Protein AF-0000000082270204 (afdb_homodimer)

Structure (mmCIF, N/CA/C/O backbone):
data_AF-0000000082270204-model_v1
#
loop_
_entity.id
_entity.type
_entity.pdbx_description
1 polymer 'HD domain'
#
loop_
_atom_site.group_PDB
_atom_site.id
_atom_site.type_symbol
_atom_site.label_atom_id
_atom_site.label_alt_id
_atom_site.label_comp_id
_atom_site.label_asym_id
_atom_site.label_entity_id
_atom_site.label_seq_id
_atom_site.pdbx_PDB_ins_code
_atom_site.Cartn_x
_atom_site.Cartn_y
_atom_site.Cartn_z
_atom_site.occupancy
_atom_site.B_iso_or_equiv
_atom_site.auth_seq_id
_atom_site.auth_comp_id
_atom_site.auth_asym_id
_atom_site.auth_atom_id
_atom_site.pdbx_PDB_model_num
ATOM 1 N N . MET A 1 1 ? 5.359 21.422 54.094 1 20.16 1 MET A N 1
ATOM 2 C CA . MET A 1 1 ? 4.258 20.641 53.562 1 20.16 1 MET A CA 1
ATOM 3 C C . MET A 1 1 ? 4.375 20.547 52.031 1 20.16 1 MET A C 1
ATOM 5 O O . MET A 1 1 ? 3.428 20.141 51.375 1 20.16 1 MET A O 1
ATOM 9 N N . ASN A 1 2 ? 5.359 21.141 51.344 1 22 2 ASN A N 1
ATOM 10 C CA . ASN A 1 2 ? 5.5 21.641 50 1 22 2 ASN A CA 1
ATOM 11 C C . ASN A 1 2 ? 5.75 20.5 49 1 22 2 ASN A C 1
ATOM 13 O O . ASN A 1 2 ? 6.875 20.328 48.531 1 22 2 ASN A O 1
ATOM 17 N N . SER A 1 3 ? 5.266 19.25 49.312 1 22.42 3 SER A N 1
ATOM 18 C CA . SER A 1 3 ? 5.594 17.891 48.844 1 22.42 3 SER A CA 1
ATOM 19 C C . SER A 1 3 ? 5.535 17.781 47.344 1 22.42 3 SER A C 1
ATOM 21 O O . SER A 1 3 ? 6.484 17.312 46.719 1 22.42 3 SER A O 1
ATOM 23 N N . ASN A 1 4 ? 4.301 17.453 46.75 1 22.75 4 ASN A N 1
ATOM 24 C CA . ASN A 1 4 ? 3.762 16.5 45.781 1 22.75 4 ASN A CA 1
ATOM 25 C C . ASN A 1 4 ? 3.855 17.016 44.344 1 22.75 4 ASN A C 1
ATOM 27 O O . ASN A 1 4 ? 2.84 17.141 43.656 1 22.75 4 ASN A O 1
ATOM 31 N N . LEU A 1 5 ? 4.578 18 44.062 1 25 5 LEU A N 1
ATOM 32 C CA . LEU A 1 5 ? 4.57 18.516 42.719 1 25 5 LEU A CA 1
ATOM 33 C C . LEU A 1 5 ? 4.977 17.438 41.719 1 25 5 LEU A C 1
ATOM 35 O O . LEU A 1 5 ? 6.145 17.344 41.344 1 25 5 LEU A O 1
ATOM 39 N N . LEU A 1 6 ? 4.762 16.156 42.094 1 27.06 6 LEU A N 1
ATOM 40 C CA . LEU A 1 6 ? 5.008 15.062 41.156 1 27.06 6 LEU A CA 1
ATOM 41 C C . LEU A 1 6 ? 4.516 15.43 39.781 1 27.06 6 LEU A C 1
ATOM 43 O O . LEU A 1 6 ? 3.316 15.625 39.562 1 27.06 6 LEU A O 1
ATOM 47 N N . SER A 1 7 ? 5.277 16.25 39.062 1 29.34 7 SER A N 1
ATOM 48 C CA . SER A 1 7 ? 5.109 16.625 37.656 1 29.34 7 SER A CA 1
ATOM 49 C C . SER A 1 7 ? 4.574 15.461 36.844 1 29.34 7 SER A C 1
ATOM 51 O O . SER A 1 7 ? 5.129 14.359 36.875 1 29.34 7 SER A O 1
ATOM 53 N N . ASN A 1 8 ? 3.312 15.242 36.719 1 31.88 8 ASN A N 1
ATOM 54 C CA . ASN A 1 8 ? 2.508 14.305 35.938 1 31.88 8 ASN A CA 1
ATOM 55 C C . ASN A 1 8 ? 3.174 13.953 34.625 1 31.88 8 ASN A C 1
ATOM 57 O O . ASN A 1 8 ? 3.67 14.836 33.906 1 31.88 8 ASN A O 1
ATOM 61 N N . PRO A 1 9 ? 3.816 12.844 34.469 1 35.72 9 PRO A N 1
ATOM 62 C CA . PRO A 1 9 ? 4.344 12.438 33.156 1 35.72 9 PRO A CA 1
ATOM 63 C C . PRO A 1 9 ? 3.6 13.094 32 1 35.72 9 PRO A C 1
ATOM 65 O O . PRO A 1 9 ? 2.389 13.32 32.094 1 35.72 9 PRO A O 1
ATOM 68 N N . ILE A 1 10 ? 4.051 14.109 31.391 1 40.59 10 ILE A N 1
ATOM 69 C CA . ILE A 1 10 ? 3.537 14.758 30.188 1 40.59 10 ILE A CA 1
ATOM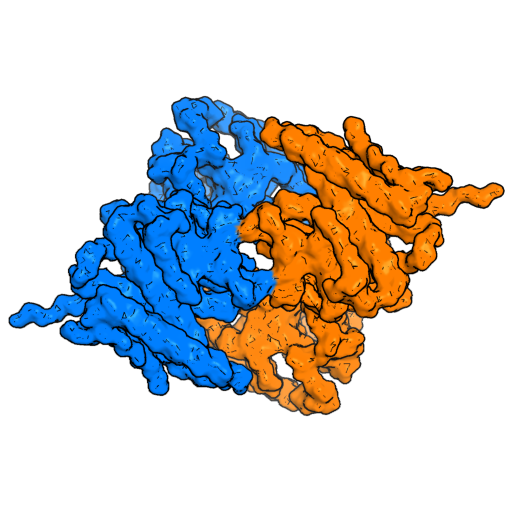 70 C C . ILE A 1 10 ? 2.729 13.766 29.359 1 40.59 10 ILE A C 1
ATOM 72 O O . ILE A 1 10 ? 3.293 12.852 28.75 1 40.59 10 ILE A O 1
ATOM 76 N N . SER A 1 11 ? 1.674 13.094 29.828 1 48.84 11 SER A N 1
ATOM 77 C CA . SER A 1 11 ? 0.734 12.086 29.344 1 48.84 11 SER A CA 1
ATOM 78 C C . SER A 1 11 ? 0.255 12.406 27.938 1 48.84 11 SER A C 1
ATOM 80 O O . SER A 1 11 ? -0.024 13.562 27.625 1 48.84 11 SER A O 1
ATOM 82 N N . SER A 1 12 ? 0.643 11.633 26.906 1 62.69 12 SER A N 1
ATOM 83 C CA . SER A 1 12 ? 0.018 11.609 25.594 1 62.69 12 SER A CA 1
ATOM 84 C C . SER A 1 12 ? -1.474 11.914 25.688 1 62.69 12 SER A C 1
ATOM 86 O O . SER A 1 12 ? -2.164 11.406 26.562 1 62.69 12 SER A O 1
ATOM 88 N N . GLU A 1 13 ? -1.849 13.148 25.078 1 81.19 13 GLU A N 1
ATOM 89 C CA . GLU A 1 13 ? -3.246 13.57 25.047 1 81.19 13 GLU A CA 1
ATOM 90 C C . GLU A 1 13 ? -3.969 13.031 23.828 1 81.19 13 GLU A C 1
ATOM 92 O O . GLU A 1 13 ? -3.369 12.891 22.75 1 81.19 13 GLU A O 1
ATOM 97 N N . VAL A 1 14 ? -5.16 12.57 24.109 1 89.94 14 VAL A N 1
ATOM 98 C CA . VAL A 1 14 ? -5.98 12.016 23.031 1 89.94 14 VAL A CA 1
ATOM 99 C C . VAL A 1 14 ? -6.961 13.07 22.531 1 89.94 14 VAL A C 1
ATOM 101 O O . VAL A 1 14 ? -7.578 13.781 23.328 1 89.94 14 VAL A O 1
ATOM 104 N N . PHE A 1 15 ? -6.961 13.352 21.266 1 93.25 15 PHE A N 1
ATOM 105 C CA . PHE A 1 15 ? -7.891 14.266 20.609 1 93.25 15 PHE A CA 1
ATOM 106 C C . PHE A 1 15 ? -8.766 13.523 19.609 1 93.25 15 PHE A C 1
ATOM 108 O O . PHE A 1 15 ? -8.359 12.5 19.062 1 93.25 15 PHE A O 1
ATOM 115 N N . THR A 1 16 ? -10 14.016 19.391 1 96.88 16 THR A N 1
ATOM 116 C CA . THR A 1 16 ? -10.945 13.336 18.516 1 96.88 16 THR A CA 1
ATOM 117 C C . THR A 1 16 ? -11.617 14.328 17.578 1 96.88 16 THR A C 1
ATOM 119 O O . THR A 1 16 ? -11.984 15.438 17.984 1 96.88 16 THR A O 1
ATOM 122 N N . SER A 1 17 ? -11.68 13.977 16.359 1 98 17 SER A N 1
ATOM 123 C CA . SER A 1 17 ? -12.469 14.703 15.375 1 98 17 SER A CA 1
ATOM 124 C C . SER A 1 17 ? -13.539 13.82 14.758 1 98 17 SER A C 1
ATOM 126 O O . SER A 1 17 ? -13.289 12.648 14.469 1 98 17 SER A O 1
ATOM 128 N N . ILE A 1 18 ? -14.75 14.297 14.641 1 98.31 18 ILE A N 1
ATOM 129 C CA . ILE A 1 18 ? -15.867 13.664 13.945 1 98.31 18 ILE A CA 1
ATOM 130 C C . ILE A 1 18 ? -16.312 14.547 12.781 1 98.31 18 ILE A C 1
ATOM 132 O O . ILE A 1 18 ? -16.656 15.719 12.977 1 98.31 18 ILE A O 1
ATOM 136 N N . ASP A 1 19 ? -16.297 14.023 11.602 1 97.75 19 ASP A N 1
ATOM 137 C CA . ASP A 1 19 ? -16.672 14.719 10.383 1 97.75 19 ASP A CA 1
ATOM 138 C C . ASP A 1 19 ? -18 14.188 9.844 1 97.75 19 ASP A C 1
ATOM 140 O O . ASP A 1 19 ? -18.078 13.055 9.375 1 97.75 19 ASP A O 1
ATOM 144 N N . LEU A 1 20 ? -19.031 15.023 9.953 1 97.81 20 LEU A N 1
ATOM 145 C CA . LEU A 1 20 ? -20.344 14.672 9.406 1 97.81 20 LEU A CA 1
ATOM 146 C C . LEU A 1 20 ? -20.484 15.172 7.973 1 97.81 20 LEU A C 1
ATOM 148 O O . LEU A 1 20 ? -21.078 16.234 7.734 1 97.81 20 LEU A O 1
ATOM 152 N N . GLY A 1 21 ? -20.016 14.367 7.051 1 94.62 21 GLY A N 1
ATOM 153 C CA . GLY A 1 21 ? -20.078 14.711 5.641 1 94.62 21 GLY A CA 1
ATOM 154 C C . GLY A 1 21 ? -21.375 14.273 4.984 1 94.62 21 GLY A C 1
ATOM 155 O O . GLY A 1 21 ? -22.156 13.516 5.57 1 94.62 21 GLY A O 1
ATOM 156 N N . THR A 1 22 ? -21.609 14.742 3.746 1 92.88 22 THR A N 1
ATOM 157 C CA . THR A 1 22 ? -22.797 14.422 2.965 1 92.88 22 THR A CA 1
ATOM 158 C C . THR A 1 22 ? -22.859 12.93 2.658 1 92.88 22 THR A C 1
ATOM 160 O O . THR A 1 22 ? -23.906 12.305 2.775 1 92.88 22 THR A O 1
ATOM 163 N N . ASN A 1 23 ? -21.766 12.359 2.32 1 90.81 23 ASN A N 1
ATOM 164 C CA . ASN A 1 23 ? -21.719 10.969 1.872 1 90.81 23 ASN A CA 1
ATOM 165 C C . ASN A 1 23 ? -21.391 10.023 3.023 1 90.81 23 ASN A C 1
ATOM 167 O O . ASN A 1 23 ? -21.891 8.891 3.057 1 90.81 23 ASN A O 1
ATOM 171 N N . SER A 1 24 ? -20.531 10.453 3.924 1 94.75 24 SER A N 1
ATOM 172 C CA . SER A 1 24 ? -20.047 9.57 4.98 1 94.75 24 SER A CA 1
ATOM 173 C C . SER A 1 24 ? -19.656 10.352 6.23 1 94.75 24 SER A C 1
ATOM 175 O O . SER A 1 24 ? -19.375 11.547 6.156 1 94.75 24 SER A O 1
ATOM 177 N N . PHE A 1 25 ? -19.828 9.672 7.379 1 97.12 25 PHE A N 1
ATOM 178 C CA . PHE A 1 25 ? -19.281 10.172 8.641 1 97.12 25 PHE A CA 1
ATOM 179 C C . PHE A 1 25 ? -17.922 9.555 8.93 1 97.12 25 PHE A C 1
ATOM 181 O O . PHE A 1 25 ? -17.688 8.391 8.602 1 97.12 25 PHE A O 1
ATOM 188 N N . LYS A 1 26 ? -17.016 10.352 9.469 1 97.12 26 LYS A N 1
ATOM 189 C CA . LYS A 1 26 ? -15.68 9.867 9.789 1 97.12 26 LYS A CA 1
ATOM 190 C C . LYS A 1 26 ? -15.312 10.172 11.242 1 97.12 26 LYS A C 1
ATOM 192 O O . LYS A 1 26 ? -15.609 11.258 11.742 1 97.12 26 LYS A O 1
ATOM 197 N N . LEU A 1 27 ? -14.734 9.234 11.906 1 97.25 27 LEU A N 1
A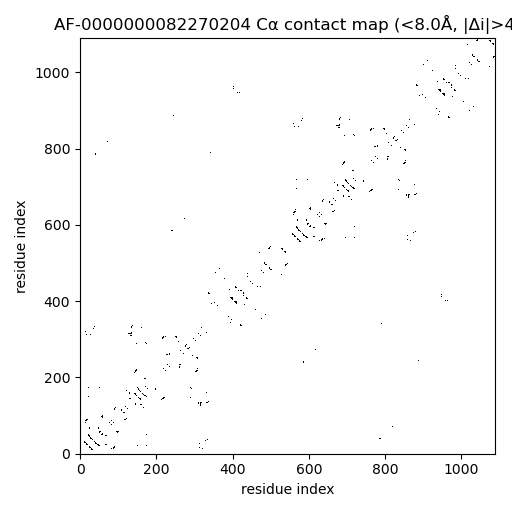TOM 198 C CA . LEU A 1 27 ? -14.156 9.375 13.242 1 97.25 27 LEU A CA 1
ATOM 199 C C . LEU A 1 27 ? -12.633 9.25 13.195 1 97.25 27 LEU A C 1
ATOM 201 O O . LEU A 1 27 ? -12.109 8.328 12.57 1 97.25 27 LEU A O 1
ATOM 205 N N . LEU A 1 28 ? -11.945 10.164 13.758 1 96.19 28 LEU A N 1
ATOM 206 C CA . LEU A 1 28 ? -10.5 10.094 13.914 1 96.19 28 LEU A CA 1
ATOM 207 C C . LEU A 1 28 ? -10.094 10.367 15.359 1 96.19 28 LEU A C 1
ATOM 209 O O . LEU A 1 28 ? -10.406 11.422 15.914 1 96.19 28 LEU A O 1
ATOM 213 N N . ILE A 1 29 ? -9.516 9.43 16.047 1 93.31 29 ILE A N 1
ATOM 214 C CA . ILE A 1 29 ? -8.914 9.602 17.359 1 93.31 29 ILE A CA 1
ATOM 215 C C . ILE A 1 29 ? -7.395 9.555 17.25 1 93.31 29 ILE A C 1
ATOM 217 O O . ILE A 1 29 ? -6.836 8.633 16.656 1 93.31 29 ILE A O 1
ATOM 221 N N . VAL A 1 30 ? -6.73 10.539 17.75 1 90.44 30 VAL A N 1
ATOM 222 C CA . VAL A 1 30 ? -5.281 10.602 17.625 1 90.44 30 VAL A CA 1
ATOM 223 C C . VAL A 1 30 ? -4.633 10.734 19 1 90.44 30 VAL A C 1
ATOM 225 O O . VAL A 1 30 ? -5.277 11.172 19.953 1 90.44 30 VAL A O 1
ATOM 228 N N . GLN A 1 31 ? -3.447 10.305 19.062 1 85.62 31 GLN A N 1
ATOM 229 C CA . GLN A 1 31 ? -2.568 10.562 20.203 1 85.62 31 GLN A CA 1
ATOM 230 C C . GLN A 1 31 ? -1.565 11.664 19.875 1 85.62 31 GLN A C 1
ATOM 232 O O . GLN A 1 31 ? -0.81 11.562 18.906 1 85.62 31 GLN A O 1
ATOM 237 N N . ALA A 1 32 ? -1.673 12.719 20.594 1 84.25 32 ALA A N 1
ATOM 238 C CA . ALA A 1 32 ? -0.752 13.836 20.406 1 84.25 32 ALA A CA 1
ATOM 239 C C . ALA A 1 32 ? 0.477 13.695 21.297 1 84.25 32 ALA A C 1
ATOM 241 O O . ALA A 1 32 ? 0.367 13.289 22.453 1 84.25 32 ALA A O 1
ATOM 242 N N . GLU A 1 33 ? 1.648 13.922 20.719 1 73.56 33 GLU A N 1
ATOM 243 C CA . GLU A 1 33 ? 2.883 13.883 21.5 1 73.56 33 GLU A CA 1
ATOM 244 C C . GLU A 1 33 ? 2.949 15.055 22.484 1 73.56 33 GLU A C 1
ATOM 246 O O . GLU A 1 33 ? 2.424 16.125 22.203 1 73.56 33 GLU A O 1
ATOM 251 N N . PRO A 1 34 ? 3.582 14.789 23.547 1 62.94 34 PRO A N 1
ATOM 252 C CA . PRO A 1 34 ? 3.652 15.812 24.594 1 62.94 34 PRO A CA 1
ATOM 253 C C . PRO A 1 34 ? 4.281 17.125 24.109 1 62.94 34 PRO A C 1
ATOM 255 O O . PRO A 1 34 ? 3.926 18.203 24.594 1 62.94 34 PRO A O 1
ATOM 258 N N . SER A 1 35 ? 5.199 16.891 23.188 1 59.94 35 SER A N 1
ATOM 259 C CA . SER A 1 35 ? 5.832 18.125 22.703 1 59.94 35 SER A CA 1
ATOM 260 C C . SER A 1 35 ? 4.906 18.891 21.781 1 59.94 35 SER A C 1
ATOM 262 O O . SER A 1 35 ? 5.199 20.031 21.406 1 59.94 35 SER A O 1
ATOM 264 N N . GLY A 1 36 ? 3.748 18.359 21.641 1 59.5 36 GLY A N 1
ATOM 265 C CA . GLY A 1 36 ? 2.77 19.016 20.781 1 59.5 36 GLY A CA 1
ATOM 266 C C . GLY A 1 36 ? 3.205 19.109 19.328 1 59.5 36 GLY A C 1
ATOM 267 O O . GLY A 1 36 ? 2.725 19.953 18.578 1 59.5 36 GLY A O 1
ATOM 268 N N . ARG A 1 37 ? 4.039 18.375 18.922 1 65.56 37 ARG A N 1
ATOM 269 C CA . ARG A 1 37 ? 4.656 18.547 17.625 1 65.56 37 ARG A CA 1
ATOM 270 C C . ARG A 1 37 ? 4.059 17.578 16.594 1 65.56 37 ARG A C 1
ATOM 272 O O . ARG A 1 37 ? 4.215 17.766 15.391 1 65.56 37 ARG A O 1
ATOM 279 N N . SER A 1 38 ? 3.432 16.547 17.062 1 77.69 38 SER A N 1
ATOM 280 C CA . SER A 1 38 ? 2.9 15.578 16.109 1 77.69 38 SER A CA 1
ATOM 281 C C . SER A 1 38 ? 1.807 14.719 16.734 1 77.69 38 SER A C 1
ATOM 283 O O . SER A 1 38 ? 1.622 14.734 17.953 1 77.69 38 SER A O 1
ATOM 285 N N . PHE A 1 39 ? 0.955 14.25 15.859 1 84.62 39 PHE A N 1
ATOM 286 C CA . PHE A 1 39 ? -0.063 13.32 16.328 1 84.62 39 PHE A CA 1
ATOM 287 C C . PHE A 1 39 ? -0.063 12.047 15.484 1 84.62 39 PHE A C 1
ATOM 289 O O . PHE A 1 39 ? 0.35 12.07 14.328 1 84.62 39 PHE A O 1
ATOM 296 N N . VAL A 1 40 ? -0.486 11 16.125 1 79.81 40 VAL A N 1
ATOM 297 C CA . VAL A 1 40 ? -0.589 9.703 15.469 1 79.81 40 VAL A CA 1
ATOM 298 C C . VAL A 1 40 ? -2.021 9.18 15.57 1 79.81 40 VAL A C 1
ATOM 300 O O . VAL A 1 40 ? -2.611 9.172 16.656 1 79.81 40 VAL A O 1
ATOM 303 N N . PRO A 1 41 ? -2.611 8.805 14.422 1 86.19 41 PRO A N 1
ATOM 304 C CA . PRO A 1 41 ? -3.951 8.219 14.492 1 86.19 41 PRO A CA 1
ATOM 305 C C . PRO A 1 41 ? -3.979 6.895 15.25 1 86.19 41 PRO A C 1
ATOM 307 O O . PRO A 1 41 ? -3.119 6.039 15.031 1 86.19 41 PRO A O 1
ATOM 310 N N . ILE A 1 42 ? -4.906 6.699 16.141 1 82.38 42 ILE A N 1
ATOM 311 C CA . ILE A 1 42 ? -5.023 5.449 16.891 1 82.38 42 ILE A CA 1
ATOM 312 C C . ILE A 1 42 ? -6.316 4.738 16.5 1 82.38 42 ILE A C 1
ATOM 314 O O . ILE A 1 42 ? -6.445 3.523 16.688 1 82.38 42 ILE A O 1
ATOM 318 N N . GLU A 1 43 ? -7.336 5.57 16.094 1 87.06 43 GLU A N 1
ATOM 319 C CA . GLU A 1 43 ? -8.609 5.012 15.641 1 87.06 43 GLU A CA 1
ATOM 320 C C . GLU A 1 43 ? -9.156 5.773 14.438 1 87.06 43 GLU A C 1
ATOM 322 O O . GLU A 1 43 ? -9.133 7.004 14.414 1 87.06 43 GLU A O 1
ATOM 327 N N . ARG A 1 44 ? -9.5 4.98 13.43 1 90.88 44 ARG A N 1
ATOM 328 C CA . ARG A 1 44 ? -10.203 5.531 12.281 1 90.88 44 ARG A CA 1
ATOM 329 C C . ARG A 1 44 ? -11.445 4.707 11.945 1 90.88 44 ARG A C 1
ATOM 331 O O . ARG A 1 44 ? -11.391 3.477 11.93 1 90.88 44 ARG A O 1
ATOM 338 N N . LEU A 1 45 ? -12.516 5.398 11.766 1 92.62 45 LEU A N 1
ATOM 339 C CA . LEU A 1 45 ? -13.734 4.719 11.344 1 92.62 45 LEU A CA 1
ATOM 340 C C . LEU A 1 45 ? -14.508 5.57 10.344 1 92.62 45 LEU A C 1
ATOM 342 O O . LEU A 1 45 ? -14.641 6.781 10.523 1 92.62 45 LEU A O 1
ATOM 346 N N . LYS A 1 46 ? -14.93 5 9.289 1 93.06 46 LYS A N 1
ATOM 347 C CA . LYS A 1 46 ? -15.773 5.629 8.273 1 93.06 46 LYS A CA 1
ATOM 348 C C . LYS A 1 46 ? -17.094 4.887 8.125 1 93.06 46 LYS A C 1
ATOM 350 O O . LYS A 1 46 ? -17.125 3.658 8.031 1 93.06 46 LYS A O 1
ATOM 355 N N . GLU A 1 47 ? -18.188 5.578 8.156 1 93.25 47 GLU A N 1
ATOM 356 C CA . GLU A 1 47 ? -19.516 5.004 8 1 93.25 47 GLU A CA 1
ATOM 357 C C . GLU A 1 47 ? -20.266 5.664 6.848 1 93.25 47 GLU A C 1
ATOM 359 O O . GLU A 1 47 ? -20.422 6.887 6.824 1 93.25 47 GLU A O 1
ATOM 364 N N . PRO A 1 48 ? -20.703 4.852 5.938 1 90.44 48 PRO A N 1
ATOM 365 C CA . PRO A 1 48 ? -21.516 5.422 4.867 1 90.44 48 PRO A CA 1
ATOM 366 C C . PRO A 1 48 ? -22.906 5.832 5.348 1 90.44 48 PRO A C 1
ATOM 368 O O . PRO A 1 48 ? -23.656 5.008 5.883 1 90.44 48 PRO A O 1
ATOM 371 N N . VAL A 1 49 ? -23.328 7.074 5.254 1 91.5 49 VAL A N 1
ATOM 372 C CA . VAL A 1 49 ? -24.625 7.562 5.742 1 91.5 49 VAL A CA 1
ATOM 373 C C . VAL A 1 49 ? -25.406 8.172 4.586 1 91.5 49 VAL A C 1
ATOM 375 O O . VAL A 1 49 ? -26.625 8.016 4.508 1 91.5 49 VAL A O 1
ATOM 378 N N . VAL A 1 50 ? -24.844 8.828 3.639 1 90.38 50 VAL A N 1
ATOM 379 C CA . VAL A 1 50 ? -25.438 9.555 2.52 1 90.38 50 VAL A CA 1
ATOM 380 C C . VAL A 1 50 ? -26.641 10.359 3.004 1 90.38 50 VAL A C 1
ATOM 382 O O . VAL A 1 50 ? -27.797 9.984 2.762 1 90.38 50 VAL A O 1
ATOM 385 N N . LEU A 1 51 ? -26.469 11.5 3.51 1 90.44 51 LEU A N 1
ATOM 386 C CA . LEU A 1 51 ? -27.484 12.32 4.16 1 90.44 51 LEU A CA 1
ATOM 387 C C . LEU A 1 51 ? -28.5 12.828 3.143 1 90.44 51 LEU A C 1
ATOM 389 O O . LEU A 1 51 ? -29.672 13.047 3.48 1 90.44 51 LEU A O 1
ATOM 393 N N . SER A 1 52 ? -28.078 13.031 1.859 1 81.62 52 SER A N 1
ATOM 394 C CA . SER A 1 52 ? -28.953 13.625 0.857 1 81.62 52 SER A CA 1
ATOM 395 C C . SER A 1 52 ? -29.547 12.562 -0.062 1 81.62 52 SER A C 1
ATOM 397 O O . SER A 1 52 ? -29.953 12.867 -1.185 1 81.62 52 SER A O 1
ATOM 399 N N . ARG A 1 53 ? -29.609 11.375 0.383 1 77.06 53 ARG A N 1
ATOM 400 C CA . ARG A 1 53 ? -30.016 10.258 -0.463 1 77.06 53 ARG A CA 1
ATOM 401 C C . ARG A 1 53 ? -31.484 10.398 -0.873 1 77.06 53 ARG A C 1
ATOM 403 O O . ARG A 1 53 ? -31.828 10.227 -2.045 1 77.06 53 ARG A O 1
ATOM 410 N N . GLU A 1 54 ? -32.281 10.734 0.113 1 77.19 54 GLU A N 1
ATOM 411 C CA . GLU A 1 54 ? -33.719 10.711 -0.116 1 77.19 54 GLU A CA 1
ATOM 412 C C . GLU A 1 54 ? -34.25 12.102 -0.441 1 77.19 54 GLU A C 1
ATOM 414 O O . GLU A 1 54 ? -35.312 12.234 -1.062 1 77.19 54 GLU A O 1
ATOM 419 N N . SER A 1 55 ? -33.562 13.102 0.042 1 79.38 55 SER A N 1
ATOM 420 C CA . SER A 1 55 ? -33.969 14.484 -0.171 1 79.38 55 SER A CA 1
ATOM 421 C C . SER A 1 55 ? -32.781 15.398 -0.387 1 79.38 55 SER A C 1
ATOM 423 O O . SER A 1 55 ? -31.781 15.305 0.329 1 79.38 55 SER A O 1
ATOM 425 N N . PRO A 1 56 ? -32.906 16.344 -1.309 1 76 56 PRO A N 1
ATOM 426 C CA . PRO A 1 56 ? -31.797 17.266 -1.565 1 76 56 PRO A CA 1
ATOM 427 C C . PRO A 1 56 ? -31.797 18.453 -0.611 1 76 56 PRO A C 1
ATOM 429 O O . PRO A 1 56 ? -30.781 19.156 -0.496 1 76 56 PRO A O 1
ATOM 432 N N . THR A 1 57 ? -32.938 18.656 0.115 1 84.75 57 THR A N 1
ATOM 433 C CA . THR A 1 57 ? -33.031 19.906 0.85 1 84.75 57 THR A CA 1
ATOM 434 C C . THR A 1 57 ? -33.156 19.656 2.348 1 84.75 57 THR A C 1
ATOM 436 O O . THR A 1 57 ? -33.094 20.594 3.15 1 84.75 57 THR A O 1
ATOM 439 N N . SER A 1 58 ? -33.438 18.453 2.67 1 91.5 58 SER A N 1
ATOM 440 C CA . SER A 1 58 ? -33.625 18.109 4.078 1 91.5 58 SER A CA 1
ATOM 441 C C . SER A 1 58 ? -33.031 16.734 4.395 1 91.5 58 SER A C 1
ATOM 443 O O . SER A 1 58 ? -32.719 15.961 3.49 1 91.5 58 SER A O 1
ATOM 445 N N . ILE A 1 59 ? -32.844 16.5 5.648 1 93.94 59 ILE A N 1
ATOM 446 C CA . ILE A 1 59 ? -32.406 15.188 6.109 1 93.94 59 ILE A CA 1
ATOM 447 C C . ILE A 1 59 ? -33.625 14.305 6.395 1 93.94 59 ILE A C 1
ATOM 449 O O . ILE A 1 59 ? -34.406 14.578 7.312 1 93.94 59 ILE A O 1
ATOM 453 N N . SER A 1 60 ? -33.781 13.273 5.656 1 93.38 60 SER A N 1
ATOM 454 C CA . SER A 1 60 ? -34.906 12.383 5.816 1 93.38 60 SER A CA 1
ATOM 455 C C . SER A 1 60 ? -34.844 11.617 7.137 1 93.38 60 SER A C 1
ATOM 457 O O . SER A 1 60 ? -33.781 11.562 7.77 1 93.38 60 SER A O 1
ATOM 459 N N . SER A 1 61 ? -36 11.039 7.496 1 93.06 61 SER A N 1
ATOM 460 C CA . SER A 1 61 ? -36.031 10.234 8.711 1 93.06 61 SER A CA 1
ATOM 461 C C . SER A 1 61 ? -35.125 9.016 8.609 1 93.06 61 SER A C 1
ATOM 463 O O . SER A 1 61 ? -34.5 8.617 9.594 1 93.06 61 SER A O 1
ATOM 465 N N . GLN A 1 62 ? -35.125 8.492 7.438 1 93.5 62 GLN A N 1
ATOM 466 C CA . GLN A 1 62 ? -34.25 7.336 7.199 1 93.5 62 GLN A CA 1
ATOM 467 C C . GLN A 1 62 ? -32.781 7.707 7.336 1 93.5 62 GLN A C 1
ATOM 469 O O . GLN A 1 62 ? -32 6.988 7.98 1 93.5 62 GLN A O 1
ATOM 474 N N . SER A 1 63 ? -32.406 8.805 6.762 1 92.75 63 SER A N 1
ATOM 475 C CA . SER A 1 63 ? -31.016 9.273 6.844 1 92.75 63 SER A CA 1
ATOM 476 C C . SER A 1 63 ? -30.656 9.648 8.273 1 92.75 63 SER A C 1
ATOM 478 O O . SER A 1 63 ? -29.516 9.414 8.719 1 92.75 63 SER A O 1
ATOM 480 N N . GLN A 1 64 ? -31.578 10.258 8.953 1 94.5 64 GLN A N 1
ATOM 481 C CA . GLN A 1 64 ? -31.344 10.641 10.336 1 94.5 64 GLN A CA 1
ATOM 482 C C . GLN A 1 64 ? -31.109 9.414 11.211 1 94.5 64 GLN A C 1
ATOM 484 O O . GLN A 1 64 ? -30.219 9.422 12.078 1 94.5 64 GLN A O 1
ATOM 489 N N . ALA A 1 65 ? -31.906 8.43 10.969 1 95.06 65 ALA A N 1
ATOM 490 C CA . ALA A 1 65 ? -31.75 7.195 11.734 1 95.06 65 ALA A CA 1
ATOM 491 C C . ALA A 1 65 ? -30.375 6.578 11.508 1 95.06 65 ALA A C 1
ATOM 493 O O . ALA A 1 65 ? -29.719 6.145 12.453 1 95.06 65 ALA A O 1
ATOM 494 N N . ARG A 1 66 ? -29.938 6.488 10.297 1 95.19 66 ARG A N 1
ATOM 495 C CA . ARG A 1 66 ? -28.609 5.969 9.961 1 95.19 66 ARG A CA 1
ATOM 496 C C . ARG A 1 66 ? -27.516 6.816 10.594 1 95.19 66 ARG A C 1
ATOM 498 O O . ARG A 1 66 ? -26.516 6.281 11.086 1 95.19 66 ARG A O 1
ATOM 505 N N . ALA A 1 67 ? -27.703 8.078 10.523 1 96.44 67 ALA A N 1
ATOM 506 C CA . ALA A 1 67 ? -26.734 9.016 11.078 1 96.44 67 ALA A CA 1
ATOM 507 C C . ALA A 1 67 ? -26.578 8.812 12.586 1 96.44 67 ALA A C 1
ATOM 509 O O . ALA A 1 67 ? -25.453 8.711 13.086 1 96.44 67 ALA A O 1
ATOM 510 N N . LEU A 1 68 ? -27.703 8.742 13.273 1 97.31 68 LEU A N 1
ATOM 511 C CA . LEU A 1 68 ? -27.672 8.594 14.727 1 97.31 68 LEU A CA 1
ATOM 512 C C . LEU A 1 68 ? -27.047 7.258 15.117 1 97.31 68 LEU A C 1
ATOM 514 O O . LEU A 1 68 ? -26.312 7.176 16.109 1 97.31 68 LEU A O 1
ATOM 518 N N . GLN A 1 69 ? -27.375 6.25 14.375 1 96.38 69 GLN A N 1
ATOM 519 C CA . GLN A 1 69 ? -26.781 4.945 14.633 1 96.38 69 GLN A CA 1
ATOM 520 C C . GLN A 1 69 ? -25.266 4.996 14.484 1 96.38 69 GLN A C 1
ATOM 522 O O . GLN A 1 69 ? -24.547 4.441 15.312 1 96.38 69 GLN A O 1
ATOM 527 N N . SER A 1 70 ? -24.766 5.609 13.461 1 96.25 70 SER A N 1
ATOM 528 C CA . SER A 1 70 ? -23.344 5.762 13.227 1 96.25 70 SER A CA 1
ATOM 529 C C . SER A 1 70 ? -22.672 6.547 14.359 1 96.25 70 SER A C 1
ATOM 531 O O . SER A 1 70 ? -21.594 6.184 14.812 1 96.25 70 SER A O 1
ATOM 533 N N . LEU A 1 71 ? -23.328 7.574 14.82 1 97.69 71 LEU A N 1
ATOM 534 C CA . LEU A 1 71 ? -22.766 8.43 15.852 1 97.69 71 LEU A CA 1
ATOM 535 C C . LEU A 1 71 ? -22.719 7.703 17.188 1 97.69 71 LEU A C 1
ATOM 537 O O . LEU A 1 71 ? -21.812 7.934 18 1 97.69 71 LEU A O 1
ATOM 541 N N . ARG A 1 72 ? -23.672 6.852 17.406 1 96.38 72 ARG A N 1
ATOM 542 C CA . ARG A 1 72 ? -23.625 6.031 18.609 1 96.38 72 ARG A CA 1
ATOM 543 C C . ARG A 1 72 ? -22.406 5.113 18.609 1 96.38 72 ARG A C 1
ATOM 545 O O . ARG A 1 72 ? -21.766 4.914 19.641 1 96.38 72 ARG A O 1
ATOM 552 N N . LYS A 1 73 ? -22.125 4.543 17.422 1 94.69 73 LYS A N 1
ATOM 553 C CA . LYS A 1 73 ? -20.922 3.736 17.281 1 94.69 73 LYS A CA 1
ATOM 554 C C . LYS A 1 73 ? -19.672 4.562 17.578 1 94.69 73 LYS A C 1
ATOM 556 O O . LYS A 1 73 ? -18.766 4.098 18.281 1 94.69 73 LYS A O 1
ATOM 561 N N . PHE A 1 74 ? -19.641 5.781 17.047 1 96.5 74 PHE A N 1
ATOM 562 C CA . PHE A 1 74 ? -18.5 6.664 17.266 1 96.5 74 PHE A CA 1
ATOM 563 C C . PHE A 1 74 ? -18.344 6.965 18.75 1 96.5 74 PHE A C 1
ATOM 565 O O . PHE A 1 74 ? -17.234 6.906 19.297 1 96.5 74 PHE A O 1
ATOM 572 N N . LYS A 1 75 ? -19.453 7.266 19.359 1 95 75 LYS A N 1
ATOM 573 C CA . LYS A 1 75 ? -19.438 7.602 20.781 1 95 75 LYS A CA 1
ATOM 574 C C . LYS A 1 75 ? -18.906 6.449 21.609 1 95 75 LYS A C 1
ATOM 576 O O . LYS A 1 75 ? -18.109 6.66 22.547 1 95 75 LYS A O 1
ATOM 581 N N . SER A 1 76 ? -19.328 5.293 21.312 1 92.88 76 SER A N 1
ATOM 582 C CA . SER A 1 76 ? -18.859 4.105 22.016 1 92.88 76 SER A CA 1
ATOM 583 C C . SER A 1 76 ? -17.344 3.969 21.906 1 92.88 76 SER A C 1
ATOM 585 O O . SER A 1 76 ? -16.672 3.666 22.906 1 92.88 76 SER A O 1
ATOM 587 N N . LEU A 1 77 ? -16.797 4.18 20.766 1 91.38 77 LEU A N 1
ATOM 588 C CA . LEU A 1 77 ? -15.352 4.078 20.562 1 91.38 77 LEU A CA 1
ATOM 589 C C . LEU A 1 77 ? -14.617 5.184 21.312 1 91.38 77 LEU A C 1
ATOM 591 O O . LEU A 1 77 ? -13.562 4.945 21.906 1 91.38 77 LEU A O 1
ATOM 595 N N . ILE A 1 78 ? -15.188 6.371 21.266 1 93.75 78 ILE A N 1
ATOM 596 C CA . ILE A 1 78 ? -14.594 7.512 21.953 1 93.75 78 ILE A CA 1
ATOM 597 C C . ILE A 1 78 ? -14.5 7.223 23.453 1 93.75 78 ILE A C 1
ATOM 599 O O . ILE A 1 78 ? -13.461 7.441 24.078 1 93.75 78 ILE A O 1
ATOM 603 N N . LEU A 1 79 ? -15.555 6.711 24.016 1 90.31 79 LEU A N 1
ATOM 604 C CA . LEU A 1 79 ? -15.609 6.41 25.438 1 90.31 79 LEU A CA 1
ATOM 605 C C . LEU A 1 79 ? -14.578 5.352 25.812 1 90.31 79 LEU A C 1
ATOM 607 O O . LEU A 1 79 ? -13.969 5.422 26.875 1 90.31 79 LEU A O 1
ATOM 611 N N . SER A 1 80 ? -14.367 4.422 24.922 1 87.62 80 SER A N 1
ATOM 612 C CA . SER A 1 80 ? -13.422 3.344 25.188 1 87.62 80 SER A CA 1
ATOM 613 C C . SER A 1 80 ? -11.992 3.865 25.266 1 87.62 80 SER A C 1
ATOM 615 O O . SER A 1 80 ? -11.117 3.221 25.844 1 87.62 80 SER A O 1
ATOM 617 N N . HIS A 1 81 ? -11.711 5.027 24.703 1 87.81 81 HIS A N 1
ATOM 618 C CA . HIS A 1 81 ? -10.375 5.605 24.719 1 87.81 81 HIS A CA 1
ATOM 619 C C . HIS A 1 81 ? -10.242 6.664 25.812 1 87.81 81 HIS A C 1
ATOM 621 O O . HIS A 1 81 ? -9.211 7.34 25.906 1 87.81 81 HIS A O 1
ATOM 627 N N . HIS A 1 82 ? -11.242 6.875 26.562 1 86.5 82 HIS A N 1
ATOM 628 C CA . HIS A 1 82 ? -11.25 7.785 27.703 1 86.5 82 HIS A CA 1
ATOM 629 C C . HIS A 1 82 ? -10.891 9.203 27.281 1 86.5 82 HIS A C 1
ATOM 631 O O . HIS A 1 82 ? -10.078 9.867 27.922 1 86.5 82 HIS A O 1
ATOM 637 N N . VAL A 1 83 ? -11.445 9.641 26.234 1 87.5 83 VAL A N 1
ATOM 638 C CA . VAL A 1 83 ? -11.211 10.984 25.719 1 87.5 83 VAL A CA 1
ATOM 639 C C . VAL A 1 83 ? -12.039 11.992 26.516 1 87.5 83 VAL A C 1
ATOM 641 O O . VAL A 1 83 ? -13.219 11.766 26.781 1 87.5 83 VAL A O 1
ATOM 644 N N . SER A 1 84 ? -11.375 13.031 26.922 1 87.38 84 SER A N 1
ATOM 645 C CA . SER A 1 84 ? -12.094 14.102 27.594 1 87.38 84 SER A CA 1
ATOM 646 C C . SER A 1 84 ? -13.016 14.844 26.641 1 87.38 84 SER A C 1
ATOM 648 O O . SER A 1 84 ? -12.68 15.039 25.469 1 87.38 84 SER A O 1
ATOM 650 N N . GLY A 1 85 ? -14.141 15.297 27.078 1 87.62 85 GLY A N 1
ATOM 651 C CA . GLY A 1 85 ? -15.148 15.961 26.281 1 87.62 85 GLY A CA 1
ATOM 652 C C . GLY A 1 85 ? -14.633 17.188 25.562 1 87.62 85 GLY A C 1
ATOM 653 O O . GLY A 1 85 ? -15.07 17.5 24.453 1 87.62 85 GLY A O 1
ATOM 654 N N . ASP A 1 86 ? -13.75 17.891 26.219 1 89.31 86 ASP A N 1
ATOM 655 C CA . ASP A 1 86 ? -13.234 19.125 25.656 1 89.31 86 ASP A CA 1
ATOM 656 C C . ASP A 1 86 ? -12.273 18.859 24.5 1 89.31 86 ASP A C 1
ATOM 658 O O . ASP A 1 86 ? -11.867 19.781 23.797 1 89.31 86 ASP A O 1
ATOM 662 N N . ARG A 1 87 ? -12.016 17.641 24.297 1 93.38 87 ARG A N 1
ATOM 663 C CA . ARG A 1 87 ? -11.078 17.25 23.25 1 93.38 87 ARG A CA 1
ATOM 664 C C . ARG A 1 87 ? -11.789 16.531 22.109 1 93.38 87 ARG A C 1
ATOM 666 O O . ARG A 1 87 ? -11.148 15.891 21.281 1 93.38 87 ARG A O 1
ATOM 673 N N . ILE A 1 88 ? -13.094 16.594 22.125 1 96.12 88 ILE A N 1
ATOM 674 C CA . ILE A 1 88 ? -13.922 16.047 21.062 1 96.12 88 ILE A CA 1
ATOM 675 C C . ILE A 1 88 ? -14.531 17.172 20.234 1 96.12 88 ILE A C 1
ATOM 677 O O . ILE A 1 88 ? -15.203 18.062 20.766 1 96.12 88 ILE A O 1
ATOM 681 N N . ARG A 1 89 ? -14.242 17.203 19 1 97.44 89 ARG A N 1
ATOM 682 C CA . ARG A 1 89 ? -14.852 18.188 18.109 1 97.44 89 ARG A CA 1
ATOM 683 C C . ARG A 1 89 ? -15.625 17.5 16.984 1 97.44 89 ARG A C 1
ATOM 685 O O . ARG A 1 89 ? -15.07 16.688 16.25 1 97.44 89 ARG A O 1
ATOM 692 N N . CYS A 1 90 ? -16.875 17.734 16.891 1 98.12 90 CYS A N 1
ATOM 693 C CA . CYS A 1 90 ? -17.766 17.219 15.867 1 98.12 90 CYS A CA 1
ATOM 694 C C . CYS A 1 90 ? -18.188 18.312 14.898 1 98.12 90 CYS A C 1
ATOM 696 O O . CYS A 1 90 ? -18.812 19.297 15.305 1 98.12 90 CYS A O 1
ATOM 698 N N . VAL A 1 91 ? -17.844 18.156 13.656 1 98.44 91 VAL A N 1
ATOM 699 C CA . VAL A 1 91 ? -18.125 19.203 12.68 1 98.44 91 VAL A CA 1
ATOM 700 C C . VAL A 1 91 ? -19.016 18.656 11.57 1 98.44 91 VAL A C 1
ATOM 702 O O . VAL A 1 91 ? -18.984 17.469 11.258 1 98.44 91 VAL A O 1
ATOM 705 N N . ALA A 1 92 ? -19.828 19.469 11.031 1 97.69 92 ALA A N 1
ATOM 706 C CA . ALA A 1 92 ? -20.719 19.125 9.922 1 97.69 92 ALA A CA 1
ATOM 707 C C . ALA A 1 92 ? -20.5 20.047 8.727 1 97.69 92 ALA A C 1
ATOM 709 O O . ALA A 1 92 ? -20.188 21.234 8.898 1 97.69 92 ALA A O 1
ATOM 710 N N . THR A 1 93 ? -20.719 19.516 7.566 1 95.25 93 THR A N 1
ATOM 711 C CA . THR A 1 93 ? -20.391 20.25 6.352 1 95.25 93 THR A CA 1
ATOM 712 C C . THR A 1 93 ? -21.641 20.438 5.484 1 95.25 93 THR A C 1
ATOM 714 O O . THR A 1 93 ? -22.734 20.688 6 1 95.25 93 THR A O 1
ATOM 717 N N . GLU A 1 94 ? -21.594 20.406 4.195 1 92.12 94 GLU A N 1
ATOM 718 C CA . GLU A 1 94 ? -22.531 20.953 3.217 1 92.12 94 GLU A CA 1
ATOM 719 C C . GLU A 1 94 ? -23.938 20.406 3.428 1 92.12 94 GLU A C 1
ATOM 721 O O . GLU A 1 94 ? -24.906 21.172 3.477 1 92.12 94 GLU A O 1
ATOM 726 N N . ALA A 1 95 ? -24.109 19.109 3.557 1 89.62 95 ALA A N 1
ATOM 727 C CA . ALA A 1 95 ? -25.453 18.531 3.631 1 89.62 95 ALA A CA 1
ATOM 728 C C . ALA A 1 95 ? -26.219 19.062 4.84 1 89.62 95 ALA A C 1
ATOM 730 O O . ALA A 1 95 ? -27.406 19.391 4.738 1 89.62 95 ALA A O 1
ATOM 731 N N . LEU A 1 96 ? -25.547 19.125 5.945 1 93.69 96 LEU A N 1
ATOM 732 C CA . LEU A 1 96 ? -26.188 19.656 7.145 1 93.69 96 LEU A CA 1
ATOM 733 C C . LEU A 1 96 ? -26.281 21.172 7.09 1 93.69 96 LEU A C 1
ATOM 735 O O . LEU A 1 96 ? -27.281 21.766 7.516 1 93.69 96 LEU A O 1
ATOM 739 N N . ARG A 1 97 ? -25.266 21.781 6.578 1 93.75 97 ARG A N 1
ATOM 740 C CA . ARG A 1 97 ? -25.219 23.234 6.465 1 93.75 97 ARG A CA 1
ATOM 741 C C . ARG A 1 97 ? -26.422 23.75 5.672 1 93.75 97 ARG A C 1
ATOM 743 O O . ARG A 1 97 ? -26.969 24.797 5.992 1 93.75 97 ARG A O 1
ATOM 750 N N . ARG A 1 98 ? -26.922 23.078 4.746 1 92.31 98 ARG A N 1
ATOM 751 C CA . ARG A 1 98 ? -27.969 23.531 3.828 1 92.31 98 ARG A CA 1
ATOM 752 C C . ARG A 1 98 ? -29.312 22.938 4.188 1 92.31 98 ARG A C 1
ATOM 754 O O . ARG A 1 98 ? -30.344 23.344 3.643 1 92.31 98 ARG A O 1
ATOM 761 N N . ALA A 1 99 ? -29.344 22.062 5.098 1 94.56 99 ALA A N 1
ATOM 762 C CA . ALA A 1 99 ? -30.578 21.344 5.402 1 94.56 99 ALA A CA 1
ATOM 763 C C . ALA A 1 99 ? -31.609 22.266 6.059 1 94.56 99 ALA A C 1
ATOM 765 O O . ALA A 1 99 ? -31.281 22.984 7.004 1 94.56 99 ALA A O 1
ATOM 766 N N . GLU A 1 100 ? -32.781 22.172 5.645 1 94.75 100 GLU A N 1
ATOM 767 C CA . GLU A 1 100 ? -33.875 22.953 6.211 1 94.75 100 GLU A CA 1
ATOM 768 C C . GLU A 1 100 ? -34.094 22.594 7.676 1 94.75 100 GLU A C 1
ATOM 770 O O . GLU A 1 100 ? -34.5 23.453 8.477 1 94.75 100 GLU A O 1
ATOM 775 N N . ASN A 1 101 ? -33.906 21.391 7.949 1 95.56 101 ASN A N 1
ATOM 776 C CA . ASN A 1 101 ? -34.125 20.922 9.312 1 95.56 101 ASN A CA 1
ATOM 777 C C . ASN A 1 101 ? -32.812 20.734 10.062 1 95.56 101 ASN A C 1
ATOM 779 O O . ASN A 1 101 ? -32.688 19.812 10.852 1 95.56 101 ASN A O 1
ATOM 783 N N . GLN A 1 102 ? -31.891 21.547 9.781 1 95.69 102 GLN A N 1
ATOM 784 C CA . GLN A 1 102 ? -30.547 21.484 10.383 1 95.69 102 GLN A CA 1
ATOM 785 C C . GLN A 1 102 ? -30.641 21.484 11.906 1 95.69 102 GLN A C 1
ATOM 787 O O . GLN A 1 102 ? -30.016 20.656 12.57 1 95.69 102 GLN A O 1
ATOM 792 N N . GLU A 1 103 ? -31.359 22.438 12.477 1 96.38 103 GLU A N 1
ATOM 793 C CA . GLU A 1 103 ? -31.453 22.609 13.922 1 96.38 103 GLU A CA 1
ATOM 794 C C . GLU A 1 103 ? -32.031 21.375 14.602 1 96.38 103 GLU A C 1
ATOM 796 O O . GLU A 1 103 ? -31.531 20.953 15.648 1 96.38 103 GLU A O 1
ATOM 801 N N . GLU A 1 104 ? -33 20.891 13.945 1 96 104 GLU A N 1
ATOM 802 C CA . GLU A 1 104 ? -33.625 19.672 14.484 1 96 104 GLU A CA 1
ATOM 803 C C . GLU A 1 104 ? -32.625 18.531 14.531 1 96 104 GLU A C 1
ATOM 805 O O . GLU A 1 104 ? -32.562 17.781 15.508 1 96 104 GLU A O 1
ATOM 810 N N . PHE A 1 105 ? -31.953 18.406 13.484 1 96.25 105 PHE A N 1
ATOM 811 C CA . PHE A 1 105 ? -30.969 17.344 13.398 1 96.25 105 PHE A CA 1
ATOM 812 C C . PHE A 1 105 ? -29.875 17.531 14.453 1 96.25 105 PHE A C 1
ATOM 814 O O . PHE A 1 105 ? -29.516 16.578 15.156 1 96.25 105 PHE A O 1
ATOM 821 N N . VAL A 1 106 ? -29.312 18.719 14.617 1 97.44 106 VAL A N 1
ATOM 822 C CA . VAL A 1 106 ? -28.234 19.047 15.547 1 97.44 106 VAL A CA 1
ATOM 823 C C . VAL A 1 106 ? -28.703 18.812 16.984 1 97.44 106 VAL A C 1
ATOM 825 O O . VAL A 1 106 ? -27.969 18.266 17.797 1 97.44 106 VAL A O 1
ATOM 828 N N . ASP A 1 107 ? -29.922 19.156 17.25 1 97.25 107 ASP A N 1
ATOM 829 C CA . ASP A 1 107 ? -30.5 18.938 18.578 1 97.25 107 ASP A CA 1
ATOM 830 C C . ASP A 1 107 ? -30.625 17.453 18.859 1 97.25 107 ASP A C 1
ATOM 832 O O . ASP A 1 107 ? -30.344 17 19.984 1 97.25 107 ASP A O 1
ATOM 836 N N . ALA A 1 108 ? -31.047 16.766 17.891 1 96.75 108 ALA A N 1
ATOM 837 C CA . ALA A 1 108 ? -31.203 15.32 18.047 1 96.75 108 ALA A CA 1
ATOM 838 C C . ALA A 1 108 ? -29.859 14.648 18.344 1 96.75 108 ALA A C 1
ATOM 840 O O . ALA A 1 108 ? -29.797 13.734 19.172 1 96.75 108 ALA A O 1
ATOM 841 N N . VAL A 1 109 ? -28.828 15.062 17.672 1 97.5 109 VAL A N 1
ATOM 842 C CA . VAL A 1 109 ? -27.5 14.508 17.891 1 97.5 109 VAL A CA 1
ATOM 843 C C . VAL A 1 109 ? -27.062 14.773 19.328 1 97.5 109 VAL A C 1
ATOM 845 O O . VAL A 1 109 ? -26.516 13.891 19.984 1 97.5 109 VAL A O 1
ATOM 848 N N . PHE A 1 110 ? -27.312 15.977 19.812 1 97.38 110 PHE A N 1
ATOM 849 C CA . PHE A 1 110 ? -26.922 16.344 21.172 1 97.38 110 PHE A CA 1
ATOM 850 C C . PHE A 1 110 ? -27.719 15.547 22.203 1 97.38 110 PHE A C 1
ATOM 852 O O . PHE A 1 110 ? -27.156 15 23.141 1 97.38 110 PHE A O 1
ATOM 859 N N . GLU A 1 111 ? -28.953 15.43 21.984 1 97.12 111 GLU A N 1
ATOM 860 C CA . GLU A 1 111 ? -29.859 14.789 22.938 1 97.12 111 GLU A CA 1
ATOM 861 C C . GLU A 1 111 ? -29.656 13.281 22.969 1 97.12 111 GLU A C 1
ATOM 863 O O . GLU A 1 111 ? -29.641 12.664 24.031 1 97.12 111 GLU A O 1
ATOM 868 N N . ASP A 1 112 ? -29.547 12.711 21.844 1 96.44 112 ASP A N 1
ATOM 869 C CA . ASP A 1 112 ? -29.531 11.258 21.719 1 96.44 112 ASP A CA 1
ATOM 870 C C . ASP A 1 112 ? -28.125 10.703 21.938 1 96.44 112 ASP A C 1
ATOM 872 O O . ASP A 1 112 ? -27.969 9.602 22.469 1 96.44 112 ASP A O 1
ATOM 876 N N . VAL A 1 113 ? -27.125 11.438 21.484 1 96.44 113 VAL A N 1
ATOM 877 C CA . VAL A 1 113 ? -25.781 10.875 21.469 1 96.44 113 VAL A CA 1
ATOM 878 C C . VAL A 1 113 ? -24.875 11.648 22.422 1 96.44 113 VAL A C 1
ATOM 880 O O . VAL A 1 113 ? -23.859 11.125 22.891 1 96.44 113 VAL A O 1
ATOM 883 N N . GLY A 1 114 ? -25.188 12.898 22.719 1 95.38 114 GLY A N 1
ATOM 884 C CA . GLY A 1 114 ? -24.391 13.719 23.609 1 95.38 114 GLY A CA 1
ATOM 885 C C . GLY A 1 114 ? -23.234 14.414 22.922 1 95.38 114 GLY A C 1
ATOM 886 O O . GLY A 1 114 ? -22.219 14.711 23.547 1 95.38 114 GLY A O 1
ATOM 887 N N . LEU A 1 115 ? -23.312 14.633 21.625 1 96.69 115 LEU A N 1
ATOM 888 C CA . LEU A 1 115 ? -22.266 15.312 20.859 1 96.69 115 LEU A CA 1
ATOM 889 C C . LEU A 1 115 ? -22.75 16.688 20.422 1 96.69 115 LEU A C 1
ATOM 891 O O . LEU A 1 115 ? -23.875 16.844 19.969 1 96.69 115 LEU A O 1
ATOM 895 N N . LYS A 1 116 ? -21.953 17.656 20.594 1 96.81 116 LYS A N 1
ATOM 896 C CA . LYS A 1 116 ? -22.219 19 20.094 1 96.81 116 LYS A CA 1
ATOM 897 C C . LYS A 1 116 ? -21.672 19.156 18.672 1 96.81 116 LYS A C 1
ATOM 899 O O . LYS A 1 116 ? -20.484 18.969 18.438 1 96.81 116 LYS A O 1
ATOM 904 N N . VAL A 1 117 ? -22.5 19.578 17.734 1 98 117 VAL A N 1
ATOM 905 C CA . VAL A 1 117 ? -22.109 19.672 16.328 1 98 117 VAL A CA 1
ATOM 906 C C . VAL A 1 117 ? -21.812 21.109 15.953 1 98 117 VAL A C 1
ATOM 908 O O . VAL A 1 117 ? -22.625 22 16.219 1 98 117 VAL A O 1
ATOM 911 N N . ASP A 1 118 ? -20.688 21.359 15.43 1 97.56 118 ASP A N 1
ATOM 912 C CA . ASP A 1 118 ? -20.328 22.641 14.828 1 97.56 118 ASP A CA 1
ATOM 913 C C . ASP A 1 118 ? -20.547 22.625 13.32 1 97.56 118 ASP A C 1
ATOM 915 O O . ASP A 1 118 ? -19.828 21.953 12.586 1 97.56 118 ASP A O 1
ATOM 919 N N . VAL A 1 119 ? -21.531 23.344 12.875 1 97.94 119 VAL A N 1
ATOM 920 C CA . VAL A 1 119 ? -21.781 23.422 11.445 1 97.94 119 VAL A CA 1
ATOM 921 C C . VAL A 1 119 ? -20.859 24.438 10.797 1 97.94 119 VAL A C 1
ATOM 923 O O . VAL A 1 119 ? -20.969 25.641 11.047 1 97.94 119 VAL A O 1
ATOM 926 N N . LEU A 1 120 ? -20.031 23.969 9.922 1 97.88 120 LEU A N 1
ATOM 927 C CA . LEU A 1 120 ? -18.984 24.797 9.352 1 97.88 120 LEU A CA 1
ATOM 928 C C . LEU A 1 120 ? -19.484 25.562 8.133 1 97.88 120 LEU A C 1
ATOM 930 O O . LEU A 1 120 ? -20.25 25 7.324 1 97.88 120 LEU A O 1
ATOM 934 N N . SER A 1 121 ? -19.078 26.828 8.047 1 97.06 121 SER A N 1
ATOM 935 C CA . SER A 1 121 ? -19.219 27.516 6.766 1 97.06 121 SER A CA 1
ATOM 936 C C . SER A 1 121 ? -18.312 26.906 5.707 1 97.06 121 SER A C 1
ATOM 938 O O . SER A 1 121 ? -17.359 26.188 6.043 1 97.06 121 SER A O 1
ATOM 940 N N . GLY A 1 122 ? -18.641 27.125 4.484 1 95.88 122 GLY A N 1
ATOM 941 C CA . GLY A 1 122 ? -17.797 26.625 3.414 1 95.88 122 GLY A CA 1
ATOM 942 C C . GLY A 1 122 ? -16.359 27.109 3.518 1 95.88 122 GLY A C 1
ATOM 943 O O . GLY A 1 122 ? -15.43 26.344 3.26 1 95.88 122 GLY A O 1
ATOM 944 N N . GLU A 1 123 ? -16.156 28.328 3.924 1 95.5 123 GLU A N 1
ATOM 945 C CA . GLU A 1 123 ? -14.836 28.922 4.047 1 95.5 123 GLU A CA 1
ATOM 946 C C . GLU A 1 123 ? -14.055 28.297 5.203 1 95.5 123 GLU A C 1
ATOM 948 O O . GLU A 1 123 ? -12.859 28.016 5.074 1 95.5 123 GLU A O 1
ATOM 953 N N . GLU A 1 124 ? -14.758 28.109 6.266 1 97.19 124 GLU A N 1
ATOM 954 C CA . GLU A 1 124 ? -14.109 27.484 7.418 1 97.19 124 GLU A CA 1
ATOM 955 C C . GLU A 1 124 ? -13.711 26.047 7.117 1 97.19 124 GLU A C 1
ATOM 957 O O . GLU A 1 124 ? -12.648 25.578 7.531 1 97.19 124 GLU A O 1
ATOM 962 N N . GLU A 1 125 ? -14.609 25.344 6.438 1 97.88 125 GLU A N 1
ATOM 963 C CA . GLU A 1 125 ? -14.281 24 5.992 1 97.88 125 GLU A CA 1
ATOM 964 C C . GLU A 1 125 ? -13.031 23.984 5.121 1 97.88 125 GLU A C 1
ATOM 966 O O . GLU A 1 125 ? -12.133 23.172 5.316 1 97.88 125 GLU A O 1
ATOM 971 N N . ALA A 1 126 ? -12.945 24.906 4.207 1 97.56 126 ALA A N 1
ATOM 972 C CA . ALA A 1 126 ? -11.789 25.016 3.316 1 97.56 126 ALA A CA 1
ATOM 973 C C . ALA A 1 126 ? -10.516 25.281 4.105 1 97.56 126 ALA A C 1
ATOM 975 O O . ALA A 1 126 ? -9.469 24.672 3.832 1 97.56 126 ALA A O 1
ATOM 976 N N . ARG A 1 127 ? -10.586 26.172 5.082 1 97.38 127 ARG A N 1
ATOM 977 C CA . ARG A 1 127 ? -9.438 26.5 5.914 1 97.38 127 ARG A CA 1
ATOM 978 C C . ARG A 1 127 ? -8.938 25.266 6.664 1 97.38 127 ARG A C 1
ATOM 980 O O . ARG A 1 127 ? -7.738 24.984 6.684 1 97.38 127 ARG A O 1
ATOM 987 N N . LEU A 1 128 ? -9.852 24.562 7.258 1 97.94 128 LEU A N 1
ATOM 988 C CA . LEU A 1 128 ? -9.484 23.391 8.031 1 97.94 128 LEU A CA 1
ATOM 989 C C . LEU A 1 128 ? -8.883 22.312 7.125 1 97.94 128 LEU A C 1
ATOM 991 O O . LEU A 1 128 ? -7.961 21.609 7.527 1 97.94 128 LEU A O 1
ATOM 995 N N . VAL A 1 129 ? -9.398 22.172 5.941 1 98.25 129 VAL A N 1
ATOM 996 C CA . VAL A 1 129 ? -8.844 21.234 4.977 1 98.25 129 VAL A CA 1
ATOM 997 C C . VAL A 1 129 ? -7.383 21.594 4.695 1 98.25 129 VAL A C 1
ATOM 999 O O . VAL A 1 129 ? -6.52 20.719 4.66 1 98.25 129 VAL A O 1
ATOM 1002 N N . TYR A 1 130 ? -7.121 22.922 4.543 1 97.75 130 TYR A N 1
ATOM 1003 C CA . TYR A 1 130 ? -5.758 23.375 4.309 1 97.75 130 TYR A CA 1
ATOM 1004 C C . TYR A 1 130 ? -4.844 22.984 5.465 1 97.75 130 TYR A C 1
ATOM 1006 O O . TYR A 1 130 ? -3.738 22.484 5.246 1 97.75 130 TYR A O 1
ATOM 1014 N N . LEU A 1 131 ? -5.359 23.141 6.637 1 96.38 131 LEU A N 1
ATOM 1015 C CA . LEU A 1 131 ? -4.582 22.75 7.809 1 96.38 131 LEU A CA 1
ATOM 1016 C C . LEU A 1 131 ? -4.297 21.25 7.797 1 96.38 131 LEU A C 1
ATOM 1018 O O . LEU A 1 131 ? -3.211 20.812 8.188 1 96.38 131 LEU A O 1
ATOM 1022 N N . GLY A 1 132 ? -5.297 20.469 7.422 1 96.56 132 GLY A N 1
ATOM 1023 C CA . GLY A 1 132 ? -5.098 19.047 7.293 1 96.56 132 GLY A CA 1
ATOM 1024 C C . GLY A 1 132 ? -4.035 18.672 6.277 1 96.56 132 GLY A C 1
ATOM 1025 O O . GLY A 1 132 ? -3.193 17.812 6.531 1 96.56 132 GLY A O 1
ATOM 1026 N N . VAL A 1 133 ? -4.027 19.328 5.129 1 96.44 133 VAL A N 1
ATOM 1027 C CA . VAL A 1 133 ? -3.07 19.094 4.051 1 96.44 133 VAL A CA 1
ATOM 1028 C C . VAL A 1 133 ? -1.652 19.359 4.555 1 96.44 133 VAL A C 1
ATOM 1030 O O . VAL A 1 133 ? -0.728 18.594 4.246 1 96.44 133 VAL A O 1
ATOM 1033 N N . LEU A 1 134 ? -1.509 20.375 5.359 1 94.44 134 LEU A N 1
ATOM 1034 C CA . LEU A 1 134 ? -0.2 20.766 5.875 1 94.44 134 LEU A CA 1
ATOM 1035 C C . LEU A 1 134 ? 0.366 19.688 6.793 1 94.44 134 LEU A C 1
ATOM 1037 O O . LEU A 1 134 ? 1.579 19.625 7.004 1 94.44 134 LEU A O 1
ATOM 1041 N N . GLN A 1 135 ? -0.524 18.828 7.332 1 91.38 135 GLN A N 1
ATOM 1042 C CA . GLN A 1 135 ? -0.066 17.766 8.227 1 91.38 135 GLN A CA 1
ATOM 1043 C C . GLN A 1 135 ? 0.434 16.562 7.438 1 91.38 135 GLN A C 1
ATOM 1045 O O . GLN A 1 135 ? 1.078 15.672 8 1 91.38 135 GLN A O 1
ATOM 1050 N N . PHE A 1 136 ? 0.179 16.547 6.164 1 90.56 136 PHE A N 1
ATOM 1051 C CA . PHE A 1 136 ? 0.493 15.375 5.363 1 90.56 136 PHE A CA 1
ATOM 1052 C C . PHE A 1 136 ? 1.573 15.695 4.336 1 90.56 136 PHE A C 1
ATOM 1054 O O . PHE A 1 136 ? 2.508 14.914 4.148 1 90.56 136 PHE A O 1
ATOM 1061 N N . LEU A 1 137 ? 1.458 16.766 3.617 1 90.69 137 LEU A N 1
ATOM 1062 C CA . LEU A 1 137 ? 2.385 17.125 2.549 1 90.69 137 LEU A CA 1
ATOM 1063 C C . LEU A 1 137 ? 3.334 18.234 3 1 90.69 137 LEU A C 1
ATOM 1065 O O . LEU A 1 137 ? 2.934 19.141 3.736 1 90.69 137 LEU A O 1
ATOM 1069 N N . PRO A 1 138 ? 4.52 18.266 2.525 1 88.19 138 PRO A N 1
ATOM 1070 C CA . PRO A 1 138 ? 5.508 19.297 2.857 1 88.19 138 PRO A CA 1
ATOM 1071 C C . PRO A 1 138 ? 5.367 20.547 1.994 1 88.19 138 PRO A C 1
ATOM 1073 O O . PRO A 1 138 ? 6.316 20.938 1.311 1 88.19 138 PRO A O 1
ATOM 1076 N N . VAL A 1 139 ? 4.316 21.266 2.141 1 91.69 139 VAL A N 1
ATOM 1077 C CA . VAL A 1 139 ? 4.051 22.391 1.25 1 91.69 139 VAL A CA 1
ATOM 1078 C C . VAL A 1 139 ? 3.834 23.656 2.07 1 91.69 139 VAL A C 1
ATOM 1080 O O . VAL A 1 139 ? 3.262 24.641 1.577 1 91.69 139 VAL A O 1
ATOM 1083 N N . PHE A 1 140 ? 4.27 23.672 3.283 1 90.88 140 PHE A N 1
ATOM 1084 C CA . PHE A 1 140 ? 4.004 24.766 4.211 1 90.88 140 PHE A CA 1
ATOM 1085 C C . PHE A 1 140 ? 4.52 26.094 3.654 1 90.88 140 PHE A C 1
ATOM 1087 O O . PHE A 1 140 ? 3.854 27.125 3.77 1 90.88 140 PHE A O 1
ATOM 1094 N N . GLU A 1 141 ? 5.707 26.062 3.006 1 89.56 141 GLU A N 1
ATOM 1095 C CA . GLU A 1 141 ? 6.355 27.297 2.564 1 89.56 141 GLU A CA 1
ATOM 1096 C C . GLU A 1 141 ? 5.902 27.688 1.16 1 89.56 141 GLU A C 1
ATOM 1098 O O . GLU A 1 141 ? 6.289 28.734 0.647 1 89.56 141 GLU A O 1
ATOM 1103 N N . LYS A 1 142 ? 5.066 26.953 0.593 1 92.81 142 LYS A N 1
ATOM 1104 C CA . LYS A 1 142 ? 4.594 27.203 -0.765 1 92.81 142 LYS A CA 1
ATOM 1105 C C . LYS A 1 142 ? 3.174 27.766 -0.758 1 92.81 142 LYS A C 1
ATOM 1107 O O . LYS A 1 142 ? 2.43 27.562 0.204 1 92.81 142 LYS A O 1
ATOM 1112 N N . SER A 1 143 ? 2.9 28.531 -1.766 1 96.06 143 SER A N 1
ATOM 1113 C CA . SER A 1 143 ? 1.508 28.891 -2.012 1 96.06 143 SER A CA 1
ATOM 1114 C C . SER A 1 143 ? 0.734 27.719 -2.609 1 96.06 143 SER A C 1
ATOM 1116 O O . SER A 1 143 ? 1.011 27.297 -3.732 1 96.06 143 SER A O 1
ATOM 1118 N N . VAL A 1 144 ? -0.242 27.266 -1.854 1 96.81 144 VAL A N 1
ATOM 1119 C CA . VAL A 1 144 ? -0.914 26.031 -2.207 1 96.81 144 VAL A CA 1
ATOM 1120 C C . VAL A 1 144 ? -2.377 26.297 -2.547 1 96.81 144 VAL A C 1
ATOM 1122 O O . VAL A 1 144 ? -3.07 27 -1.806 1 96.81 144 VAL A O 1
ATOM 1125 N N . LEU A 1 145 ? -2.812 25.844 -3.656 1 98.19 145 LEU A N 1
ATOM 1126 C CA . LEU A 1 145 ? -4.242 25.719 -3.926 1 98.19 145 LEU A CA 1
ATOM 1127 C C . LEU A 1 145 ? -4.75 24.344 -3.543 1 98.19 145 LEU A C 1
ATOM 1129 O O . LEU A 1 145 ? -4.383 23.344 -4.168 1 98.19 145 LEU A O 1
ATOM 1133 N N . CYS A 1 146 ? -5.582 24.25 -2.574 1 98.38 146 CYS A N 1
ATOM 1134 C CA . CYS A 1 146 ? -6.195 23 -2.174 1 98.38 146 CYS A CA 1
ATOM 1135 C C . CYS A 1 146 ? -7.586 22.844 -2.781 1 98.38 146 CYS A C 1
ATOM 1137 O O . CYS A 1 146 ? -8.383 23.797 -2.76 1 98.38 146 CYS A O 1
ATOM 1139 N N . VAL A 1 147 ? -7.832 21.75 -3.33 1 98.69 147 VAL A N 1
ATOM 1140 C CA . VAL A 1 147 ? -9.141 21.391 -3.863 1 98.69 147 VAL A CA 1
ATOM 1141 C C . VAL A 1 147 ? -9.688 20.172 -3.113 1 98.69 147 VAL A C 1
ATOM 1143 O O . VAL A 1 147 ? -9.062 19.109 -3.109 1 98.69 147 VAL A O 1
ATOM 1146 N N . ASP A 1 148 ? -10.773 20.281 -2.496 1 98.44 148 ASP A N 1
ATOM 1147 C CA . ASP A 1 148 ? -11.422 19.203 -1.74 1 98.44 148 ASP A CA 1
ATOM 1148 C C . ASP A 1 148 ? -12.82 18.922 -2.275 1 98.44 148 ASP A C 1
ATOM 1150 O O . ASP A 1 148 ? -13.727 19.75 -2.141 1 98.44 148 ASP A O 1
ATOM 1154 N N . ILE A 1 149 ? -12.992 17.812 -2.83 1 98 149 ILE A N 1
ATOM 1155 C CA . ILE A 1 149 ? -14.289 17.453 -3.404 1 98 149 ILE A CA 1
ATOM 1156 C C . ILE A 1 149 ? -15.078 16.594 -2.418 1 98 149 ILE A C 1
ATOM 1158 O O . ILE A 1 149 ? -14.672 15.469 -2.109 1 98 149 ILE A O 1
ATOM 1162 N N . GLY A 1 150 ? -16.156 17.109 -2 1 95.62 150 GLY A N 1
ATOM 1163 C CA . GLY A 1 150 ? -17.078 16.359 -1.146 1 95.62 150 GLY A CA 1
ATOM 1164 C C . GLY A 1 150 ? -18.328 15.906 -1.87 1 95.62 150 GLY A C 1
ATOM 1165 O O . GLY A 1 150 ? -18.375 15.906 -3.102 1 95.62 150 GLY A O 1
ATOM 1166 N N . GLY A 1 151 ? -19.266 15.445 -1.122 1 93.5 151 GLY A N 1
ATOM 1167 C CA . GLY A 1 151 ? -20.516 14.969 -1.712 1 93.5 151 GLY A CA 1
ATOM 1168 C C . GLY A 1 151 ? -21.438 16.094 -2.15 1 93.5 151 GLY A C 1
ATOM 1169 O O . GLY A 1 151 ? -22.141 15.961 -3.145 1 93.5 151 GLY A O 1
ATOM 1170 N N . GLY A 1 152 ? -21.375 17.156 -1.38 1 93.12 152 GLY A N 1
ATOM 1171 C CA . GLY A 1 152 ? -22.312 18.234 -1.665 1 93.12 152 GLY A CA 1
ATOM 1172 C C . GLY A 1 152 ? -21.641 19.5 -2.17 1 93.12 152 GLY A C 1
ATOM 1173 O O . GLY A 1 152 ? -22.281 20.359 -2.773 1 93.12 152 GLY A O 1
ATOM 1174 N N . SER A 1 153 ? -20.406 19.609 -1.935 1 95.88 153 SER A N 1
ATOM 1175 C CA . SER A 1 153 ? -19.688 20.828 -2.303 1 95.88 153 SER A CA 1
ATOM 1176 C C . SER A 1 153 ? -18.234 20.547 -2.623 1 95.88 153 SER A C 1
ATOM 1178 O O . SER A 1 153 ? -17.734 19.438 -2.373 1 95.88 153 SER A O 1
ATOM 1180 N N . THR A 1 154 ? -17.578 21.453 -3.211 1 98 154 THR A N 1
ATOM 1181 C CA . THR A 1 154 ? -16.141 21.469 -3.432 1 98 154 THR A CA 1
ATOM 1182 C C . THR A 1 154 ? -15.516 22.734 -2.836 1 98 154 THR A C 1
ATOM 1184 O O . THR A 1 154 ? -15.984 23.844 -3.098 1 98 154 THR A O 1
ATOM 1187 N N . GLU A 1 155 ? -14.578 22.578 -2.01 1 98.19 155 GLU A N 1
ATOM 1188 C CA . GLU A 1 155 ? -13.867 23.688 -1.384 1 98.19 155 GLU A CA 1
ATOM 1189 C C . GLU A 1 155 ? -12.562 24 -2.115 1 98.19 155 GLU A C 1
ATOM 1191 O O . GLU A 1 155 ? -11.844 23.078 -2.514 1 98.19 155 GLU A O 1
ATOM 1196 N N . PHE A 1 156 ? -12.289 25.25 -2.303 1 97.88 156 PHE A N 1
ATOM 1197 C CA . PHE A 1 156 ? -11.039 25.781 -2.832 1 97.88 156 PHE A CA 1
ATOM 1198 C C . PHE A 1 156 ? -10.375 26.719 -1.822 1 97.88 156 PHE A C 1
ATOM 1200 O O . PHE A 1 156 ? -11.016 27.625 -1.293 1 97.88 156 PHE A O 1
ATOM 1207 N N . VAL A 1 157 ? -9.148 26.469 -1.522 1 97.69 157 VAL A N 1
ATOM 1208 C CA . VAL A 1 157 ? -8.453 27.344 -0.579 1 97.69 157 VAL A CA 1
ATOM 1209 C C . VAL A 1 157 ? -7.02 27.578 -1.045 1 97.69 157 VAL A C 1
ATOM 1211 O O . VAL A 1 157 ? -6.352 26.656 -1.501 1 97.69 157 VAL A O 1
ATOM 1214 N N . VAL A 1 158 ? -6.602 28.781 -1.065 1 97.38 158 VAL A N 1
ATOM 1215 C CA . VAL A 1 158 ? -5.207 29.156 -1.285 1 97.38 158 VAL A CA 1
ATOM 1216 C C . VAL A 1 158 ? -4.559 29.531 0.042 1 97.38 158 VAL A C 1
ATOM 1218 O O . VAL A 1 158 ? -5.031 30.438 0.73 1 97.38 158 VAL A O 1
ATOM 1221 N N . GLY A 1 159 ? -3.605 28.812 0.4 1 96.25 159 GLY A N 1
ATOM 1222 C CA . GLY A 1 159 ? -2.916 29.094 1.649 1 96.25 159 GLY A CA 1
ATOM 1223 C C . GLY A 1 159 ? -1.405 29.109 1.506 1 96.25 159 GLY A C 1
ATOM 1224 O O . GLY A 1 159 ? -0.857 28.516 0.581 1 96.25 159 GLY A O 1
ATOM 1225 N N . LYS A 1 160 ? -0.762 29.797 2.408 1 94.69 160 LYS A N 1
ATOM 1226 C CA . LYS A 1 160 ? 0.692 29.844 2.521 1 94.69 160 LYS A CA 1
ATOM 1227 C C . LYS A 1 160 ? 1.126 30.016 3.973 1 94.69 160 LYS A C 1
ATOM 1229 O O . LYS A 1 160 ? 0.591 30.875 4.684 1 94.69 160 LYS A O 1
ATOM 1234 N N . CYS A 1 161 ? 1.999 29.219 4.438 1 92.31 161 CYS A N 1
ATOM 1235 C CA . CYS A 1 161 ? 2.584 29.312 5.77 1 92.31 161 CYS A CA 1
ATOM 1236 C C . CYS A 1 161 ? 1.501 29.312 6.84 1 92.31 161 CYS A C 1
ATOM 1238 O O . CYS A 1 161 ? 1.582 30.062 7.816 1 92.31 161 CYS A O 1
ATOM 1240 N N . GLY A 1 162 ? 0.449 28.594 6.539 1 91.62 162 GLY A N 1
ATOM 1241 C CA . GLY A 1 162 ? -0.6 28.438 7.535 1 91.62 162 GLY A CA 1
ATOM 1242 C C . GLY A 1 162 ? -1.69 29.484 7.422 1 91.62 162 GLY A C 1
ATOM 1243 O O . GLY A 1 162 ? -2.736 29.375 8.07 1 91.62 162 GLY A O 1
ATOM 1244 N N . ASP A 1 163 ? -1.479 30.453 6.598 1 93.69 163 ASP A N 1
ATOM 1245 C CA . ASP A 1 163 ? -2.457 31.516 6.418 1 93.69 163 ASP A CA 1
ATOM 1246 C C . ASP A 1 163 ? -3.299 31.297 5.164 1 93.69 163 ASP A C 1
ATOM 1248 O O . ASP A 1 163 ? -2.779 30.859 4.133 1 93.69 163 ASP A O 1
ATOM 1252 N N . VAL A 1 164 ? -4.539 31.625 5.25 1 95.88 164 VAL A N 1
ATOM 1253 C CA . VAL A 1 164 ? -5.465 31.469 4.133 1 95.88 164 VAL A CA 1
ATOM 1254 C C . VAL A 1 164 ? -5.625 32.812 3.402 1 95.88 164 VAL A C 1
ATOM 1256 O O . VAL A 1 164 ? -5.973 33.812 4.016 1 95.88 164 VAL A O 1
ATOM 1259 N N . LYS A 1 165 ? -5.422 32.781 2.143 1 95.38 165 LYS A N 1
ATOM 1260 C CA . LYS A 1 165 ? -5.559 33.969 1.316 1 95.38 165 LYS A CA 1
ATOM 1261 C C . LYS A 1 165 ? -6.922 34.031 0.633 1 95.38 165 LYS A C 1
ATOM 1263 O O . LYS A 1 165 ? -7.453 35.094 0.365 1 95.38 165 LYS A O 1
ATOM 1268 N N . LEU A 1 166 ? -7.363 32.906 0.293 1 96.06 166 LEU A N 1
ATOM 1269 C CA . LEU A 1 166 ? -8.641 32.75 -0.394 1 96.06 166 LEU A CA 1
ATOM 1270 C C . LEU A 1 166 ? -9.336 31.453 0.022 1 96.06 166 LEU A C 1
ATOM 1272 O O . LEU A 1 166 ? -8.688 30.422 0.159 1 96.06 166 LEU A O 1
ATOM 1276 N N . ALA A 1 167 ? -10.586 31.531 0.248 1 96.56 167 ALA A N 1
ATOM 1277 C CA . ALA A 1 167 ? -11.43 30.359 0.51 1 96.56 167 ALA A CA 1
ATOM 1278 C C . ALA A 1 167 ? -12.773 30.484 -0.2 1 96.56 167 ALA A C 1
ATOM 1280 O O . ALA A 1 167 ? -13.484 31.484 -0.03 1 96.56 167 ALA A O 1
ATOM 1281 N N . VAL A 1 168 ? -13.031 29.531 -1.035 1 95.94 168 VAL A N 1
ATOM 1282 C CA . VAL A 1 168 ? -14.266 29.516 -1.807 1 95.94 168 VAL A CA 1
ATOM 1283 C C . VAL A 1 168 ? -14.914 28.125 -1.719 1 95.94 168 VAL A C 1
ATOM 1285 O O . VAL A 1 168 ? -14.227 27.109 -1.767 1 95.94 168 VAL A O 1
ATOM 1288 N N . SER A 1 169 ? -16.172 28.047 -1.507 1 96.75 169 SER A N 1
ATOM 1289 C CA . SER A 1 169 ? -16.953 26.812 -1.548 1 96.75 169 SER A CA 1
ATOM 1290 C C . SER A 1 169 ? -18 26.859 -2.648 1 96.75 169 SER A C 1
ATOM 1292 O O . SER A 1 169 ? -18.812 27.781 -2.691 1 96.75 169 SER A O 1
ATOM 1294 N N . LEU A 1 170 ? -17.969 25.969 -3.541 1 97 170 LEU A N 1
ATOM 1295 C CA . LEU A 1 170 ? -18.953 25.875 -4.605 1 97 170 LEU A CA 1
ATOM 1296 C C . LEU A 1 170 ? -19.906 24.703 -4.363 1 97 170 LEU A C 1
ATOM 1298 O O . LEU A 1 170 ? -19.484 23.641 -3.904 1 97 170 LEU A O 1
ATOM 1302 N N . LYS A 1 171 ? -21.156 24.875 -4.723 1 94 171 LYS A N 1
ATOM 1303 C CA . LYS A 1 171 ? -22.156 23.828 -4.574 1 94 171 LYS A CA 1
ATOM 1304 C C . LYS A 1 171 ? -22.031 22.781 -5.688 1 94 171 LYS A C 1
ATOM 1306 O O . LYS A 1 171 ? -22.984 22.547 -6.434 1 94 171 LYS A O 1
ATOM 1311 N N . LEU A 1 172 ? -20.906 22.266 -5.797 1 96.44 172 LEU A N 1
ATOM 1312 C CA . LEU A 1 172 ? -20.562 21.203 -6.727 1 96.44 172 LEU A CA 1
ATOM 1313 C C . LEU A 1 172 ? -20 19.984 -5.977 1 96.44 172 LEU A C 1
ATOM 1315 O O . LEU A 1 172 ? -18.828 19.984 -5.59 1 96.44 172 LEU A O 1
ATOM 1319 N N . GLY A 1 173 ? -20.828 18.984 -5.797 1 95.31 173 GLY A N 1
ATOM 1320 C CA . GLY A 1 173 ? -20.406 17.766 -5.129 1 95.31 173 GLY A CA 1
ATOM 1321 C C . GLY A 1 173 ? -20.75 16.516 -5.918 1 95.31 173 GLY A C 1
ATOM 1322 O O . GLY A 1 173 ? -21.688 16.516 -6.723 1 95.31 173 GLY A O 1
ATOM 1323 N N . HIS A 1 174 ? -19.984 15.453 -5.652 1 95.62 174 HIS A N 1
ATOM 1324 C CA . HIS A 1 174 ? -20.141 14.266 -6.492 1 95.62 174 HIS A CA 1
ATOM 1325 C C . HIS A 1 174 ? -21.469 13.578 -6.25 1 95.62 174 HIS A C 1
ATOM 1327 O O . HIS A 1 174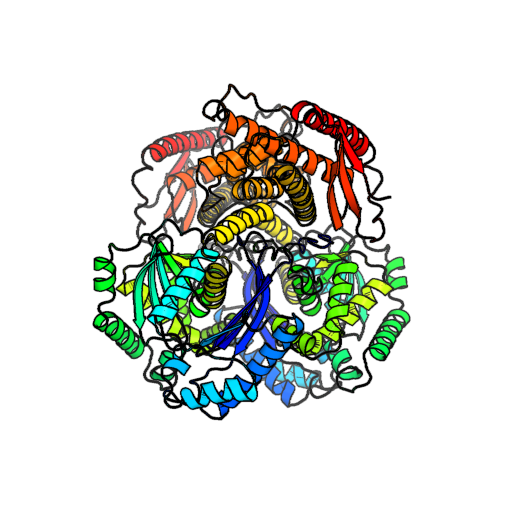 ? -22.031 12.961 -7.16 1 95.62 174 HIS A O 1
ATOM 1333 N N . VAL A 1 175 ? -21.984 13.633 -5 1 92.5 175 VAL A N 1
ATOM 1334 C CA . VAL A 1 175 ? -23.281 13.016 -4.707 1 92.5 175 VAL A CA 1
ATOM 1335 C C . VAL A 1 175 ? -24.391 13.805 -5.379 1 92.5 175 VAL A C 1
ATOM 1337 O O . VAL A 1 175 ? -25.234 13.242 -6.086 1 92.5 175 VAL A O 1
ATOM 1340 N N . ASN A 1 176 ? -24.391 15.117 -5.188 1 91.25 176 ASN A N 1
ATOM 1341 C CA . ASN A 1 176 ? -25.422 15.977 -5.754 1 91.25 176 ASN A CA 1
ATOM 1342 C C . ASN A 1 176 ? -25.438 15.906 -7.277 1 91.25 176 ASN A C 1
ATOM 1344 O O . ASN A 1 176 ? -26.5 15.812 -7.895 1 91.25 176 ASN A O 1
ATOM 1348 N N . LEU A 1 177 ? -24.297 15.977 -7.887 1 94.44 177 LEU A N 1
ATOM 1349 C CA . LEU A 1 177 ? -24.188 15.914 -9.344 1 94.44 177 LEU A CA 1
ATOM 1350 C C . LEU A 1 177 ? -24.734 14.594 -9.867 1 94.44 177 LEU A C 1
ATOM 1352 O O . LEU A 1 177 ? -25.406 14.555 -10.906 1 94.44 177 LEU A O 1
ATOM 1356 N N . THR A 1 178 ? -24.375 13.5 -9.188 1 93.25 178 THR A N 1
ATOM 1357 C CA . THR A 1 178 ? -24.875 12.188 -9.586 1 93.25 178 THR A CA 1
ATOM 1358 C C . THR A 1 178 ? -26.406 12.156 -9.547 1 93.25 178 THR A C 1
ATOM 1360 O O . THR A 1 178 ? -27.047 11.703 -10.5 1 93.25 178 THR A O 1
ATOM 1363 N N . GLN A 1 179 ? -26.953 12.641 -8.469 1 88.88 179 GLN A N 1
ATOM 1364 C CA . GLN A 1 179 ? -28.406 12.633 -8.289 1 88.88 179 GLN A CA 1
ATOM 1365 C C . GLN A 1 179 ? -29.094 13.523 -9.312 1 88.88 179 GLN A C 1
ATOM 1367 O O . GLN A 1 179 ? -30.141 13.156 -9.867 1 88.88 179 GLN A O 1
ATOM 1372 N N . MET A 1 180 ? -28.547 14.609 -9.586 1 90.38 180 MET A N 1
ATOM 1373 C CA . MET A 1 180 ? -29.156 15.602 -10.461 1 90.38 180 MET A CA 1
ATOM 1374 C C . MET A 1 180 ? -29.062 15.164 -11.922 1 90.38 180 MET A C 1
ATOM 1376 O O . MET A 1 180 ? -29.984 15.406 -12.703 1 90.38 180 MET A O 1
ATOM 1380 N N . PHE A 1 181 ? -27.984 14.469 -12.312 1 92.56 181 PHE A N 1
ATOM 1381 C CA . PHE A 1 181 ? -27.75 14.305 -13.742 1 92.56 181 PHE A CA 1
ATOM 1382 C C . PHE A 1 181 ? -27.688 12.828 -14.117 1 92.56 181 PHE A C 1
ATOM 1384 O O . PHE A 1 181 ? -28.172 12.43 -15.18 1 92.56 181 PHE A O 1
ATOM 1391 N N . MET A 1 182 ? -27.062 12.031 -13.344 1 86.88 182 MET A N 1
ATOM 1392 C CA . MET A 1 182 ? -26.828 10.641 -13.719 1 86.88 182 MET A CA 1
ATOM 1393 C C . MET A 1 182 ? -28.062 9.781 -13.406 1 86.88 182 MET A C 1
ATOM 1395 O O . MET A 1 182 ? -28.469 8.961 -14.227 1 86.88 182 MET A O 1
ATOM 1399 N N . LYS A 1 183 ? -28.594 9.953 -12.305 1 83.69 183 LYS A N 1
ATOM 1400 C CA . LYS A 1 183 ? -29.719 9.125 -11.898 1 83.69 183 LYS A CA 1
ATOM 1401 C C . LYS A 1 183 ? -31.016 9.594 -12.578 1 83.69 183 LYS A C 1
ATOM 1403 O O . LYS A 1 183 ? -31.922 8.797 -12.805 1 83.69 183 LYS A O 1
ATOM 1408 N N . ASN A 1 184 ? -31.031 10.867 -12.922 1 79.12 184 ASN A N 1
ATOM 1409 C CA . ASN A 1 184 ? -32.25 11.406 -13.539 1 79.12 184 ASN A CA 1
ATOM 1410 C C . ASN A 1 184 ? -32.188 11.297 -15.062 1 79.12 184 ASN A C 1
ATOM 1412 O O . ASN A 1 184 ? -33.062 11.812 -15.758 1 79.12 184 ASN A O 1
ATOM 1416 N N . GLY A 1 185 ? -31.141 10.711 -15.578 1 81.5 185 GLY A N 1
ATOM 1417 C CA . GLY A 1 185 ? -31.047 10.422 -17 1 81.5 185 GLY A CA 1
ATOM 1418 C C . GLY A 1 185 ? -30.703 11.641 -17.844 1 81.5 185 GLY A C 1
ATOM 1419 O O . GLY A 1 185 ? -30.859 11.625 -19.062 1 81.5 185 GLY A O 1
ATOM 1420 N N . ILE A 1 186 ? -30.469 12.797 -17.234 1 81.19 186 ILE A N 1
ATOM 1421 C CA . ILE A 1 186 ? -30.156 14.031 -17.953 1 81.19 186 ILE A CA 1
ATOM 1422 C C . ILE A 1 186 ? -28.859 13.859 -18.75 1 81.19 186 ILE A C 1
ATOM 1424 O O . ILE A 1 186 ? -28.766 14.305 -19.891 1 81.19 186 ILE A O 1
ATOM 1428 N N . GLY A 1 187 ? -27.828 13.203 -18.25 1 87 187 GLY A N 1
ATOM 1429 C CA . GLY A 1 187 ? -26.688 12.75 -19.031 1 87 187 GLY A CA 1
ATOM 1430 C C . GLY A 1 187 ? -25.406 13.477 -18.672 1 87 187 GLY A C 1
ATOM 1431 O O . GLY A 1 187 ? -25.422 14.453 -17.938 1 87 187 GLY A O 1
ATOM 1432 N N . LEU A 1 188 ? -24.297 13.086 -19.25 1 92.81 188 LEU A N 1
ATOM 1433 C CA . LEU A 1 188 ? -22.938 13.516 -18.953 1 92.81 188 LEU A CA 1
ATOM 1434 C C . LEU A 1 188 ? -22.672 14.898 -19.547 1 92.81 188 LEU A C 1
ATOM 1436 O O . LEU A 1 188 ? -21.984 15.719 -18.922 1 92.81 188 LEU A O 1
ATOM 1440 N N . LYS A 1 189 ? -23.172 15.156 -20.703 1 94.94 189 LYS A N 1
ATOM 1441 C CA . LYS A 1 189 ? -22.938 16.438 -21.359 1 94.94 189 LYS A CA 1
ATOM 1442 C C . LYS A 1 189 ? -23.547 17.594 -20.578 1 94.94 189 LYS A C 1
ATOM 1444 O O . LYS A 1 189 ? -22.891 18.609 -20.359 1 94.94 189 LYS A O 1
ATOM 1449 N N . GLU A 1 190 ? -24.766 17.469 -20.156 1 96.38 190 GLU A N 1
ATOM 1450 C CA . GLU A 1 190 ? -25.453 18.5 -19.359 1 96.38 190 GLU A CA 1
ATOM 1451 C C . GLU A 1 190 ? -24.75 18.719 -18.031 1 96.38 190 GLU A C 1
ATOM 1453 O O . GLU A 1 190 ? -24.672 19.844 -17.531 1 96.38 190 GLU A O 1
ATOM 1458 N N . MET A 1 191 ? -24.312 17.656 -17.453 1 96.62 191 MET A N 1
ATOM 1459 C CA . MET A 1 191 ? -23.578 17.766 -16.188 1 96.62 191 MET A CA 1
ATOM 1460 C C . MET A 1 191 ? -22.312 18.594 -16.359 1 96.62 191 MET A C 1
ATOM 1462 O O . MET A 1 191 ? -22.031 19.484 -15.555 1 96.62 191 MET A O 1
ATOM 1466 N N . ARG A 1 192 ? -21.547 18.344 -17.422 1 97.62 192 ARG A N 1
ATOM 1467 C CA . ARG A 1 192 ? -20.328 19.109 -17.719 1 97.62 192 ARG A CA 1
ATOM 1468 C C . ARG A 1 192 ? -20.625 20.578 -17.891 1 97.62 192 ARG A C 1
ATOM 1470 O O . ARG A 1 192 ? -19.906 21.438 -17.375 1 97.62 192 ARG A O 1
ATOM 1477 N N . ASP A 1 193 ? -21.656 20.828 -18.625 1 97.5 193 ASP A N 1
ATOM 1478 C CA . ASP A 1 193 ? -22.047 22.219 -18.859 1 97.5 193 ASP A CA 1
ATOM 1479 C C . ASP A 1 193 ? -22.422 22.922 -17.562 1 97.5 193 ASP A C 1
ATOM 1481 O O . ASP A 1 193 ? -22.062 24.078 -17.359 1 97.5 193 ASP A O 1
ATOM 1485 N N . TYR A 1 194 ? -23.188 22.234 -16.781 1 97.38 194 TYR A N 1
ATOM 1486 C CA . TYR A 1 194 ? -23.594 22.797 -15.492 1 97.38 194 TYR A CA 1
ATOM 1487 C C . TYR A 1 194 ? -22.375 23.125 -14.641 1 97.38 194 TYR A C 1
ATOM 1489 O O . TYR A 1 194 ? -22.312 24.188 -14.031 1 97.38 194 TYR A O 1
ATOM 1497 N N . ILE A 1 195 ? -21.438 22.203 -14.57 1 98.25 195 ILE A N 1
ATOM 1498 C CA . ILE A 1 195 ? -20.219 22.375 -13.789 1 98.25 195 ILE A CA 1
ATOM 1499 C C . ILE A 1 195 ? -19.438 23.578 -14.297 1 98.25 195 ILE A C 1
ATOM 1501 O O . ILE A 1 195 ? -19.031 24.438 -13.516 1 98.25 195 ILE A O 1
ATOM 1505 N N . ARG A 1 196 ? -19.25 23.672 -15.602 1 97.81 196 ARG A N 1
ATOM 1506 C CA . ARG A 1 196 ? -18.516 24.766 -16.219 1 97.81 196 ARG A CA 1
ATOM 1507 C C . ARG A 1 196 ? -19.188 26.109 -15.898 1 97.81 196 ARG A C 1
ATOM 1509 O O . ARG A 1 196 ? -18.5 27.078 -15.562 1 97.81 196 ARG A O 1
ATOM 1516 N N . HIS A 1 197 ? -20.438 26.078 -15.984 1 97.56 197 HIS A N 1
ATOM 1517 C CA . HIS A 1 197 ? -21.188 27.297 -15.711 1 97.56 197 HIS A CA 1
ATOM 1518 C C . HIS A 1 197 ? -21.016 27.734 -14.258 1 97.56 197 HIS A C 1
ATOM 1520 O O . HIS A 1 197 ? -20.828 28.922 -13.977 1 97.56 197 HIS A O 1
ATOM 1526 N N . ALA A 1 198 ? -21.188 26.797 -13.375 1 97.38 198 ALA A N 1
ATOM 1527 C CA . ALA A 1 198 ? -21.047 27.094 -11.953 1 97.38 198 ALA A CA 1
ATOM 1528 C C . ALA A 1 198 ? -19.672 27.656 -11.633 1 97.38 198 ALA A C 1
ATOM 1530 O O . ALA A 1 198 ? -19.531 28.594 -10.844 1 97.38 198 ALA A O 1
ATOM 1531 N N . ILE A 1 199 ? -18.609 27.078 -12.211 1 97.5 199 ILE A N 1
ATOM 1532 C CA . ILE A 1 199 ? -17.234 27.531 -11.992 1 97.5 199 ILE A CA 1
ATOM 1533 C C . ILE A 1 199 ? -17.047 28.938 -12.555 1 97.5 199 ILE A C 1
ATOM 1535 O O . ILE A 1 199 ? -16.5 29.812 -11.891 1 97.5 199 ILE A O 1
ATOM 1539 N N . ASP A 1 200 ? -17.578 29.172 -13.719 1 96.31 200 ASP A N 1
ATOM 1540 C CA . ASP A 1 200 ? -17.469 30.469 -14.375 1 96.31 200 ASP A CA 1
ATOM 1541 C C . ASP A 1 200 ? -18.219 31.547 -13.586 1 96.31 200 ASP A C 1
ATOM 1543 O O . ASP A 1 200 ? -17.688 32.656 -13.391 1 96.31 200 ASP A O 1
ATOM 1547 N N . GLU A 1 201 ? -19.375 31.203 -13.164 1 96.81 201 GLU A N 1
ATOM 1548 C CA . GLU A 1 201 ? -20.203 32.156 -12.422 1 96.81 201 GLU A CA 1
ATOM 1549 C C . GLU A 1 201 ? -19.547 32.531 -11.102 1 96.81 201 GLU A C 1
ATOM 1551 O O . GLU A 1 201 ? -19.719 33.656 -10.625 1 96.81 201 GLU A O 1
ATOM 1556 N N . SER A 1 202 ? -18.812 31.672 -10.555 1 95.75 202 SER A N 1
ATOM 1557 C CA . SER A 1 202 ? -18.156 31.922 -9.273 1 95.75 202 SER A CA 1
ATOM 1558 C C . SER A 1 202 ? -16.953 32.844 -9.438 1 95.75 202 SER A C 1
ATOM 1560 O O . SER A 1 202 ? -16.438 33.375 -8.453 1 95.75 202 SER A O 1
ATOM 1562 N N . ARG A 1 203 ? -16.406 33.031 -10.594 1 95.31 203 ARG A N 1
ATOM 1563 C CA . ARG A 1 203 ? -15.219 33.812 -10.914 1 95.31 203 ARG A CA 1
ATOM 1564 C C . ARG A 1 203 ? -13.992 33.281 -10.18 1 95.31 203 ARG A C 1
ATOM 1566 O O . ARG A 1 203 ? -13.148 34.031 -9.734 1 95.31 203 ARG A O 1
ATOM 1573 N N . LEU A 1 204 ? -14.023 32.031 -10.047 1 94.62 204 LEU A N 1
ATOM 1574 C CA . LEU A 1 204 ? -12.969 31.359 -9.289 1 94.62 204 LEU A CA 1
ATOM 1575 C C . LEU A 1 204 ? -11.602 31.672 -9.883 1 94.62 204 LEU A C 1
ATOM 1577 O O . LEU A 1 204 ? -10.664 32 -9.148 1 94.62 204 LEU A O 1
ATOM 1581 N N . ALA A 1 205 ? -11.445 31.547 -11.195 1 92.69 205 ALA A N 1
ATOM 1582 C CA . ALA A 1 205 ? -10.172 31.797 -11.859 1 92.69 205 ALA A CA 1
ATOM 1583 C C . ALA A 1 205 ? -9.688 33.219 -11.594 1 92.69 205 ALA A C 1
ATOM 1585 O O . ALA A 1 205 ? -8.5 33.438 -11.344 1 92.69 205 ALA A O 1
ATOM 1586 N N . GLU A 1 206 ? -10.586 34.125 -11.609 1 93 206 GLU A N 1
ATOM 1587 C CA . GLU A 1 206 ? -10.258 35.531 -11.352 1 93 206 GLU A CA 1
ATOM 1588 C C . GLU A 1 206 ? -9.844 35.75 -9.898 1 93 206 GLU A C 1
ATOM 1590 O O . GLU A 1 206 ? -8.875 36.469 -9.625 1 93 206 GLU A O 1
ATOM 1595 N N . LYS A 1 207 ? -10.602 35.188 -9.047 1 94.12 207 LYS A N 1
ATOM 1596 C CA . LYS A 1 207 ? -10.289 35.281 -7.625 1 94.12 207 LYS A CA 1
ATOM 1597 C C . LYS A 1 207 ? -8.906 34.719 -7.32 1 94.12 207 LYS A C 1
ATOM 1599 O O . LYS A 1 207 ? -8.164 35.281 -6.504 1 94.12 207 LYS A O 1
ATOM 1604 N N . LEU A 1 208 ? -8.578 33.656 -7.945 1 93.31 208 LEU A N 1
ATOM 1605 C CA . LEU A 1 208 ? -7.285 33 -7.754 1 93.31 208 LEU A CA 1
ATOM 1606 C C . LEU A 1 208 ? -6.152 33.906 -8.266 1 93.31 208 LEU A C 1
ATOM 1608 O O . LEU A 1 208 ? -5.113 34.031 -7.613 1 93.31 208 LEU A O 1
ATOM 1612 N N . ASN A 1 209 ? -6.324 34.469 -9.406 1 89.44 209 ASN A N 1
ATOM 1613 C CA . ASN A 1 209 ? -5.324 35.375 -9.961 1 89.44 209 ASN A CA 1
ATOM 1614 C C . ASN A 1 209 ? -5.098 36.594 -9.07 1 89.44 209 ASN A C 1
ATOM 1616 O O . ASN A 1 209 ? -3.973 37.094 -8.953 1 89.44 209 ASN A O 1
ATOM 1620 N N . GLU A 1 210 ? -6.152 37.062 -8.469 1 89.44 210 GLU A N 1
ATOM 1621 C CA . GLU A 1 210 ? -6.082 38.219 -7.574 1 89.44 210 GLU A CA 1
ATOM 1622 C C . GLU A 1 210 ? -5.344 37.875 -6.285 1 89.44 210 GLU A C 1
ATOM 1624 O O . GLU A 1 210 ? -4.824 38.75 -5.609 1 89.44 210 GLU A O 1
ATOM 1629 N N . SER A 1 211 ? -5.293 36.656 -5.941 1 87.44 211 SER A N 1
ATOM 1630 C CA . SER A 1 211 ? -4.656 36.219 -4.707 1 87.44 211 SER A CA 1
ATOM 1631 C C . SER A 1 211 ? -3.201 35.812 -4.945 1 87.44 211 SER A C 1
ATOM 1633 O O . SER A 1 211 ? -2.641 35 -4.199 1 87.44 211 SER A O 1
ATOM 1635 N N . ASP A 1 212 ? -2.512 36.281 -6.008 1 85.75 212 ASP A N 1
ATOM 1636 C CA . ASP A 1 212 ? -1.105 36.094 -6.344 1 85.75 212 ASP A CA 1
ATOM 1637 C C . ASP A 1 212 ? -0.856 34.656 -6.848 1 85.75 212 ASP A C 1
ATOM 1639 O O . ASP A 1 212 ? 0.269 34.156 -6.777 1 85.75 212 ASP A O 1
ATOM 1643 N N . GLY A 1 213 ? -1.869 33.969 -7.141 1 86.94 213 GLY A N 1
ATOM 1644 C CA . GLY A 1 213 ? -1.718 32.656 -7.762 1 86.94 213 GLY A CA 1
ATOM 1645 C C . GLY A 1 213 ? -1.278 31.578 -6.785 1 86.94 213 GLY A C 1
ATOM 1646 O O . GLY A 1 213 ? -1.536 31.688 -5.582 1 86.94 213 GLY A O 1
ATOM 1647 N N . PHE A 1 214 ? -0.851 30.406 -7.246 1 93.56 214 PHE A N 1
ATOM 1648 C CA . PHE A 1 214 ? -0.414 29.266 -6.453 1 93.56 214 PHE A CA 1
ATOM 1649 C C . PHE A 1 214 ? 0.748 28.547 -7.129 1 93.56 214 PHE A C 1
ATOM 1651 O O . PHE A 1 214 ? 0.896 28.609 -8.352 1 93.56 214 PHE A O 1
ATOM 1658 N N . GLU A 1 215 ? 1.586 27.906 -6.32 1 94.25 215 GLU A N 1
ATOM 1659 C CA . GLU A 1 215 ? 2.764 27.188 -6.797 1 94.25 215 GLU A CA 1
ATOM 1660 C C . GLU A 1 215 ? 2.479 25.703 -6.949 1 94.25 215 GLU A C 1
ATOM 1662 O O . GLU A 1 215 ? 3.096 25.016 -7.777 1 94.25 215 GLU A O 1
ATOM 1667 N N . VAL A 1 216 ? 1.628 25.219 -6.09 1 96.12 216 VAL A N 1
ATOM 1668 C CA . VAL A 1 216 ? 1.314 23.797 -6.074 1 96.12 216 VAL A CA 1
ATOM 1669 C C . VAL A 1 216 ? -0.19 23.594 -5.906 1 96.12 216 VAL A C 1
ATOM 1671 O O . VAL A 1 216 ? -0.856 24.391 -5.242 1 96.12 216 VAL A O 1
ATOM 1674 N N . VAL A 1 217 ? -0.729 22.609 -6.547 1 98.25 217 VAL A N 1
ATOM 1675 C CA . VAL A 1 217 ? -2.135 22.234 -6.398 1 98.25 217 VAL A CA 1
ATOM 1676 C C . VAL A 1 217 ? -2.25 20.922 -5.633 1 98.25 217 VAL A C 1
ATOM 1678 O O . VAL A 1 217 ? -1.572 19.953 -5.957 1 98.25 217 VAL A O 1
ATOM 1681 N N . VAL A 1 218 ? -3.053 20.922 -4.602 1 98.38 218 VAL A N 1
ATOM 1682 C CA . VAL A 1 218 ? -3.229 19.734 -3.781 1 98.38 218 VAL A CA 1
ATOM 1683 C C . VAL A 1 218 ? -4.703 19.344 -3.754 1 98.38 218 VAL A C 1
ATOM 1685 O O . VAL A 1 218 ? -5.574 20.188 -3.535 1 98.38 218 VAL A O 1
ATOM 1688 N N . GLY A 1 219 ? -4.977 18.094 -4.062 1 98.69 219 GLY A N 1
ATOM 1689 C CA . GLY A 1 219 ? -6.312 17.531 -3.91 1 98.69 219 GLY A CA 1
ATOM 1690 C C . GLY A 1 219 ? -6.461 16.672 -2.67 1 98.69 219 GLY A C 1
ATOM 1691 O O . GLY A 1 219 ? -5.504 16.031 -2.238 1 98.69 219 GLY A O 1
ATOM 1692 N N . SER A 1 220 ? -7.668 16.641 -2.129 1 97.56 220 SER A N 1
ATOM 1693 C CA . SER A 1 220 ? -7.906 15.844 -0.933 1 97.56 220 SER A CA 1
ATOM 1694 C C . SER A 1 220 ? -9.305 15.227 -0.947 1 97.56 220 SER A C 1
ATOM 1696 O O . SER A 1 220 ? -10.102 15.516 -1.843 1 97.56 220 SER A O 1
ATOM 1698 N N . SER A 1 221 ? -9.555 14.328 0.068 1 95.69 221 SER A N 1
ATOM 1699 C CA . SER A 1 221 ? -10.82 13.664 0.363 1 95.69 221 SER A CA 1
ATOM 1700 C C . SER A 1 221 ? -11.039 12.461 -0.545 1 95.69 221 SER A C 1
ATOM 1702 O O . SER A 1 221 ? -10.164 12.102 -1.338 1 95.69 221 SER A O 1
ATOM 1704 N N . GLY A 1 222 ? -12.133 11.844 -0.37 1 95.38 222 GLY A N 1
ATOM 1705 C CA . GLY A 1 222 ? -12.367 10.5 -0.866 1 95.38 222 GLY A CA 1
ATOM 1706 C C . GLY A 1 222 ? -12.32 10.406 -2.379 1 95.38 222 GLY A C 1
ATOM 1707 O O . GLY A 1 222 ? -11.703 9.484 -2.926 1 95.38 222 GLY A O 1
ATOM 1708 N N . THR A 1 223 ? -12.922 11.352 -3.066 1 96.94 223 THR A N 1
ATOM 1709 C CA . THR A 1 223 ? -13 11.297 -4.523 1 96.94 223 THR A CA 1
ATOM 1710 C C . THR A 1 223 ? -11.617 11.406 -5.148 1 96.94 223 THR A C 1
ATOM 1712 O O . THR A 1 223 ? -11.227 10.555 -5.957 1 96.94 223 THR A O 1
ATOM 1715 N N . ILE A 1 224 ? -10.891 12.414 -4.77 1 98.12 224 ILE A N 1
ATOM 1716 C CA . ILE A 1 224 ? -9.586 12.656 -5.371 1 98.12 224 ILE A CA 1
ATOM 1717 C C . ILE A 1 224 ? -8.625 11.531 -4.996 1 98.12 224 ILE A C 1
ATOM 1719 O O . ILE A 1 224 ? -7.84 11.078 -5.824 1 98.12 224 ILE A O 1
ATOM 1723 N N . ARG A 1 225 ? -8.711 11.094 -3.785 1 96.38 225 ARG A N 1
ATOM 1724 C CA . ARG A 1 225 ? -7.887 9.961 -3.377 1 96.38 225 ARG A CA 1
ATOM 1725 C C . ARG A 1 225 ? -8.219 8.719 -4.195 1 96.38 225 ARG A C 1
ATOM 1727 O O . ARG A 1 225 ? -7.324 7.945 -4.551 1 96.38 225 ARG A O 1
ATOM 1734 N N . ALA A 1 226 ? -9.492 8.484 -4.422 1 96.38 226 ALA A N 1
ATOM 1735 C CA . ALA A 1 226 ? -9.906 7.34 -5.227 1 96.38 226 ALA A CA 1
ATOM 1736 C C . ALA A 1 226 ? -9.367 7.445 -6.652 1 96.38 226 ALA A C 1
ATOM 1738 O O . ALA A 1 226 ? -8.961 6.445 -7.242 1 96.38 226 ALA A O 1
ATOM 1739 N N . ILE A 1 227 ? -9.398 8.602 -7.195 1 96.88 227 ILE A N 1
ATOM 1740 C CA . ILE A 1 227 ? -8.883 8.836 -8.539 1 96.88 227 ILE A CA 1
ATOM 1741 C C . ILE A 1 227 ? -7.371 8.594 -8.555 1 96.88 227 ILE A C 1
ATOM 1743 O O . ILE A 1 227 ? -6.852 7.969 -9.484 1 96.88 227 ILE A O 1
ATOM 1747 N N . GLU A 1 228 ? -6.691 9.125 -7.559 1 94.62 228 GLU A N 1
ATOM 1748 C CA . GLU A 1 228 ? -5.254 8.883 -7.449 1 94.62 228 GLU A CA 1
ATOM 1749 C C . GLU A 1 228 ? -4.949 7.387 -7.402 1 94.62 228 GLU A C 1
ATOM 1751 O O . GLU A 1 228 ? -4.023 6.914 -8.07 1 94.62 228 GLU A O 1
ATOM 1756 N N . ASN A 1 229 ? -5.703 6.652 -6.617 1 91.56 229 ASN A N 1
ATOM 1757 C CA . ASN A 1 229 ? -5.527 5.207 -6.555 1 91.56 229 ASN A CA 1
ATOM 1758 C C . ASN A 1 229 ? -5.773 4.551 -7.906 1 91.56 229 ASN A C 1
ATOM 1760 O O . ASN A 1 229 ? -5.098 3.582 -8.266 1 91.56 229 ASN A O 1
ATOM 1764 N N . ALA A 1 230 ? -6.77 5.008 -8.594 1 92.12 230 ALA A N 1
ATOM 1765 C CA . ALA A 1 230 ? -7.059 4.484 -9.93 1 92.12 230 ALA A CA 1
ATOM 1766 C C . ALA A 1 230 ? -5.883 4.707 -10.875 1 92.12 230 ALA A C 1
ATOM 1768 O O . ALA A 1 230 ? -5.488 3.801 -11.609 1 92.12 230 ALA A O 1
ATOM 1769 N N . VAL A 1 231 ? -5.34 5.922 -10.828 1 89.31 231 VAL A N 1
ATOM 1770 C CA . VAL A 1 231 ? -4.176 6.246 -11.648 1 89.31 231 VAL A CA 1
ATOM 1771 C C . VAL A 1 231 ? -3.01 5.34 -11.266 1 89.31 231 VAL A C 1
ATOM 1773 O O . VAL A 1 231 ? -2.373 4.738 -12.141 1 89.31 231 VAL A O 1
ATOM 1776 N N . PHE A 1 232 ? -2.787 5.207 -9.984 1 83.06 232 PHE A N 1
ATOM 1777 C CA . PHE A 1 232 ? -1.694 4.402 -9.453 1 83.06 232 PHE A CA 1
ATOM 1778 C C . PHE A 1 232 ? -1.838 2.947 -9.875 1 83.06 232 PHE A C 1
ATOM 1780 O O . PHE A 1 232 ? -0.846 2.287 -10.188 1 83.06 232 PHE A O 1
ATOM 1787 N N . SER A 1 233 ? -3.068 2.529 -9.875 1 82.56 233 SER A N 1
ATOM 1788 C CA . SER A 1 233 ? -3.348 1.128 -10.172 1 82.56 233 SER A CA 1
ATOM 1789 C C . SER A 1 233 ? -3.436 0.889 -11.68 1 82.56 233 SER A C 1
ATOM 1791 O O . SER A 1 233 ? -3.693 -0.233 -12.117 1 82.56 233 SER A O 1
ATOM 1793 N N . GLY A 1 234 ? -3.359 1.955 -12.484 1 80.5 234 GLY A N 1
ATOM 1794 C CA . GLY A 1 234 ? -3.396 1.822 -13.938 1 80.5 234 GLY A CA 1
ATOM 1795 C C . GLY A 1 234 ? -4.801 1.668 -14.484 1 80.5 234 GLY A C 1
ATOM 1796 O O . GLY A 1 234 ? -4.996 1.079 -15.547 1 80.5 234 GLY A O 1
ATOM 1797 N N . TYR A 1 235 ? -5.762 2.068 -13.734 1 81.06 235 TYR A N 1
ATOM 1798 C CA . TYR A 1 235 ? -7.156 1.948 -14.141 1 81.06 235 TYR A CA 1
ATOM 1799 C C . TYR A 1 235 ? -7.379 2.598 -15.5 1 81.06 235 TYR A C 1
ATOM 1801 O O . TYR A 1 235 ? -8.117 2.066 -16.344 1 81.06 235 TYR A O 1
ATOM 1809 N N . GLY A 1 236 ? -6.855 3.777 -15.836 1 69.38 236 GLY A N 1
ATOM 1810 C CA . GLY A 1 236 ? -7.074 4.484 -17.078 1 69.38 236 GLY A CA 1
ATOM 1811 C C . GLY A 1 236 ? -6.223 3.957 -18.234 1 69.38 236 GLY A C 1
ATOM 1812 O O . GLY A 1 236 ? -6.488 4.254 -19.391 1 69.38 236 GLY A O 1
ATOM 1813 N N . ALA A 1 237 ? -5.082 3.469 -17.875 1 62.75 237 ALA A N 1
ATOM 1814 C CA . ALA A 1 237 ? -4.129 3.092 -18.906 1 62.75 237 ALA A CA 1
ATOM 1815 C C . ALA A 1 237 ? -4.309 1.632 -19.312 1 62.75 237 ALA A C 1
ATOM 1817 O O . ALA A 1 237 ? -4.684 0.794 -18.5 1 62.75 237 ALA A O 1
ATOM 1818 N N . ASP A 1 238 ? -4.859 1.365 -20.609 1 49.62 238 ASP A N 1
ATOM 1819 C CA . ASP A 1 238 ? -4.801 -0.002 -21.109 1 49.62 238 ASP A CA 1
ATOM 1820 C C . ASP A 1 238 ? -3.447 -0.642 -20.812 1 49.62 238 ASP A C 1
ATOM 1822 O O . ASP A 1 238 ? -3.152 -1.734 -21.312 1 49.62 238 ASP A O 1
ATOM 1826 N N . LEU A 1 239 ? -2.688 0.162 -20.453 1 44.66 239 LEU A N 1
ATOM 1827 C CA . LEU A 1 239 ? -1.334 -0.379 -20.375 1 44.66 239 LEU A CA 1
ATOM 1828 C C . LEU A 1 239 ? -1.204 -1.351 -19.203 1 44.66 239 LEU A C 1
ATOM 1830 O O . LEU A 1 239 ? -1.497 -0.995 -18.062 1 44.66 239 LEU A O 1
ATOM 1834 N N . CYS A 1 240 ? -1.743 -2.496 -19.422 1 43.28 240 CYS A N 1
ATOM 1835 C CA . CYS A 1 240 ? -1.376 -3.648 -18.594 1 43.28 240 CYS A CA 1
ATOM 1836 C C . CYS A 1 240 ? -0.022 -3.436 -17.938 1 43.28 240 CYS A C 1
ATOM 1838 O O . CYS A 1 240 ? 0.633 -4.395 -17.531 1 43.28 240 CYS A O 1
ATOM 1840 N N . ASP A 1 241 ? 0.604 -2.396 -18.297 1 43.75 241 ASP A N 1
ATOM 1841 C CA . ASP A 1 241 ? 2.02 -2.545 -17.969 1 43.75 241 ASP A CA 1
ATOM 1842 C C . ASP A 1 241 ? 2.203 -3.012 -16.531 1 43.75 241 ASP A C 1
ATOM 1844 O O . ASP A 1 241 ? 1.241 -3.061 -15.758 1 43.75 241 ASP A O 1
ATOM 1848 N N . PHE A 1 242 ? 3.316 -2.818 -15.953 1 43.66 242 PHE A N 1
ATOM 1849 C CA . PHE A 1 242 ? 3.969 -3.449 -14.812 1 43.66 242 PHE A CA 1
ATOM 1850 C C . PHE A 1 242 ? 3.234 -3.119 -13.516 1 43.66 242 PHE A C 1
ATOM 1852 O O . PHE A 1 242 ? 3.039 -1.946 -13.188 1 43.66 242 PHE A O 1
ATOM 1859 N N . ASN A 1 243 ? 2.025 -3.85 -13.438 1 47.34 243 ASN A N 1
ATOM 1860 C CA . ASN A 1 243 ? 1.542 -3.818 -12.062 1 47.34 243 ASN A CA 1
ATOM 1861 C C . ASN A 1 243 ? 2.684 -3.609 -11.07 1 47.34 243 ASN A C 1
ATOM 1863 O O . ASN A 1 243 ? 3.492 -4.516 -10.852 1 47.34 243 ASN A O 1
ATOM 1867 N N . LEU A 1 244 ? 3.131 -2.445 -11.109 1 48.47 244 LEU A N 1
ATOM 1868 C CA . LEU A 1 244 ? 4.242 -2.096 -10.234 1 48.47 244 LEU A CA 1
ATOM 1869 C C . LEU A 1 244 ? 3.949 -2.51 -8.797 1 48.47 244 LEU A C 1
ATOM 1871 O O . LEU A 1 244 ? 3.545 -1.681 -7.977 1 48.47 244 LEU A O 1
ATOM 1875 N N . GLU A 1 245 ? 3.717 -3.891 -8.648 1 48.47 245 GLU A N 1
ATOM 1876 C CA . GLU A 1 245 ? 3.695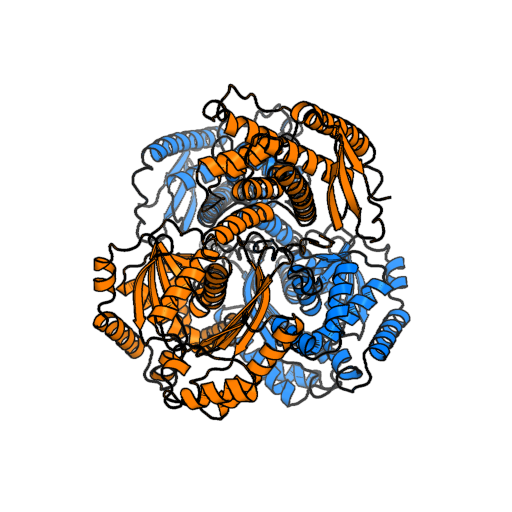 -4.406 -7.285 1 48.47 245 GLU A CA 1
ATOM 1877 C C . GLU A 1 245 ? 4.891 -3.896 -6.484 1 48.47 245 GLU A C 1
ATOM 1879 O O . GLU A 1 245 ? 6.023 -3.928 -6.965 1 48.47 245 GLU A O 1
ATOM 1884 N N . GLY A 1 246 ? 4.598 -2.898 -5.629 1 52.84 246 GLY A N 1
ATOM 1885 C CA . GLY A 1 246 ? 5.652 -2.463 -4.727 1 52.84 246 GLY A CA 1
ATOM 1886 C C . GLY A 1 246 ? 5.934 -0.975 -4.812 1 52.84 246 GLY A C 1
ATOM 1887 O O . GLY A 1 246 ? 6.793 -0.458 -4.094 1 52.84 246 GLY A O 1
ATOM 1888 N N . TYR A 1 247 ? 5.23 -0.486 -5.953 1 54.66 247 TYR A N 1
ATOM 1889 C CA . TYR A 1 247 ? 5.469 0.949 -6.055 1 54.66 247 TYR A CA 1
ATOM 1890 C C . TYR A 1 247 ? 4.926 1.68 -4.832 1 54.66 247 TYR A C 1
ATOM 1892 O O . TYR A 1 247 ? 3.867 1.325 -4.309 1 54.66 247 TYR A O 1
ATOM 1900 N N . LYS A 1 248 ? 5.84 2.33 -4.312 1 62.41 248 LYS A N 1
ATOM 1901 C CA . LYS A 1 248 ? 5.316 3.287 -3.344 1 62.41 248 LYS A CA 1
ATOM 1902 C C . LYS A 1 248 ? 4.445 4.34 -4.023 1 62.41 248 LYS A C 1
ATOM 1904 O O . LYS A 1 248 ? 4.766 4.801 -5.121 1 62.41 248 LYS A O 1
ATOM 1909 N N . ARG A 1 249 ? 3.305 4.613 -3.504 1 69.94 249 ARG A N 1
ATOM 1910 C CA . ARG A 1 249 ? 2.379 5.633 -3.979 1 69.94 249 ARG A CA 1
ATOM 1911 C C . ARG A 1 249 ? 3.047 7.004 -4.016 1 69.94 249 ARG A C 1
ATOM 1913 O O . ARG A 1 249 ? 3.738 7.387 -3.068 1 69.94 249 ARG A O 1
ATOM 1920 N N . ASP A 1 250 ? 3.078 7.668 -5.164 1 70.62 250 ASP A N 1
ATOM 1921 C CA . ASP A 1 250 ? 3.662 9 -5.289 1 70.62 250 ASP A CA 1
ATOM 1922 C C . ASP A 1 250 ? 2.662 10.078 -4.879 1 70.62 250 ASP A C 1
ATOM 1924 O O . ASP A 1 250 ? 3.023 11.25 -4.746 1 70.62 250 ASP A O 1
ATOM 1928 N N . TRP A 1 251 ? 1.434 9.758 -4.715 1 81.06 251 TRP A N 1
ATOM 1929 C CA . TRP A 1 251 ? 0.362 10.648 -4.273 1 81.06 251 TRP A CA 1
ATOM 1930 C C . TRP A 1 251 ? 0.259 11.867 -5.18 1 81.06 251 TRP A C 1
ATOM 1932 O O . TRP A 1 251 ? 0.166 13 -4.699 1 81.06 251 TRP A O 1
ATOM 1942 N N . ARG A 1 252 ? 0.273 11.664 -6.441 1 91.25 252 ARG A N 1
ATOM 1943 C CA . ARG A 1 252 ? 0.137 12.734 -7.426 1 91.25 252 ARG A CA 1
ATOM 1944 C C . ARG A 1 252 ? -0.323 12.188 -8.773 1 91.25 252 ARG A C 1
ATOM 1946 O O . ARG A 1 252 ? -0.178 10.992 -9.039 1 91.25 252 ARG A O 1
ATOM 1953 N N . PHE A 1 253 ? -0.909 12.984 -9.602 1 92.75 253 PHE A N 1
ATOM 1954 C CA . PHE A 1 253 ? -1.238 12.641 -10.977 1 92.75 253 PHE A CA 1
ATOM 1955 C C . PHE A 1 253 ? -1.399 13.891 -11.828 1 92.75 253 PHE A C 1
ATOM 1957 O O . PHE A 1 253 ? -1.61 14.984 -11.297 1 92.75 253 PHE A O 1
ATOM 1964 N N . GLY A 1 254 ? -1.287 13.773 -13.133 1 94.31 254 GLY A N 1
ATOM 1965 C CA . GLY A 1 254 ? -1.398 14.891 -14.062 1 94.31 254 GLY A CA 1
ATOM 1966 C C . GLY A 1 254 ? -2.689 14.875 -14.859 1 94.31 254 GLY A C 1
ATOM 1967 O O . GLY A 1 254 ? -3.537 14 -14.664 1 94.31 254 GLY A O 1
ATOM 1968 N N . THR A 1 255 ? -2.766 15.836 -15.695 1 96 255 THR A N 1
ATOM 1969 C CA . THR A 1 255 ? -3.965 16.062 -16.5 1 96 255 THR A CA 1
ATOM 1970 C C . THR A 1 255 ? -4.234 14.859 -17.406 1 96 255 THR A C 1
ATOM 1972 O O . THR A 1 255 ? -5.379 14.414 -17.531 1 96 255 THR A O 1
ATOM 1975 N N . ARG A 1 256 ? -3.254 14.32 -18 1 91.12 256 ARG A N 1
ATOM 1976 C CA . ARG A 1 256 ? -3.422 13.203 -18.922 1 91.12 256 ARG A CA 1
ATOM 1977 C C . ARG A 1 256 ? -3.91 11.961 -18.188 1 91.12 256 ARG A C 1
ATOM 1979 O O . ARG A 1 256 ? -4.793 11.25 -18.688 1 91.12 256 ARG A O 1
ATOM 1986 N N . GLU A 1 257 ? -3.268 11.719 -17.078 1 91.69 257 GLU A N 1
ATOM 1987 C CA . GLU A 1 257 ? -3.674 10.562 -16.281 1 91.69 257 GLU A CA 1
ATOM 1988 C C . GLU A 1 257 ? -5.121 10.688 -15.828 1 91.69 257 GLU A C 1
ATOM 1990 O O . GLU A 1 257 ? -5.887 9.727 -15.891 1 91.69 257 GLU A O 1
ATOM 1995 N N . LEU A 1 258 ? -5.461 11.875 -15.367 1 96.5 258 LEU A N 1
ATOM 1996 C CA . LEU A 1 258 ? -6.836 12.133 -14.961 1 96.5 258 LEU A CA 1
ATOM 1997 C C . LEU A 1 258 ? -7.801 11.914 -16.125 1 96.5 258 LEU A C 1
ATOM 1999 O O . LEU A 1 258 ? -8.82 11.234 -15.977 1 96.5 258 LEU A O 1
ATOM 2003 N N . SER A 1 259 ? -7.461 12.422 -17.266 1 95.88 259 SER A N 1
ATOM 2004 C CA . SER A 1 259 ? -8.328 12.32 -18.422 1 95.88 259 SER A CA 1
ATOM 2005 C C . SER A 1 259 ? -8.523 10.867 -18.844 1 95.88 259 SER A C 1
ATOM 2007 O O . SER A 1 259 ? -9.602 10.477 -19.297 1 95.88 259 SER A O 1
ATOM 2009 N N . SER A 1 260 ? -7.469 10.133 -18.766 1 93.06 260 SER A N 1
ATOM 2010 C CA . SER A 1 260 ? -7.555 8.719 -19.094 1 93.06 260 SER A CA 1
ATOM 2011 C C . SER A 1 260 ? -8.531 7.992 -18.172 1 93.06 260 SER A C 1
ATOM 2013 O O . SER A 1 260 ? -9.312 7.152 -18.625 1 93.06 260 SER A O 1
ATOM 2015 N N . VAL A 1 261 ? -8.461 8.258 -16.906 1 94.62 261 VAL A N 1
ATOM 2016 C CA . VAL A 1 261 ? -9.367 7.648 -15.945 1 94.62 261 VAL A CA 1
ATOM 2017 C C . VAL A 1 261 ? -10.797 8.078 -16.25 1 94.62 261 VAL A C 1
ATOM 2019 O O . VAL A 1 261 ? -11.711 7.246 -16.25 1 94.62 261 VAL A O 1
ATOM 2022 N N . VAL A 1 262 ? -10.992 9.391 -16.516 1 96.56 262 VAL A N 1
ATOM 2023 C CA . VAL A 1 262 ? -12.328 9.914 -16.797 1 96.56 262 VAL A CA 1
ATOM 2024 C C . VAL A 1 262 ? -12.891 9.266 -18.062 1 96.56 262 VAL A C 1
ATOM 2026 O O . VAL A 1 262 ? -14.062 8.891 -18.094 1 96.56 262 VAL A O 1
ATOM 2029 N N . ALA A 1 263 ? -12.078 9.125 -19.047 1 94.25 263 ALA A N 1
ATOM 2030 C CA . ALA A 1 263 ? -12.516 8.508 -20.297 1 94.25 263 ALA A CA 1
ATOM 2031 C C . ALA A 1 263 ? -13.016 7.09 -20.047 1 94.25 263 ALA A C 1
ATOM 2033 O O . ALA A 1 263 ? -14.055 6.691 -20.594 1 94.25 263 ALA A O 1
ATOM 2034 N N . LYS A 1 264 ? -12.336 6.363 -19.266 1 91.69 264 LYS A N 1
ATOM 2035 C CA . LYS A 1 264 ? -12.727 4.992 -18.969 1 91.69 264 LYS A CA 1
ATOM 2036 C C . LYS A 1 264 ? -14.016 4.961 -18.141 1 91.69 264 LYS A C 1
ATOM 2038 O O . LYS A 1 264 ? -14.898 4.141 -18.406 1 91.69 264 LYS A O 1
ATOM 2043 N N . LEU A 1 265 ? -14.07 5.805 -17.203 1 94 265 LEU A N 1
ATOM 2044 C CA . LEU A 1 265 ? -15.234 5.863 -16.312 1 94 265 LEU A CA 1
ATOM 2045 C C . LEU A 1 265 ? -16.484 6.25 -17.094 1 94 265 LEU A C 1
ATOM 2047 O O . LEU A 1 265 ? -17.594 5.816 -16.766 1 94 265 LEU A O 1
ATOM 2051 N N . CYS A 1 266 ? -16.312 7.094 -18.125 1 92.75 266 CYS A N 1
ATOM 2052 C CA . CYS A 1 266 ? -17.438 7.621 -18.875 1 92.75 266 CYS A CA 1
ATOM 2053 C C . CYS A 1 266 ? -17.781 6.719 -20.062 1 92.75 266 CYS A C 1
ATOM 2055 O O . CYS A 1 266 ? -18.766 6.945 -20.75 1 92.75 266 CYS A O 1
ATOM 2057 N N . SER A 1 267 ? -16.891 5.758 -20.266 1 87.19 267 SER A N 1
ATOM 2058 C CA . SER A 1 267 ? -17.156 4.84 -21.359 1 87.19 267 SER A CA 1
ATOM 2059 C C . SER A 1 267 ? -18.422 4.023 -21.125 1 87.19 267 SER A C 1
ATOM 2061 O O . SER A 1 267 ? -18.75 3.707 -19.969 1 87.19 267 SER A O 1
ATOM 2063 N N . GLU A 1 268 ? -19.047 3.822 -22.25 1 77.25 268 GLU A N 1
ATOM 2064 C CA . GLU A 1 268 ? -20.297 3.066 -22.172 1 77.25 268 GLU A CA 1
ATOM 2065 C C . GLU A 1 268 ? -20.047 1.574 -22.375 1 77.25 268 GLU A C 1
ATOM 2067 O O . GLU A 1 268 ? -19.047 1.182 -22.969 1 77.25 268 GLU A O 1
ATOM 2072 N N . GLY A 1 269 ? -20.734 0.68 -21.656 1 80.75 269 GLY A N 1
ATOM 2073 C CA . GLY A 1 269 ? -20.641 -0.763 -21.812 1 80.75 269 GLY A CA 1
ATOM 2074 C C . GLY A 1 269 ? -20.703 -1.507 -20.484 1 80.75 269 GLY A C 1
ATOM 2075 O O . GLY A 1 269 ? -20.328 -0.968 -19.438 1 80.75 269 GLY A O 1
ATOM 2076 N N . ASP A 1 270 ? -21.141 -2.668 -20.609 1 84.06 270 ASP A N 1
ATOM 2077 C CA . ASP A 1 270 ? -21.344 -3.514 -19.438 1 84.06 270 ASP A CA 1
ATOM 2078 C C . ASP A 1 270 ? -20 -3.852 -18.781 1 84.06 270 ASP A C 1
ATOM 2080 O O . ASP A 1 270 ? -19.906 -3.916 -17.547 1 84.06 270 ASP A O 1
ATOM 2084 N N . GLU A 1 271 ? -18.984 -3.928 -19.562 1 86.06 271 GLU A N 1
ATOM 2085 C CA . GLU A 1 271 ? -17.672 -4.316 -19.031 1 86.06 271 GLU A CA 1
ATOM 2086 C C . GLU A 1 271 ? -17.078 -3.215 -18.156 1 86.06 271 GLU A C 1
ATOM 2088 O O . GLU A 1 271 ? -16.484 -3.494 -17.109 1 86.06 271 GLU A O 1
ATOM 2093 N N . GLU A 1 272 ? -17.25 -2.076 -18.656 1 86.38 272 GLU A N 1
ATOM 2094 C CA . GLU A 1 272 ? -16.703 -0.958 -17.891 1 86.38 272 GLU A CA 1
ATOM 2095 C C . GLU A 1 272 ? -17.469 -0.744 -16.594 1 86.38 272 GLU A C 1
ATOM 2097 O O . GLU A 1 272 ? -16.906 -0.342 -15.586 1 86.38 272 GLU A O 1
ATOM 2102 N N . LEU A 1 273 ? -18.75 -1.008 -16.656 1 88.69 273 LEU A N 1
ATOM 2103 C CA . LEU A 1 273 ? -19.562 -0.932 -15.438 1 88.69 273 LEU A CA 1
ATOM 2104 C C . LEU A 1 273 ? -19.109 -1.979 -14.422 1 88.69 273 LEU A C 1
ATOM 2106 O O . LEU A 1 273 ? -19.016 -1.691 -13.227 1 88.69 273 LEU A O 1
ATOM 2110 N N . ILE A 1 274 ? -18.891 -3.137 -14.922 1 89.62 274 ILE A N 1
ATOM 2111 C CA . ILE A 1 274 ? -18.438 -4.23 -14.07 1 89.62 274 ILE A CA 1
ATOM 2112 C C . ILE A 1 274 ? -17.094 -3.879 -13.453 1 89.62 274 ILE A C 1
ATOM 2114 O O . ILE A 1 274 ? -16.891 -4.051 -12.25 1 89.62 274 ILE A O 1
ATOM 2118 N N . ARG A 1 275 ? -16.188 -3.34 -14.234 1 88.06 275 ARG A N 1
ATOM 2119 C CA . ARG A 1 275 ? -14.867 -2.949 -13.758 1 88.06 275 ARG A CA 1
ATOM 2120 C C . ARG A 1 275 ? -14.961 -1.844 -12.719 1 88.06 275 ARG A C 1
ATOM 2122 O O . ARG A 1 275 ? -14.25 -1.873 -11.703 1 88.06 275 ARG A O 1
ATOM 2129 N N . ARG A 1 276 ? -15.766 -0.931 -13.008 1 91.38 276 ARG A N 1
ATOM 2130 C CA . ARG A 1 276 ? -15.953 0.198 -12.109 1 91.38 276 ARG A CA 1
ATOM 2131 C C . ARG A 1 276 ? -16.469 -0.27 -10.742 1 91.38 276 ARG A C 1
ATOM 2133 O O . ARG A 1 276 ? -15.938 0.14 -9.711 1 91.38 276 ARG A O 1
ATOM 2140 N N . GLU A 1 277 ? -17.453 -1.101 -10.75 1 90.44 277 GLU A N 1
ATOM 2141 C CA . GLU A 1 277 ? -18.016 -1.625 -9.516 1 90.44 277 GLU A CA 1
ATOM 2142 C C . GLU A 1 277 ? -16.984 -2.453 -8.75 1 90.44 277 GLU A C 1
ATOM 2144 O O . GLU A 1 277 ? -16.906 -2.371 -7.52 1 90.44 277 GLU A O 1
ATOM 2149 N N . GLY A 1 278 ? -16.297 -3.23 -9.5 1 87.38 278 GLY A N 1
ATOM 2150 C CA . GLY A 1 278 ? -15.281 -4.059 -8.875 1 87.38 278 GLY A CA 1
ATOM 2151 C C . GLY A 1 278 ? -14.164 -3.252 -8.242 1 87.38 278 GLY A C 1
ATOM 2152 O O . GLY A 1 278 ? -13.68 -3.59 -7.164 1 87.38 278 GLY A O 1
ATOM 2153 N N . PHE A 1 279 ? -13.734 -2.203 -8.859 1 88.5 279 PHE A N 1
ATOM 2154 C CA . PHE A 1 279 ? -12.57 -1.432 -8.43 1 88.5 279 PHE A CA 1
ATOM 2155 C C . PHE A 1 279 ? -12.961 -0.421 -7.359 1 88.5 279 PHE A C 1
ATOM 2157 O O . PHE A 1 279 ? -12.273 -0.285 -6.344 1 88.5 279 PHE A O 1
ATOM 2164 N N . PHE A 1 280 ? -14.062 0.266 -7.562 1 92.88 280 PHE A N 1
ATOM 2165 C CA . PHE A 1 280 ? -14.406 1.384 -6.691 1 92.88 280 PHE A CA 1
ATOM 2166 C C . PHE A 1 280 ? -15.406 0.954 -5.629 1 92.88 280 PHE A C 1
ATOM 2168 O O . PHE A 1 280 ? -15.664 1.69 -4.676 1 92.88 280 PHE A O 1
ATOM 2175 N N . LYS A 1 281 ? -16.062 -0.207 -5.773 1 89.56 281 LYS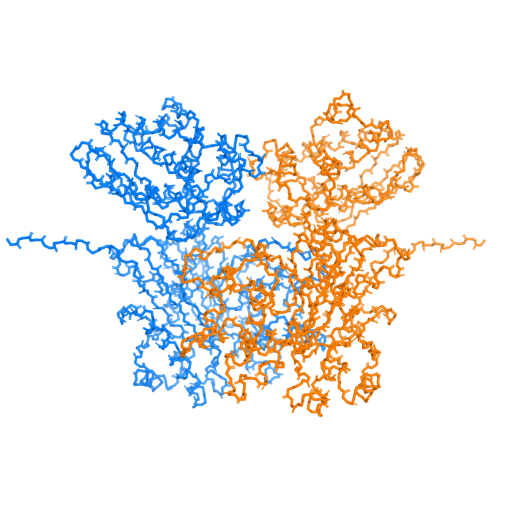 A N 1
ATOM 2176 C CA . LYS A 1 281 ? -17 -0.76 -4.805 1 89.56 281 LYS A CA 1
ATOM 2177 C C . LYS A 1 281 ? -18.125 0.226 -4.508 1 89.56 281 LYS A C 1
ATOM 2179 O O . LYS A 1 281 ? -18.781 0.721 -5.426 1 89.56 281 LYS A O 1
ATOM 2184 N N . ARG A 1 282 ? -18.25 0.689 -3.334 1 86.31 282 ARG A N 1
ATOM 2185 C CA . ARG A 1 282 ? -19.344 1.564 -2.955 1 86.31 282 ARG A CA 1
ATOM 2186 C C . ARG A 1 282 ? -19.25 2.904 -3.676 1 86.31 282 ARG A C 1
ATOM 2188 O O . ARG A 1 282 ? -20.281 3.506 -4.012 1 86.31 282 ARG A O 1
ATOM 2195 N N . ARG A 1 283 ? -18.031 3.303 -3.963 1 91.69 283 ARG A N 1
ATOM 2196 C CA . ARG A 1 283 ? -17.828 4.609 -4.574 1 91.69 283 ARG A CA 1
ATOM 2197 C C . ARG A 1 283 ? -18.156 4.578 -6.062 1 91.69 283 ARG A C 1
ATOM 2199 O O . ARG A 1 283 ? -18.266 5.625 -6.703 1 91.69 283 ARG A O 1
ATOM 2206 N N . SER A 1 284 ? -18.438 3.412 -6.59 1 93.19 284 SER A N 1
ATOM 2207 C CA . SER A 1 284 ? -18.719 3.26 -8.016 1 93.19 284 SER A CA 1
ATOM 2208 C C . SER A 1 284 ? -19.953 4.07 -8.43 1 93.19 284 SER A C 1
ATOM 2210 O O . SER A 1 284 ? -20.047 4.516 -9.57 1 93.19 284 SER A O 1
ATOM 2212 N N . GLU A 1 285 ? -20.828 4.246 -7.516 1 89.88 285 GLU A N 1
ATOM 2213 C CA . GLU A 1 285 ? -22.062 4.969 -7.781 1 89.88 285 GLU A CA 1
ATOM 2214 C C . GLU A 1 285 ? -21.797 6.441 -8.07 1 89.88 285 GLU A C 1
ATOM 2216 O O . GLU A 1 285 ? -22.5 7.062 -8.867 1 89.88 285 GLU A O 1
ATOM 2221 N N . PHE A 1 286 ? -20.766 7.004 -7.469 1 94.06 286 PHE A N 1
ATOM 2222 C CA . PHE A 1 286 ? -20.609 8.453 -7.465 1 94.06 286 PHE A CA 1
ATOM 2223 C C . PHE A 1 286 ? -19.312 8.867 -8.156 1 94.06 286 PHE A C 1
ATOM 2225 O O . PHE A 1 286 ? -19.109 10.047 -8.453 1 94.06 286 PHE A O 1
ATOM 2232 N N . ILE A 1 287 ? -18.422 7.973 -8.492 1 97 287 ILE A N 1
ATOM 2233 C CA . ILE A 1 287 ? -17.047 8.273 -8.898 1 97 287 ILE A CA 1
ATOM 2234 C C . ILE A 1 287 ? -17.047 8.977 -10.25 1 97 287 ILE A C 1
ATOM 2236 O O . ILE A 1 287 ? -16.188 9.805 -10.531 1 97 287 ILE A O 1
ATOM 2240 N N . VAL A 1 288 ? -18.047 8.703 -11.117 1 96.38 288 VAL A N 1
ATOM 2241 C CA . VAL A 1 288 ? -18.109 9.305 -12.445 1 96.38 288 VAL A CA 1
ATOM 2242 C C . VAL A 1 288 ? -18.297 10.82 -12.312 1 96.38 288 VAL A C 1
ATOM 2244 O O . VAL A 1 288 ? -17.531 11.594 -12.891 1 96.38 288 VAL A O 1
ATOM 2247 N N . ALA A 1 289 ? -19.281 11.219 -11.547 1 96.94 289 ALA A N 1
ATOM 2248 C CA . ALA A 1 289 ? -19.547 12.641 -11.352 1 96.94 289 ALA A CA 1
ATOM 2249 C C . ALA A 1 289 ? -18.344 13.328 -10.711 1 96.94 289 ALA A C 1
ATOM 2251 O O . ALA A 1 289 ? -17.984 14.445 -11.102 1 96.94 289 ALA A O 1
ATOM 2252 N N . GLY A 1 290 ? -17.766 12.68 -9.719 1 98 290 GLY A N 1
ATOM 2253 C CA . GLY A 1 290 ? -16.594 13.242 -9.062 1 98 290 GLY A CA 1
ATOM 2254 C C . GLY A 1 290 ? -15.414 13.422 -9.992 1 98 290 GLY A C 1
ATOM 2255 O O . GLY A 1 290 ? -14.742 14.453 -9.953 1 98 290 GLY A O 1
ATOM 2256 N N . ALA A 1 291 ? -15.133 12.445 -10.797 1 98.19 291 ALA A N 1
ATOM 2257 C CA . ALA A 1 291 ? -14 12.492 -11.727 1 98.19 291 ALA A CA 1
ATOM 2258 C C . ALA A 1 291 ? -14.219 13.555 -12.797 1 98.19 291 ALA A C 1
ATOM 2260 O O . ALA A 1 291 ? -13.281 14.273 -13.156 1 98.19 291 ALA A O 1
ATOM 2261 N N . VAL A 1 292 ? -15.383 13.594 -13.312 1 98.12 292 VAL A N 1
ATOM 2262 C CA . VAL A 1 292 ? -15.719 14.594 -14.328 1 98.12 292 VAL A CA 1
ATOM 2263 C C . VAL A 1 292 ? -15.602 15.992 -13.734 1 98.12 292 VAL A C 1
ATOM 2265 O O . VAL A 1 292 ? -15.07 16.906 -14.383 1 98.12 292 VAL A O 1
ATOM 2268 N N . LEU A 1 293 ? -16.141 16.156 -12.547 1 98.62 293 LEU A N 1
ATOM 2269 C CA . LEU A 1 293 ? -16.016 17.438 -11.852 1 98.62 293 LEU A CA 1
ATOM 2270 C C . LEU A 1 293 ? -14.562 17.859 -11.742 1 98.62 293 LEU A C 1
ATOM 2272 O O . LEU A 1 293 ? -14.219 19 -12.047 1 98.62 293 LEU A O 1
ATOM 2276 N N . LEU A 1 294 ? -13.703 16.969 -11.289 1 98.75 294 LEU A N 1
ATOM 2277 C CA . LEU A 1 294 ? -12.281 17.281 -11.125 1 98.75 294 LEU A CA 1
ATOM 2278 C C . LEU A 1 294 ? -11.656 17.641 -12.469 1 98.75 294 LEU A C 1
ATOM 2280 O O . LEU A 1 294 ? -10.836 18.562 -12.547 1 98.75 294 LEU A O 1
ATOM 2284 N N . GLU A 1 295 ? -11.992 16.906 -13.508 1 98.56 295 GLU A N 1
ATOM 2285 C CA . GLU A 1 295 ? -11.453 17.172 -14.836 1 98.56 295 GLU A CA 1
ATOM 2286 C C . GLU A 1 295 ? -11.82 18.578 -15.297 1 98.56 295 GLU A C 1
ATOM 2288 O O . GLU A 1 295 ? -10.977 19.297 -15.852 1 98.56 295 GLU A O 1
ATOM 2293 N N . GLU A 1 296 ? -13.07 18.922 -15.117 1 98.38 296 GLU A N 1
ATOM 2294 C CA . GLU A 1 296 ? -13.508 20.266 -15.5 1 98.38 296 GLU A CA 1
ATOM 2295 C C . GLU A 1 296 ? -12.789 21.328 -14.688 1 98.38 296 GLU A C 1
ATOM 2297 O O . GLU A 1 296 ? -12.516 22.422 -15.188 1 98.38 296 GLU A O 1
ATOM 2302 N N . ILE A 1 297 ? -12.523 21.078 -13.43 1 98.44 297 ILE A N 1
ATOM 2303 C CA . ILE A 1 297 ? -11.766 22 -12.594 1 98.44 297 ILE A CA 1
ATOM 2304 C C . ILE A 1 297 ? -10.352 22.156 -13.148 1 98.44 297 ILE A C 1
ATOM 2306 O O . ILE A 1 297 ? -9.836 23.266 -13.242 1 98.44 297 ILE A O 1
ATOM 2310 N N . PHE A 1 298 ? -9.656 21.016 -13.469 1 98.38 298 PHE A N 1
ATOM 2311 C CA . PHE A 1 298 ? -8.328 21.047 -14.078 1 98.38 298 PHE A CA 1
ATOM 2312 C C . PHE A 1 298 ? -8.32 21.969 -15.289 1 98.38 298 PHE A C 1
ATOM 2314 O O . PHE A 1 298 ? -7.438 22.812 -15.422 1 98.38 298 PHE A O 1
ATOM 2321 N N . LYS A 1 299 ? -9.312 21.844 -16.172 1 97.12 299 LYS A N 1
ATOM 2322 C CA . LYS A 1 299 ? -9.398 22.625 -17.406 1 97.12 299 LYS A CA 1
ATOM 2323 C C . LYS A 1 299 ? -9.625 24.094 -17.094 1 97.12 299 LYS A C 1
ATOM 2325 O O . LYS A 1 299 ? -8.938 24.969 -17.656 1 97.12 299 LYS A O 1
ATOM 2330 N N . ALA A 1 300 ? -10.547 24.344 -16.25 1 96.62 300 ALA A N 1
ATOM 2331 C CA . ALA A 1 300 ? -10.93 25.719 -15.93 1 96.62 300 ALA A CA 1
ATOM 2332 C C . ALA A 1 300 ? -9.766 26.484 -15.32 1 96.62 300 ALA A C 1
ATOM 2334 O O . ALA A 1 300 ? -9.609 27.688 -15.562 1 96.62 300 ALA A O 1
ATOM 2335 N N . LEU A 1 301 ? -8.945 25.812 -14.539 1 96 301 LEU A N 1
ATOM 2336 C CA . LEU A 1 301 ? -7.902 26.5 -13.789 1 96 301 LEU A CA 1
ATOM 2337 C C . LEU A 1 301 ? -6.531 26.266 -14.422 1 96 301 LEU A C 1
ATOM 2339 O O . LEU A 1 301 ? -5.52 26.766 -13.922 1 96 301 LEU A O 1
ATOM 2343 N N . GLY A 1 302 ? -6.453 25.469 -15.469 1 95 302 GLY A N 1
ATOM 2344 C CA . GLY A 1 302 ? -5.199 25.188 -16.141 1 95 302 GLY A CA 1
ATOM 2345 C C . GLY A 1 302 ? -4.238 24.375 -15.289 1 95 302 GLY A C 1
ATOM 2346 O O . GLY A 1 302 ? -3.035 24.641 -15.273 1 95 302 GLY A O 1
ATOM 2347 N N . ILE A 1 303 ? -4.793 23.453 -14.523 1 96.5 303 ILE A N 1
ATOM 2348 C CA . ILE A 1 303 ? -3.967 22.625 -13.656 1 96.5 303 ILE A CA 1
ATOM 2349 C C . ILE A 1 303 ? -3.287 21.531 -14.484 1 96.5 303 ILE A C 1
ATOM 2351 O O . ILE A 1 303 ? -3.941 20.844 -15.273 1 96.5 303 ILE A O 1
ATOM 2355 N N . GLU A 1 304 ? -1.995 21.359 -14.32 1 95.62 304 GLU A N 1
ATOM 2356 C CA . GLU A 1 304 ? -1.245 20.344 -15.055 1 95.62 304 GLU A CA 1
ATOM 2357 C C . GLU A 1 304 ? -0.969 19.109 -14.18 1 95.62 304 GLU A C 1
ATOM 2359 O O . GLU A 1 304 ? -0.982 17.984 -14.664 1 95.62 304 GLU A O 1
ATOM 2364 N N . ASP A 1 305 ? -0.666 19.422 -12.945 1 95.75 305 ASP A N 1
ATOM 2365 C CA . ASP A 1 305 ? -0.346 18.375 -11.977 1 95.75 305 ASP A CA 1
ATOM 2366 C C . ASP A 1 305 ? -0.976 18.672 -10.617 1 95.75 305 ASP A C 1
ATOM 2368 O O . ASP A 1 305 ? -1.102 19.828 -10.227 1 95.75 305 ASP A O 1
ATOM 2372 N N . MET A 1 306 ? -1.331 17.625 -9.945 1 97.56 306 MET A N 1
ATOM 2373 C CA . MET A 1 306 ? -1.919 17.734 -8.609 1 97.56 306 MET A CA 1
ATOM 2374 C C . MET A 1 306 ? -1.272 16.734 -7.652 1 97.56 306 MET A C 1
ATOM 2376 O O . MET A 1 306 ? -1.14 15.555 -7.969 1 97.56 306 MET A O 1
ATOM 2380 N N . GLU A 1 307 ? -0.819 17.234 -6.543 1 96.38 307 GLU A N 1
ATOM 2381 C CA . GLU A 1 307 ? -0.49 16.344 -5.43 1 96.38 307 GLU A CA 1
ATOM 2382 C C . GLU A 1 307 ? -1.741 15.953 -4.652 1 96.38 307 GLU A C 1
ATOM 2384 O O . GLU A 1 307 ? -2.73 16.688 -4.641 1 96.38 307 GLU A O 1
ATOM 2389 N N . VAL A 1 308 ? -1.729 14.781 -4.07 1 96.94 308 VAL A N 1
ATOM 2390 C CA . VAL A 1 308 ? -2.908 14.305 -3.354 1 96.94 308 VAL A CA 1
ATOM 2391 C C . VAL A 1 308 ? -2.572 14.109 -1.877 1 96.94 308 VAL A C 1
ATOM 2393 O O . VAL A 1 308 ? -1.557 13.5 -1.538 1 96.94 308 VAL A O 1
ATOM 2396 N N . SER A 1 309 ? -3.373 14.641 -1.043 1 96.31 309 SER A N 1
ATOM 2397 C CA . SER A 1 309 ? -3.199 14.5 0.399 1 96.31 309 SER A CA 1
ATOM 2398 C C . SER A 1 309 ? -4.121 13.43 0.965 1 96.31 309 SER A C 1
ATOM 2400 O O . SER A 1 309 ? -5.32 13.414 0.67 1 96.31 309 SER A O 1
ATOM 2402 N N . GLU A 1 310 ? -3.584 12.57 1.746 1 92.81 310 GLU A N 1
ATOM 2403 C CA . GLU A 1 310 ? -4.422 11.625 2.475 1 92.81 310 GLU A CA 1
ATOM 2404 C C . GLU A 1 310 ? -5.215 12.32 3.574 1 92.81 310 GLU A C 1
ATOM 2406 O O . GLU A 1 310 ? -6.312 11.883 3.93 1 92.81 310 GLU A O 1
ATOM 2411 N N . TYR A 1 311 ? -4.66 13.398 4.129 1 94.81 311 TYR A N 1
ATOM 2412 C CA . TYR A 1 311 ? -5.312 14.156 5.195 1 94.81 311 TYR A CA 1
ATOM 2413 C C . TYR A 1 311 ? -6.172 15.273 4.621 1 94.81 311 TYR A C 1
ATOM 2415 O O . TYR A 1 311 ? -5.852 15.836 3.568 1 94.81 311 TYR A O 1
ATOM 2423 N N . ALA A 1 312 ? -7.188 15.516 5.305 1 97.25 312 ALA A N 1
ATOM 2424 C CA . ALA A 1 312 ? -8.133 16.547 4.887 1 97.25 312 ALA A CA 1
ATOM 2425 C C . ALA A 1 312 ? -8.805 17.188 6.094 1 97.25 312 ALA A C 1
ATOM 2427 O O . ALA A 1 312 ? -8.117 17.703 6.988 1 97.25 312 ALA A O 1
ATOM 2428 N N . LEU A 1 313 ? -10.055 17.188 6.117 1 98.06 313 LEU A N 1
ATOM 2429 C CA . LEU A 1 313 ? -10.82 17.922 7.113 1 98.06 313 LEU A CA 1
ATOM 2430 C C . LEU A 1 313 ? -10.602 17.359 8.508 1 98.06 313 LEU A C 1
ATOM 2432 O O . LEU A 1 313 ? -10.344 18.094 9.453 1 98.06 313 LEU A O 1
ATOM 2436 N N . ALA A 1 314 ? -10.688 16.016 8.68 1 97.5 314 ALA A N 1
ATOM 2437 C CA . ALA A 1 314 ? -10.578 15.391 9.992 1 97.5 314 ALA A CA 1
ATOM 2438 C C . ALA A 1 314 ? -9.25 15.75 10.664 1 97.5 314 ALA A C 1
ATOM 2440 O O . ALA A 1 314 ? -9.227 16.141 11.828 1 97.5 314 ALA A O 1
ATOM 2441 N N . GLU A 1 315 ? -8.195 15.617 9.977 1 96 315 GLU A N 1
ATOM 2442 C CA . GLU A 1 315 ? -6.871 15.945 10.492 1 96 315 GLU A CA 1
ATOM 2443 C C . GLU A 1 315 ? -6.711 17.453 10.695 1 96 315 GLU A C 1
ATOM 2445 O O . GLU A 1 315 ? -6.012 17.891 11.609 1 96 315 GLU A O 1
ATOM 2450 N N . GLY A 1 316 ? -7.359 18.234 9.797 1 96.88 316 GLY A N 1
ATOM 2451 C CA . GLY A 1 316 ? -7.359 19.688 9.984 1 96.88 316 GLY A CA 1
ATOM 2452 C C . GLY A 1 316 ? -8.008 20.109 11.289 1 96.88 316 GLY A C 1
ATOM 2453 O O . GLY A 1 316 ? -7.496 21 11.969 1 96.88 316 GLY A O 1
ATOM 2454 N N . VAL A 1 317 ? -9.086 19.484 11.578 1 97.5 317 VAL A N 1
ATOM 2455 C CA . VAL A 1 317 ? -9.781 19.766 12.836 1 97.5 317 VAL A CA 1
ATOM 2456 C C . VAL A 1 317 ? -8.875 19.422 14.016 1 97.5 317 VAL A C 1
ATOM 2458 O O . VAL A 1 317 ? -8.797 20.188 14.984 1 97.5 317 VAL A O 1
ATOM 2461 N N . ILE A 1 318 ? -8.203 18.297 13.914 1 95.31 318 ILE A N 1
ATOM 2462 C CA . ILE A 1 318 ? -7.258 17.891 14.953 1 95.31 318 ILE A CA 1
ATOM 2463 C C . ILE A 1 318 ? -6.156 18.938 15.086 1 95.31 318 ILE A C 1
ATOM 2465 O O . ILE A 1 318 ? -5.844 19.375 16.203 1 95.31 318 ILE A O 1
ATOM 2469 N N . ALA A 1 319 ? -5.582 19.328 14 1 93.12 319 ALA A N 1
ATOM 2470 C CA . ALA A 1 319 ? -4.5 20.312 14.016 1 93.12 319 ALA A CA 1
ATOM 2471 C C . ALA A 1 319 ? -4.961 21.625 14.641 1 93.12 319 ALA A C 1
ATOM 2473 O O . ALA A 1 319 ? -4.23 22.234 15.43 1 93.12 319 ALA A O 1
ATOM 2474 N N . ASP A 1 320 ? -6.141 22.047 14.273 1 93.88 320 ASP A N 1
ATOM 2475 C CA . ASP A 1 320 ? -6.715 23.281 14.828 1 93.88 320 ASP A CA 1
ATOM 2476 C C . ASP A 1 320 ? -6.918 23.156 16.344 1 93.88 320 ASP A C 1
ATOM 2478 O O . ASP A 1 320 ? -6.66 24.109 17.078 1 93.88 320 ASP A O 1
ATOM 2482 N N . SER A 1 321 ? -7.422 22.016 16.766 1 92.69 321 SER A N 1
ATOM 2483 C CA . SER A 1 321 ? -7.629 21.766 18.188 1 92.69 321 SER A CA 1
ATOM 2484 C C . SER A 1 321 ? -6.305 21.75 18.938 1 92.69 321 SER A C 1
ATOM 2486 O O . SER A 1 321 ? -6.223 22.281 20.062 1 92.69 321 SER A O 1
ATOM 2488 N N . LEU A 1 322 ? -5.32 21.156 18.375 1 89.44 322 LEU A N 1
ATOM 2489 C CA . LEU A 1 322 ? -4.004 21.094 19 1 89.44 322 LEU A CA 1
ATOM 2490 C C . LEU A 1 322 ? -3.393 22.484 19.109 1 89.44 322 LEU A C 1
ATOM 2492 O O . LEU A 1 322 ? -2.781 22.812 20.125 1 89.44 322 LEU A O 1
ATOM 2496 N N . ALA A 1 323 ? -3.518 23.266 18.062 1 87.38 323 ALA A N 1
ATOM 2497 C C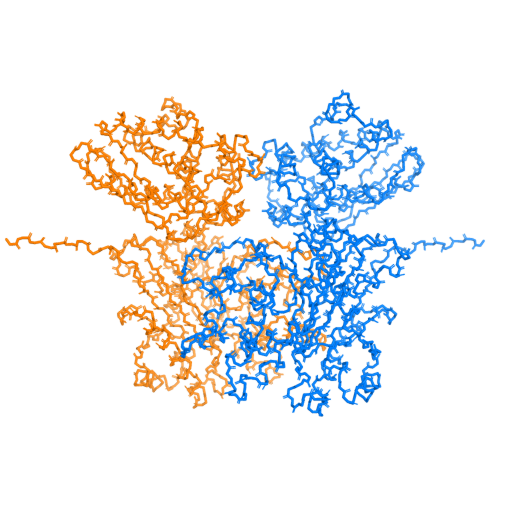A . ALA A 1 323 ? -3.002 24.641 18.094 1 87.38 323 ALA A CA 1
ATOM 2498 C C . ALA A 1 323 ? -3.625 25.438 19.234 1 87.38 323 ALA A C 1
ATOM 2500 O O . ALA A 1 323 ? -2.943 26.219 19.891 1 87.38 323 ALA A O 1
ATOM 2501 N N . LYS A 1 324 ? -4.875 25.25 19.406 1 86.56 324 LYS A N 1
ATOM 2502 C CA . LYS A 1 324 ? -5.582 25.953 20.469 1 86.56 324 LYS A CA 1
ATOM 2503 C C . LYS A 1 324 ? -5.156 25.438 21.844 1 86.56 324 LYS A C 1
ATOM 2505 O O . LYS A 1 324 ? -4.996 26.219 22.781 1 86.56 324 LYS A O 1
ATOM 2510 N N . ALA A 1 325 ? -5.016 24.156 21.953 1 83.69 325 ALA A N 1
ATOM 2511 C CA . ALA A 1 325 ? -4.684 23.516 23.219 1 83.69 325 ALA A CA 1
ATOM 2512 C C . ALA A 1 325 ? -3.26 23.875 23.656 1 83.69 325 ALA A C 1
ATOM 2514 O O . ALA A 1 325 ? -2.973 23.969 24.844 1 83.69 325 ALA A O 1
ATOM 2515 N N . PHE A 1 326 ? -2.352 24.047 22.734 1 78.25 326 PHE A N 1
ATOM 2516 C CA . PHE A 1 326 ? -0.952 24.281 23.062 1 78.25 326 PHE A CA 1
ATOM 2517 C C . PHE A 1 326 ? -0.588 25.75 22.859 1 78.25 326 PHE A C 1
ATOM 2519 O O . PHE A 1 326 ? 0.576 26.078 22.625 1 78.25 326 PHE A O 1
ATOM 2526 N N . ASP A 1 327 ? -1.445 26.609 23.031 1 74.44 327 ASP A N 1
ATOM 2527 C CA . ASP A 1 327 ? -1.334 28.062 23.062 1 74.44 327 ASP A CA 1
ATOM 2528 C C . ASP A 1 327 ? -0.506 28.578 21.891 1 74.44 327 ASP A C 1
ATOM 2530 O O . ASP A 1 327 ? 0.437 29.344 22.078 1 74.44 327 ASP A O 1
ATOM 2534 N N . GLY A 1 328 ? -0.77 28 20.75 1 67.5 328 GLY A N 1
ATOM 2535 C CA . GLY A 1 328 ? -0.158 28.484 19.531 1 67.5 328 GLY A CA 1
ATOM 2536 C C . GLY A 1 328 ? 1.228 27.922 19.281 1 67.5 328 GLY A C 1
ATOM 2537 O O . GLY A 1 328 ? 1.88 28.25 18.297 1 67.5 328 GLY A O 1
ATOM 2538 N N . SER A 1 329 ? 1.692 27.125 20.094 1 70.44 329 SER A N 1
ATOM 2539 C CA . SER A 1 329 ? 3.041 26.578 19.953 1 70.44 329 SER A CA 1
ATOM 2540 C C . SER A 1 329 ? 3.049 25.328 19.078 1 70.44 329 SER A C 1
ATOM 2542 O O . SER A 1 329 ? 4.109 24.781 18.781 1 70.44 329 SER A O 1
ATOM 2544 N N . TYR A 1 330 ? 1.939 25.109 18.547 1 77.94 330 TYR A N 1
ATOM 2545 C CA . TYR A 1 330 ? 1.885 23.922 17.688 1 77.94 330 TYR A CA 1
ATOM 2546 C C . TYR A 1 330 ? 2.482 24.219 16.312 1 77.94 330 TYR A C 1
ATOM 2548 O O . TYR A 1 330 ? 2.062 25.156 15.633 1 77.94 330 TYR A O 1
ATOM 2556 N N . ASP A 1 331 ? 3.52 23.484 15.984 1 83.81 331 ASP A N 1
ATOM 2557 C CA . ASP A 1 331 ? 4.164 23.609 14.68 1 83.81 331 ASP A CA 1
ATOM 2558 C C . ASP A 1 331 ? 3.379 22.859 13.602 1 83.81 331 ASP A C 1
ATOM 2560 O O . ASP A 1 331 ? 3.41 21.625 13.547 1 83.81 331 ASP A O 1
ATOM 2564 N N . LEU A 1 332 ? 2.75 23.609 12.727 1 85.06 332 LEU A N 1
ATOM 2565 C CA . LEU A 1 332 ? 1.887 23.062 11.688 1 85.06 332 LEU A CA 1
ATOM 2566 C C . LEU A 1 332 ? 2.686 22.203 10.711 1 85.06 332 LEU A C 1
ATOM 2568 O O . LEU A 1 332 ? 2.109 21.438 9.938 1 85.06 332 LEU A O 1
ATOM 2572 N N . ASN A 1 333 ? 4.004 22.297 10.805 1 85.12 333 ASN A N 1
ATOM 2573 C CA . ASN A 1 333 ? 4.836 21.547 9.867 1 85.12 333 ASN A CA 1
ATOM 2574 C C . ASN A 1 333 ? 5.41 20.281 10.508 1 85.12 333 ASN A C 1
ATOM 2576 O O . ASN A 1 333 ? 6.016 19.453 9.82 1 85.12 333 ASN A O 1
ATOM 2580 N N . ALA A 1 334 ? 5.238 20.188 11.719 1 82.31 334 ALA A N 1
ATOM 2581 C CA . ALA A 1 334 ? 5.938 19.156 12.469 1 82.31 334 ALA A CA 1
ATOM 2582 C C . ALA A 1 334 ? 5.539 17.766 11.984 1 82.31 334 ALA A C 1
ATOM 2584 O O . ALA A 1 334 ? 6.395 16.891 11.812 1 82.31 334 ALA A O 1
ATOM 2585 N N . ASN A 1 335 ? 4.281 17.578 11.75 1 83.69 335 ASN A N 1
ATOM 2586 C CA . ASN A 1 335 ? 3.811 16.266 11.32 1 83.69 335 ASN A CA 1
ATOM 2587 C C . ASN A 1 335 ? 4.348 15.898 9.938 1 83.69 335 ASN A C 1
ATOM 2589 O O . ASN A 1 335 ? 4.715 14.75 9.688 1 83.69 335 ASN A O 1
ATOM 2593 N N . ALA A 1 336 ? 4.312 16.844 9.07 1 85.56 336 ALA A N 1
ATOM 2594 C CA . ALA A 1 336 ? 4.84 16.594 7.727 1 85.56 336 ALA A CA 1
ATOM 2595 C C . ALA A 1 336 ? 6.324 16.25 7.773 1 85.56 336 ALA A C 1
ATOM 2597 O O . ALA A 1 336 ? 6.789 15.375 7.047 1 85.56 336 ALA A O 1
ATOM 2598 N N . ARG A 1 337 ? 7.109 16.938 8.602 1 88 337 ARG A N 1
ATOM 2599 C CA . ARG A 1 337 ? 8.531 16.656 8.781 1 88 337 ARG A CA 1
ATOM 2600 C C . ARG A 1 337 ? 8.742 15.234 9.297 1 88 337 ARG A C 1
ATOM 2602 O O . ARG A 1 337 ? 9.539 14.477 8.734 1 88 337 ARG A O 1
ATOM 2609 N N . TRP A 1 338 ? 8.008 14.977 10.289 1 85.69 338 TRP A N 1
ATOM 2610 C CA . TRP A 1 338 ? 8.102 13.648 10.883 1 85.69 338 TRP A CA 1
ATOM 2611 C C . TRP A 1 338 ? 7.777 12.57 9.859 1 85.69 338 TRP A C 1
ATOM 2613 O O . TRP A 1 338 ? 8.453 11.547 9.789 1 85.69 338 TRP A O 1
ATOM 2623 N N . ARG A 1 339 ? 6.832 12.789 9.094 1 83.5 339 ARG A N 1
ATOM 2624 C CA . ARG A 1 339 ? 6.426 11.828 8.07 1 83.5 339 ARG A CA 1
ATOM 2625 C C . ARG A 1 339 ? 7.527 11.625 7.039 1 83.5 339 ARG A C 1
ATOM 2627 O O . ARG A 1 339 ? 7.723 10.516 6.539 1 83.5 339 ARG A O 1
ATOM 2634 N N . SER A 1 340 ? 8.172 12.695 6.676 1 86.94 340 SER A N 1
ATOM 2635 C CA . SER A 1 340 ? 9.258 12.57 5.711 1 86.94 340 SER A CA 1
ATOM 2636 C C . SER A 1 340 ? 10.375 11.688 6.25 1 86.94 340 SER A C 1
ATOM 2638 O O . SER A 1 340 ? 10.953 10.891 5.512 1 86.94 340 SER A O 1
ATOM 2640 N N . VAL A 1 341 ? 10.664 11.812 7.547 1 90 341 VAL A N 1
ATOM 2641 C CA . VAL A 1 341 ? 11.68 10.992 8.188 1 90 341 VAL A CA 1
ATOM 2642 C C . VAL A 1 341 ? 11.242 9.531 8.203 1 90 341 VAL A C 1
ATOM 2644 O O . VAL A 1 341 ? 12.008 8.641 7.836 1 90 341 VAL A O 1
ATOM 2647 N N . MET A 1 342 ? 10.062 9.336 8.547 1 84.69 342 MET A N 1
ATOM 2648 C CA . MET A 1 342 ? 9.539 7.98 8.664 1 84.69 342 MET A CA 1
ATOM 2649 C C . MET A 1 342 ? 9.484 7.301 7.297 1 84.69 342 MET A C 1
ATOM 2651 O O . MET A 1 342 ? 9.797 6.117 7.18 1 84.69 342 MET A O 1
ATOM 2655 N N . ARG A 1 343 ? 9.062 8 6.316 1 81.19 343 ARG A N 1
ATOM 2656 C CA . ARG A 1 343 ? 9.008 7.465 4.961 1 81.19 343 ARG A CA 1
ATOM 2657 C C . ARG A 1 343 ? 10.391 7.031 4.492 1 81.19 343 ARG A C 1
ATOM 2659 O O . ARG A 1 343 ? 10.539 5.984 3.859 1 81.19 343 ARG A O 1
ATOM 2666 N N . LEU A 1 344 ? 11.336 7.879 4.754 1 86.81 344 LEU A N 1
ATOM 2667 C CA . LEU A 1 344 ? 12.703 7.539 4.355 1 86.81 344 LEU A CA 1
ATOM 2668 C C . LEU A 1 344 ? 13.203 6.32 5.125 1 86.81 344 LEU A C 1
ATOM 2670 O O . LEU A 1 344 ? 13.828 5.426 4.539 1 86.81 344 LEU A O 1
ATOM 2674 N N . ALA A 1 345 ? 12.953 6.309 6.391 1 88.62 345 ALA A N 1
ATOM 2675 C CA . ALA A 1 345 ? 13.406 5.195 7.227 1 88.62 345 ALA A CA 1
ATOM 2676 C C . ALA A 1 345 ? 12.773 3.883 6.773 1 88.62 345 ALA A C 1
ATOM 2678 O O . ALA A 1 345 ? 13.469 2.877 6.609 1 88.62 345 ALA A O 1
ATOM 2679 N N . THR A 1 346 ? 11.531 3.896 6.512 1 80.81 346 THR A N 1
ATOM 2680 C CA . THR A 1 346 ? 10.805 2.674 6.191 1 80.81 346 THR A CA 1
ATOM 2681 C C . THR A 1 346 ? 11.133 2.207 4.777 1 80.81 346 THR A C 1
ATOM 2683 O O . THR A 1 346 ? 10.938 1.036 4.445 1 80.81 346 THR A O 1
ATOM 2686 N N . ARG A 1 347 ? 11.492 3.098 3.979 1 78.06 347 ARG A N 1
ATOM 2687 C CA . ARG A 1 347 ? 11.914 2.746 2.629 1 78.06 347 ARG A CA 1
ATOM 2688 C C . ARG A 1 347 ? 13.125 1.813 2.66 1 78.06 347 ARG A C 1
ATOM 2690 O O . ARG A 1 347 ? 13.266 0.948 1.794 1 78.06 347 ARG A O 1
ATOM 2697 N N . PHE A 1 348 ? 13.922 1.973 3.729 1 81.62 348 PHE A N 1
ATOM 2698 C CA . PHE A 1 348 ? 15.195 1.264 3.705 1 81.62 348 PHE A CA 1
ATOM 2699 C C . PHE A 1 348 ? 15.258 0.223 4.816 1 81.62 348 PHE A C 1
ATOM 2701 O O . PHE A 1 348 ? 16 -0.751 4.723 1 81.62 348 PHE A O 1
ATOM 2708 N N . ASN A 1 349 ? 14.523 0.502 5.82 1 79.5 349 ASN A N 1
ATOM 2709 C CA . ASN A 1 349 ? 14.57 -0.406 6.961 1 79.5 349 ASN A CA 1
ATOM 2710 C C . ASN A 1 349 ? 13.438 -1.432 6.91 1 79.5 349 ASN A C 1
ATOM 2712 O O . ASN A 1 349 ? 12.289 -1.081 6.652 1 79.5 349 ASN A O 1
ATOM 2716 N N . GLY A 1 350 ? 13.812 -2.684 7.051 1 73.38 350 GLY A N 1
ATOM 2717 C CA . GLY A 1 350 ? 12.805 -3.689 7.328 1 73.38 350 GLY A CA 1
ATOM 2718 C C . GLY A 1 350 ? 12.297 -3.646 8.758 1 73.38 350 GLY A C 1
ATOM 2719 O O . GLY A 1 350 ? 12.656 -2.746 9.523 1 73.38 350 GLY A O 1
ATOM 2720 N N . LYS A 1 351 ? 11.508 -4.539 9.156 1 71.38 351 LYS A N 1
ATOM 2721 C CA . LYS A 1 351 ? 10.875 -4.57 10.469 1 71.38 351 LYS A CA 1
ATOM 2722 C C . LYS A 1 351 ? 11.914 -4.59 11.586 1 71.38 351 LYS A C 1
ATOM 2724 O O . LYS A 1 351 ? 11.828 -3.82 12.547 1 71.38 351 LYS A O 1
ATOM 2729 N N . LYS A 1 352 ? 12.852 -5.461 11.461 1 75.5 352 LYS A N 1
ATOM 2730 C CA . LYS A 1 352 ? 13.875 -5.59 12.492 1 75.5 352 LYS A CA 1
ATOM 2731 C C . LYS A 1 352 ? 14.664 -4.293 12.656 1 75.5 352 LYS A C 1
ATOM 2733 O O . LYS A 1 352 ? 14.836 -3.803 13.773 1 75.5 352 LYS A O 1
ATOM 2738 N N . ARG A 1 353 ? 15.086 -3.746 11.594 1 82.81 353 ARG A N 1
ATOM 2739 C CA . ARG A 1 353 ? 15.875 -2.521 11.641 1 82.81 353 ARG A CA 1
ATOM 2740 C C . ARG A 1 353 ? 15.031 -1.347 12.133 1 82.81 353 ARG A C 1
ATOM 2742 O O . ARG A 1 353 ? 15.539 -0.452 12.812 1 82.81 353 ARG A O 1
ATOM 2749 N N . MET A 1 354 ? 13.781 -1.327 11.766 1 81.75 354 MET A N 1
ATOM 2750 C CA . MET A 1 354 ? 12.898 -0.277 12.266 1 81.75 354 MET A CA 1
ATOM 2751 C C . MET A 1 354 ? 12.727 -0.382 13.781 1 81.75 354 MET A C 1
ATOM 2753 O O . MET A 1 354 ? 12.703 0.634 14.477 1 81.75 354 MET A O 1
ATOM 2757 N N . THR A 1 355 ? 12.602 -1.613 14.242 1 77.62 355 THR A N 1
ATOM 2758 C CA . THR A 1 355 ? 12.5 -1.812 15.688 1 77.62 355 THR A CA 1
ATOM 2759 C C . THR A 1 355 ? 13.75 -1.285 16.391 1 77.62 355 THR A C 1
ATOM 2761 O O . THR A 1 355 ? 13.648 -0.632 17.438 1 77.62 355 THR A O 1
ATOM 2764 N N . HIS A 1 356 ? 14.852 -1.558 15.797 1 84 356 HIS A N 1
ATOM 2765 C CA . HIS A 1 356 ? 16.109 -1.041 16.328 1 84 356 HIS A CA 1
ATOM 2766 C C . HIS A 1 356 ? 16.109 0.483 16.359 1 84 356 HIS A C 1
ATOM 2768 O O . HIS A 1 356 ? 16.547 1.094 17.328 1 84 356 HIS A O 1
ATOM 2774 N N . ALA A 1 357 ? 15.664 1.025 15.281 1 88.56 357 ALA A N 1
ATOM 2775 C CA . ALA A 1 357 ? 15.633 2.482 15.172 1 88.56 357 ALA A CA 1
ATOM 2776 C C . ALA A 1 357 ? 14.711 3.088 16.234 1 88.56 357 ALA A C 1
ATOM 2778 O O . ALA A 1 357 ? 15.031 4.117 16.828 1 88.56 357 ALA A O 1
ATOM 2779 N N . ILE A 1 358 ? 13.656 2.465 16.5 1 83.38 358 ILE A N 1
ATOM 2780 C CA . ILE A 1 358 ? 12.695 2.926 17.484 1 83.38 358 ILE A CA 1
ATOM 2781 C C . ILE A 1 358 ? 13.32 2.891 18.875 1 83.38 358 ILE A C 1
ATOM 2783 O O . ILE A 1 358 ? 13.195 3.848 19.641 1 83.38 358 ILE A O 1
ATOM 2787 N N . HIS A 1 359 ? 13.93 1.839 19.172 1 84.31 359 HIS A N 1
ATOM 2788 C CA . HIS A 1 359 ? 14.578 1.705 20.469 1 84.31 359 HIS A CA 1
ATOM 2789 C C . HIS A 1 359 ? 15.695 2.732 20.625 1 84.31 359 HIS A C 1
ATOM 2791 O O . HIS A 1 359 ? 15.852 3.312 21.703 1 84.31 359 HIS A O 1
ATOM 2797 N N . CYS A 1 360 ? 16.422 2.871 19.609 1 90.19 360 CYS A N 1
ATOM 2798 C CA . CYS A 1 360 ? 17.469 3.887 19.641 1 90.19 360 CYS A CA 1
ATOM 2799 C C . CYS A 1 360 ? 16.891 5.262 19.938 1 90.19 360 CYS A C 1
ATOM 2801 O O . CYS A 1 360 ? 17.438 6.004 20.766 1 90.19 360 CYS A O 1
ATOM 2803 N N . ALA A 1 361 ? 15.836 5.602 19.281 1 90.25 361 ALA A N 1
ATOM 2804 C CA . ALA A 1 361 ? 15.195 6.902 19.469 1 90.25 361 ALA A CA 1
ATOM 2805 C C . ALA A 1 361 ? 14.672 7.059 20.891 1 90.25 361 ALA A C 1
ATOM 2807 O O . ALA A 1 361 ? 14.758 8.141 21.469 1 90.25 361 ALA A O 1
ATOM 2808 N N . LYS A 1 362 ? 14.156 6 21.438 1 84.81 362 LYS A N 1
ATOM 2809 C CA . LYS A 1 362 ? 13.648 6.031 22.797 1 84.81 362 LYS A CA 1
ATOM 2810 C C . LYS A 1 362 ? 14.773 6.305 23.797 1 84.81 362 LYS A C 1
ATOM 2812 O O . LYS A 1 362 ? 14.625 7.125 24.703 1 84.81 362 LYS A O 1
ATOM 2817 N N . ILE A 1 363 ? 15.82 5.598 23.641 1 88.5 363 ILE A N 1
ATOM 2818 C CA . ILE A 1 363 ? 16.984 5.785 24.5 1 88.5 363 ILE A CA 1
ATOM 2819 C C . ILE A 1 363 ? 17.484 7.223 24.375 1 88.5 363 ILE A C 1
ATOM 2821 O O . ILE A 1 363 ? 17.719 7.895 25.375 1 88.5 363 ILE A O 1
ATOM 2825 N N . ALA A 1 364 ? 17.641 7.637 23.156 1 93.25 364 ALA A N 1
ATOM 2826 C CA . ALA A 1 364 ? 18.141 8.984 22.891 1 93.25 364 ALA A CA 1
ATOM 2827 C C . ALA A 1 364 ? 17.25 10.039 23.547 1 93.25 364 ALA A C 1
ATOM 2829 O O . ALA A 1 364 ? 17.734 11 24.141 1 93.25 364 ALA A O 1
ATOM 2830 N N . LYS A 1 365 ? 16.016 9.859 23.406 1 89.56 365 LYS A N 1
ATOM 2831 C CA . LYS A 1 365 ? 15.047 10.805 23.969 1 89.56 365 LYS A CA 1
ATOM 2832 C C . LYS A 1 365 ? 15.188 10.898 25.484 1 89.56 365 LYS A C 1
ATOM 2834 O O . LYS A 1 365 ? 15.203 12 26.031 1 89.56 365 LYS A O 1
ATOM 2839 N N . GLU A 1 366 ? 15.312 9.805 26.125 1 87.44 366 GLU A N 1
ATOM 2840 C CA . GLU A 1 366 ? 15.422 9.789 27.578 1 87.44 366 GLU A CA 1
ATOM 2841 C C . GLU A 1 366 ? 16.719 10.445 28.047 1 87.44 366 GLU A C 1
ATOM 2843 O O . GLU A 1 366 ? 16.719 11.18 29.047 1 87.44 366 GLU A O 1
ATOM 2848 N N . ILE A 1 367 ? 17.734 10.125 27.359 1 88.06 367 ILE A N 1
ATOM 2849 C CA . ILE A 1 367 ? 19.016 10.75 27.703 1 88.06 367 ILE A CA 1
ATOM 2850 C C . ILE A 1 367 ? 18.922 12.258 27.5 1 88.06 367 ILE A C 1
ATOM 2852 O O . ILE A 1 367 ? 19.344 13.031 28.359 1 88.06 367 ILE A O 1
ATOM 2856 N N . TYR A 1 368 ? 18.375 12.672 26.375 1 91.12 368 TYR A N 1
ATOM 2857 C CA . TYR A 1 368 ? 18.25 14.078 26.031 1 91.12 368 TYR A CA 1
ATOM 2858 C C . TYR A 1 368 ? 17.438 14.828 27.094 1 91.12 368 TYR A C 1
ATOM 2860 O O . TYR A 1 368 ? 17.859 15.891 27.547 1 91.12 368 TYR A O 1
ATOM 2868 N N . LEU A 1 369 ? 16.297 14.297 27.422 1 85.69 369 LEU A N 1
ATOM 2869 C CA . LEU A 1 369 ? 15.43 14.938 28.406 1 85.69 369 LEU A CA 1
ATOM 2870 C C . LEU A 1 369 ? 16.094 15.008 29.766 1 85.69 369 LEU A C 1
ATOM 2872 O O . LEU A 1 369 ? 15.938 15.992 30.5 1 85.69 369 LEU A O 1
ATOM 2876 N N . GLY A 1 370 ? 16.75 13.961 30.109 1 83.56 370 GLY A N 1
ATOM 2877 C CA . GLY A 1 370 ? 17.5 13.977 31.359 1 83.56 370 GLY A CA 1
ATOM 2878 C C . GLY A 1 370 ? 18.562 15.055 31.391 1 83.56 370 GLY A C 1
ATOM 2879 O O . GLY A 1 370 ? 18.703 15.758 32.406 1 83.56 370 GLY A O 1
ATOM 2880 N N . LEU A 1 371 ? 19.281 15.18 30.328 1 84.06 371 LEU A N 1
ATOM 2881 C CA . LEU A 1 371 ? 20.344 16.172 30.25 1 84.06 371 LEU A CA 1
ATOM 2882 C C . LEU A 1 371 ? 19.75 17.594 30.234 1 84.06 371 LEU A C 1
ATOM 2884 O O . LEU A 1 371 ? 20.359 18.516 30.781 1 84.06 371 LEU A O 1
ATOM 2888 N N . ARG A 1 372 ? 18.688 17.734 29.516 1 84.38 372 ARG A N 1
ATOM 2889 C CA . ARG A 1 372 ? 18.016 19.031 29.453 1 84.38 372 ARG A CA 1
ATOM 2890 C C . ARG A 1 372 ? 17.656 19.516 30.859 1 84.38 372 ARG A C 1
ATOM 2892 O O . ARG A 1 372 ? 17.75 20.719 31.156 1 84.38 372 ARG A O 1
ATOM 2899 N N . LYS A 1 373 ? 17.281 18.656 31.719 1 81.62 373 LYS A N 1
ATOM 2900 C CA . LYS A 1 373 ? 16.906 19 33.094 1 81.62 373 LYS A CA 1
ATOM 2901 C C . LYS A 1 373 ? 18.125 19.391 33.906 1 81.62 373 LYS A C 1
ATOM 2903 O O . LYS A 1 373 ? 18.016 20.219 34.844 1 81.62 373 LYS A O 1
ATOM 2908 N N . CYS A 1 374 ? 19.188 18.812 33.688 1 73.5 374 CYS A N 1
ATOM 2909 C CA . CYS A 1 374 ? 20.391 19.031 34.469 1 73.5 374 CYS A CA 1
ATOM 2910 C C . CYS A 1 374 ? 20.984 20.422 34.188 1 73.5 374 CYS A C 1
ATOM 2912 O O . CYS A 1 374 ? 21.719 20.953 35.031 1 73.5 374 CYS A O 1
ATOM 2914 N N . ASN A 1 375 ? 20.453 21.422 33.531 1 60.75 375 ASN A N 1
ATOM 2915 C CA . ASN A 1 375 ? 20.766 22.812 33.25 1 60.75 375 ASN A CA 1
ATOM 2916 C C . ASN A 1 375 ? 22.266 23.062 33.219 1 60.75 375 ASN A C 1
ATOM 2918 O O . ASN A 1 375 ? 22.719 24.203 33.188 1 60.75 375 ASN A O 1
ATOM 2922 N N . ASP A 1 376 ? 23.172 22.109 33.438 1 60.44 376 ASP A N 1
ATOM 2923 C CA . ASP A 1 376 ? 24.578 22.391 33.719 1 60.44 376 ASP A CA 1
ATOM 2924 C C . ASP A 1 376 ? 25.328 22.672 32.406 1 60.44 376 ASP A C 1
ATOM 2926 O O . ASP A 1 376 ? 26.5 23.047 32.438 1 60.44 376 ASP A O 1
ATOM 2930 N N . PHE A 1 377 ? 24.734 22.594 31.234 1 59.88 377 PHE A N 1
ATOM 2931 C CA . PHE A 1 377 ? 25.578 22.469 30.062 1 59.88 377 PHE A CA 1
ATOM 2932 C C . PHE A 1 377 ? 25.625 23.797 29.297 1 59.88 377 PHE A C 1
ATOM 2934 O O . PHE A 1 377 ? 26.125 23.859 28.172 1 59.88 377 PHE A O 1
ATOM 2941 N N . LYS A 1 378 ? 25.453 24.844 29.969 1 62.12 378 LYS A N 1
ATOM 2942 C CA . LYS A 1 378 ? 25.516 26.156 29.344 1 62.12 378 LYS A CA 1
ATOM 2943 C C . LYS A 1 378 ? 24.953 26.109 27.922 1 62.12 378 LYS A C 1
ATOM 2945 O O . LYS A 1 378 ? 25.469 26.781 27.016 1 62.12 378 LYS A O 1
ATOM 2950 N N . VAL A 1 379 ? 24.359 25 27.531 1 75.69 379 VAL A N 1
ATOM 2951 C CA . VAL A 1 379 ? 23.719 24.922 26.219 1 75.69 379 VAL A CA 1
ATOM 2952 C C . VAL A 1 379 ? 22.219 24.703 26.406 1 75.69 379 VAL A C 1
ATOM 2954 O O . VAL A 1 379 ? 21.797 23.984 27.312 1 75.69 379 VAL A O 1
ATOM 2957 N N . ILE A 1 380 ? 21.562 25.516 25.672 1 78.81 380 ILE A N 1
ATOM 2958 C CA . ILE A 1 380 ? 20.125 25.375 25.719 1 78.81 380 ILE A CA 1
ATOM 2959 C C . ILE A 1 380 ? 19.672 24.281 24.75 1 78.81 380 ILE A C 1
ATOM 2961 O O . ILE A 1 380 ? 19.875 24.406 23.531 1 78.81 380 ILE A O 1
ATOM 2965 N N . LEU A 1 381 ? 19.25 23.172 25.281 1 85.31 381 LEU A N 1
ATOM 2966 C CA . LEU A 1 381 ? 18.656 22.109 24.484 1 85.31 381 LEU A CA 1
ATOM 2967 C C . LEU A 1 381 ? 17.172 22.375 24.25 1 85.31 381 LEU A C 1
ATOM 2969 O O . LEU A 1 381 ? 16.406 22.453 25.203 1 85.31 381 LEU A O 1
ATOM 2973 N N . ASP A 1 382 ? 16.828 22.594 23 1 85.06 382 ASP A N 1
ATOM 2974 C CA . ASP A 1 382 ? 15.438 22.922 22.703 1 85.06 382 ASP A CA 1
ATOM 2975 C C . ASP A 1 382 ? 14.742 21.781 21.984 1 85.06 382 ASP A C 1
ATOM 2977 O O . ASP A 1 382 ? 15.336 20.719 21.781 1 85.06 382 ASP A O 1
ATOM 2981 N N . ASP A 1 383 ? 13.438 21.922 21.688 1 82.62 383 ASP A N 1
ATOM 2982 C CA . ASP A 1 383 ? 12.594 20.875 21.109 1 82.62 383 ASP A CA 1
ATOM 2983 C C . ASP A 1 383 ? 13.055 20.531 19.688 1 82.62 383 ASP A C 1
ATOM 2985 O O . ASP A 1 383 ? 12.938 19.391 19.25 1 82.62 383 ASP A O 1
ATOM 2989 N N . LYS A 1 384 ? 13.586 21.438 19.016 1 86.62 384 LYS A N 1
ATOM 2990 C CA . LYS A 1 384 ? 14.07 21.188 17.656 1 86.62 384 LYS A CA 1
ATOM 2991 C C . LYS A 1 384 ? 15.266 20.234 17.672 1 86.62 384 LYS A C 1
ATOM 2993 O O . LYS A 1 384 ? 15.414 19.406 16.766 1 86.62 384 LYS A O 1
ATOM 2998 N N . ASP A 1 385 ? 16.078 20.438 18.672 1 91.94 385 ASP A N 1
ATOM 2999 C CA . ASP A 1 385 ? 17.219 19.547 18.812 1 91.94 385 ASP A CA 1
ATOM 3000 C C . ASP A 1 385 ? 16.781 18.109 19 1 91.94 385 ASP A C 1
ATOM 3002 O O . ASP A 1 385 ? 17.375 17.188 18.438 1 91.94 385 ASP A O 1
ATOM 3006 N N . LEU A 1 386 ? 15.789 17.984 19.828 1 91.12 386 LEU A N 1
ATOM 3007 C CA . LEU A 1 386 ? 15.266 16.641 20.047 1 91.12 386 LEU A CA 1
ATOM 3008 C C . LEU A 1 386 ? 14.719 16.062 18.75 1 91.12 386 LEU A C 1
ATOM 3010 O O . LEU A 1 386 ? 14.891 14.867 18.484 1 91.12 386 LEU A O 1
ATOM 3014 N N . GLU A 1 387 ? 14.078 16.844 17.984 1 90.25 387 GLU A N 1
ATOM 3015 C CA . GLU A 1 387 ? 13.555 16.406 16.688 1 90.25 387 GLU A CA 1
ATOM 3016 C C . GLU A 1 387 ? 14.672 15.898 15.781 1 90.25 387 GLU A C 1
ATOM 3018 O O . GLU A 1 387 ? 14.531 14.859 15.141 1 90.25 387 GLU A O 1
ATOM 3023 N N . TYR A 1 388 ? 15.797 16.656 15.75 1 94.81 388 TYR A N 1
ATOM 3024 C CA . TYR A 1 388 ? 16.938 16.266 14.922 1 94.81 388 TYR A CA 1
ATOM 3025 C C . TYR A 1 388 ? 17.531 14.945 15.414 1 94.81 388 TYR A C 1
ATOM 3027 O O . TYR A 1 388 ? 17.891 14.086 14.617 1 94.81 388 TYR A O 1
ATOM 3035 N N . LEU A 1 389 ? 17.578 14.906 16.688 1 95.12 389 LEU A N 1
ATOM 3036 C CA . LEU A 1 389 ? 18.125 13.711 17.328 1 95.12 389 LEU A CA 1
ATOM 3037 C C . LEU A 1 389 ? 17.281 12.484 17 1 95.12 389 LEU A C 1
ATOM 3039 O O . LEU A 1 389 ? 17.828 11.438 16.625 1 95.12 389 LEU A O 1
ATOM 3043 N N . GLU A 1 390 ? 16.016 12.578 17.109 1 93.19 390 GLU A N 1
ATOM 3044 C CA . GLU A 1 390 ? 15.125 11.469 16.797 1 93.19 390 GLU A CA 1
ATOM 3045 C C . GLU A 1 390 ? 15.211 11.078 15.328 1 93.19 390 GLU A C 1
ATOM 3047 O O . GLU A 1 390 ? 15.266 9.891 15 1 93.19 390 GLU A O 1
ATOM 3052 N N . ALA A 1 391 ? 15.18 12.078 14.453 1 94.69 391 ALA A N 1
ATOM 3053 C CA . ALA A 1 391 ? 15.328 11.82 13.023 1 94.69 391 ALA A CA 1
ATOM 3054 C C . ALA A 1 391 ? 16.609 11.039 12.734 1 94.69 391 ALA A C 1
ATOM 3056 O O . ALA A 1 391 ? 16.578 10.055 11.984 1 94.69 391 ALA A O 1
ATOM 3057 N N . ALA A 1 392 ? 17.672 11.477 13.359 1 97.19 392 ALA A N 1
ATOM 3058 C CA . ALA A 1 392 ? 18.953 10.812 13.164 1 97.19 392 ALA A CA 1
ATOM 3059 C C . ALA A 1 392 ? 18.906 9.359 13.625 1 97.19 392 ALA A C 1
ATOM 3061 O O . ALA A 1 392 ? 19.453 8.469 12.969 1 97.19 392 ALA A O 1
ATOM 3062 N N . CYS A 1 393 ? 18.234 9.117 14.727 1 95.5 393 CYS A N 1
ATOM 3063 C CA . CYS A 1 393 ? 18.125 7.762 15.258 1 95.5 393 CYS A CA 1
ATOM 3064 C C . CYS A 1 393 ? 17.328 6.871 14.312 1 95.5 393 CYS A C 1
ATOM 3066 O O . CYS A 1 393 ? 17.703 5.723 14.062 1 95.5 393 CYS A O 1
ATOM 3068 N N . PHE A 1 394 ? 16.312 7.383 13.734 1 92.75 394 PHE A N 1
ATOM 3069 C CA . PHE A 1 394 ? 15.469 6.602 12.836 1 92.75 394 PHE A CA 1
ATOM 3070 C C . PHE A 1 394 ? 16.203 6.32 11.531 1 92.75 394 PHE A C 1
ATOM 3072 O O . PHE A 1 394 ? 15.969 5.289 10.891 1 92.75 394 PHE A O 1
ATOM 3079 N N . LEU A 1 395 ? 17.125 7.188 11.133 1 95.62 395 LEU A N 1
ATOM 3080 C CA . LEU A 1 395 ? 17.75 7.086 9.82 1 95.62 395 LEU A CA 1
ATOM 3081 C C . LEU A 1 395 ? 19.172 6.535 9.938 1 95.62 395 LEU A C 1
ATOM 3083 O O . LEU A 1 395 ? 19.875 6.422 8.938 1 95.62 395 LEU A O 1
ATOM 3087 N N . HIS A 1 396 ? 19.609 6.176 11.102 1 95.25 396 HIS A N 1
ATOM 3088 C CA . HIS A 1 396 ? 21.016 5.879 11.359 1 95.25 396 HIS A CA 1
ATOM 3089 C C . HIS A 1 396 ? 21.484 4.668 10.555 1 95.25 396 HIS A C 1
ATOM 3091 O O . HIS A 1 396 ? 22.656 4.551 10.219 1 95.25 396 HIS A O 1
ATOM 3097 N N . ASN A 1 397 ? 20.594 3.811 10.164 1 92.25 397 ASN A N 1
ATOM 3098 C CA . ASN A 1 397 ? 21.031 2.559 9.555 1 92.25 397 ASN A CA 1
ATOM 3099 C C . ASN A 1 397 ? 20.531 2.426 8.125 1 92.25 397 ASN A C 1
ATOM 3101 O O . ASN A 1 397 ? 20.625 1.356 7.52 1 92.25 397 ASN A O 1
ATOM 3105 N N . ILE A 1 398 ? 20.031 3.412 7.5 1 90.81 398 ILE A N 1
ATOM 3106 C CA . ILE A 1 398 ? 19.391 3.285 6.191 1 90.81 398 ILE A CA 1
ATOM 3107 C C . ILE A 1 398 ? 20.453 2.992 5.133 1 90.81 398 ILE A C 1
ATOM 3109 O O . ILE A 1 398 ? 20.156 2.404 4.09 1 90.81 398 ILE A O 1
ATOM 3113 N N . GLY A 1 399 ? 21.719 3.289 5.379 1 90.62 399 GLY A N 1
ATOM 3114 C CA . GLY A 1 399 ? 22.797 3.053 4.441 1 90.62 399 GLY A CA 1
ATOM 3115 C C . GLY A 1 399 ? 23.25 1.604 4.395 1 90.62 399 GLY A C 1
ATOM 3116 O O . GLY A 1 399 ? 24 1.21 3.512 1 90.62 399 GLY A O 1
ATOM 3117 N N . ILE A 1 400 ? 22.766 0.78 5.305 1 89.81 400 ILE A N 1
ATOM 3118 C CA . ILE A 1 400 ? 23.141 -0.628 5.348 1 89.81 400 ILE A CA 1
ATOM 3119 C C . ILE A 1 400 ? 22.703 -1.321 4.062 1 89.81 400 ILE A C 1
ATOM 3121 O O . ILE A 1 400 ? 23.203 -2.395 3.721 1 89.81 400 ILE A O 1
ATOM 3125 N N . ILE A 1 401 ? 21.859 -0.722 3.365 1 84.25 401 ILE A N 1
ATOM 3126 C CA . ILE A 1 401 ? 21.328 -1.265 2.119 1 84.25 401 ILE A CA 1
ATOM 3127 C C . ILE A 1 401 ? 22.469 -1.491 1.13 1 84.25 401 ILE A C 1
ATOM 3129 O O . ILE A 1 401 ? 22.391 -2.359 0.258 1 84.25 401 ILE A O 1
ATOM 3133 N N . THR A 1 402 ? 23.547 -0.743 1.282 1 84.56 402 THR A N 1
ATOM 3134 C CA . THR A 1 402 ? 24.703 -0.888 0.398 1 84.56 402 THR A CA 1
ATOM 3135 C C . THR A 1 402 ? 25.75 -1.799 1.024 1 84.56 402 THR A C 1
ATOM 3137 O O . THR A 1 402 ? 26.812 -2.008 0.449 1 84.56 402 THR A O 1
ATOM 3140 N N . GLY A 1 403 ? 25.406 -2.287 2.201 1 83.62 403 GLY A N 1
ATOM 3141 C CA . GLY A 1 403 ? 26.359 -3.123 2.924 1 83.62 403 GLY A CA 1
ATOM 3142 C C . GLY A 1 403 ? 26.734 -2.561 4.281 1 83.62 403 GLY A C 1
ATOM 3143 O O . GLY A 1 403 ? 26.5 -1.38 4.555 1 83.62 403 GLY A O 1
ATOM 3144 N N . LYS A 1 404 ? 27.375 -3.389 5.078 1 85.88 404 LYS A N 1
ATOM 3145 C CA . LYS A 1 404 ? 27.703 -3.021 6.449 1 85.88 404 LYS A CA 1
ATOM 3146 C C . LYS A 1 404 ? 28.906 -2.088 6.492 1 85.88 404 LYS A C 1
ATOM 3148 O O . LYS A 1 404 ? 29.016 -1.237 7.379 1 85.88 404 LYS A O 1
ATOM 3153 N N . LYS A 1 405 ? 29.719 -2.258 5.539 1 87.44 405 LYS A N 1
ATOM 3154 C CA . LYS A 1 405 ? 30.922 -1.432 5.535 1 87.44 405 LYS A CA 1
ATOM 3155 C C . LYS A 1 405 ? 30.609 0 5.113 1 87.44 405 LYS A C 1
ATOM 3157 O O . LYS A 1 405 ? 30.109 0.233 4.008 1 87.44 405 LYS A O 1
ATOM 3162 N N . GLY A 1 406 ? 30.875 0.942 5.992 1 90.5 406 GLY A N 1
ATOM 3163 C CA . GLY A 1 406 ? 30.703 2.355 5.695 1 90.5 406 GLY A CA 1
ATOM 3164 C C . GLY A 1 406 ? 29.25 2.777 5.59 1 90.5 406 GLY A C 1
ATOM 3165 O O . GLY A 1 406 ? 28.938 3.777 4.941 1 90.5 406 GLY A O 1
ATOM 3166 N N . TYR A 1 407 ? 28.422 2.045 6.23 1 91.94 407 TYR A N 1
ATOM 3167 C CA . TYR A 1 407 ? 27 2.311 6.059 1 91.94 407 TYR A CA 1
ATOM 3168 C C . TYR A 1 407 ? 26.625 3.676 6.625 1 91.94 407 TYR A C 1
ATOM 3170 O O . TYR A 1 407 ? 25.688 4.316 6.152 1 91.94 407 TYR A O 1
ATOM 3178 N N . HIS A 1 408 ? 27.375 4.164 7.707 1 94.19 408 HIS A N 1
ATOM 3179 C CA . HIS A 1 408 ? 27.078 5.469 8.281 1 94.19 408 HIS A CA 1
ATOM 3180 C C . HIS A 1 408 ? 27.359 6.586 7.281 1 94.19 408 HIS A C 1
ATOM 3182 O O . HIS A 1 408 ? 26.656 7.594 7.25 1 94.19 408 HIS A O 1
ATOM 3188 N N . LYS A 1 409 ? 28.359 6.348 6.391 1 93.31 409 LYS A N 1
ATOM 3189 C CA . LYS A 1 409 ? 28.656 7.32 5.34 1 93.31 409 LYS A CA 1
ATOM 3190 C C . LYS A 1 409 ? 27.594 7.289 4.25 1 93.31 409 LYS A C 1
ATOM 3192 O O . LYS A 1 409 ? 27.203 8.336 3.73 1 93.31 409 LYS A O 1
ATOM 3197 N N . GLN A 1 410 ? 27.219 6.098 3.945 1 91.12 410 GLN A N 1
ATOM 3198 C CA . GLN A 1 410 ? 26.172 5.961 2.934 1 91.12 410 GLN A CA 1
ATOM 3199 C C . GLN A 1 410 ? 24.859 6.562 3.418 1 91.12 410 GLN A C 1
ATOM 3201 O O . GLN A 1 410 ? 24.125 7.176 2.637 1 91.12 410 GLN A O 1
ATOM 3206 N N . SER A 1 411 ? 24.547 6.34 4.715 1 94.38 411 SER A N 1
ATOM 3207 C CA . SER A 1 411 ? 23.344 6.953 5.285 1 94.38 411 SER A CA 1
ATOM 3208 C C . SER A 1 411 ? 23.391 8.469 5.152 1 94.38 411 SER A C 1
ATOM 3210 O O . SER A 1 411 ? 22.391 9.102 4.812 1 94.38 411 SER A O 1
ATOM 3212 N N . TYR A 1 412 ? 24.578 9.047 5.406 1 94.56 412 TYR A N 1
ATOM 3213 C CA . TYR A 1 412 ? 24.781 10.477 5.25 1 94.56 412 TYR A CA 1
ATOM 3214 C C . TYR A 1 412 ? 24.453 10.93 3.832 1 94.56 412 TYR A C 1
ATOM 3216 O O . TYR A 1 412 ? 23.734 11.906 3.639 1 94.56 412 TYR A O 1
ATOM 3224 N N . HIS A 1 413 ? 24.891 10.188 2.854 1 91.62 413 HIS A N 1
ATOM 3225 C CA . HIS A 1 413 ? 24.703 10.562 1.457 1 91.62 413 HIS A CA 1
ATOM 3226 C C . HIS A 1 413 ? 23.234 10.438 1.054 1 91.62 413 HIS A C 1
ATOM 3228 O O . HIS A 1 413 ? 22.734 11.258 0.279 1 91.62 413 HIS A O 1
ATOM 3234 N N . ILE A 1 414 ? 22.609 9.422 1.53 1 91.12 414 ILE A N 1
ATOM 3235 C CA . ILE A 1 414 ? 21.188 9.227 1.222 1 91.12 414 ILE A CA 1
ATOM 3236 C C . ILE A 1 414 ? 20.375 10.406 1.768 1 91.12 414 ILE A C 1
ATOM 3238 O O . ILE A 1 414 ? 19.516 10.953 1.071 1 91.12 414 ILE A O 1
ATOM 3242 N N . ILE A 1 415 ? 20.672 10.82 2.967 1 94.31 415 ILE A N 1
ATOM 3243 C CA . ILE A 1 415 ? 19.938 11.914 3.613 1 94.31 415 ILE A CA 1
ATOM 3244 C C . ILE A 1 415 ? 20.203 13.219 2.869 1 94.31 415 ILE A C 1
ATOM 3246 O O . ILE A 1 415 ? 19.266 13.992 2.619 1 94.31 415 ILE A O 1
ATOM 3250 N N . LYS A 1 416 ? 21.375 13.406 2.418 1 89.94 416 LYS A N 1
ATOM 3251 C CA . LYS A 1 416 ? 21.781 14.68 1.837 1 89.94 416 LYS A CA 1
ATOM 3252 C C . LYS A 1 416 ? 21.312 14.805 0.39 1 89.94 416 LYS A C 1
ATOM 3254 O O . LYS A 1 416 ? 20.984 15.898 -0.068 1 89.94 416 LYS A O 1
ATOM 3259 N N . ASN A 1 417 ? 21.328 13.758 -0.371 1 79.38 417 ASN A N 1
ATOM 3260 C CA . ASN A 1 417 ? 21.156 13.852 -1.816 1 79.38 417 ASN A CA 1
ATOM 3261 C C . ASN A 1 417 ? 19.719 13.516 -2.227 1 79.38 417 ASN A C 1
ATOM 3263 O O . ASN A 1 417 ? 19.344 13.75 -3.373 1 79.38 417 ASN A O 1
ATOM 3267 N N . GLY A 1 418 ? 18.906 13.062 -1.462 1 70.94 418 GLY A N 1
ATOM 3268 C CA . GLY A 1 418 ? 17.656 12.484 -1.934 1 70.94 418 GLY A CA 1
ATOM 3269 C C . GLY A 1 418 ? 16.469 13.422 -1.803 1 70.94 418 GLY A C 1
ATOM 3270 O O . GLY A 1 418 ? 15.383 13.125 -2.295 1 70.94 418 GLY A O 1
ATOM 3271 N N . ASP A 1 419 ? 16.734 14.633 -1.367 1 78 419 ASP A N 1
ATOM 3272 C CA . ASP A 1 419 ? 15.594 15.523 -1.139 1 78 419 ASP A CA 1
ATOM 3273 C C . ASP A 1 419 ? 14.422 14.766 -0.519 1 78 419 ASP A C 1
ATOM 3275 O O . ASP A 1 419 ? 13.289 14.875 -0.991 1 78 419 ASP A O 1
ATOM 3279 N N . HIS A 1 420 ? 14.766 13.953 0.403 1 83.69 420 HIS A N 1
ATOM 3280 C CA . HIS A 1 420 ? 13.758 13.086 1.008 1 83.69 420 HIS A CA 1
ATOM 3281 C C . HIS A 1 420 ? 13.164 13.719 2.262 1 83.69 420 HIS A C 1
ATOM 3283 O O . HIS A 1 420 ? 12.039 13.406 2.648 1 83.69 420 HIS A O 1
ATOM 3289 N N . LEU A 1 421 ? 13.969 14.492 2.9 1 89.38 421 LEU A N 1
ATOM 3290 C CA . LEU A 1 421 ? 13.477 15.18 4.09 1 89.38 421 LEU A CA 1
ATOM 3291 C C . LEU A 1 421 ? 12.82 16.5 3.723 1 89.38 421 LEU A C 1
ATOM 3293 O O . LEU A 1 421 ? 13.516 17.484 3.432 1 89.38 421 LEU A O 1
ATOM 3297 N N . HIS A 1 422 ? 11.602 16.469 3.83 1 84.94 422 HIS A N 1
ATOM 3298 C CA . HIS A 1 422 ? 10.828 17.625 3.391 1 84.94 422 HIS A CA 1
ATOM 3299 C C . HIS A 1 422 ? 10.531 18.562 4.555 1 84.94 422 HIS A C 1
ATOM 3301 O O . HIS A 1 422 ? 10.461 18.125 5.707 1 84.94 422 HIS A O 1
ATOM 3307 N N . SER A 1 423 ? 10.414 19.844 4.301 1 82.06 423 SER A N 1
ATOM 3308 C CA . SER A 1 423 ? 10.055 20.891 5.246 1 82.06 423 SER A CA 1
ATOM 3309 C C . SER A 1 423 ? 11.195 21.188 6.219 1 82.06 423 SER A C 1
ATOM 3311 O O . SER A 1 423 ? 10.969 21.719 7.309 1 82.06 423 SER A O 1
ATOM 3313 N N . TYR A 1 424 ? 12.359 20.562 5.93 1 88.19 424 TYR A N 1
ATOM 3314 C CA . TYR A 1 424 ? 13.594 20.922 6.617 1 88.19 424 TYR A CA 1
ATOM 3315 C C . TYR A 1 424 ? 14.422 21.891 5.781 1 88.19 424 TYR A C 1
ATOM 3317 O O . TYR A 1 424 ? 14.398 21.828 4.551 1 88.19 424 TYR A O 1
ATOM 3325 N N . THR A 1 425 ? 15.047 22.766 6.441 1 87.75 425 THR A N 1
ATOM 3326 C CA . THR A 1 425 ? 16 23.594 5.727 1 87.75 425 THR A CA 1
ATOM 3327 C C . THR A 1 425 ? 17.266 22.797 5.375 1 87.75 425 THR A C 1
ATOM 3329 O O . THR A 1 425 ? 17.484 21.719 5.918 1 87.75 425 THR A O 1
ATOM 3332 N N . ALA A 1 426 ? 18.016 23.328 4.453 1 88.75 426 ALA A N 1
ATOM 3333 C CA . ALA A 1 426 ? 19.266 22.672 4.062 1 88.75 426 ALA A CA 1
ATOM 3334 C C . ALA A 1 426 ? 20.188 22.484 5.262 1 88.75 426 ALA A C 1
ATOM 3336 O O . ALA A 1 426 ? 20.875 21.469 5.379 1 88.75 426 ALA A O 1
ATOM 3337 N N . GLU A 1 427 ? 20.203 23.5 6.133 1 89.56 427 GLU A N 1
ATOM 3338 C CA . GLU A 1 427 ? 21.047 23.438 7.324 1 89.56 427 GLU A CA 1
ATOM 3339 C C . GLU A 1 427 ? 20.562 22.344 8.281 1 89.56 427 GLU A C 1
ATOM 3341 O O . GLU A 1 427 ? 21.375 21.641 8.875 1 89.56 427 GLU A O 1
ATOM 3346 N N . GLU A 1 428 ? 19.281 22.25 8.406 1 92.25 428 GLU A N 1
ATOM 3347 C CA . GLU A 1 428 ? 18.719 21.234 9.281 1 92.25 428 GLU A CA 1
ATOM 3348 C C . GLU A 1 428 ? 19 19.828 8.75 1 92.25 428 GLU A C 1
ATOM 3350 O O . GLU A 1 428 ? 19.312 18.922 9.516 1 92.25 428 GLU A O 1
ATOM 3355 N N . ILE A 1 429 ? 18.875 19.656 7.457 1 94.44 429 ILE A N 1
ATOM 3356 C CA . ILE A 1 429 ? 19.172 18.391 6.816 1 94.44 429 ILE A CA 1
ATOM 3357 C C . ILE A 1 429 ? 20.641 18.016 7.035 1 94.44 429 ILE A C 1
ATOM 3359 O O . ILE A 1 429 ? 20.953 16.875 7.355 1 94.44 429 ILE A O 1
ATOM 3363 N N . GLU A 1 430 ? 21.484 19 6.895 1 92.62 430 GLU A N 1
ATOM 3364 C CA . GLU A 1 430 ? 22.906 18.781 7.113 1 92.62 430 GLU A CA 1
ATOM 3365 C C . GLU A 1 430 ? 23.188 18.328 8.547 1 92.62 430 GLU A C 1
ATOM 3367 O O . GLU A 1 430 ? 24 17.438 8.773 1 92.62 430 GLU A O 1
ATOM 3372 N N . LEU A 1 431 ? 22.531 18.984 9.438 1 93.69 431 LEU A N 1
ATOM 3373 C CA . LEU A 1 431 ? 22.719 18.625 10.844 1 93.69 431 LEU A CA 1
ATOM 3374 C C . LEU A 1 431 ? 22.312 17.188 11.102 1 93.69 431 LEU A C 1
ATOM 3376 O O . LEU A 1 431 ? 23.047 16.438 11.742 1 93.69 431 LEU A O 1
ATOM 3380 N N . ILE A 1 432 ? 21.141 16.75 10.625 1 96.38 432 ILE A N 1
ATOM 3381 C CA . ILE A 1 432 ? 20.641 15.391 10.789 1 96.38 432 ILE A CA 1
ATOM 3382 C C . ILE A 1 432 ? 21.609 14.406 10.125 1 96.38 432 ILE A C 1
ATOM 3384 O O . ILE A 1 432 ? 21.984 13.391 10.719 1 96.38 432 ILE A O 1
ATOM 3388 N N . ALA A 1 433 ? 22 14.758 8.898 1 96.06 433 ALA A N 1
ATOM 3389 C CA . ALA A 1 433 ? 22.922 13.906 8.148 1 96.06 433 ALA A CA 1
ATOM 3390 C C . ALA A 1 433 ? 24.25 13.734 8.891 1 96.06 433 ALA A C 1
ATOM 3392 O O . ALA A 1 433 ? 24.797 12.633 8.93 1 96.06 433 ALA A O 1
ATOM 3393 N N . MET A 1 434 ? 24.703 14.781 9.469 1 95.19 434 MET A N 1
ATOM 3394 C CA . MET A 1 434 ? 25.984 14.742 10.18 1 95.19 434 MET A CA 1
ATOM 3395 C C . MET A 1 434 ? 25.875 13.883 11.438 1 95.19 434 MET A C 1
ATOM 3397 O O . MET A 1 434 ? 26.797 13.141 11.773 1 95.19 434 MET A O 1
ATOM 3401 N N . LEU A 1 435 ? 24.797 14.031 12.148 1 96.56 435 LEU A N 1
ATOM 3402 C CA . LEU A 1 435 ? 24.594 13.188 13.32 1 96.56 435 LEU A CA 1
ATOM 3403 C C . LEU A 1 435 ? 24.641 11.711 12.945 1 96.56 435 LEU A C 1
ATOM 3405 O O . LEU A 1 435 ? 25.203 10.898 13.688 1 96.56 435 LEU A O 1
ATOM 3409 N N . VAL A 1 436 ? 24.078 11.367 11.797 1 97 436 VAL A N 1
ATOM 3410 C CA . VAL A 1 436 ? 24.062 9.992 11.312 1 97 436 VAL A CA 1
ATOM 3411 C C . VAL A 1 436 ? 25.453 9.57 10.875 1 97 436 VAL A C 1
ATOM 3413 O O . VAL A 1 436 ? 25.891 8.461 11.156 1 97 436 VAL A O 1
ATOM 3416 N N . ARG A 1 437 ? 26.156 10.461 10.25 1 95.94 437 ARG A N 1
ATOM 3417 C CA . ARG A 1 437 ? 27.516 10.188 9.781 1 95.94 437 ARG A CA 1
ATOM 3418 C C . ARG A 1 437 ? 28.422 9.852 10.953 1 95.94 437 ARG A C 1
ATOM 3420 O O . ARG A 1 437 ? 29.281 8.969 10.844 1 95.94 437 ARG A O 1
ATOM 3427 N N . TYR A 1 438 ? 28.266 10.516 11.992 1 94.56 438 TYR A N 1
ATOM 3428 C CA . TYR A 1 438 ? 29.219 10.406 13.086 1 94.56 438 TYR A CA 1
ATOM 3429 C C . TYR A 1 438 ? 28.641 9.586 14.234 1 94.56 438 TYR A C 1
ATOM 3431 O O . TYR A 1 438 ? 29.078 9.727 15.383 1 94.56 438 TYR A O 1
ATOM 3439 N N . GLN A 1 439 ? 27.703 8.773 13.922 1 94.19 439 GLN A N 1
ATOM 3440 C CA . GLN A 1 439 ? 27.109 7.879 14.906 1 94.19 439 GLN A CA 1
ATOM 3441 C C . GLN A 1 439 ? 28.109 6.836 15.383 1 94.19 439 GLN A C 1
ATOM 3443 O O . GLN A 1 439 ? 27.891 6.156 16.391 1 94.19 439 GLN A O 1
ATOM 3448 N N . ARG A 1 440 ? 29.141 6.695 14.656 1 90.75 440 ARG A N 1
ATOM 3449 C CA . ARG A 1 440 ? 30.172 5.703 14.953 1 90.75 440 ARG A CA 1
ATOM 3450 C C . ARG A 1 440 ? 31.531 6.141 14.422 1 90.75 440 ARG A C 1
ATOM 3452 O O . ARG A 1 440 ? 31.625 7.133 13.695 1 90.75 440 ARG A O 1
ATOM 3459 N N . LYS A 1 441 ? 32.562 5.426 14.844 1 89.44 441 LYS A N 1
ATOM 3460 C CA . LYS A 1 441 ? 33.938 5.637 14.414 1 89.44 441 LYS A CA 1
ATOM 3461 C C . LYS A 1 441 ? 34.469 6.977 14.914 1 89.44 441 LYS A C 1
ATOM 3463 O O . LYS A 1 441 ? 34.312 7.32 16.078 1 89.44 441 LYS A O 1
ATOM 3468 N N . LYS A 1 442 ? 35.062 7.781 14.031 1 85.81 442 LYS A N 1
ATOM 3469 C CA . LYS A 1 442 ? 35.75 8.992 14.477 1 85.81 442 LYS A CA 1
ATOM 3470 C C . LYS A 1 442 ? 34.781 10.148 14.633 1 85.81 442 LYS A C 1
ATOM 3472 O O . LYS A 1 442 ? 33.781 10.242 13.906 1 85.81 442 LYS A O 1
ATOM 3477 N N . PHE A 1 443 ? 35.031 10.992 15.664 1 86.38 443 PHE A N 1
ATOM 3478 C CA . PHE A 1 443 ? 34.312 12.234 15.828 1 86.38 443 PHE A CA 1
ATOM 3479 C C . PHE A 1 443 ? 34.656 13.234 14.742 1 86.38 443 PHE A C 1
ATOM 3481 O O . PHE A 1 443 ? 35.75 13.164 14.156 1 86.38 443 PHE A O 1
ATOM 3488 N N . PRO A 1 444 ? 33.781 14.086 14.516 1 86.62 444 PRO A N 1
ATOM 3489 C CA . PRO A 1 444 ? 34.094 15.102 13.508 1 86.62 444 PRO A CA 1
ATOM 3490 C C . PRO A 1 444 ? 35.156 16.078 13.977 1 86.62 444 PRO A C 1
ATOM 3492 O O . PRO A 1 444 ? 35.25 16.391 15.164 1 86.62 444 PRO A O 1
ATOM 3495 N N . LYS A 1 445 ? 35.906 16.484 13 1 85.81 445 LYS A N 1
ATOM 3496 C CA . LYS A 1 445 ? 36.844 17.594 13.266 1 85.81 445 LYS A CA 1
ATOM 3497 C C . LYS A 1 445 ? 36.094 18.922 13.242 1 85.81 445 LYS A C 1
ATOM 3499 O O . LYS A 1 445 ? 35.562 19.328 12.211 1 85.81 445 LYS A O 1
ATOM 3504 N N . LEU A 1 446 ? 36.125 19.656 14.336 1 86.06 446 LEU A N 1
ATOM 3505 C CA . LEU A 1 446 ? 35.312 20.844 14.531 1 86.06 446 LEU A CA 1
ATOM 3506 C C . LEU A 1 446 ? 35.812 22 13.688 1 86.06 446 LEU A C 1
ATOM 3508 O O . LEU A 1 446 ? 35.094 22.984 13.469 1 86.06 446 LEU A O 1
ATOM 3512 N N . ASP A 1 447 ? 37.062 21.844 13.164 1 84.44 447 ASP A N 1
ATOM 3513 C CA . ASP A 1 447 ? 37.656 22.922 12.406 1 84.44 447 ASP A CA 1
ATOM 3514 C C . ASP A 1 447 ? 37.531 22.688 10.898 1 84.44 447 ASP A C 1
ATOM 3516 O O . ASP A 1 447 ? 38.125 23.391 10.094 1 84.44 447 ASP A O 1
ATOM 3520 N N . ARG A 1 448 ? 36.75 21.75 10.555 1 84.12 448 ARG A N 1
ATOM 3521 C CA . ARG A 1 448 ? 36.531 21.438 9.148 1 84.12 448 ARG A CA 1
ATOM 3522 C C . ARG A 1 448 ? 35.062 21.594 8.766 1 84.12 448 ARG A C 1
ATOM 3524 O O . ARG A 1 448 ? 34.188 21.625 9.633 1 84.12 448 ARG A O 1
ATOM 3531 N N . ALA A 1 449 ? 34.875 21.812 7.43 1 81.31 449 ALA A N 1
ATOM 3532 C CA . ALA A 1 449 ? 33.5 21.844 6.938 1 81.31 449 ALA A CA 1
ATOM 3533 C C . ALA A 1 449 ? 32.812 20.516 7.207 1 81.31 449 ALA A C 1
ATOM 3535 O O . ALA A 1 449 ? 33.406 19.453 7.152 1 81.31 449 ALA A O 1
ATOM 3536 N N . PRO A 1 450 ? 31.547 20.609 7.648 1 81.12 450 PRO A N 1
ATOM 3537 C CA . PRO A 1 450 ? 30.688 21.797 7.66 1 81.12 450 PRO A CA 1
ATOM 3538 C C . PRO A 1 450 ? 30.656 22.484 9.023 1 81.12 450 PRO A C 1
ATOM 3540 O O . PRO A 1 450 ? 30.031 23.547 9.172 1 81.12 450 PRO A O 1
ATOM 3543 N N . LEU A 1 451 ? 31.391 22.078 10.008 1 85.38 451 LEU A N 1
ATOM 3544 C CA . LEU A 1 451 ? 31.25 22.562 11.383 1 85.38 451 LEU A CA 1
ATOM 3545 C C . LEU A 1 451 ? 32.031 23.859 11.578 1 85.38 451 LEU A C 1
ATOM 3547 O O . LEU A 1 451 ? 31.781 24.578 12.547 1 85.38 451 LEU A O 1
ATOM 3551 N N . LYS A 1 452 ? 32.906 24.078 10.617 1 83.81 452 LYS A N 1
ATOM 3552 C CA . LYS A 1 452 ? 33.719 25.297 10.734 1 83.81 452 LYS A CA 1
ATOM 3553 C C . LYS A 1 452 ? 32.812 26.531 10.812 1 83.81 452 LYS A C 1
ATOM 3555 O O . LYS A 1 452 ? 33.156 27.484 11.523 1 83.81 452 LYS A O 1
ATOM 3560 N N . GLY A 1 453 ? 31.688 26.531 10.156 1 82.31 453 GLY A N 1
ATOM 3561 C CA . GLY A 1 453 ? 30.812 27.688 10.086 1 82.31 453 GLY A CA 1
ATOM 3562 C C . GLY A 1 453 ? 29.859 27.781 11.266 1 82.31 453 GLY A C 1
ATOM 3563 O O . GLY A 1 453 ? 29.172 28.781 11.43 1 82.31 453 GLY A O 1
ATOM 3564 N N . PHE A 1 454 ? 29.906 26.906 12.25 1 86.38 454 PHE A N 1
ATOM 3565 C CA . PHE A 1 454 ? 29.016 26.891 13.414 1 86.38 454 PHE A CA 1
ATOM 3566 C C . PHE A 1 454 ? 29.562 27.797 14.516 1 86.38 454 PHE A C 1
ATOM 3568 O O . PHE A 1 454 ? 30.766 27.953 14.664 1 86.38 454 PHE A O 1
ATOM 3575 N N . THR A 1 455 ? 28.672 28.359 15.266 1 85.62 455 THR A N 1
ATOM 3576 C CA . THR A 1 455 ? 29.062 29.062 16.484 1 85.62 455 THR A CA 1
ATOM 3577 C C . THR A 1 455 ? 29.578 28.094 17.531 1 85.62 455 THR A C 1
ATOM 3579 O O . THR A 1 455 ? 29.359 26.875 17.438 1 85.62 455 THR A O 1
ATOM 3582 N N . GLY A 1 456 ? 30.297 28.625 18.469 1 82.75 456 GLY A N 1
ATOM 3583 C CA . GLY A 1 456 ? 30.797 27.797 19.562 1 82.75 456 GLY A CA 1
ATOM 3584 C C . GLY A 1 456 ? 29.688 27.031 20.266 1 82.75 456 GLY A C 1
ATOM 3585 O O . GLY A 1 456 ? 29.844 25.844 20.578 1 82.75 456 GLY A O 1
ATOM 3586 N N . GLU A 1 457 ? 28.672 27.719 20.484 1 85.56 457 GLU A N 1
ATOM 3587 C CA . GLU A 1 457 ? 27.531 27.094 21.141 1 85.56 457 GLU A CA 1
ATOM 3588 C C . GLU A 1 457 ? 26.938 25.984 20.266 1 85.56 457 GLU A C 1
ATOM 3590 O O . GLU A 1 457 ? 26.578 24.906 20.781 1 85.56 457 GLU A O 1
ATOM 3595 N N . ALA A 1 458 ? 26.859 26.25 18.984 1 87.62 458 ALA A N 1
ATOM 3596 C CA . ALA A 1 458 ? 26.312 25.266 18.047 1 87.62 458 ALA A CA 1
ATOM 3597 C C . ALA A 1 458 ? 27.188 24.031 17.969 1 87.62 458 ALA A C 1
ATOM 3599 O O . ALA A 1 458 ? 26.703 22.906 17.844 1 87.62 458 ALA A O 1
ATOM 3600 N N . LYS A 1 459 ? 28.453 24.297 18.047 1 88.25 459 LYS A N 1
ATOM 3601 C CA . LYS A 1 459 ? 29.406 23.188 18.031 1 88.25 459 LYS A CA 1
ATOM 3602 C C . LYS A 1 459 ? 29.266 22.312 19.266 1 88.25 459 LYS A C 1
ATOM 3604 O O . LYS A 1 459 ? 29.266 21.078 19.172 1 88.25 459 LYS A O 1
ATOM 3609 N N . ARG A 1 460 ? 29.156 22.938 20.375 1 85.62 460 ARG A N 1
ATOM 3610 C CA . ARG A 1 460 ? 29 22.203 21.625 1 85.62 460 ARG A CA 1
ATOM 3611 C C . ARG A 1 460 ? 27.703 21.391 21.625 1 85.62 460 ARG A C 1
ATOM 3613 O O . ARG A 1 460 ? 27.672 20.234 22.062 1 85.62 460 ARG A O 1
ATOM 3620 N N . LYS A 1 461 ? 26.703 22.016 21.156 1 89.25 461 LYS A N 1
ATOM 3621 C CA . LYS A 1 461 ? 25.406 21.344 21.062 1 89.25 461 LYS A CA 1
ATOM 3622 C C . LYS A 1 461 ? 25.5 20.125 20.141 1 89.25 461 LYS A C 1
ATOM 3624 O O . LYS A 1 461 ? 24.953 19.062 20.453 1 89.25 461 LYS A O 1
ATOM 3629 N N . PHE A 1 462 ? 26.156 20.312 19.047 1 92 462 PHE A N 1
ATOM 3630 C CA . PHE A 1 462 ? 26.297 19.234 18.094 1 92 462 PHE A CA 1
ATOM 3631 C C . PHE A 1 462 ? 27.031 18.047 18.703 1 92 462 PHE A C 1
ATOM 3633 O O . PHE A 1 462 ? 26.641 16.891 18.5 1 92 462 PHE A O 1
ATOM 3640 N N . ILE A 1 463 ? 28.016 18.375 19.453 1 89.19 463 ILE A N 1
ATOM 3641 C CA . ILE A 1 463 ? 28.812 17.312 20.078 1 89.19 463 ILE A CA 1
ATOM 3642 C C . ILE A 1 463 ? 27.953 16.562 21.094 1 89.19 463 ILE A C 1
ATOM 3644 O O . ILE A 1 463 ? 28.031 15.336 21.203 1 89.19 463 ILE A O 1
ATOM 3648 N N . ILE A 1 464 ? 27.188 17.25 21.812 1 89.06 464 ILE A N 1
ATOM 3649 C CA . ILE A 1 464 ? 26.281 16.625 22.781 1 89.06 464 ILE A CA 1
ATOM 3650 C C . ILE A 1 464 ? 25.328 15.68 22.062 1 89.06 464 ILE A C 1
ATOM 3652 O O . ILE A 1 464 ? 25.156 14.523 22.469 1 89.06 464 ILE A O 1
ATOM 3656 N N . LEU A 1 465 ? 24.703 16.172 20.984 1 94.19 465 LEU A N 1
ATOM 3657 C CA . LEU A 1 465 ? 23.766 15.359 20.203 1 94.19 465 LEU A CA 1
ATOM 3658 C C . LEU A 1 465 ? 24.453 14.133 19.609 1 94.19 465 LEU A C 1
ATOM 3660 O O . LEU A 1 465 ? 23.891 13.047 19.578 1 94.19 465 LEU A O 1
ATOM 3664 N N . CYS A 1 466 ? 25.672 14.359 19.188 1 93.56 466 CYS A N 1
ATOM 3665 C CA . CYS A 1 466 ? 26.453 13.258 18.641 1 93.56 466 CYS A CA 1
ATOM 3666 C C . CYS A 1 466 ? 26.703 12.18 19.688 1 93.56 466 CYS A C 1
ATOM 3668 O O . CYS A 1 466 ? 26.562 10.992 19.406 1 93.56 466 CYS A O 1
ATOM 3670 N N . LEU A 1 467 ? 27.047 12.617 20.859 1 90.94 467 LEU A N 1
ATOM 3671 C CA . LEU A 1 467 ? 27.312 11.688 21.938 1 90.94 467 LEU A CA 1
ATOM 3672 C C . LEU A 1 467 ? 26.078 10.891 22.312 1 90.94 467 LEU A C 1
ATOM 3674 O O . LEU A 1 467 ? 26.156 9.68 22.547 1 90.94 467 LEU A O 1
ATOM 3678 N N . ILE A 1 468 ? 24.969 11.562 22.359 1 92.94 468 ILE A N 1
ATOM 3679 C CA . ILE A 1 468 ? 23.703 10.891 22.656 1 92.94 468 ILE A CA 1
ATOM 3680 C C . ILE A 1 468 ? 23.406 9.852 21.578 1 92.94 468 ILE A C 1
ATOM 3682 O O . ILE A 1 468 ? 23.047 8.719 21.891 1 92.94 468 ILE A O 1
ATOM 3686 N N . THR A 1 469 ? 23.578 10.234 20.297 1 94.88 469 THR A N 1
ATOM 3687 C CA . THR A 1 469 ? 23.312 9.328 19.172 1 94.88 469 THR A CA 1
ATOM 3688 C C . THR A 1 469 ? 24.203 8.094 19.25 1 94.88 469 THR A C 1
ATOM 3690 O O . THR A 1 469 ? 23.719 6.969 19.125 1 94.88 469 THR A O 1
ATOM 3693 N N . ARG A 1 470 ? 25.453 8.336 19.531 1 93.25 470 ARG A N 1
ATOM 3694 C CA . ARG A 1 470 ? 26.422 7.246 19.578 1 93.25 470 ARG A CA 1
ATOM 3695 C C . ARG A 1 470 ? 26.094 6.281 20.719 1 93.25 470 ARG A C 1
ATOM 3697 O O . ARG A 1 470 ? 26.109 5.062 20.516 1 93.25 470 ARG A O 1
ATOM 3704 N N . LEU A 1 471 ? 25.812 6.828 21.844 1 89.88 471 LEU A N 1
ATOM 3705 C CA . LEU A 1 471 ? 25.484 6 23 1 89.88 471 LEU A CA 1
ATOM 3706 C C . LEU A 1 471 ? 24.219 5.195 22.75 1 89.88 471 LEU A C 1
ATOM 3708 O O . LEU A 1 471 ? 24.141 4.012 23.094 1 89.88 471 LEU A O 1
ATOM 3712 N N . SER A 1 472 ? 23.219 5.828 22.188 1 92.38 472 SER A N 1
ATOM 3713 C CA . SER A 1 472 ? 21.938 5.172 21.922 1 92.38 472 SER A CA 1
ATOM 3714 C C . SER A 1 472 ? 22.109 4.027 20.922 1 92.38 472 SER A C 1
ATOM 3716 O O . SER A 1 472 ? 21.547 2.945 21.125 1 92.38 472 SER A O 1
ATOM 3718 N N . VAL A 1 473 ? 22.859 4.262 19.844 1 91.81 473 VAL A N 1
ATOM 3719 C CA . VAL A 1 473 ? 23.094 3.258 18.812 1 91.81 473 VAL A CA 1
ATOM 3720 C C . VAL A 1 473 ? 23.859 2.08 19.406 1 91.81 473 VAL A C 1
ATOM 3722 O O . VAL A 1 473 ? 23.531 0.92 19.141 1 91.81 473 VAL A O 1
ATOM 3725 N N . THR A 1 474 ? 24.844 2.385 20.219 1 88.62 474 THR A N 1
ATOM 3726 C CA . THR A 1 474 ? 25.688 1.352 20.812 1 88.62 474 THR A CA 1
ATOM 3727 C C . THR A 1 474 ? 24.891 0.516 21.812 1 88.62 474 THR A C 1
ATOM 3729 O O . THR A 1 474 ? 25.031 -0.709 21.844 1 88.62 474 THR A O 1
ATOM 3732 N N . LEU A 1 475 ? 24.109 1.163 22.562 1 85.5 475 LEU A N 1
ATOM 3733 C CA . LEU A 1 475 ? 23.312 0.47 23.578 1 85.5 475 LEU A CA 1
ATOM 3734 C C . LEU A 1 475 ? 22.297 -0.464 22.922 1 85.5 475 LEU A C 1
ATOM 3736 O O . LEU A 1 475 ? 22.094 -1.586 23.391 1 85.5 475 LEU A O 1
ATOM 3740 N N . GLN A 1 476 ? 21.672 0.017 21.891 1 83.38 476 GLN A N 1
ATOM 3741 C CA . GLN A 1 476 ? 20.672 -0.794 21.188 1 83.38 476 GLN A CA 1
ATOM 3742 C C . GLN A 1 476 ? 21.312 -2.018 20.547 1 83.38 476 GLN A C 1
ATOM 3744 O O . GLN A 1 476 ? 20.719 -3.096 20.516 1 83.38 476 GLN A O 1
ATOM 3749 N N . ARG A 1 477 ? 22.438 -1.888 19.984 1 78.56 477 ARG A N 1
ATOM 3750 C CA . ARG A 1 477 ? 23.141 -2.986 19.344 1 78.56 477 ARG A CA 1
ATOM 3751 C C . ARG A 1 477 ? 23.531 -4.062 20.344 1 78.56 477 ARG A C 1
ATOM 3753 O O . ARG A 1 477 ? 23.484 -5.254 20.031 1 78.56 477 ARG A O 1
ATOM 3760 N N . ASN A 1 478 ? 23.953 -3.664 21.453 1 66.75 478 ASN A N 1
ATOM 3761 C CA . ASN A 1 478 ? 24.422 -4.578 22.5 1 66.75 478 ASN A CA 1
ATOM 3762 C C . ASN A 1 478 ? 23.266 -5.418 23.062 1 66.75 478 ASN A C 1
ATOM 3764 O O . ASN A 1 478 ? 23.453 -6.586 23.391 1 66.75 478 ASN A O 1
ATOM 3768 N N . GLU A 1 479 ? 22.094 -4.887 23.219 1 56.31 479 GLU A N 1
ATOM 3769 C CA . GLU A 1 479 ? 21.078 -5.566 24.016 1 56.31 479 GLU A CA 1
ATOM 3770 C C . GLU A 1 479 ? 19.984 -6.16 23.125 1 56.31 479 GLU A C 1
ATOM 3772 O O . GLU A 1 479 ? 19.156 -6.949 23.594 1 56.31 479 GLU A O 1
ATOM 3777 N N . ASN A 1 480 ? 20.359 -6.199 21.734 1 55.31 480 ASN A N 1
ATOM 3778 C CA . ASN A 1 480 ? 19.25 -6.719 20.953 1 55.31 480 ASN A CA 1
ATOM 3779 C C . ASN A 1 480 ? 17.938 -6.605 21.703 1 55.31 480 ASN A C 1
ATOM 3781 O O . ASN A 1 480 ? 17.172 -7.57 21.781 1 55.31 480 ASN A O 1
ATOM 3785 N N . MET A 1 481 ? 17.719 -5.574 22.594 1 53.91 481 MET A N 1
ATOM 3786 C CA . MET A 1 481 ? 16.75 -5.559 23.688 1 53.91 481 MET A CA 1
ATOM 3787 C C . MET A 1 481 ? 15.414 -5.012 23.219 1 53.91 481 MET A C 1
ATOM 3789 O O . MET A 1 481 ? 15.367 -4.066 22.422 1 53.91 481 MET A O 1
ATOM 3793 N N . ASP A 1 482 ? 14.461 -5.766 23.25 1 60.44 482 ASP A N 1
ATOM 3794 C CA . ASP A 1 482 ? 13.109 -5.223 23.281 1 60.44 482 ASP A CA 1
ATOM 3795 C C . ASP A 1 482 ? 12.906 -4.289 24.469 1 60.44 482 ASP A C 1
ATOM 3797 O O . ASP A 1 482 ? 12.445 -4.723 25.531 1 60.44 482 ASP A O 1
ATOM 3801 N N . LEU A 1 483 ? 13.555 -3.082 24.422 1 63.66 483 LEU A N 1
ATOM 3802 C CA . LEU A 1 483 ? 13.523 -2.113 25.516 1 63.66 483 LEU A CA 1
ATOM 3803 C C . LEU A 1 483 ? 12.109 -1.596 25.734 1 63.66 483 LEU A C 1
ATOM 3805 O O . LEU A 1 483 ? 11.43 -1.194 24.797 1 63.66 483 LEU A O 1
ATOM 3809 N N . GLN A 1 484 ? 11.633 -1.87 26.859 1 61.03 484 GLN A N 1
ATOM 3810 C CA . GLN A 1 484 ? 10.32 -1.35 27.234 1 61.03 484 GLN A CA 1
ATOM 3811 C C . GLN A 1 484 ? 10.438 0.06 27.797 1 61.03 484 GLN A C 1
ATOM 3813 O O . GLN A 1 484 ? 9.633 0.937 27.469 1 61.03 484 GLN A O 1
ATOM 3818 N N . GLU A 1 485 ? 11.477 0.21 28.797 1 71.31 485 GLU A N 1
ATOM 3819 C CA . GLU A 1 485 ? 11.562 1.502 29.469 1 71.31 485 GLU A CA 1
ATOM 3820 C C . GLU A 1 485 ? 13.016 1.941 29.625 1 71.31 485 GLU A C 1
ATOM 3822 O O . GLU A 1 485 ? 13.898 1.109 29.828 1 71.31 485 GLU A O 1
ATOM 3827 N N . VAL A 1 486 ? 13.305 3.188 29.391 1 75.25 486 VAL A N 1
ATOM 3828 C CA . VAL A 1 486 ? 14.594 3.836 29.625 1 75.25 486 VAL A CA 1
ATOM 3829 C C . VAL A 1 486 ? 14.422 5 30.594 1 75.25 486 VAL A C 1
ATOM 3831 O O . VAL A 1 486 ? 13.469 5.773 30.484 1 75.25 486 VAL A O 1
ATOM 3834 N N . GLU A 1 487 ? 15.195 4.945 31.672 1 77.88 487 GLU A N 1
ATOM 3835 C CA . GLU A 1 487 ? 15.148 6.031 32.656 1 77.88 487 GLU A CA 1
ATOM 3836 C C . GLU A 1 487 ? 16.516 6.68 32.812 1 77.88 487 GLU A C 1
ATOM 3838 O O . GLU A 1 487 ? 17.547 5.988 32.875 1 77.88 487 GLU A O 1
ATOM 3843 N N . PHE A 1 488 ? 16.547 7.969 32.75 1 80.44 488 PHE A N 1
ATOM 3844 C CA . PHE A 1 488 ? 17.75 8.75 32.969 1 80.44 488 PHE A CA 1
ATOM 3845 C C . PHE A 1 488 ? 17.703 9.438 34.344 1 80.44 488 PHE A C 1
ATOM 3847 O O . PHE A 1 488 ? 16.781 10.211 34.594 1 80.44 488 PHE A O 1
ATOM 3854 N N . ILE A 1 489 ? 18.562 9.094 35.219 1 75.56 489 ILE A N 1
ATOM 3855 C CA . ILE A 1 489 ? 18.609 9.633 36.562 1 75.56 489 ILE A CA 1
ATOM 3856 C C . ILE A 1 489 ? 19.891 10.43 36.781 1 75.56 489 ILE A C 1
ATOM 3858 O O . ILE A 1 489 ? 20.969 9.969 36.406 1 75.56 489 ILE A O 1
ATOM 3862 N N . GLU A 1 490 ? 19.672 11.633 37.188 1 79.31 490 GLU A N 1
ATOM 3863 C CA . GLU A 1 490 ? 20.844 12.445 37.531 1 79.31 490 GLU A CA 1
ATOM 3864 C C . GLU A 1 490 ? 21.078 12.484 39.031 1 79.31 490 GLU A C 1
ATOM 3866 O O . GLU A 1 490 ? 20.125 12.641 39.812 1 79.31 490 GLU A O 1
ATOM 3871 N N . SER A 1 491 ? 22.219 12.07 39.406 1 72.19 491 SER A N 1
ATOM 3872 C CA . SER A 1 491 ? 22.688 12.336 40.75 1 72.19 491 SER A CA 1
ATOM 3873 C C . SER A 1 491 ? 23.906 13.258 40.75 1 72.19 491 SER A C 1
ATOM 3875 O O . SER A 1 491 ? 24.391 13.633 39.688 1 72.19 491 SER A O 1
ATOM 3877 N N . SER A 1 492 ? 24.281 13.727 42.031 1 70.06 492 SER A N 1
ATOM 3878 C CA . SER A 1 492 ? 25.312 14.75 42.188 1 70.06 492 SER A CA 1
ATOM 3879 C C . SER A 1 492 ? 26.562 14.414 41.375 1 70.06 492 SER A C 1
ATOM 3881 O O . SER A 1 492 ? 27.125 15.289 40.719 1 70.06 492 SER A O 1
ATOM 3883 N N . GLU A 1 493 ? 26.891 13.094 41.25 1 72.75 493 GLU A N 1
ATOM 3884 C CA . GLU A 1 493 ? 28.172 12.82 40.594 1 72.75 493 GLU A CA 1
ATOM 3885 C C . GLU A 1 493 ? 28 11.789 39.469 1 72.75 493 GLU A C 1
ATOM 3887 O O . GLU A 1 493 ? 28.953 11.453 38.781 1 72.75 493 GLU A O 1
ATOM 3892 N N . ILE A 1 494 ? 26.734 11.438 39.219 1 78.69 494 ILE A N 1
ATOM 3893 C CA . ILE A 1 494 ? 26.609 10.32 38.281 1 78.69 494 ILE A CA 1
ATOM 3894 C C . ILE A 1 494 ? 25.344 10.492 37.438 1 78.69 494 ILE A C 1
ATOM 3896 O O . ILE A 1 494 ? 24.328 10.953 37.938 1 78.69 494 ILE A O 1
ATOM 3900 N N . PHE A 1 495 ? 25.531 10.234 36.156 1 80.75 495 PHE A N 1
ATOM 3901 C CA . PHE A 1 495 ? 24.359 9.977 35.312 1 80.75 495 PHE A CA 1
ATOM 3902 C C . PHE A 1 495 ? 24.062 8.484 35.25 1 80.75 495 PHE A C 1
ATOM 3904 O O . PHE A 1 495 ? 24.969 7.676 35.031 1 80.75 495 PHE A O 1
ATOM 3911 N N . LYS A 1 496 ? 22.859 8.219 35.562 1 80.19 496 LYS A N 1
ATOM 3912 C CA . LYS A 1 496 ? 22.453 6.816 35.531 1 80.19 496 LYS A CA 1
ATOM 3913 C C . LYS A 1 496 ? 21.391 6.586 34.438 1 80.19 496 LYS A C 1
ATOM 3915 O O . LYS A 1 496 ? 20.375 7.277 34.406 1 80.19 496 LYS A O 1
ATOM 3920 N N . LEU A 1 497 ? 21.75 5.773 33.562 1 82.75 497 LEU A N 1
ATOM 3921 C CA . LEU A 1 497 ? 20.797 5.328 32.562 1 82.75 497 LEU A CA 1
ATOM 3922 C C . LEU A 1 497 ? 20.312 3.91 32.844 1 82.75 497 LEU A C 1
ATOM 3924 O O . LEU A 1 497 ? 21.109 2.967 32.844 1 82.75 497 LEU A O 1
ATOM 3928 N N . VAL A 1 498 ? 19.047 3.768 33.156 1 79.69 498 VAL A N 1
ATOM 3929 C CA . VAL A 1 498 ? 18.484 2.475 33.5 1 79.69 498 VAL A CA 1
ATOM 3930 C C . VAL A 1 498 ? 17.625 1.947 32.344 1 79.69 498 VAL A C 1
ATOM 3932 O O . VAL A 1 498 ? 16.656 2.594 31.938 1 79.69 498 VAL A O 1
ATOM 3935 N N . LEU A 1 499 ? 18.031 0.808 31.891 1 79.25 499 LEU A N 1
ATOM 3936 C CA . LEU A 1 499 ? 17.281 0.149 30.812 1 79.25 499 LEU A CA 1
ATOM 3937 C C . LEU A 1 499 ? 16.438 -0.994 31.375 1 79.25 499 LEU A C 1
ATOM 3939 O O . LEU A 1 499 ? 16.906 -1.784 32.188 1 79.25 499 LEU A O 1
ATOM 3943 N N . LYS A 1 500 ? 15.141 -1.04 31.031 1 75.31 500 LYS A N 1
ATOM 3944 C CA . LYS A 1 500 ? 14.25 -2.105 31.484 1 75.31 500 LYS A CA 1
ATOM 3945 C C . LYS A 1 500 ? 13.672 -2.877 30.297 1 75.31 500 LYS A C 1
ATOM 3947 O O . LYS A 1 500 ? 13.352 -2.287 29.266 1 75.31 500 LYS A O 1
ATOM 3952 N N . ARG A 1 501 ? 13.734 -4.199 30.359 1 64.75 501 ARG A N 1
ATOM 3953 C CA . ARG A 1 501 ? 13.211 -5.051 29.297 1 64.75 501 ARG A CA 1
ATOM 3954 C C . ARG A 1 501 ? 11.727 -5.348 29.516 1 64.75 501 ARG A C 1
ATOM 3956 O O . ARG A 1 501 ? 11.25 -5.344 30.656 1 64.75 501 ARG A O 1
ATOM 3963 N N . GLN A 1 502 ? 11.055 -5.344 28.422 1 55.5 502 GLN A N 1
ATOM 3964 C CA . GLN A 1 502 ? 9.734 -5.953 28.547 1 55.5 502 GLN A CA 1
ATOM 3965 C C . GLN A 1 502 ? 9.836 -7.43 28.922 1 55.5 502 GLN A C 1
ATOM 3967 O O . GLN A 1 502 ? 10.789 -8.109 28.516 1 55.5 502 GLN A O 1
ATOM 3972 N N . HIS A 1 503 ? 9.297 -7.902 30 1 46.34 503 HIS A N 1
ATOM 3973 C CA . HIS A 1 503 ? 9.328 -9.281 30.469 1 46.34 503 HIS A CA 1
ATOM 3974 C C . HIS A 1 503 ? 9.195 -10.266 29.328 1 46.34 503 HIS A C 1
ATOM 3976 O O . HIS A 1 503 ? 8.883 -11.445 29.531 1 46.34 503 HIS A O 1
ATOM 3982 N N . GLN A 1 504 ? 9.172 -9.938 28.094 1 43.16 504 GLN A N 1
ATOM 3983 C CA . GLN A 1 504 ? 8.891 -11.141 27.328 1 43.16 504 GLN A CA 1
ATOM 3984 C C . GLN A 1 504 ? 10.125 -12.039 27.234 1 43.16 504 GLN A C 1
ATOM 3986 O O . GLN A 1 504 ? 11.25 -11.562 27.391 1 43.16 504 GLN A O 1
ATOM 3991 N N . GLU A 1 505 ? 9.883 -13.43 27.141 1 38.72 505 GLU A N 1
ATOM 3992 C CA . GLU A 1 505 ? 10.836 -14.531 27.062 1 38.72 505 GLU A CA 1
ATOM 3993 C C . GLU A 1 505 ? 11.969 -14.211 26.078 1 38.72 505 GLU A C 1
ATOM 3995 O O . GLU A 1 505 ? 11.734 -13.656 25.016 1 38.72 505 GLU A O 1
ATOM 4000 N N . PRO A 1 506 ? 13.125 -14.359 26.562 1 34.91 506 PRO A N 1
ATOM 4001 C CA . PRO A 1 506 ? 14.328 -14.172 25.75 1 34.91 506 PRO A CA 1
ATOM 4002 C C . PRO A 1 506 ? 14.25 -14.906 24.406 1 34.91 506 PRO A C 1
ATOM 4004 O O . PRO A 1 506 ? 13.898 -16.094 24.375 1 34.91 506 PRO A O 1
ATOM 4007 N N . VAL A 1 507 ? 13.82 -14.492 23.391 1 34.62 507 VAL A N 1
ATOM 4008 C CA . VAL A 1 507 ? 14.078 -15.234 22.156 1 34.62 507 VAL A CA 1
ATOM 4009 C C . VAL A 1 507 ? 15.57 -15.523 22.016 1 34.62 507 VAL A C 1
ATOM 4011 O O . VAL A 1 507 ? 16.391 -14.609 22.125 1 34.62 507 VAL A O 1
ATOM 4014 N N . GLU A 1 508 ? 16 -16.734 22.312 1 30.25 508 GLU A N 1
ATOM 4015 C CA . GLU A 1 508 ? 17.359 -17.219 22.062 1 30.25 508 GLU A CA 1
ATOM 4016 C C . GLU A 1 508 ? 17.859 -16.797 20.688 1 30.25 508 GLU A C 1
ATOM 4018 O O . GLU A 1 508 ? 17.312 -17.234 19.656 1 30.25 508 GLU A O 1
ATOM 4023 N N . VAL A 1 509 ? 18.297 -15.68 20.531 1 34.38 509 VAL A N 1
ATOM 4024 C CA . VAL A 1 509 ? 19 -15.391 19.297 1 34.38 509 VAL A CA 1
ATOM 4025 C C . VAL A 1 509 ? 20.219 -16.312 19.156 1 34.38 509 VAL A C 1
ATOM 4027 O O . VAL A 1 509 ? 20.906 -16.578 20.141 1 34.38 509 VAL A O 1
ATOM 4030 N N . GLY A 1 510 ? 20.344 -17.094 18.125 1 30.62 510 GLY A N 1
ATOM 4031 C CA . GLY A 1 510 ? 21.469 -17.953 17.797 1 30.62 510 GLY A CA 1
ATOM 4032 C C . GLY A 1 510 ? 22.812 -17.328 18.109 1 30.62 510 GLY A C 1
ATOM 4033 O O . GLY A 1 510 ? 22.906 -16.109 18.281 1 30.62 510 GLY A O 1
ATOM 4034 N N . CYS A 1 511 ? 23.891 -18.25 18.422 1 29.67 511 CYS A N 1
ATOM 4035 C CA . CYS A 1 511 ? 25.266 -18.281 18.922 1 29.67 511 CYS A CA 1
ATOM 4036 C C . CYS A 1 511 ? 26.125 -17.25 18.203 1 29.67 511 CYS A C 1
ATOM 4038 O O . CYS A 1 511 ? 27.297 -17.062 18.547 1 29.67 511 CYS A O 1
ATOM 4040 N N . GLN A 1 512 ? 25.859 -17.047 17 1 32.56 512 GLN A N 1
ATOM 4041 C CA . GLN A 1 512 ? 27 -16.453 16.297 1 32.56 512 GLN A CA 1
ATOM 4042 C C . GLN A 1 512 ? 27.328 -15.078 16.875 1 32.56 512 GLN A C 1
ATOM 4044 O O . GLN A 1 512 ? 28.328 -14.461 16.469 1 32.56 512 GLN A O 1
ATOM 4049 N N . ASP A 1 513 ? 26.531 -14.531 17.734 1 37 513 ASP A N 1
ATOM 4050 C CA . ASP A 1 513 ? 26.672 -13.117 18.062 1 37 513 ASP A CA 1
ATOM 4051 C C . ASP A 1 513 ? 27.609 -12.914 19.25 1 37 513 ASP A C 1
ATOM 4053 O O . ASP A 1 513 ? 27.609 -11.852 19.875 1 37 513 ASP A O 1
ATOM 4057 N N . GLN A 1 514 ? 28.281 -13.859 19.656 1 37.59 514 GLN A N 1
ATOM 4058 C CA . GLN A 1 514 ? 29.188 -13.648 20.781 1 37.59 514 GLN A CA 1
ATOM 4059 C C . GLN A 1 514 ? 30.297 -12.672 20.391 1 37.59 514 GLN A C 1
ATOM 4061 O O . GLN A 1 514 ? 30.844 -11.969 21.25 1 37.59 514 GLN A O 1
ATOM 4066 N N . VAL A 1 515 ? 30.938 -12.953 19.328 1 38.69 515 VAL A N 1
ATOM 4067 C CA . VAL A 1 515 ? 32.062 -12.094 18.938 1 38.69 515 VAL A CA 1
ATOM 4068 C C . VAL A 1 515 ? 31.578 -10.648 18.859 1 38.69 515 VAL A C 1
ATOM 4070 O O . VAL A 1 515 ? 32.281 -9.727 19.25 1 38.69 515 VAL A O 1
ATOM 4073 N N . ASN A 1 516 ? 30.328 -10.367 18.422 1 48.56 516 ASN A N 1
ATOM 4074 C CA . ASN A 1 516 ? 29.828 -9.016 18.203 1 48.56 516 ASN A CA 1
ATOM 4075 C C . ASN A 1 516 ? 29.453 -8.336 19.516 1 48.56 516 ASN A C 1
ATOM 4077 O O . ASN A 1 516 ? 29.406 -7.109 19.594 1 48.56 516 ASN A O 1
ATOM 4081 N N . LYS A 1 517 ? 29.5 -9.141 20.609 1 51.09 517 LYS A N 1
ATOM 4082 C CA . LYS A 1 517 ? 29.125 -8.602 21.906 1 51.09 517 LYS A CA 1
ATOM 4083 C C . LYS A 1 517 ? 30.312 -7.883 22.562 1 51.09 517 LYS A C 1
ATOM 4085 O O . LYS A 1 517 ? 30.125 -6.812 23.156 1 51.09 517 LYS A O 1
ATOM 4090 N N . ASN A 1 518 ? 31.453 -8.57 22.453 1 51.75 518 ASN A N 1
ATOM 4091 C CA . ASN A 1 518 ? 32.625 -7.969 23.062 1 51.75 518 ASN A CA 1
ATOM 4092 C C . ASN A 1 518 ? 32.969 -6.633 22.406 1 51.75 518 ASN A C 1
ATOM 4094 O O . ASN A 1 518 ? 33.312 -5.676 23.094 1 51.75 518 ASN A O 1
ATOM 4098 N N . SER A 1 519 ? 32.875 -6.652 21.078 1 57.66 519 SER A N 1
ATOM 4099 C CA . SER A 1 519 ? 33.156 -5.418 20.359 1 57.66 519 SER A CA 1
ATOM 4100 C C . SER A 1 519 ? 32.125 -4.332 20.703 1 57.66 519 SER A C 1
ATOM 4102 O O . SER A 1 519 ? 32.5 -3.164 20.859 1 57.66 519 SER A O 1
ATOM 4104 N N . ASP A 1 520 ? 31.047 -4.785 21.109 1 68.25 520 ASP A N 1
ATOM 4105 C CA . ASP A 1 520 ? 30 -3.82 21.438 1 68.25 520 ASP A CA 1
ATOM 4106 C C . ASP A 1 520 ? 30.188 -3.264 22.844 1 68.25 520 ASP A C 1
ATOM 4108 O O . ASP A 1 520 ? 29.969 -2.074 23.078 1 68.25 520 ASP A O 1
ATOM 4112 N N . GLU A 1 521 ? 30.75 -4.102 23.734 1 71 521 GLU A N 1
ATOM 4113 C CA . GLU A 1 521 ? 31 -3.65 25.094 1 71 521 GLU A CA 1
ATOM 4114 C C . GLU A 1 521 ? 32.156 -2.65 25.141 1 71 521 GLU A C 1
ATOM 4116 O O . GLU A 1 521 ? 32.094 -1.655 25.859 1 71 521 GLU A O 1
ATOM 4121 N N . SER A 1 522 ? 33.094 -3.008 24.359 1 75.62 522 SER A N 1
ATOM 4122 C CA . SER A 1 522 ? 34.25 -2.096 24.281 1 75.62 522 SER A CA 1
ATOM 4123 C C . SER A 1 522 ? 33.844 -0.746 23.703 1 75.62 522 SER A C 1
ATOM 4125 O O . SER A 1 522 ? 34.281 0.301 24.188 1 75.62 522 SER A O 1
ATOM 4127 N N . GLN A 1 523 ? 33.031 -0.836 22.797 1 82.25 523 GLN A N 1
ATOM 4128 C CA . GLN A 1 523 ? 32.531 0.399 22.188 1 82.25 523 GLN A CA 1
ATOM 4129 C C . GLN A 1 523 ? 31.703 1.211 23.172 1 82.25 523 GLN A C 1
ATOM 4131 O O . GLN A 1 523 ? 31.781 2.441 23.188 1 82.25 523 GLN A O 1
ATOM 4136 N N . LEU A 1 524 ? 30.984 0.531 23.969 1 83.38 524 LEU A N 1
ATOM 4137 C CA . LEU A 1 524 ? 30.156 1.209 24.953 1 83.38 524 LEU A CA 1
ATOM 4138 C C . LEU A 1 524 ? 31.016 1.936 25.984 1 83.38 524 LEU A C 1
ATOM 4140 O O . LEU A 1 524 ? 30.719 3.068 26.359 1 83.38 524 LEU A O 1
ATOM 4144 N N . GLU A 1 525 ? 32.031 1.313 26.344 1 82.81 525 GLU A N 1
ATOM 4145 C CA . GLU A 1 525 ? 32.938 1.93 27.312 1 82.81 525 GLU A CA 1
ATOM 4146 C C . GLU A 1 525 ? 33.562 3.201 26.734 1 82.81 525 GLU A C 1
ATOM 4148 O O . GLU A 1 525 ? 33.719 4.199 27.453 1 82.81 525 GLU A O 1
ATOM 4153 N N . LYS A 1 526 ? 33.906 3.055 25.562 1 84.38 526 LYS A N 1
ATOM 4154 C CA . LYS A 1 526 ? 34.469 4.219 24.906 1 84.38 526 LYS A CA 1
ATOM 4155 C C . LYS A 1 526 ? 33.5 5.375 24.844 1 84.38 526 LYS A C 1
ATOM 4157 O O . LYS A 1 526 ? 33.844 6.527 25.078 1 84.38 526 LYS A O 1
ATOM 4162 N N . GLU A 1 527 ? 32.312 5.078 24.547 1 86.06 527 GLU A N 1
ATOM 4163 C CA . GLU A 1 527 ? 31.297 6.121 24.438 1 86.06 527 GLU A CA 1
ATOM 4164 C C . GLU A 1 527 ? 30.984 6.746 25.797 1 86.06 527 GLU A C 1
ATOM 4166 O O . GLU A 1 527 ? 30.781 7.957 25.891 1 86.06 527 GLU A O 1
ATOM 4171 N N . VAL A 1 528 ? 31.016 5.941 26.797 1 83.19 528 VAL A N 1
ATOM 4172 C CA . VAL A 1 528 ? 30.797 6.426 28.156 1 83.19 528 VAL A CA 1
ATOM 4173 C C . VAL A 1 528 ? 31.938 7.34 28.578 1 83.19 528 VAL A C 1
ATOM 4175 O O . VAL A 1 528 ? 31.719 8.352 29.25 1 83.19 528 VAL A O 1
ATOM 4178 N N . GLU A 1 529 ? 33.062 6.969 28.141 1 83.19 529 GLU A N 1
ATOM 4179 C CA . GLU A 1 529 ? 34.219 7.797 28.469 1 83.19 529 GLU A CA 1
ATOM 4180 C C . GLU A 1 529 ? 34.125 9.164 27.797 1 83.19 529 GLU A C 1
ATOM 4182 O O . GLU A 1 529 ? 34.5 10.18 28.391 1 83.19 529 GLU A O 1
ATOM 4187 N N . HIS A 1 530 ? 33.656 9.156 26.625 1 82.44 530 HIS A N 1
ATOM 4188 C CA . HIS A 1 530 ? 33.469 10.43 25.938 1 82.44 530 HIS A CA 1
ATOM 4189 C C . HIS A 1 530 ? 32.438 11.297 26.672 1 82.44 530 HIS A C 1
ATOM 4191 O O . HIS A 1 530 ? 32.625 12.508 26.781 1 82.44 530 HIS A O 1
ATOM 4197 N N . PHE A 1 531 ? 31.484 10.664 27.156 1 80.19 531 PHE A N 1
ATOM 4198 C CA . PHE A 1 531 ? 30.438 11.359 27.922 1 80.19 531 PHE A CA 1
ATOM 4199 C C . PHE A 1 531 ? 31 11.938 29.203 1 80.19 531 PHE A C 1
ATOM 4201 O O . PHE A 1 531 ? 30.703 13.086 29.562 1 80.19 531 PHE A O 1
ATOM 4208 N N . LYS A 1 532 ? 31.844 11.188 29.781 1 80.19 532 LYS A N 1
ATOM 4209 C CA . LYS A 1 532 ? 32.5 11.625 31.016 1 80.19 532 LYS A CA 1
ATOM 4210 C C . LYS A 1 532 ? 33.406 12.82 30.766 1 80.19 532 LYS A C 1
ATOM 4212 O O . LYS A 1 532 ? 33.469 13.742 31.562 1 80.19 532 LYS A O 1
ATOM 4217 N N . ARG A 1 533 ? 34.062 12.727 29.734 1 79 533 ARG A N 1
ATOM 4218 C CA . ARG A 1 533 ? 35 13.797 29.406 1 79 533 ARG A CA 1
ATOM 4219 C C . ARG A 1 533 ? 34.25 15.109 29.141 1 79 533 ARG A C 1
ATOM 4221 O O . ARG A 1 533 ? 34.719 16.172 29.516 1 79 533 ARG A O 1
ATOM 4228 N N . LEU A 1 534 ? 33.188 14.969 28.531 1 76.19 534 LEU A N 1
ATOM 4229 C CA . LEU A 1 534 ? 32.438 16.172 28.156 1 76.19 534 LEU A CA 1
ATOM 4230 C C . LEU A 1 534 ? 31.719 16.75 29.359 1 76.19 534 LEU A C 1
ATOM 4232 O O . LEU A 1 534 ? 31.688 17.969 29.562 1 76.19 534 LEU A O 1
ATOM 4236 N N . TYR A 1 535 ? 31.141 15.844 30.219 1 75.62 535 TYR A N 1
ATOM 4237 C CA . TYR A 1 535 ? 30.25 16.328 31.266 1 75.62 535 TYR A CA 1
ATOM 4238 C C . TYR A 1 535 ? 30.922 16.25 32.625 1 75.62 535 TYR A C 1
ATOM 4240 O O . TYR A 1 535 ? 30.391 16.75 33.625 1 75.62 535 TYR A O 1
ATOM 4248 N N . LYS A 1 536 ? 32.031 15.664 32.656 1 75.19 536 LYS A N 1
ATOM 4249 C CA . LYS A 1 536 ? 32.812 15.492 33.875 1 75.19 536 LYS A CA 1
ATOM 4250 C C . LYS A 1 536 ? 31.984 14.727 34.938 1 75.19 536 LYS A C 1
ATOM 4252 O O . LYS A 1 536 ? 32.094 14.992 36.125 1 75.19 536 LYS A O 1
ATOM 4257 N N . LYS A 1 537 ? 31.031 14.047 34.5 1 80.25 537 LYS A N 1
ATOM 4258 C CA . LYS A 1 537 ? 30.234 13.148 35.344 1 80.25 537 LYS A CA 1
ATOM 4259 C C . LYS A 1 537 ? 30.297 11.719 34.812 1 80.25 537 LYS A C 1
ATOM 4261 O O . LYS A 1 537 ? 30.297 11.5 33.594 1 80.25 537 LYS A O 1
ATOM 4266 N N . GLU A 1 538 ? 30.328 10.875 35.75 1 80.44 538 GLU A N 1
ATOM 4267 C CA . GLU A 1 538 ? 30.344 9.469 35.344 1 80.44 538 GLU A CA 1
ATOM 4268 C C . GLU A 1 538 ? 28.969 9.023 34.844 1 80.44 538 GLU A C 1
ATOM 4270 O O . GLU A 1 538 ? 27.938 9.43 35.406 1 80.44 538 GLU A O 1
ATOM 4275 N N . MET A 1 539 ? 28.984 8.312 33.781 1 80.81 539 MET A N 1
ATOM 4276 C CA . MET A 1 539 ? 27.75 7.727 33.25 1 80.81 539 MET A CA 1
ATOM 4277 C C . MET A 1 539 ? 27.688 6.227 33.531 1 80.81 539 MET A C 1
ATOM 4279 O O . MET A 1 539 ? 28.594 5.484 33.125 1 80.81 539 MET A O 1
ATOM 4283 N N . VAL A 1 540 ? 26.703 5.848 34.312 1 81.94 540 VAL A N 1
ATOM 4284 C CA . VAL A 1 540 ? 26.516 4.438 34.625 1 81.94 540 VAL A CA 1
ATOM 4285 C C . VAL A 1 540 ? 25.281 3.895 33.906 1 81.94 540 VAL A C 1
ATOM 4287 O O . VAL A 1 540 ? 24.219 4.508 33.938 1 81.94 540 VAL A O 1
ATOM 4290 N N . ILE A 1 541 ? 25.5 2.824 33.219 1 83.5 541 ILE A N 1
ATOM 4291 C CA . ILE A 1 541 ? 24.406 2.18 32.5 1 83.5 541 ILE A CA 1
ATOM 4292 C C . ILE A 1 541 ? 23.984 0.91 33.25 1 83.5 541 ILE A C 1
ATOM 4294 O O . ILE A 1 541 ? 24.812 0.036 33.5 1 83.5 541 ILE A O 1
ATOM 4298 N N . VAL A 1 542 ? 22.734 0.85 33.594 1 78.94 542 VAL A N 1
ATOM 4299 C CA . VAL A 1 542 ? 22.188 -0.315 34.281 1 78.94 542 VAL A CA 1
ATOM 4300 C C . VAL A 1 542 ? 21.344 -1.135 33.281 1 78.94 542 VAL A C 1
ATOM 4302 O O . VAL A 1 542 ? 20.344 -0.647 32.781 1 78.94 542 VAL A O 1
ATOM 4305 N N . PHE A 1 543 ? 21.75 -2.312 33.062 1 78.06 543 PHE A N 1
ATOM 4306 C CA . PHE A 1 543 ? 21.047 -3.195 32.125 1 78.06 543 PHE A CA 1
ATOM 4307 C C . PHE A 1 543 ? 20.016 -4.051 32.875 1 78.06 543 PHE A C 1
ATOM 4309 O O . PHE A 1 543 ? 20.156 -4.297 34.062 1 78.06 543 PHE A O 1
ATOM 4316 N N . PRO A 1 544 ? 18.875 -4.363 32.094 1 65.81 544 PRO A N 1
ATOM 4317 C CA . PRO A 1 544 ? 17.891 -5.227 32.75 1 65.81 544 PRO A CA 1
ATOM 4318 C C . PRO A 1 544 ? 18.5 -6.535 33.25 1 65.81 544 PRO A C 1
ATOM 4320 O O . PRO A 1 544 ? 19.422 -7.062 32.625 1 65.81 544 PRO A O 1
ATOM 4323 N N . SER A 1 545 ? 18.234 -6.961 34.562 1 56.28 545 SER A N 1
ATOM 4324 C CA . SER A 1 545 ? 18.625 -8.258 35.094 1 56.28 545 SER A CA 1
ATOM 4325 C C . SER A 1 545 ? 17.953 -9.398 34.344 1 56.28 545 SER A C 1
ATOM 4327 O O . SER A 1 545 ? 16.844 -9.234 33.844 1 56.28 545 SER A O 1
ATOM 4329 N N . MET B 1 1 ? 6.844 -20.016 -55.031 1 20.7 1 MET B N 1
ATOM 4330 C CA . MET B 1 1 ? 5.617 -19.516 -54.406 1 20.7 1 MET B CA 1
ATOM 4331 C C . MET B 1 1 ? 5.781 -19.406 -52.906 1 20.7 1 MET B C 1
ATOM 4333 O O . MET B 1 1 ? 4.789 -19.406 -52.156 1 20.7 1 MET B O 1
ATOM 4337 N N . ASN B 1 2 ? 6.941 -19.609 -52.344 1 22.5 2 ASN B N 1
ATOM 4338 C CA . ASN B 1 2 ? 7.402 -19.938 -51 1 22.5 2 ASN B CA 1
ATOM 4339 C C . ASN B 1 2 ? 7.25 -18.75 -50.031 1 22.5 2 ASN B C 1
ATOM 4341 O O . ASN B 1 2 ? 8.195 -17.984 -49.844 1 22.5 2 ASN B O 1
ATOM 4345 N N . SER B 1 3 ? 6.109 -17.953 -50.188 1 21.92 3 SER B N 1
ATOM 4346 C CA . SER B 1 3 ? 5.738 -16.609 -49.719 1 21.92 3 SER B CA 1
ATOM 4347 C C . SER B 1 3 ? 6.055 -16.422 -48.25 1 21.92 3 SER B C 1
ATOM 4349 O O . SER B 1 3 ? 6.84 -15.539 -47.875 1 21.92 3 SER B O 1
ATOM 4351 N N . ASN B 1 4 ? 4.961 -16.016 -47.406 1 22.16 4 ASN B N 1
ATOM 4352 C CA . ASN B 1 4 ? 4.512 -15.078 -46.375 1 22.16 4 ASN B CA 1
ATOM 4353 C C . ASN B 1 4 ? 4.777 -15.617 -44.969 1 22.16 4 ASN B C 1
ATOM 4355 O O . ASN B 1 4 ? 3.859 -16.078 -44.312 1 22.16 4 ASN B O 1
ATOM 4359 N N . LEU B 1 5 ? 5.715 -16.406 -44.781 1 24.86 5 LEU B N 1
ATOM 4360 C CA . LEU B 1 5 ? 5.934 -16.922 -43.438 1 24.86 5 LEU B CA 1
ATOM 4361 C C . LEU B 1 5 ? 6.09 -15.766 -42.438 1 24.86 5 LEU B C 1
ATOM 4363 O O . LEU B 1 5 ? 7.203 -15.305 -42.188 1 24.86 5 LEU B O 1
ATOM 4367 N N . LEU B 1 6 ? 5.406 -14.625 -42.75 1 26.55 6 LEU B N 1
ATOM 4368 C CA . LEU B 1 6 ? 5.34 -13.523 -41.781 1 26.55 6 LEU B CA 1
ATOM 4369 C C . LEU B 1 6 ? 5.207 -14.055 -40.344 1 26.55 6 LEU B C 1
ATOM 4371 O O . LEU B 1 6 ? 4.219 -14.711 -40.031 1 26.55 6 LEU B O 1
ATOM 4375 N N . SER B 1 7 ? 6.281 -14.531 -39.812 1 29.23 7 SER B N 1
ATOM 4376 C CA . SER B 1 7 ? 6.438 -14.938 -38.406 1 29.23 7 SER B CA 1
ATOM 4377 C C . SER B 1 7 ? 5.621 -14.055 -37.469 1 29.23 7 SER B C 1
ATOM 4379 O O . SER B 1 7 ? 5.73 -12.828 -37.531 1 29.23 7 SER B O 1
ATOM 4381 N N . ASN B 1 8 ? 4.383 -14.336 -37.219 1 31.64 8 ASN B N 1
ATOM 4382 C CA . ASN B 1 8 ? 3.393 -13.734 -36.344 1 31.64 8 ASN B CA 1
ATOM 4383 C C . ASN B 1 8 ? 4.039 -13.18 -35.062 1 31.64 8 ASN B C 1
ATOM 4385 O O . ASN B 1 8 ? 4.867 -13.852 -34.438 1 31.64 8 ASN B O 1
ATOM 4389 N N . PRO B 1 9 ? 4.316 -11.922 -34.938 1 35.59 9 PRO B N 1
ATOM 4390 C CA . PRO B 1 9 ? 4.805 -11.383 -33.656 1 35.59 9 PRO B CA 1
ATOM 4391 C C . PRO B 1 9 ? 4.414 -12.25 -32.469 1 35.59 9 PRO B C 1
ATOM 4393 O O . PRO B 1 9 ? 3.33 -12.836 -32.469 1 35.59 9 PRO B O 1
ATOM 4396 N N . ILE B 1 10 ? 5.215 -13.086 -31.953 1 40.31 10 ILE B N 1
ATOM 4397 C CA . ILE B 1 10 ? 5.023 -13.875 -30.75 1 40.31 10 ILE B CA 1
ATOM 4398 C C . ILE B 1 10 ? 4.027 -13.172 -29.828 1 40.31 10 ILE B C 1
ATOM 4400 O O . ILE B 1 10 ? 4.34 -12.133 -29.234 1 40.31 10 ILE B O 1
ATOM 4404 N N . SER B 1 11 ? 2.795 -12.875 -30.172 1 48.44 11 SER B N 1
ATOM 4405 C CA . SER B 1 11 ? 1.638 -12.211 -29.578 1 48.44 11 SER B CA 1
ATOM 4406 C C . SER B 1 11 ? 1.433 -12.641 -28.141 1 48.44 11 SER B C 1
ATOM 4408 O O . SER B 1 11 ? 1.562 -13.82 -27.812 1 48.44 11 SER B O 1
ATOM 4410 N N . SER B 1 12 ? 1.686 -11.773 -27.125 1 62.47 12 SER B N 1
ATOM 4411 C CA . SER B 1 12 ? 1.226 -11.922 -25.75 1 62.47 12 SER B CA 1
ATOM 4412 C C . SER B 1 12 ? -0.102 -12.672 -25.688 1 62.47 12 SER B C 1
ATOM 4414 O O . SER B 1 12 ? -1.007 -12.406 -26.484 1 62.47 12 SER B O 1
ATOM 4416 N N . GLU B 1 13 ? 0 -13.969 -25.094 1 81.19 13 GLU B N 1
ATOM 4417 C CA . GLU B 1 13 ? -1.185 -14.805 -24.953 1 81.19 13 GLU B CA 1
ATOM 4418 C C . GLU B 1 13 ? -1.919 -14.492 -23.641 1 81.19 13 GLU B C 1
ATOM 4420 O O . GLU B 1 13 ? -1.291 -14.172 -22.641 1 81.19 13 GLU B O 1
ATOM 4425 N N . VAL B 1 14 ? -3.215 -14.422 -23.812 1 89.88 14 VAL B N 1
ATOM 4426 C CA . VAL B 1 14 ? -4.062 -14.133 -22.656 1 89.88 14 VAL B CA 1
ATOM 4427 C C . VAL B 1 14 ? -4.613 -15.43 -22.078 1 89.88 14 VAL B C 1
ATOM 4429 O O . VAL B 1 14 ? -5.055 -16.312 -22.812 1 89.88 14 VAL B O 1
ATOM 4432 N N . PHE B 1 15 ? -4.402 -15.68 -20.828 1 93.25 15 PHE B N 1
ATOM 4433 C CA . PHE B 1 15 ? -4.938 -16.828 -20.094 1 93.25 15 PHE B CA 1
ATOM 4434 C C . PHE B 1 15 ? -5.898 -16.375 -19 1 93.25 15 PHE B C 1
ATOM 4436 O O . PHE B 1 15 ? -5.773 -15.266 -18.484 1 93.25 15 PHE B O 1
ATOM 4443 N N . THR B 1 16 ? -6.879 -17.234 -18.688 1 96.88 16 THR B N 1
ATOM 4444 C CA . THR B 1 16 ? -7.906 -16.875 -17.703 1 96.88 16 THR B CA 1
ATOM 4445 C C . THR B 1 16 ? -8.141 -18.016 -16.719 1 96.88 16 THR B C 1
ATOM 4447 O O . THR B 1 16 ? -8.18 -19.188 -17.109 1 96.88 16 THR B O 1
ATOM 4450 N N . SER B 1 17 ? -8.195 -17.656 -15.5 1 98 17 SER B N 1
ATOM 4451 C CA . SER B 1 17 ? -8.617 -18.594 -14.453 1 98 17 SER B CA 1
ATOM 4452 C C . SER B 1 17 ? -9.852 -18.062 -13.719 1 98 17 SER B C 1
ATOM 4454 O O . SER B 1 17 ? -9.953 -16.875 -13.438 1 98 17 SER B O 1
ATOM 4456 N N . ILE B 1 18 ? -10.836 -18.906 -13.508 1 98.31 18 ILE B N 1
ATOM 4457 C CA . ILE B 1 18 ? -12.023 -18.641 -12.695 1 98.31 18 ILE B CA 1
ATOM 4458 C C . ILE B 1 18 ? -12.062 -19.594 -11.508 1 98.31 18 ILE B C 1
ATOM 4460 O O . ILE B 1 18 ? -12.031 -20.812 -11.688 1 98.31 18 ILE B O 1
ATOM 4464 N N . ASP B 1 19 ? -12.086 -19.062 -10.32 1 97.75 19 ASP B N 1
ATOM 4465 C CA . ASP B 1 19 ? -12.117 -19.844 -9.086 1 97.75 19 ASP B CA 1
ATOM 4466 C C . ASP B 1 19 ? -13.484 -19.734 -8.414 1 97.75 19 ASP B C 1
ATOM 4468 O O . ASP B 1 19 ? -13.859 -18.672 -7.914 1 97.75 19 ASP B O 1
ATOM 4472 N N . LEU B 1 20 ? -14.211 -20.859 -8.43 1 97.81 20 LEU B N 1
ATOM 4473 C CA . LEU B 1 20 ? -15.5 -20.938 -7.758 1 97.81 20 LEU B CA 1
ATOM 4474 C C . LEU B 1 20 ? -15.344 -21.422 -6.324 1 97.81 20 LEU B C 1
ATOM 4476 O O . LEU B 1 20 ? -15.555 -22.609 -6.047 1 97.81 20 LEU B O 1
ATOM 4480 N N . GLY B 1 21 ? -15.07 -20.5 -5.445 1 94.62 21 GLY B N 1
ATOM 4481 C CA . GLY B 1 21 ? -14.898 -20.828 -4.035 1 94.62 21 GLY B CA 1
ATOM 4482 C C . GLY B 1 21 ? -16.203 -20.812 -3.256 1 94.62 21 GLY B C 1
ATOM 4483 O O . GLY B 1 21 ? -17.219 -20.328 -3.752 1 94.62 21 GLY B O 1
ATOM 4484 N N . THR B 1 22 ? -16.141 -21.312 -2.006 1 92.94 22 THR B N 1
ATOM 4485 C CA . THR B 1 22 ? -17.297 -21.359 -1.108 1 92.94 22 THR B CA 1
ATOM 4486 C C . THR B 1 22 ? -17.781 -19.953 -0.773 1 92.94 22 THR B C 1
ATOM 4488 O O . THR B 1 22 ? -18.984 -19.688 -0.774 1 92.94 22 THR B O 1
ATOM 4491 N N . ASN B 1 23 ? -16.891 -19.062 -0.538 1 90.81 23 ASN B N 1
ATOM 4492 C CA . ASN B 1 23 ? -17.234 -17.719 -0.077 1 90.81 23 ASN B CA 1
ATOM 4493 C C . ASN B 1 23 ? -17.328 -16.734 -1.24 1 90.81 23 ASN B C 1
ATOM 4495 O O . ASN B 1 23 ? -18.141 -15.82 -1.209 1 90.81 23 ASN B O 1
ATOM 4499 N N . SER B 1 24 ? -16.469 -16.891 -2.223 1 94.75 24 SER B N 1
ATOM 4500 C CA . SER B 1 24 ? -16.406 -15.914 -3.305 1 94.75 24 SER B CA 1
ATOM 4501 C C . SER B 1 24 ? -15.914 -16.562 -4.598 1 94.75 24 SER B C 1
ATOM 4503 O O . SER B 1 24 ? -15.266 -17.609 -4.57 1 94.75 24 SER B O 1
ATOM 4505 N N . PHE B 1 25 ? -16.375 -15.977 -5.715 1 97.12 25 PHE B N 1
ATOM 4506 C CA . PHE B 1 25 ? -15.836 -16.297 -7.027 1 97.12 25 PHE B CA 1
ATOM 4507 C C . PHE B 1 25 ? -14.766 -15.297 -7.438 1 97.12 25 PHE B C 1
ATOM 4509 O O . PHE B 1 25 ? -14.867 -14.109 -7.117 1 97.12 25 PHE B O 1
ATOM 4516 N N . LYS B 1 26 ? -13.703 -15.789 -8.078 1 97.12 26 LYS B N 1
ATOM 4517 C CA . LYS B 1 26 ? -12.617 -14.922 -8.516 1 97.12 26 LYS B CA 1
ATOM 4518 C C . LYS B 1 26 ? -12.32 -15.117 -10 1 97.12 26 LYS B C 1
ATOM 4520 O O . LYS B 1 26 ? -12.312 -16.25 -10.484 1 97.12 26 LYS B O 1
ATOM 4525 N N . LEU B 1 27 ? -12.133 -14.047 -10.695 1 97.25 27 LEU B N 1
ATOM 4526 C CA . LEU B 1 27 ? -11.672 -14.023 -12.078 1 97.25 27 LEU B CA 1
ATOM 4527 C C . LEU B 1 27 ? -10.273 -13.43 -12.18 1 97.25 27 LEU B C 1
ATOM 4529 O O . LEU B 1 27 ? -10 -12.375 -11.594 1 97.25 27 LEU B O 1
ATOM 4533 N N . LEU B 1 28 ? -9.391 -14.094 -12.828 1 96.25 28 LEU B N 1
ATOM 4534 C CA . LEU B 1 28 ? -8.055 -13.586 -13.117 1 96.25 28 LEU B CA 1
ATOM 4535 C C . LEU B 1 28 ? -7.723 -13.734 -14.602 1 96.25 28 LEU B C 1
ATOM 4537 O O . LEU B 1 28 ? -7.746 -14.844 -15.133 1 96.25 28 LEU B O 1
ATOM 4541 N N . ILE B 1 29 ? -7.527 -12.672 -15.312 1 93.31 29 ILE B N 1
ATOM 4542 C CA . ILE B 1 29 ? -7.035 -12.664 -16.688 1 93.31 29 ILE B CA 1
ATOM 4543 C C . ILE B 1 29 ? -5.598 -12.148 -16.719 1 93.31 29 ILE B C 1
ATOM 4545 O O . ILE B 1 29 ? -5.301 -11.086 -16.156 1 93.31 29 ILE B O 1
ATOM 4549 N N . VAL B 1 30 ? -4.703 -12.883 -17.312 1 90.5 30 VAL B N 1
ATOM 4550 C CA . VAL B 1 30 ? -3.297 -12.492 -17.312 1 90.5 30 VAL B CA 1
ATOM 4551 C C . VAL B 1 30 ? -2.779 -12.43 -18.734 1 90.5 30 VAL B C 1
ATOM 4553 O O . VAL B 1 30 ? -3.344 -13.062 -19.641 1 90.5 30 VAL B O 1
ATOM 4556 N N . GLN B 1 31 ? -1.804 -11.656 -18.922 1 85.69 31 GLN B N 1
ATOM 4557 C CA . GLN B 1 31 ? -1 -11.648 -20.125 1 85.69 31 GLN B CA 1
ATOM 4558 C C . GLN B 1 31 ? 0.321 -12.383 -19.922 1 85.69 31 GLN B C 1
ATOM 4560 O O . GLN B 1 31 ? 1.095 -12.039 -19.031 1 85.69 31 GLN B O 1
ATOM 4565 N N . ALA B 1 32 ? 0.479 -13.43 -20.656 1 84.25 32 ALA B N 1
ATOM 4566 C CA . ALA B 1 32 ? 1.714 -14.211 -20.562 1 84.25 32 ALA B CA 1
ATOM 4567 C C . ALA B 1 32 ? 2.752 -13.703 -21.562 1 84.25 32 ALA B C 1
ATOM 4569 O O . ALA B 1 32 ? 2.416 -13.367 -22.703 1 84.25 32 ALA B O 1
ATOM 4570 N N . GLU B 1 33 ? 3.982 -13.531 -21.094 1 73.62 33 GLU B N 1
ATOM 4571 C CA . GLU B 1 33 ? 5.066 -13.125 -21.984 1 73.62 33 GLU B CA 1
ATOM 4572 C C . GLU B 1 33 ? 5.395 -14.219 -22.984 1 73.62 33 GLU B C 1
ATOM 4574 O O . GLU B 1 33 ? 5.258 -15.406 -22.688 1 73.62 33 GLU B O 1
ATOM 4579 N N . PRO B 1 34 ? 5.809 -13.789 -24.109 1 62.75 34 PRO B N 1
ATOM 4580 C CA . PRO B 1 34 ? 6.09 -14.75 -25.188 1 62.75 34 PRO B CA 1
ATOM 4581 C C . PRO B 1 34 ? 7.133 -15.789 -24.781 1 62.75 34 PRO B C 1
ATOM 4583 O O . PRO B 1 34 ? 7.086 -16.922 -25.25 1 62.75 34 PRO B O 1
ATOM 4586 N N . SER B 1 35 ? 8.016 -15.281 -23.938 1 60.12 35 SER B N 1
ATOM 4587 C CA . SER B 1 35 ? 9.047 -16.25 -23.547 1 60.12 35 SER B CA 1
ATOM 4588 C C . SER B 1 35 ? 8.508 -17.266 -22.547 1 60.12 35 SER B C 1
ATOM 4590 O O . SER B 1 35 ? 9.18 -18.25 -22.234 1 60.12 35 SER B O 1
ATOM 4592 N N . GLY B 1 36 ? 7.266 -17.125 -22.297 1 59.62 36 GLY B N 1
ATOM 4593 C CA . GLY B 1 36 ? 6.625 -18.031 -21.359 1 59.62 36 GLY B CA 1
ATOM 4594 C C . GLY B 1 36 ? 7.203 -17.953 -19.953 1 59.62 36 GLY B C 1
ATOM 4595 O O . GLY B 1 36 ? 7.102 -18.922 -19.188 1 59.62 36 GLY B O 1
ATOM 4596 N N . ARG B 1 37 ? 7.812 -17 -19.625 1 65.19 37 ARG B N 1
ATOM 4597 C CA . ARG B 1 37 ? 8.57 -16.953 -18.375 1 65.19 37 ARG B CA 1
ATOM 4598 C C . ARG B 1 37 ? 7.805 -16.219 -17.297 1 65.19 37 ARG B C 1
ATOM 4600 O O . ARG B 1 37 ? 8.133 -16.328 -16.109 1 65.19 37 ARG B O 1
ATOM 4607 N N . SER B 1 38 ? 6.84 -15.43 -17.688 1 77.81 38 SER B N 1
ATOM 4608 C CA . SER B 1 38 ? 6.125 -14.672 -16.656 1 77.81 38 SER B CA 1
ATOM 4609 C C . SER B 1 38 ? 4.766 -14.203 -17.156 1 77.81 38 SER B C 1
ATOM 4611 O O . SER B 1 38 ? 4.477 -14.289 -18.359 1 77.81 38 SER B O 1
ATOM 4613 N N . PHE B 1 39 ? 3.889 -14.008 -16.219 1 84.81 39 PHE B N 1
ATOM 4614 C CA . PHE B 1 39 ? 2.592 -13.445 -16.562 1 84.81 39 PHE B CA 1
ATOM 4615 C C . PHE B 1 39 ? 2.275 -12.227 -15.711 1 84.81 39 PHE B C 1
ATOM 4617 O O . PHE B 1 39 ? 2.777 -12.102 -14.594 1 84.81 39 PHE B O 1
ATOM 4624 N N . VAL B 1 40 ? 1.489 -11.367 -16.297 1 79.88 40 VAL B N 1
ATOM 4625 C CA . VAL B 1 40 ? 1.053 -10.156 -15.602 1 79.88 40 VAL B CA 1
ATOM 4626 C C . VAL B 1 40 ? -0.472 -10.109 -15.555 1 79.88 40 VAL B C 1
ATOM 4628 O O . VAL B 1 40 ? -1.137 -10.297 -16.578 1 79.88 40 VAL B O 1
ATOM 4631 N N . PRO B 1 41 ? -1.025 -9.914 -14.352 1 86.25 41 PRO B N 1
ATOM 4632 C CA . PRO B 1 41 ? -2.482 -9.773 -14.281 1 86.25 41 PRO B CA 1
ATOM 4633 C C . PRO B 1 41 ? -2.99 -8.539 -15.016 1 86.25 41 PRO B C 1
ATOM 4635 O O . PRO B 1 41 ? -2.42 -7.453 -14.867 1 86.25 41 PRO B O 1
ATOM 4638 N N . ILE B 1 42 ? -4.023 -8.648 -15.812 1 82.38 42 ILE B N 1
ATOM 4639 C CA . ILE B 1 42 ? -4.59 -7.504 -16.516 1 82.38 42 ILE B CA 1
ATOM 4640 C C . ILE B 1 42 ? -5.996 -7.223 -16 1 82.38 42 ILE B C 1
ATOM 4642 O O . ILE B 1 42 ? -6.504 -6.105 -16.141 1 82.38 42 ILE B O 1
ATOM 4646 N N . GLU B 1 43 ? -6.664 -8.328 -15.5 1 86.94 43 GLU B N 1
ATOM 4647 C CA . GLU B 1 43 ? -7.996 -8.188 -14.922 1 86.94 43 GLU B CA 1
ATOM 4648 C C . GLU B 1 43 ? -8.164 -9.062 -13.688 1 86.94 43 GLU B C 1
ATOM 4650 O O . GLU B 1 43 ? -7.754 -10.227 -13.688 1 86.94 43 GLU B O 1
ATOM 4655 N N . ARG B 1 44 ? -8.648 -8.398 -12.641 1 90.88 44 ARG B N 1
ATOM 4656 C CA . ARG B 1 44 ? -9.031 -9.133 -11.438 1 90.88 44 ARG B CA 1
ATOM 4657 C C . ARG B 1 44 ? -10.43 -8.727 -10.977 1 90.88 44 ARG B C 1
ATOM 4659 O O . ARG B 1 44 ? -10.758 -7.539 -10.945 1 90.88 44 ARG B O 1
ATOM 4666 N N . LEU B 1 45 ? -11.203 -9.711 -10.703 1 92.56 45 LEU B N 1
ATOM 4667 C CA . LEU B 1 45 ? -12.523 -9.445 -10.156 1 92.56 45 LEU B CA 1
ATOM 4668 C C . LEU B 1 45 ? -12.898 -10.477 -9.102 1 92.56 45 LEU B C 1
ATOM 4670 O O . LEU B 1 45 ? -12.656 -11.672 -9.281 1 92.56 45 LEU B O 1
ATOM 4674 N N . LYS B 1 46 ? -13.383 -10.047 -8.008 1 93.12 46 LYS B N 1
ATOM 4675 C CA . LYS B 1 46 ? -13.883 -10.891 -6.926 1 93.12 46 LYS B CA 1
ATOM 4676 C C . LYS B 1 46 ? -15.352 -10.594 -6.633 1 93.12 46 LYS B C 1
ATOM 4678 O O . LYS B 1 46 ? -15.742 -9.438 -6.508 1 93.12 46 LYS B O 1
ATOM 4683 N N . GLU B 1 47 ? -16.172 -11.594 -6.574 1 93.19 47 GLU B N 1
ATOM 4684 C CA . GLU B 1 47 ? -17.594 -11.461 -6.281 1 93.19 47 GLU B CA 1
ATOM 4685 C C . GLU B 1 47 ? -17.984 -12.297 -5.07 1 93.19 47 GLU B C 1
ATOM 4687 O O . GLU B 1 47 ? -17.766 -13.508 -5.051 1 93.19 47 GLU B O 1
ATOM 4692 N N . PRO B 1 48 ? -18.562 -11.625 -4.129 1 90.44 48 PRO B N 1
ATOM 4693 C CA . PRO B 1 48 ? -19.062 -12.406 -2.992 1 90.44 48 PRO B CA 1
ATOM 4694 C C . PRO B 1 48 ? -20.297 -13.242 -3.344 1 90.44 48 PRO B C 1
ATOM 4696 O O . PRO B 1 48 ? -21.312 -12.688 -3.783 1 90.44 48 PRO B O 1
ATOM 4699 N N . VAL B 1 49 ? -20.297 -14.57 -3.234 1 91.75 49 VAL B N 1
ATOM 4700 C CA . VAL B 1 49 ? -21.406 -15.438 -3.605 1 91.75 49 VAL B CA 1
ATOM 4701 C C . VAL B 1 49 ? -21.859 -16.25 -2.389 1 91.75 49 VAL B C 1
ATOM 4703 O O . VAL B 1 49 ? -23.062 -16.469 -2.191 1 91.75 49 VAL B O 1
ATOM 4706 N N . VAL B 1 50 ? -21.016 -16.672 -1.505 1 90.31 50 VAL B N 1
ATOM 4707 C CA . VAL B 1 50 ? -21.25 -17.516 -0.34 1 90.31 50 VAL B CA 1
ATOM 4708 C C . VAL B 1 50 ? -22.188 -18.672 -0.715 1 90.31 50 VAL B C 1
ATOM 4710 O O . VAL B 1 50 ? -23.359 -18.672 -0.345 1 90.31 50 VAL B O 1
ATOM 4713 N N . LEU B 1 51 ? -21.719 -19.719 -1.263 1 90.5 51 LEU B N 1
ATOM 4714 C CA . LEU B 1 51 ? -22.484 -20.828 -1.821 1 90.5 51 LEU B CA 1
ATOM 4715 C C . LEU B 1 51 ? -23.188 -21.609 -0.719 1 90.5 51 LEU B C 1
ATOM 4717 O O . LEU B 1 51 ? -24.266 -22.188 -0.943 1 90.5 51 LEU B O 1
ATOM 4721 N N . SER B 1 52 ? -22.609 -21.641 0.52 1 81.62 52 SER B N 1
ATOM 4722 C CA . SER B 1 52 ? -23.156 -22.469 1.591 1 81.62 52 SER B CA 1
ATOM 4723 C C . SER B 1 52 ? -23.953 -21.641 2.582 1 81.62 52 SER B C 1
ATOM 4725 O O . SER B 1 52 ? -24.156 -22.047 3.732 1 81.62 52 SER B O 1
ATOM 4727 N N . ARG B 1 53 ? -24.422 -20.531 2.164 1 76.94 53 ARG B N 1
ATOM 4728 C CA . ARG B 1 53 ? -25.078 -19.594 3.066 1 76.94 53 ARG B CA 1
ATOM 4729 C C . ARG B 1 53 ? -26.375 -20.172 3.609 1 76.94 53 ARG B C 1
ATOM 4731 O O . ARG B 1 53 ? -26.641 -20.109 4.812 1 76.94 53 ARG B O 1
ATOM 4738 N N . GLU B 1 54 ? -27.125 -20.75 2.703 1 77.06 54 GLU B N 1
ATOM 4739 C CA . GLU B 1 54 ? -28.484 -21.172 3.064 1 77.06 54 GLU B CA 1
ATOM 4740 C C . GLU B 1 54 ? -28.516 -22.656 3.41 1 77.06 54 GLU B C 1
ATOM 4742 O O . GLU B 1 54 ? -29.422 -23.109 4.121 1 77.06 54 GLU B O 1
ATOM 4747 N N . SER B 1 55 ? -27.594 -23.406 2.854 1 79.31 55 SER B N 1
ATOM 4748 C CA . SER B 1 55 ? -27.547 -24.844 3.082 1 79.31 55 SER B CA 1
ATOM 4749 C C . SER B 1 55 ? -26.109 -25.344 3.168 1 79.31 55 SER B C 1
ATOM 4751 O O . SER B 1 55 ? -25.25 -24.953 2.363 1 79.31 55 SER B O 1
ATOM 4753 N N . PRO B 1 56 ? -25.844 -26.281 4.074 1 76 56 PRO B N 1
ATOM 4754 C CA . PRO B 1 56 ? -24.484 -26.812 4.207 1 76 56 PRO B CA 1
ATOM 4755 C C . PRO B 1 56 ? -24.203 -27.953 3.238 1 76 56 PRO B C 1
ATOM 4757 O O . PRO B 1 56 ? -23.047 -28.312 3.02 1 76 56 PRO B O 1
ATOM 4760 N N . THR B 1 57 ? -25.281 -28.484 2.627 1 84.81 57 THR B N 1
ATOM 4761 C CA . THR B 1 57 ? -25.047 -29.719 1.884 1 84.81 57 THR B CA 1
ATOM 4762 C C . THR B 1 57 ? -25.406 -29.547 0.409 1 84.81 57 THR B C 1
ATOM 4764 O O . THR B 1 57 ? -25.156 -30.438 -0.408 1 84.81 57 THR B O 1
ATOM 4767 N N . SER B 1 58 ? -26.078 -28.5 0.139 1 91.56 58 SER B N 1
ATOM 4768 C CA . SER B 1 58 ? -26.484 -28.25 -1.239 1 91.56 58 SER B CA 1
ATOM 4769 C C . SER B 1 58 ? -26.375 -26.766 -1.589 1 91.56 58 SER B C 1
ATOM 4771 O O . SER B 1 58 ? -26.266 -25.922 -0.7 1 91.56 58 SER B O 1
ATOM 4773 N N . ILE B 1 59 ? -26.406 -26.5 -2.85 1 93.94 59 ILE B N 1
ATOM 4774 C CA . ILE B 1 59 ? -26.438 -25.125 -3.326 1 93.94 59 ILE B CA 1
ATOM 4775 C C . ILE B 1 59 ? -27.891 -24.672 -3.479 1 93.94 59 ILE B C 1
ATOM 4777 O O . ILE B 1 59 ? -28.625 -25.188 -4.324 1 93.94 59 ILE B O 1
ATOM 4781 N N . SER B 1 60 ? -28.281 -23.719 -2.719 1 93.38 60 SER B N 1
ATOM 4782 C CA . SER B 1 60 ? -29.656 -23.234 -2.754 1 93.38 60 SER B CA 1
ATOM 4783 C C . SER B 1 60 ? -29.953 -22.5 -4.062 1 93.38 60 SER B C 1
ATOM 4785 O O . SER B 1 60 ? -29.031 -22.125 -4.789 1 93.38 60 SER B O 1
ATOM 4787 N N . SER B 1 61 ? -31.25 -22.312 -4.305 1 93 61 SER B N 1
ATOM 4788 C CA . SER B 1 61 ? -31.656 -21.578 -5.496 1 93 61 SER B CA 1
ATOM 4789 C C . SER B 1 61 ? -31.156 -20.141 -5.461 1 93 61 SER B C 1
ATOM 4791 O O . SER B 1 61 ? -30.781 -19.578 -6.492 1 93 61 SER B O 1
ATOM 4793 N N . GLN B 1 62 ? -31.188 -19.609 -4.281 1 93.38 62 GLN B N 1
ATOM 4794 C CA . GLN B 1 62 ? -30.719 -18.25 -4.105 1 93.38 62 GLN B CA 1
ATOM 4795 C C . GLN B 1 62 ? -29.219 -18.141 -4.391 1 93.38 62 GLN B C 1
ATOM 4797 O O . GLN B 1 62 ? -28.781 -17.234 -5.094 1 93.38 62 GLN B O 1
ATOM 4802 N N . SER B 1 63 ? -28.469 -19.062 -3.877 1 92.69 63 SER B N 1
ATOM 4803 C CA . SER B 1 63 ? -27.031 -19.078 -4.102 1 92.69 63 SER B CA 1
ATOM 4804 C C . SER B 1 63 ? -26.688 -19.344 -5.566 1 92.69 63 SER B C 1
ATOM 4806 O O . SER B 1 63 ? -25.75 -18.766 -6.109 1 92.69 63 SER B O 1
ATOM 4808 N N . GLN B 1 64 ? -27.453 -20.203 -6.152 1 94.44 64 GLN B N 1
ATOM 4809 C CA . GLN B 1 64 ? -27.25 -20.516 -7.562 1 94.44 64 GLN B CA 1
ATOM 4810 C C . GLN B 1 64 ? -27.484 -19.297 -8.438 1 94.44 64 GLN B C 1
ATOM 4812 O O . GLN B 1 64 ? -26.734 -19.047 -9.383 1 94.44 64 GLN B O 1
ATOM 4817 N N . ALA B 1 65 ? -28.531 -18.609 -8.102 1 95 65 ALA B N 1
ATOM 4818 C CA . ALA B 1 65 ? -28.844 -17.391 -8.859 1 95 65 ALA B CA 1
ATOM 4819 C C . ALA B 1 65 ? -27.703 -16.375 -8.758 1 95 65 ALA B C 1
ATOM 4821 O O . ALA B 1 65 ? -27.297 -15.781 -9.758 1 95 65 ALA B O 1
ATOM 4822 N N . ARG B 1 66 ? -27.203 -16.141 -7.598 1 95.12 66 ARG B N 1
ATOM 4823 C CA . ARG B 1 66 ? -26.078 -15.234 -7.383 1 95.12 66 ARG B CA 1
ATOM 4824 C C . ARG B 1 66 ? -24.828 -15.703 -8.133 1 95.12 66 ARG B C 1
ATOM 4826 O O . ARG B 1 66 ? -24.109 -14.891 -8.711 1 95.12 66 ARG B O 1
ATOM 4833 N N . ALA B 1 67 ? -24.625 -16.969 -8.062 1 96.44 67 ALA B N 1
ATOM 4834 C CA . ALA B 1 67 ? -23.469 -17.562 -8.727 1 96.44 67 ALA B CA 1
ATOM 4835 C C . ALA B 1 67 ? -23.531 -17.344 -10.234 1 96.44 67 ALA B C 1
ATOM 4837 O O . ALA B 1 67 ? -22.547 -16.891 -10.844 1 96.44 67 ALA B O 1
ATOM 4838 N N . LEU B 1 68 ? -24.672 -17.625 -10.812 1 97.25 68 LEU B N 1
ATOM 4839 C CA . LEU B 1 68 ? -24.828 -17.5 -12.258 1 97.25 68 LEU B CA 1
ATOM 4840 C C . LEU B 1 68 ? -24.703 -16.047 -12.688 1 97.25 68 LEU B C 1
ATOM 4842 O O . LEU B 1 68 ? -24.109 -15.75 -13.734 1 97.25 68 LEU B O 1
ATOM 4846 N N . GLN B 1 69 ? -25.25 -15.18 -11.898 1 96.38 69 GLN B N 1
ATOM 4847 C CA . GLN B 1 69 ? -25.125 -13.75 -12.188 1 96.38 69 GLN B CA 1
ATOM 4848 C C . GLN B 1 69 ? -23.656 -13.328 -12.195 1 96.38 69 GLN B C 1
ATOM 4850 O O . GLN B 1 69 ? -23.219 -12.594 -13.078 1 96.38 69 GLN B O 1
ATOM 4855 N N . SER B 1 70 ? -22.906 -13.742 -11.234 1 96.19 70 SER B N 1
ATOM 4856 C CA . SER B 1 70 ? -21.484 -13.438 -11.141 1 96.19 70 SER B CA 1
ATOM 4857 C C . SER B 1 70 ? -20.719 -13.992 -12.336 1 96.19 70 SER B C 1
ATOM 4859 O O . SER B 1 70 ? -19.844 -13.32 -12.891 1 96.19 70 SER B O 1
ATOM 4861 N N . LEU B 1 71 ? -21.062 -15.18 -12.75 1 97.69 71 LEU B N 1
ATOM 4862 C CA . LEU B 1 71 ? -20.359 -15.836 -13.844 1 97.69 71 LEU B CA 1
ATOM 4863 C C . LEU B 1 71 ? -20.672 -15.148 -15.172 1 97.69 71 LEU B C 1
ATOM 4865 O O . LEU B 1 71 ? -19.812 -15.109 -16.062 1 97.69 71 LEU B O 1
ATOM 4869 N N . ARG B 1 72 ? -21.844 -14.641 -15.289 1 96.31 72 ARG B N 1
ATOM 4870 C CA . ARG B 1 72 ? -22.172 -13.867 -16.484 1 96.31 72 ARG B CA 1
ATOM 4871 C C . ARG B 1 72 ? -21.312 -12.617 -16.578 1 96.31 72 ARG B C 1
ATOM 4873 O O . ARG B 1 72 ? -20.859 -12.242 -17.656 1 96.31 72 ARG B O 1
ATOM 4880 N N . LYS B 1 73 ? -21.109 -11.969 -15.414 1 94.62 73 LYS B N 1
ATOM 4881 C CA . LYS B 1 73 ? -20.203 -10.828 -15.375 1 94.62 73 LYS B CA 1
ATOM 4882 C C . LYS B 1 73 ? -18.797 -11.227 -15.805 1 94.62 73 LYS B C 1
ATOM 4884 O O . LYS B 1 73 ? -18.156 -10.516 -16.578 1 94.62 73 LYS B O 1
ATOM 4889 N N . PHE B 1 74 ? -18.344 -12.359 -15.289 1 96.5 74 PHE B N 1
ATOM 4890 C CA . PHE B 1 74 ? -17.016 -12.852 -15.641 1 96.5 74 PHE B CA 1
ATOM 4891 C C . PHE B 1 74 ? -16.906 -13.109 -17.141 1 96.5 74 PHE B C 1
ATOM 4893 O O . PHE B 1 74 ? -15.93 -12.719 -17.766 1 96.5 74 PHE B O 1
ATOM 4900 N N . LYS B 1 75 ? -17.922 -13.758 -17.641 1 95 75 LYS B N 1
ATOM 4901 C CA . LYS B 1 75 ? -17.938 -14.094 -19.062 1 95 75 LYS B CA 1
ATOM 4902 C C . LYS B 1 75 ? -17.859 -12.844 -19.922 1 95 75 LYS B C 1
ATOM 4904 O O . LYS B 1 75 ? -17.141 -12.812 -20.922 1 95 75 LYS B O 1
ATOM 4909 N N . SER B 1 76 ? -18.609 -11.867 -19.562 1 92.75 76 SER B N 1
ATOM 4910 C CA . SER B 1 76 ? -18.594 -10.602 -20.297 1 92.75 76 SER B CA 1
ATOM 4911 C C . SER B 1 76 ? -17.203 -10 -20.328 1 92.75 76 SER B C 1
ATOM 4913 O O . SER B 1 76 ? -16.75 -9.523 -21.375 1 92.75 76 SER B O 1
ATOM 4915 N N . LEU B 1 77 ? -16.5 -10.016 -19.234 1 91.31 77 LEU B N 1
ATOM 4916 C CA . LEU B 1 77 ? -15.148 -9.469 -19.172 1 91.31 77 LEU B CA 1
ATOM 4917 C C . LEU B 1 77 ? -14.18 -10.305 -20 1 91.31 77 LEU B C 1
ATOM 4919 O O . LEU B 1 77 ? -13.312 -9.75 -20.688 1 91.31 77 LEU B O 1
ATOM 4923 N N . ILE B 1 78 ? -14.344 -11.602 -19.922 1 93.69 78 ILE B N 1
ATOM 4924 C CA . ILE B 1 78 ? -13.492 -12.508 -20.688 1 93.69 78 ILE B CA 1
ATOM 4925 C C . ILE B 1 78 ? -13.633 -12.227 -22.172 1 93.69 78 ILE B C 1
ATOM 4927 O O . ILE B 1 78 ? -12.641 -12.125 -22.906 1 93.69 78 ILE B O 1
ATOM 4931 N N . LEU B 1 79 ? -14.836 -12.078 -22.625 1 90.25 79 LEU B N 1
ATOM 4932 C CA . LEU B 1 79 ? -15.117 -11.836 -24.031 1 90.25 79 LEU B CA 1
ATOM 4933 C C . LEU B 1 79 ? -14.508 -10.516 -24.484 1 90.25 79 LEU B C 1
ATOM 4935 O O . LEU B 1 79 ? -14.008 -10.406 -25.609 1 90.25 79 LEU B O 1
ATOM 4939 N N . SER B 1 80 ? -14.523 -9.547 -23.609 1 87.56 80 SER B N 1
ATOM 4940 C CA . SER B 1 80 ? -13.984 -8.234 -23.953 1 87.56 80 SER B CA 1
ATOM 4941 C C . SER B 1 80 ? -12.477 -8.289 -24.156 1 87.56 80 SER B C 1
ATOM 4943 O O . SER B 1 80 ? -11.906 -7.414 -24.812 1 87.56 80 SER B O 1
ATOM 4945 N N . HIS B 1 81 ? -11.797 -9.297 -23.656 1 87.75 81 HIS B N 1
ATOM 4946 C CA . HIS B 1 81 ? -10.359 -9.43 -23.812 1 87.75 81 HIS B CA 1
ATOM 4947 C C . HIS B 1 81 ? -10.008 -10.414 -24.922 1 87.75 81 HIS B C 1
ATOM 4949 O O . HIS B 1 81 ? -8.836 -10.742 -25.125 1 87.75 81 HIS B O 1
ATOM 4955 N N . HIS B 1 82 ? -10.961 -10.93 -25.594 1 86.5 82 HIS B N 1
ATOM 4956 C CA . HIS B 1 82 ? -10.797 -11.812 -26.75 1 86.5 82 HIS B CA 1
ATOM 4957 C C . HIS B 1 82 ? -9.977 -13.047 -26.375 1 86.5 82 HIS B C 1
ATOM 4959 O O . HIS B 1 82 ? -9.062 -13.43 -27.109 1 86.5 82 HIS B O 1
ATOM 4965 N N . VAL B 1 83 ? -10.266 -13.617 -25.281 1 87.5 83 VAL B N 1
ATOM 4966 C CA . VAL B 1 83 ? -9.586 -14.82 -24.812 1 87.5 83 VAL B CA 1
ATOM 4967 C C . VAL B 1 83 ? -10.125 -16.047 -25.547 1 87.5 83 VAL B C 1
ATOM 4969 O O . VAL B 1 83 ? -11.344 -16.203 -25.688 1 87.5 83 VAL B O 1
ATOM 4972 N N . SER B 1 84 ? -9.219 -16.844 -26.016 1 87.25 84 SER B N 1
ATOM 4973 C CA . SER B 1 84 ? -9.625 -18.094 -26.641 1 87.25 84 SER B CA 1
ATOM 4974 C C . SER B 1 84 ? -10.18 -19.078 -25.609 1 87.25 84 SER B C 1
ATOM 4976 O O . SER B 1 84 ? -9.688 -19.125 -24.484 1 87.25 84 SER B O 1
ATOM 4978 N N . GLY B 1 85 ? -11.133 -19.859 -25.969 1 87.56 85 GLY B N 1
ATOM 4979 C CA . GLY B 1 85 ? -11.805 -20.781 -25.078 1 87.56 85 GLY B CA 1
ATOM 4980 C C . GLY B 1 85 ? -10.867 -21.781 -24.438 1 87.56 85 GLY B C 1
ATOM 4981 O O . GLY B 1 85 ? -11.07 -22.203 -23.297 1 87.56 85 GLY B O 1
ATOM 4982 N N . ASP B 1 86 ? -9.883 -22.188 -25.188 1 89.25 86 ASP B N 1
ATOM 4983 C CA . ASP B 1 86 ? -8.945 -23.188 -24.688 1 89.25 86 ASP B CA 1
ATOM 4984 C C . ASP B 1 86 ? -8.016 -22.609 -23.625 1 89.25 86 ASP B C 1
ATOM 4986 O O . ASP B 1 86 ? -7.281 -23.344 -22.969 1 89.25 86 ASP B O 1
ATOM 4990 N N . ARG B 1 87 ? -8.133 -21.375 -23.438 1 93.38 87 ARG B N 1
ATOM 4991 C CA . ARG B 1 87 ? -7.266 -20.703 -22.469 1 93.38 87 ARG B CA 1
ATOM 4992 C C . ARG B 1 87 ? -8.055 -20.219 -21.25 1 93.38 87 ARG B C 1
ATOM 4994 O O . ARG B 1 87 ? -7.57 -19.391 -20.484 1 93.38 87 ARG B O 1
ATOM 5001 N N . ILE B 1 88 ? -9.258 -20.688 -21.141 1 96.12 88 ILE B N 1
ATOM 5002 C CA . ILE B 1 88 ? -10.117 -20.406 -20 1 96.12 88 ILE B CA 1
ATOM 5003 C C . ILE B 1 88 ? -10.258 -21.656 -19.141 1 96.12 88 ILE B C 1
ATOM 5005 O O . ILE B 1 88 ? -10.672 -22.719 -19.625 1 96.12 88 ILE B O 1
ATOM 5009 N N . ARG B 1 89 ? -9.867 -21.578 -17.938 1 97.44 89 ARG B N 1
ATOM 5010 C CA . ARG B 1 89 ? -10.047 -22.688 -17 1 97.44 89 ARG B CA 1
ATOM 5011 C C . ARG B 1 89 ? -10.891 -22.266 -15.805 1 97.44 89 ARG B C 1
ATOM 5013 O O . ARG B 1 89 ? -10.547 -21.312 -15.109 1 97.44 89 ARG B O 1
ATOM 5020 N N . CYS B 1 90 ? -11.984 -22.875 -15.602 1 98.12 90 CYS B N 1
ATOM 5021 C CA . CYS B 1 90 ? -12.891 -22.641 -14.484 1 98.12 90 CYS B CA 1
ATOM 5022 C C . CYS B 1 90 ? -12.852 -23.797 -13.5 1 98.12 90 CYS B C 1
ATOM 5024 O O . CYS B 1 90 ? -13.172 -24.938 -13.852 1 98.12 90 CYS B O 1
ATOM 5026 N N . VAL B 1 91 ? -12.477 -23.516 -12.281 1 98.44 91 VAL B N 1
ATOM 5027 C CA . VAL B 1 91 ? -12.32 -24.594 -11.305 1 98.44 91 VAL B CA 1
ATOM 5028 C C . VAL B 1 91 ? -13.234 -24.328 -10.109 1 98.44 91 VAL B C 1
ATOM 5030 O O . VAL B 1 91 ? -13.531 -23.172 -9.781 1 98.44 91 VAL B O 1
ATOM 5033 N N . ALA B 1 92 ? -13.688 -25.359 -9.508 1 97.69 92 ALA B N 1
ATOM 5034 C CA . ALA B 1 92 ? -14.531 -25.297 -8.32 1 97.69 92 ALA B CA 1
ATOM 5035 C C . ALA B 1 92 ? -13.922 -26.078 -7.168 1 97.69 92 ALA B C 1
ATOM 5037 O O . ALA B 1 92 ? -13.273 -27.109 -7.391 1 97.69 92 ALA B O 1
ATOM 5038 N N . THR B 1 93 ? -14.195 -25.609 -5.973 1 95.31 93 THR B N 1
ATOM 5039 C CA . THR B 1 93 ? -13.539 -26.188 -4.809 1 95.31 93 THR B CA 1
ATOM 5040 C C . THR B 1 93 ? -14.57 -26.75 -3.826 1 95.31 93 THR B C 1
ATOM 5042 O O . THR B 1 93 ? -15.57 -27.344 -4.234 1 95.31 93 THR B O 1
ATOM 5045 N N . GLU B 1 94 ? -14.422 -26.672 -2.545 1 92.19 94 GLU B N 1
ATOM 5046 C CA . GLU B 1 94 ? -15.039 -27.469 -1.486 1 92.19 94 GLU B CA 1
ATOM 5047 C C . GLU B 1 94 ? -16.562 -27.406 -1.554 1 92.19 94 GLU B C 1
ATOM 5049 O O . GLU B 1 94 ? -17.234 -28.422 -1.523 1 92.19 94 GLU B O 1
ATOM 5054 N N . ALA B 1 95 ? -17.141 -26.219 -1.646 1 89.88 95 ALA B N 1
ATOM 5055 C CA . ALA B 1 95 ? -18.594 -26.094 -1.581 1 89.88 95 ALA B CA 1
ATOM 5056 C C . ALA B 1 95 ? -19.266 -26.859 -2.719 1 89.88 95 ALA B C 1
ATOM 5058 O O . ALA B 1 95 ? -20.266 -27.547 -2.51 1 89.88 95 ALA B O 1
ATOM 5059 N N . LEU B 1 96 ? -18.734 -26.719 -3.895 1 93.81 96 LEU B N 1
ATOM 5060 C CA . LEU B 1 96 ? -19.281 -27.438 -5.035 1 93.81 96 LEU B CA 1
ATOM 5061 C C . LEU B 1 96 ? -18.891 -28.922 -4.992 1 93.81 96 LEU B C 1
ATOM 5063 O O . LEU B 1 96 ? -19.703 -29.781 -5.332 1 93.81 96 LEU B O 1
ATOM 5067 N N . ARG B 1 97 ? -17.688 -29.156 -4.59 1 93.88 97 ARG B N 1
ATOM 5068 C CA . ARG B 1 97 ? -17.188 -30.531 -4.504 1 93.88 97 ARG B CA 1
ATOM 5069 C C . ARG B 1 97 ? -18.078 -31.391 -3.609 1 93.88 97 ARG B C 1
ATOM 5071 O O . ARG B 1 97 ? -18.312 -32.562 -3.893 1 93.88 97 ARG B O 1
ATOM 5078 N N . ARG B 1 98 ? -18.688 -30.875 -2.619 1 92.31 98 ARG B N 1
ATOM 5079 C CA . ARG B 1 98 ? -19.438 -31.625 -1.615 1 92.31 98 ARG B CA 1
ATOM 5080 C C . ARG B 1 98 ? -20.938 -31.484 -1.835 1 92.31 98 ARG B C 1
ATOM 5082 O O . ARG B 1 98 ? -21.734 -32.188 -1.19 1 92.31 98 ARG B O 1
ATOM 5089 N N . ALA B 1 99 ? -21.312 -30.688 -2.73 1 94.5 99 ALA B N 1
ATOM 5090 C CA . ALA B 1 99 ? -22.734 -30.391 -2.904 1 94.5 99 ALA B CA 1
ATOM 5091 C C . ALA B 1 99 ? -23.484 -31.594 -3.477 1 94.5 99 ALA B C 1
ATOM 5093 O O . ALA B 1 99 ? -23.047 -32.188 -4.461 1 94.5 99 ALA B O 1
ATOM 5094 N N . GLU B 1 100 ? -24.578 -31.859 -2.955 1 94.75 100 GLU B N 1
ATOM 5095 C CA . GLU B 1 100 ? -25.438 -32.969 -3.428 1 94.75 100 GLU B CA 1
ATOM 5096 C C . GLU B 1 100 ? -25.906 -32.719 -4.859 1 94.75 100 GLU B C 1
ATOM 5098 O O . GLU B 1 100 ? -26.078 -33.656 -5.633 1 94.75 100 GLU B O 1
A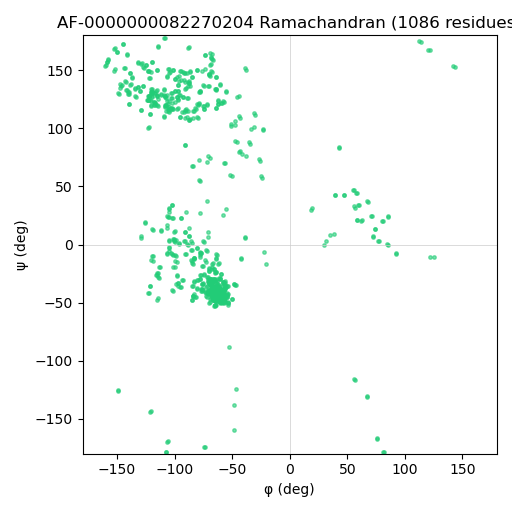TOM 5103 N N . ASN B 1 101 ? -26.125 -31.5 -5.117 1 95.56 101 ASN B N 1
ATOM 5104 C CA . ASN B 1 101 ? -26.609 -31.141 -6.445 1 95.56 101 ASN B CA 1
ATOM 5105 C C . ASN B 1 101 ? -25.484 -30.578 -7.312 1 95.56 101 ASN B C 1
ATOM 5107 O O . ASN B 1 101 ? -25.719 -29.656 -8.102 1 95.56 101 ASN B O 1
ATOM 5111 N N . GLN B 1 102 ? -24.328 -31.047 -7.152 1 95.69 102 GLN B N 1
ATOM 5112 C CA . GLN B 1 102 ? -23.141 -30.594 -7.875 1 95.69 102 GLN B CA 1
ATOM 5113 C C . GLN B 1 102 ? -23.359 -30.641 -9.383 1 95.69 102 GLN B C 1
ATOM 5115 O O . GLN B 1 102 ? -23.109 -29.656 -10.086 1 95.69 102 GLN B O 1
ATOM 5120 N N . GLU B 1 103 ? -23.828 -31.766 -9.883 1 96.38 103 GLU B N 1
ATOM 5121 C CA . GLU B 1 103 ? -23.984 -31.984 -11.312 1 96.38 103 GLU B CA 1
ATOM 5122 C C . GLU B 1 103 ? -24.984 -30.984 -11.914 1 96.38 103 GLU B C 1
ATOM 5124 O O . GLU B 1 103 ? -24.75 -30.453 -13 1 96.38 103 GLU B O 1
ATOM 5129 N N . GLU B 1 104 ? -25.984 -30.828 -11.164 1 95.94 104 GLU B N 1
ATOM 5130 C CA . GLU B 1 104 ? -26.984 -29.875 -11.625 1 95.94 104 GLU B CA 1
ATOM 5131 C C . GLU B 1 104 ? -26.406 -28.469 -11.75 1 95.94 104 GLU B C 1
ATOM 5133 O O . GLU B 1 104 ? -26.688 -27.75 -12.711 1 95.94 104 GLU B O 1
ATOM 5138 N N . PHE B 1 105 ? -25.734 -28.141 -10.766 1 96.31 105 PHE B N 1
ATOM 5139 C CA . PHE B 1 105 ? -25.109 -26.812 -10.758 1 96.31 105 PHE B CA 1
ATOM 5140 C C . PHE B 1 105 ? -24.125 -26.672 -11.914 1 96.31 105 PHE B C 1
ATOM 5142 O O . PHE B 1 105 ? -24.141 -25.672 -12.641 1 96.31 105 PHE B O 1
ATOM 5149 N N . VAL B 1 106 ? -23.234 -27.641 -12.148 1 97.44 106 VAL B N 1
ATOM 5150 C CA . VAL B 1 106 ? -22.203 -27.625 -13.188 1 97.44 106 VAL B CA 1
ATOM 5151 C C . VAL B 1 106 ? -22.859 -27.562 -14.562 1 97.44 106 VAL B C 1
ATOM 5153 O O . VAL B 1 106 ? -22.406 -26.828 -15.445 1 97.44 106 VAL B O 1
ATOM 5156 N N . ASP B 1 107 ? -23.922 -28.281 -14.734 1 97.19 107 ASP B N 1
ATOM 5157 C CA . ASP B 1 107 ? -24.656 -28.266 -15.992 1 97.19 107 ASP B CA 1
ATOM 5158 C C . ASP B 1 107 ? -25.281 -26.891 -16.25 1 97.19 107 ASP B C 1
ATOM 5160 O O . ASP B 1 107 ? -25.25 -26.406 -17.375 1 97.19 107 ASP B O 1
ATOM 5164 N N . ALA B 1 108 ? -25.797 -26.359 -15.211 1 96.75 108 ALA B N 1
ATOM 5165 C CA . ALA B 1 108 ? -26.406 -25.047 -15.328 1 96.75 108 ALA B CA 1
ATOM 5166 C C . ALA B 1 108 ? -25.375 -24 -15.75 1 96.75 108 ALA B C 1
ATOM 5168 O O . ALA B 1 108 ? -25.672 -23.109 -16.562 1 96.75 108 ALA B O 1
ATOM 5169 N N . VAL B 1 109 ? -24.203 -24.062 -15.188 1 97.5 109 VAL B N 1
ATOM 5170 C CA . VAL B 1 109 ? -23.141 -23.125 -15.523 1 97.5 109 VAL B CA 1
ATOM 5171 C C . VAL B 1 109 ? -22.781 -23.266 -17 1 97.5 109 VAL B C 1
ATOM 5173 O O . VAL B 1 109 ? -22.609 -22.266 -17.703 1 97.5 109 VAL B O 1
ATOM 5176 N N . PHE B 1 110 ? -22.688 -24.484 -17.469 1 97.38 110 PHE B N 1
ATOM 5177 C CA . PHE B 1 110 ? -22.328 -24.734 -18.875 1 97.38 110 PHE B CA 1
ATOM 5178 C C . PHE B 1 110 ? -23.438 -24.234 -19.797 1 97.38 110 PHE B C 1
ATOM 5180 O O . PHE B 1 110 ? -23.156 -23.562 -20.797 1 97.38 110 PHE B O 1
ATOM 5187 N N . GLU B 1 111 ? -24.625 -24.516 -19.484 1 97.12 111 GLU B N 1
ATOM 5188 C CA . GLU B 1 111 ? -25.766 -24.203 -20.328 1 97.12 111 GLU B CA 1
ATOM 5189 C C . GLU B 1 111 ? -26.047 -22.703 -20.344 1 97.12 111 GLU B C 1
ATOM 5191 O O . GLU B 1 111 ? -26.312 -22.125 -21.406 1 97.12 111 GLU B O 1
ATOM 5196 N N . ASP B 1 112 ? -26.031 -22.109 -19.234 1 96.38 112 ASP B N 1
ATOM 5197 C CA . ASP B 1 112 ? -26.453 -20.719 -19.094 1 96.38 112 ASP B CA 1
ATOM 5198 C C . ASP B 1 112 ? -25.312 -19.75 -19.438 1 96.38 112 ASP B C 1
ATOM 5200 O O . ASP B 1 112 ? -25.547 -18.672 -19.953 1 96.38 112 ASP B O 1
ATOM 5204 N N . VAL B 1 113 ? -24.094 -20.141 -19.078 1 96.5 113 VAL B N 1
ATOM 5205 C CA . VAL B 1 113 ? -22.984 -19.188 -19.188 1 96.5 113 VAL B CA 1
ATOM 5206 C C . VAL B 1 113 ? -21.984 -19.656 -20.234 1 96.5 113 VAL B C 1
ATOM 5208 O O . VAL B 1 113 ? -21.234 -18.859 -20.797 1 96.5 113 VAL B O 1
ATOM 5211 N N . GLY B 1 114 ? -21.922 -20.938 -20.516 1 95.38 114 GLY B N 1
ATOM 5212 C CA . GLY B 1 114 ? -21 -21.484 -21.5 1 95.38 114 GLY B CA 1
ATOM 5213 C C . GLY B 1 114 ? -19.625 -21.781 -20.938 1 95.38 114 GLY B C 1
ATOM 5214 O O . GLY B 1 114 ? -18.641 -21.766 -21.672 1 95.38 114 GLY B O 1
ATOM 5215 N N . LEU B 1 115 ? -19.5 -21.984 -19.656 1 96.69 115 LEU B N 1
ATOM 5216 C CA . LEU B 1 115 ? -18.219 -22.297 -19 1 96.69 115 LEU B CA 1
ATOM 5217 C C . LEU B 1 115 ? -18.203 -23.75 -18.531 1 96.69 115 LEU B C 1
ATOM 5219 O O . LEU B 1 115 ? -19.188 -24.25 -17.969 1 96.69 115 LEU B O 1
ATOM 5223 N N . LYS B 1 116 ? -17.188 -24.406 -18.812 1 96.81 116 LYS B N 1
ATOM 5224 C CA . LYS B 1 116 ? -16.969 -25.766 -18.297 1 96.81 116 LYS B CA 1
ATOM 5225 C C . LYS B 1 116 ? -16.266 -25.734 -16.938 1 96.81 116 LYS B C 1
ATOM 5227 O O . LYS B 1 116 ? -15.172 -25.172 -16.812 1 96.81 116 LYS B O 1
ATOM 5232 N N . VAL B 1 117 ? -16.812 -26.375 -15.93 1 98 117 VAL B N 1
ATOM 5233 C CA . VAL B 1 117 ? -16.281 -26.312 -14.57 1 98 117 VAL B CA 1
ATOM 5234 C C . VAL B 1 117 ? -15.531 -27.594 -14.25 1 98 117 VAL B C 1
ATOM 5236 O O . VAL B 1 117 ? -16.047 -28.703 -14.438 1 98 117 VAL B O 1
ATOM 5239 N N . ASP B 1 118 ? -14.344 -27.484 -13.836 1 97.56 118 ASP B N 1
ATOM 5240 C CA . ASP B 1 118 ? -13.547 -28.578 -13.289 1 97.56 118 ASP B CA 1
ATOM 5241 C C . ASP B 1 118 ? -13.617 -28.609 -11.766 1 97.56 118 ASP B C 1
ATOM 5243 O O . ASP B 1 118 ? -13.07 -27.734 -11.102 1 97.56 118 ASP B O 1
ATOM 5247 N N . VAL B 1 119 ? -14.273 -29.594 -11.242 1 97.94 119 VAL B N 1
ATOM 5248 C CA . VAL B 1 119 ? -14.359 -29.703 -9.789 1 97.94 119 VAL B CA 1
ATOM 5249 C C . VAL B 1 119 ? -13.102 -30.375 -9.25 1 97.94 119 VAL B C 1
ATOM 5251 O O . VAL B 1 119 ? -12.859 -31.562 -9.516 1 97.94 119 VAL B O 1
ATOM 5254 N N . LEU B 1 120 ? -12.391 -29.672 -8.461 1 97.88 120 LEU B N 1
ATOM 5255 C CA . LEU B 1 120 ? -11.078 -30.125 -8 1 97.88 120 LEU B CA 1
ATOM 5256 C C . LEU B 1 120 ? -11.211 -30.984 -6.75 1 97.88 120 LEU B C 1
ATOM 5258 O O . LEU B 1 120 ? -12.016 -30.688 -5.867 1 97.88 120 LEU B O 1
ATOM 5262 N N . SER B 1 121 ? -10.406 -32.062 -6.727 1 97.06 121 SER B N 1
ATOM 5263 C CA . SER B 1 121 ? -10.211 -32.75 -5.445 1 97.06 121 SER B CA 1
ATOM 5264 C C . SER B 1 121 ? -9.438 -31.859 -4.473 1 97.06 121 SER B C 1
ATOM 5266 O O . SER B 1 121 ? -8.797 -30.891 -4.883 1 97.06 121 SER B O 1
ATOM 5268 N N . GLY B 1 122 ? -9.562 -32.156 -3.225 1 95.81 122 GLY B N 1
ATOM 5269 C CA . GLY B 1 122 ? -8.812 -31.406 -2.23 1 95.81 122 GLY B CA 1
ATOM 5270 C C . GLY B 1 122 ? -7.316 -31.422 -2.479 1 95.81 122 GLY B C 1
ATOM 5271 O O . GLY B 1 122 ? -6.648 -30.406 -2.305 1 95.81 122 GLY B O 1
ATOM 5272 N N . GLU B 1 123 ? -6.793 -32.531 -2.924 1 95.38 123 GLU B N 1
ATOM 5273 C CA . GLU B 1 123 ? -5.367 -32.688 -3.184 1 95.38 123 GLU B CA 1
ATOM 5274 C C . GLU B 1 123 ? -4.93 -31.859 -4.398 1 95.38 123 GLU B C 1
ATOM 5276 O O . GLU B 1 123 ? -3.877 -31.219 -4.375 1 95.38 123 GLU B O 1
ATOM 5281 N N . GLU B 1 124 ? -5.754 -31.906 -5.383 1 97.19 124 GLU B N 1
ATOM 5282 C CA . GLU B 1 124 ? -5.441 -31.141 -6.578 1 97.19 124 GLU B CA 1
ATOM 5283 C C . GLU B 1 124 ? -5.488 -29.641 -6.297 1 97.19 124 GLU B C 1
ATOM 5285 O O . GLU B 1 124 ? -4.664 -28.875 -6.805 1 97.19 124 GLU B O 1
ATOM 5290 N N . GLU B 1 125 ? -6.488 -29.25 -5.527 1 97.88 125 GLU B N 1
ATOM 5291 C CA . GLU B 1 125 ? -6.559 -27.859 -5.094 1 97.88 125 GLU B CA 1
ATOM 5292 C C . GLU B 1 125 ? -5.297 -27.453 -4.344 1 97.88 125 GLU B C 1
ATOM 5294 O O . GLU B 1 125 ? -4.723 -26.391 -4.613 1 97.88 125 GLU B O 1
ATOM 5299 N N . ALA B 1 126 ? -4.844 -28.281 -3.455 1 97.5 126 ALA B N 1
ATOM 5300 C CA . ALA B 1 126 ? -3.633 -28.016 -2.682 1 97.5 126 ALA B CA 1
ATOM 5301 C C . ALA B 1 126 ? -2.418 -27.875 -3.592 1 97.5 126 ALA B C 1
ATOM 5303 O O . ALA B 1 126 ? -1.596 -26.969 -3.41 1 97.5 126 ALA B O 1
ATOM 5304 N N . ARG B 1 127 ? -2.309 -28.766 -4.57 1 97.31 127 ARG B N 1
ATOM 5305 C CA . ARG B 1 127 ? -1.198 -28.719 -5.512 1 97.31 127 ARG B CA 1
ATOM 5306 C C . ARG B 1 127 ? -1.179 -27.406 -6.289 1 97.31 127 ARG B C 1
ATOM 5308 O O . ARG B 1 127 ? -0.131 -26.781 -6.418 1 97.31 127 ARG B O 1
ATOM 5315 N N . LEU B 1 128 ? -2.307 -27.047 -6.781 1 97.88 128 LEU B N 1
ATOM 5316 C CA . LEU B 1 128 ? -2.404 -25.812 -7.566 1 97.88 128 LEU B CA 1
ATOM 5317 C C . LEU B 1 128 ? -2.084 -24.594 -6.707 1 97.88 128 LEU B C 1
ATOM 5319 O O . LEU B 1 128 ? -1.462 -23.641 -7.184 1 97.88 128 LEU B O 1
ATOM 5323 N N . VAL B 1 129 ? -2.506 -24.609 -5.477 1 98.25 129 VAL B N 1
ATOM 5324 C CA . VAL B 1 129 ? -2.174 -23.531 -4.559 1 98.25 129 VAL B CA 1
ATOM 5325 C C . VAL B 1 129 ? -0.658 -23.406 -4.418 1 98.25 129 VAL B C 1
ATOM 5327 O O . VAL B 1 129 ? -0.106 -22.312 -4.453 1 98.25 129 VAL B O 1
ATOM 5330 N N . TYR B 1 130 ? 0.02 -24.578 -4.316 1 97.69 130 TYR B N 1
ATOM 5331 C CA . TYR B 1 130 ? 1.476 -24.594 -4.223 1 97.69 130 TYR B CA 1
ATOM 5332 C C . TYR B 1 130 ? 2.105 -23.938 -5.453 1 97.69 130 TYR B C 1
ATOM 5334 O O . TYR B 1 130 ? 3.02 -23.125 -5.332 1 97.69 130 TYR B O 1
ATOM 5342 N N . LEU B 1 131 ? 1.555 -24.281 -6.566 1 96.31 131 LEU B N 1
ATOM 5343 C CA . LEU B 1 131 ? 2.057 -23.688 -7.801 1 96.31 131 LEU B CA 1
ATOM 5344 C C . LEU B 1 131 ? 1.863 -22.172 -7.797 1 96.31 131 LEU B C 1
ATOM 5346 O O . LEU B 1 131 ? 2.721 -21.422 -8.281 1 96.31 131 LEU B O 1
ATOM 5350 N N . GLY B 1 132 ? 0.719 -21.734 -7.316 1 96.56 132 GLY B N 1
ATOM 5351 C CA . GLY B 1 132 ? 0.473 -20.312 -7.184 1 96.56 132 GLY B CA 1
ATOM 5352 C C . GLY B 1 132 ? 1.46 -19.625 -6.266 1 96.56 132 GLY B C 1
ATOM 5353 O O . GLY B 1 132 ? 1.964 -18.547 -6.586 1 96.56 132 GLY B O 1
ATOM 5354 N N . VAL B 1 133 ? 1.778 -20.219 -5.137 1 96.5 133 VAL B N 1
ATOM 5355 C CA . VAL B 1 133 ? 2.715 -19.688 -4.152 1 96.5 133 VAL B CA 1
ATOM 5356 C C . VAL B 1 133 ? 4.09 -19.5 -4.789 1 96.5 133 VAL B C 1
ATOM 5358 O O . VAL B 1 133 ? 4.758 -18.484 -4.555 1 96.5 133 VAL B O 1
ATOM 5361 N N . LEU B 1 134 ? 4.461 -20.438 -5.625 1 94.44 134 LEU B N 1
ATOM 5362 C CA . LEU B 1 134 ? 5.773 -20.406 -6.262 1 94.44 134 LEU B CA 1
ATOM 5363 C C . LEU B 1 134 ? 5.887 -19.219 -7.211 1 94.44 134 LEU B C 1
ATOM 5365 O O . LEU B 1 134 ? 6.992 -18.781 -7.535 1 94.44 134 LEU B O 1
ATOM 5369 N N . GLN B 1 135 ? 4.73 -18.688 -7.648 1 91.44 135 GLN B N 1
ATOM 5370 C CA . GLN B 1 135 ? 4.75 -17.547 -8.562 1 91.44 135 GLN B CA 1
ATOM 5371 C C . GLN B 1 135 ? 4.922 -16.234 -7.812 1 91.44 135 GLN B C 1
ATOM 5373 O O . GLN B 1 135 ? 5.199 -15.195 -8.414 1 91.44 135 GLN B O 1
ATOM 5378 N N . PHE B 1 136 ? 4.785 -16.281 -6.516 1 90.75 136 PHE B N 1
ATOM 5379 C CA . PHE B 1 136 ? 4.797 -15.055 -5.734 1 90.75 136 PHE B CA 1
ATOM 5380 C C . PHE B 1 136 ? 6.012 -15.008 -4.816 1 90.75 136 PHE B C 1
ATOM 5382 O O . PHE B 1 136 ? 6.672 -13.969 -4.711 1 90.75 136 PHE B O 1
ATOM 5389 N N . LEU B 1 137 ? 6.309 -16.062 -4.117 1 90.75 137 LEU B N 1
ATOM 5390 C CA . LEU B 1 137 ? 7.402 -16.094 -3.148 1 90.75 137 LEU B CA 1
ATOM 5391 C C . LEU B 1 137 ? 8.594 -16.859 -3.705 1 90.75 137 LEU B C 1
ATOM 5393 O O . LEU B 1 137 ? 8.43 -17.844 -4.414 1 90.75 137 LEU B O 1
ATOM 5397 N N . PRO B 1 138 ? 9.781 -16.5 -3.352 1 88.19 138 PRO B N 1
ATOM 5398 C CA . PRO B 1 138 ? 11 -17.188 -3.795 1 88.19 138 PRO B CA 1
ATOM 5399 C C . PRO B 1 138 ? 11.336 -18.406 -2.939 1 88.19 138 PRO B C 1
ATOM 5401 O O . PRO B 1 138 ? 12.422 -18.469 -2.361 1 88.19 138 PRO B O 1
ATOM 5404 N N . VAL B 1 139 ? 10.555 -19.422 -2.99 1 91.69 139 VAL B N 1
ATOM 5405 C CA . VAL B 1 139 ? 10.734 -20.562 -2.094 1 91.69 139 VAL B CA 1
ATOM 5406 C C . VAL B 1 139 ? 10.852 -21.844 -2.906 1 91.69 139 VAL B C 1
ATOM 5408 O O . VAL B 1 139 ? 10.656 -22.938 -2.375 1 91.69 139 VAL B O 1
ATOM 5411 N N . PHE B 1 140 ? 11.148 -21.734 -4.16 1 90.94 140 PHE B N 1
ATOM 5412 C CA . PHE B 1 140 ? 11.148 -22.875 -5.074 1 90.94 140 PHE B CA 1
ATOM 5413 C C . PHE B 1 140 ? 12.102 -23.953 -4.59 1 90.94 140 PHE B C 1
ATOM 5415 O O . PHE B 1 140 ? 11.781 -25.141 -4.656 1 90.94 140 PHE B O 1
ATOM 5422 N N . GLU B 1 141 ? 13.281 -23.562 -4.059 1 89.56 141 GLU B N 1
ATOM 5423 C CA . GLU B 1 141 ? 14.32 -24.516 -3.699 1 89.56 141 GLU B CA 1
ATOM 5424 C C . GLU B 1 141 ? 14.141 -25.016 -2.266 1 89.56 141 GLU B C 1
ATOM 5426 O O . GLU B 1 141 ? 14.883 -25.891 -1.809 1 89.56 141 GLU B O 1
ATOM 5431 N N . LYS B 1 142 ? 13.18 -24.562 -1.606 1 92.81 142 LYS B N 1
ATOM 5432 C CA . LYS B 1 142 ? 12.938 -24.938 -0.214 1 92.81 142 LYS B CA 1
ATOM 5433 C C . LYS B 1 142 ? 11.766 -25.906 -0.095 1 92.81 142 LYS B C 1
ATOM 5435 O O . LYS B 1 142 ? 10.914 -25.969 -0.979 1 92.81 142 LYS B O 1
ATOM 5440 N N . SER B 1 143 ? 11.844 -26.719 0.923 1 96.12 143 SER B N 1
ATOM 5441 C CA . SER B 1 143 ? 10.656 -27.484 1.295 1 96.12 143 SER B CA 1
ATOM 5442 C C . SER B 1 143 ? 9.617 -26.609 1.982 1 96.12 143 SER B C 1
ATOM 5444 O O . SER B 1 143 ? 9.859 -26.094 3.08 1 96.12 143 SER B O 1
ATOM 5446 N N . VAL B 1 144 ? 8.484 -26.5 1.333 1 96.81 144 VAL B N 1
ATOM 5447 C CA . VAL B 1 144 ? 7.496 -25.516 1.768 1 96.81 144 VAL B CA 1
ATOM 5448 C C . VAL B 1 144 ? 6.234 -26.234 2.246 1 96.81 144 VAL B C 1
ATOM 5450 O O . VAL B 1 144 ? 5.723 -27.125 1.565 1 96.81 144 VAL B O 1
ATOM 5453 N N . LEU B 1 145 ? 5.785 -25.906 3.393 1 98.19 145 LEU B N 1
ATOM 5454 C CA . LEU B 1 145 ? 4.422 -26.234 3.799 1 98.19 145 LEU B CA 1
ATOM 5455 C C . LEU B 1 145 ? 3.473 -25.078 3.486 1 98.19 145 LEU B C 1
ATOM 5457 O O . LEU B 1 145 ? 3.572 -24 4.086 1 98.19 145 LEU B O 1
ATOM 5461 N N . CYS B 1 146 ? 2.564 -25.266 2.6 1 98.38 146 CYS B N 1
ATOM 5462 C CA . CYS B 1 146 ? 1.554 -24.266 2.279 1 98.38 146 CYS B CA 1
ATOM 5463 C C . CYS B 1 146 ? 0.253 -24.547 3.021 1 98.38 146 CYS B C 1
ATOM 5465 O O . CYS B 1 146 ? -0.207 -25.688 3.064 1 98.38 146 CYS B O 1
ATOM 5467 N N . VAL B 1 147 ? -0.266 -23.578 3.609 1 98.69 147 VAL B N 1
ATOM 5468 C CA . VAL B 1 147 ? -1.564 -23.625 4.273 1 98.69 147 VAL B CA 1
ATOM 5469 C C . VAL B 1 147 ? -2.529 -22.656 3.596 1 98.69 147 VAL B C 1
ATOM 5471 O O . VAL B 1 147 ? -2.275 -21.453 3.549 1 98.69 147 VAL B O 1
ATOM 5474 N N . ASP B 1 148 ? -3.586 -23.109 3.082 1 98.44 148 ASP B N 1
ATOM 5475 C CA . ASP B 1 148 ? -4.598 -22.297 2.404 1 98.44 148 ASP B CA 1
ATOM 5476 C C . ASP B 1 148 ? -5.961 -22.453 3.074 1 98.44 148 ASP B C 1
ATOM 5478 O O . ASP B 1 148 ? -6.574 -23.516 3.008 1 98.44 148 ASP B O 1
ATOM 5482 N N . ILE B 1 149 ? -6.418 -21.438 3.664 1 98 149 ILE B N 1
ATOM 5483 C CA . ILE B 1 149 ? -7.695 -21.5 4.363 1 98 149 ILE B CA 1
ATOM 5484 C C . ILE B 1 149 ? -8.805 -20.953 3.469 1 98 149 ILE B C 1
ATOM 5486 O O . ILE B 1 149 ? -8.797 -19.766 3.129 1 98 149 ILE B O 1
ATOM 5490 N N . GLY B 1 150 ? -9.711 -21.766 3.16 1 95.69 150 GLY B N 1
ATOM 5491 C CA . GLY B 1 150 ? -10.891 -21.375 2.41 1 95.69 150 GLY B CA 1
ATOM 5492 C C . GLY B 1 150 ? -12.141 -21.312 3.26 1 95.69 150 GLY B C 1
ATOM 5493 O O . GLY B 1 150 ? -12.062 -21.312 4.492 1 95.69 150 GLY B O 1
ATOM 5494 N N . GLY B 1 151 ? -13.242 -21.172 2.607 1 93.44 151 GLY B N 1
ATOM 5495 C CA . GLY B 1 151 ? -14.508 -21.094 3.324 1 93.44 151 GLY B CA 1
ATOM 5496 C C . GLY B 1 151 ? -14.992 -22.438 3.832 1 93.44 151 GLY B C 1
ATOM 5497 O O . GLY B 1 151 ? -15.609 -22.531 4.895 1 93.44 151 GLY B O 1
ATOM 5498 N N . GLY B 1 152 ? -14.68 -23.453 3.047 1 93.06 152 GLY B N 1
ATOM 5499 C CA . GLY B 1 152 ? -15.211 -24.766 3.406 1 93.06 152 GLY B CA 1
ATOM 5500 C C . GLY B 1 152 ? -14.125 -25.734 3.82 1 93.06 152 GLY B C 1
ATOM 5501 O O . GLY B 1 152 ? -14.414 -26.75 4.469 1 93.06 152 GLY B O 1
ATOM 5502 N N . SER B 1 153 ? -12.953 -25.469 3.461 1 95.88 153 SER B N 1
ATOM 5503 C CA . SER B 1 153 ? -11.867 -26.391 3.736 1 95.88 153 SER B CA 1
ATOM 5504 C C . SER B 1 153 ? -10.539 -25.672 3.918 1 95.88 153 SER B C 1
ATOM 5506 O O . SER B 1 153 ? -10.438 -24.469 3.643 1 95.88 153 SER B O 1
ATOM 5508 N N . THR B 1 154 ? -9.594 -26.328 4.434 1 98 154 THR B N 1
ATOM 5509 C CA . THR B 1 154 ? -8.203 -25.891 4.516 1 98 154 THR B CA 1
ATOM 5510 C C . THR B 1 154 ? -7.277 -26.906 3.846 1 98 154 THR B C 1
ATOM 5512 O O . THR B 1 154 ? -7.348 -28.094 4.129 1 98 154 THR B O 1
ATOM 5515 N N . GLU B 1 155 ? -6.516 -26.484 2.928 1 98.12 155 GLU B N 1
ATOM 5516 C CA . GLU B 1 155 ? -5.559 -27.328 2.219 1 98.12 155 GLU B CA 1
ATOM 5517 C C . GLU B 1 155 ? -4.16 -27.188 2.816 1 98.12 155 GLU B C 1
ATOM 5519 O O . GLU B 1 155 ? -3.725 -26.094 3.156 1 98.12 155 GLU B O 1
ATOM 5524 N N . PHE B 1 156 ? -3.502 -28.297 2.961 1 97.88 156 PHE B N 1
ATOM 5525 C CA . PHE B 1 156 ? -2.102 -28.406 3.359 1 97.88 156 PHE B CA 1
ATOM 5526 C C . PHE B 1 156 ? -1.283 -29.109 2.277 1 97.88 156 PHE B C 1
ATOM 5528 O O . PHE B 1 156 ? -1.657 -30.172 1.801 1 97.88 156 PHE B O 1
ATOM 5535 N N . VAL B 1 157 ? -0.219 -28.5 1.866 1 97.69 157 VAL B N 1
ATOM 5536 C CA . VAL B 1 157 ? 0.613 -29.125 0.846 1 97.69 157 VAL B CA 1
ATOM 5537 C C . VAL B 1 157 ? 2.088 -28.906 1.168 1 97.69 157 VAL B C 1
ATOM 5539 O O . VAL B 1 157 ? 2.479 -27.812 1.579 1 97.69 157 VAL B O 1
ATOM 5542 N N . VAL B 1 158 ? 2.869 -29.922 1.128 1 97.38 158 VAL B N 1
ATOM 5543 C CA . VAL B 1 158 ? 4.324 -29.828 1.206 1 97.38 158 VAL B CA 1
ATOM 5544 C C . VAL B 1 158 ? 4.93 -30.016 -0.183 1 97.38 158 VAL B C 1
ATOM 5546 O O . VAL B 1 158 ? 4.695 -31.031 -0.835 1 97.38 158 VAL B O 1
ATOM 5549 N N . GLY B 1 159 ? 5.566 -29.047 -0.625 1 96.25 159 GLY B N 1
ATOM 5550 C CA . GLY B 1 159 ? 6.191 -29.125 -1.938 1 96.25 159 GLY B CA 1
ATOM 5551 C C . GLY B 1 159 ? 7.637 -28.656 -1.94 1 96.25 159 GLY B C 1
ATOM 5552 O O . GLY B 1 159 ? 8.047 -27.891 -1.067 1 96.25 159 GLY B O 1
ATOM 5553 N N . LYS B 1 160 ? 8.367 -29.109 -2.912 1 94.69 160 LYS B N 1
ATOM 5554 C CA . LYS B 1 160 ? 9.742 -28.688 -3.164 1 94.69 160 LYS B CA 1
ATOM 5555 C C . LYS B 1 160 ? 10.07 -28.75 -4.652 1 94.69 160 LYS B C 1
ATOM 5557 O O . LYS B 1 160 ? 9.766 -29.734 -5.324 1 94.69 160 LYS B O 1
ATOM 5562 N N . CYS B 1 161 ? 10.602 -27.719 -5.176 1 92.25 161 CYS B N 1
ATOM 5563 C CA . CYS B 1 161 ? 11.062 -27.656 -6.559 1 92.25 161 CYS B CA 1
ATOM 5564 C C . CYS B 1 161 ? 9.93 -28 -7.523 1 92.25 161 CYS B C 1
ATOM 5566 O O . CYS B 1 161 ? 10.148 -28.688 -8.523 1 92.25 161 CYS B O 1
ATOM 5568 N N . GLY B 1 162 ? 8.75 -27.656 -7.113 1 91.62 162 GLY B N 1
ATOM 5569 C CA . GLY B 1 162 ? 7.609 -27.844 -8 1 91.62 162 GLY B CA 1
ATOM 5570 C C . GLY B 1 162 ? 6.914 -29.188 -7.805 1 91.62 162 GLY B C 1
ATOM 5571 O O . GLY B 1 162 ? 5.828 -29.406 -8.344 1 91.62 162 GLY B O 1
ATOM 5572 N N . ASP B 1 163 ? 7.5 -30.016 -7.02 1 93.75 163 ASP B N 1
ATOM 5573 C CA . ASP B 1 163 ? 6.926 -31.328 -6.77 1 93.75 163 ASP B CA 1
ATOM 5574 C C . ASP B 1 163 ? 6.18 -31.359 -5.438 1 93.75 163 ASP B C 1
ATOM 5576 O O . ASP B 1 163 ? 6.637 -30.781 -4.449 1 93.75 163 ASP B O 1
ATOM 5580 N N . VAL B 1 164 ? 5.094 -32.062 -5.402 1 95.88 164 VAL B N 1
ATOM 5581 C CA . VAL B 1 164 ? 4.277 -32.188 -4.199 1 95.88 164 VAL B CA 1
ATOM 5582 C C . VAL B 1 164 ? 4.613 -33.5 -3.479 1 95.88 164 VAL B C 1
ATOM 5584 O O . VAL B 1 164 ? 4.547 -34.594 -4.074 1 95.88 164 VAL B O 1
ATOM 5587 N N . LYS B 1 165 ? 4.918 -33.406 -2.242 1 95.31 165 LYS B N 1
ATOM 5588 C CA . LYS B 1 165 ? 5.242 -34.562 -1.426 1 95.31 165 LYS B CA 1
ATOM 5589 C C . LYS B 1 165 ? 4.035 -35 -0.614 1 95.31 165 LYS B C 1
ATOM 5591 O O . LYS B 1 165 ? 3.895 -36.188 -0.311 1 95.31 165 LYS B O 1
ATOM 5596 N N . LEU B 1 166 ? 3.287 -34.094 -0.223 1 96.06 166 LEU B N 1
ATOM 5597 C CA . LEU B 1 166 ? 2.098 -34.344 0.587 1 96.06 166 LEU B CA 1
ATOM 5598 C C . LEU B 1 166 ? 1 -33.312 0.26 1 96.06 166 LEU B C 1
ATOM 5600 O O . LEU B 1 166 ? 1.275 -32.125 0.073 1 96.06 166 LEU B O 1
ATOM 5604 N N . ALA B 1 167 ? -0.171 -33.781 0.165 1 96.56 167 ALA B N 1
ATOM 5605 C CA . ALA B 1 167 ? -1.353 -32.938 0.003 1 96.56 167 ALA B CA 1
ATOM 5606 C C . ALA B 1 167 ? -2.52 -33.438 0.836 1 96.56 167 ALA B C 1
ATOM 5608 O O . ALA B 1 167 ? -2.904 -34.625 0.713 1 96.56 167 ALA B O 1
ATOM 5609 N N . VAL B 1 168 ? -2.988 -32.625 1.7 1 95.88 168 VAL B N 1
ATOM 5610 C CA . VAL B 1 168 ? -4.09 -32.969 2.588 1 95.88 168 VAL B CA 1
ATOM 5611 C C . VAL B 1 168 ? -5.141 -31.859 2.586 1 95.88 168 VAL B C 1
ATOM 5613 O O . VAL B 1 168 ? -4.797 -30.672 2.586 1 95.88 168 VAL B O 1
ATOM 5616 N N . SER B 1 169 ? -6.367 -32.188 2.502 1 96.69 169 SER B N 1
ATOM 5617 C CA . SER B 1 169 ? -7.484 -31.25 2.635 1 96.69 169 SER B CA 1
ATOM 5618 C C . SER B 1 169 ? -8.359 -31.609 3.832 1 96.69 169 SER B C 1
ATOM 5620 O O . SER B 1 169 ? -8.844 -32.75 3.938 1 96.69 169 SER B O 1
ATOM 5622 N N . LEU B 1 170 ? -8.523 -30.719 4.723 1 97 170 LEU B N 1
ATOM 5623 C CA . LEU B 1 170 ? -9.391 -30.922 5.879 1 97 170 LEU B CA 1
ATOM 5624 C C . LEU B 1 170 ? -10.672 -30.109 5.75 1 97 170 LEU B C 1
ATOM 5626 O O . LEU B 1 170 ? -10.641 -28.969 5.27 1 97 170 LEU B O 1
ATOM 5630 N N . LYS B 1 171 ? -11.766 -30.656 6.23 1 93.94 171 LYS B N 1
ATOM 5631 C CA . LYS B 1 171 ? -13.055 -29.969 6.195 1 93.94 171 LYS B CA 1
ATOM 5632 C C . LYS B 1 171 ? -13.148 -28.922 7.305 1 93.94 171 LYS B C 1
ATOM 5634 O O . LYS B 1 171 ? -14.047 -28.984 8.141 1 93.94 171 LYS B O 1
ATOM 5639 N N . LEU B 1 172 ? -12.242 -28.078 7.316 1 96.38 172 LEU B N 1
ATOM 5640 C CA . LEU B 1 172 ? -12.148 -26.938 8.219 1 96.38 172 LEU B CA 1
ATOM 5641 C C . LEU B 1 172 ? -12.062 -25.641 7.445 1 96.38 172 LEU B C 1
ATOM 5643 O O . LEU B 1 172 ? -10.992 -25.266 6.953 1 96.38 172 LEU B O 1
ATOM 5647 N N . GLY B 1 173 ? -13.18 -24.953 7.352 1 95.25 173 GLY B N 1
ATOM 5648 C CA . GLY B 1 173 ? -13.227 -23.672 6.668 1 95.25 173 GLY B CA 1
ATOM 5649 C C . GLY B 1 173 ? -13.852 -22.562 7.508 1 95.25 173 GLY B C 1
ATOM 5650 O O . GLY B 1 173 ? -14.648 -22.844 8.406 1 95.25 173 GLY B O 1
ATOM 5651 N N . HIS B 1 174 ? -13.492 -21.328 7.184 1 95.56 174 HIS B N 1
ATOM 5652 C CA . HIS B 1 174 ? -13.914 -20.234 8.047 1 95.56 174 HIS B CA 1
ATOM 5653 C C . HIS B 1 174 ? -15.422 -20 7.949 1 95.56 174 HIS B C 1
ATOM 5655 O O . HIS B 1 174 ? -16.047 -19.562 8.914 1 95.56 174 HIS B O 1
ATOM 5661 N N . VAL B 1 175 ? -16.016 -20.219 6.746 1 92.5 175 VAL B N 1
ATOM 5662 C CA . VAL B 1 175 ? -17.453 -20.047 6.59 1 92.5 175 VAL B CA 1
ATOM 5663 C C . VAL B 1 175 ? -18.203 -21.141 7.355 1 92.5 175 VAL B C 1
ATOM 5665 O O . VAL B 1 175 ? -19.094 -20.844 8.148 1 92.5 175 VAL B O 1
ATOM 5668 N N . ASN B 1 176 ? -17.812 -22.375 7.145 1 91.19 176 ASN B N 1
ATOM 5669 C CA . ASN B 1 176 ? -18.469 -23.5 7.797 1 91.19 176 ASN B CA 1
ATOM 5670 C C . ASN B 1 176 ? -18.359 -23.422 9.32 1 91.19 176 ASN B C 1
ATOM 5672 O O . ASN B 1 176 ? -19.328 -23.641 10.031 1 91.19 176 ASN B O 1
ATOM 5676 N N . LEU B 1 177 ? -17.203 -23.125 9.812 1 94.44 177 LEU B N 1
ATOM 5677 C CA . LEU B 1 177 ? -16.984 -23.016 11.25 1 94.44 177 LEU B CA 1
ATOM 5678 C C . LEU B 1 177 ? -17.859 -21.922 11.844 1 94.44 177 LEU B C 1
ATOM 5680 O O . LEU B 1 177 ? -18.406 -22.078 12.938 1 94.44 177 LEU B O 1
ATOM 5684 N N . THR B 1 178 ? -17.922 -20.781 11.156 1 93.19 178 THR B N 1
ATOM 5685 C CA . THR B 1 178 ? -18.75 -19.672 11.617 1 93.19 178 THR B CA 1
ATOM 5686 C C . THR B 1 178 ? -20.219 -20.125 11.727 1 93.19 178 THR B C 1
ATOM 5688 O O . THR B 1 178 ? -20.875 -19.875 12.742 1 93.19 178 THR B O 1
ATOM 5691 N N . GLN B 1 179 ? -20.688 -20.781 10.695 1 88.81 179 GLN B N 1
ATOM 5692 C CA . GLN B 1 179 ? -22.078 -21.219 10.656 1 88.81 179 GLN B CA 1
ATOM 5693 C C . GLN B 1 179 ? -22.359 -22.266 11.727 1 88.81 179 GLN B C 1
ATOM 5695 O O . GLN B 1 179 ? -23.406 -22.234 12.375 1 88.81 179 GLN B O 1
ATOM 5700 N N . MET B 1 180 ? -21.469 -23.125 11.93 1 90.38 180 MET B N 1
ATOM 5701 C CA . MET B 1 180 ? -21.656 -24.25 12.844 1 90.38 180 MET B CA 1
ATOM 5702 C C . MET B 1 180 ? -21.562 -23.781 14.297 1 90.38 180 MET B C 1
ATOM 5704 O O . MET B 1 180 ? -22.297 -24.281 15.156 1 90.38 180 MET B O 1
ATOM 5708 N N . PHE B 1 181 ? -20.734 -22.781 14.586 1 92.5 181 PHE B N 1
ATOM 5709 C CA . PHE B 1 181 ? -20.438 -22.531 15.992 1 92.5 181 PHE B CA 1
ATOM 5710 C C . PHE B 1 181 ? -20.797 -21.109 16.375 1 92.5 181 PHE B C 1
ATOM 5712 O O . PHE B 1 181 ? -21.281 -20.859 17.484 1 92.5 181 PHE B O 1
ATOM 5719 N N . MET B 1 182 ? -20.516 -20.156 15.578 1 86.75 182 MET B N 1
ATOM 5720 C CA . MET B 1 182 ? -20.688 -18.766 15.945 1 86.75 182 MET B CA 1
ATOM 5721 C C . MET B 1 182 ? -22.141 -18.328 15.773 1 86.75 182 MET B C 1
ATOM 5723 O O . MET B 1 182 ? -22.703 -17.656 16.641 1 86.75 182 MET B O 1
ATOM 5727 N N . LYS B 1 183 ? -22.703 -18.672 14.711 1 83.44 183 LYS B N 1
ATOM 5728 C CA . LYS B 1 183 ? -24.062 -18.25 14.43 1 83.44 183 LYS B CA 1
ATOM 5729 C C . LYS B 1 183 ? -25.078 -19.078 15.219 1 83.44 183 LYS B C 1
ATOM 5731 O O . LYS B 1 183 ? -26.172 -18.594 15.539 1 83.44 183 LYS B O 1
ATOM 5736 N N . ASN B 1 184 ? -24.672 -20.281 15.555 1 78.94 184 ASN B N 1
ATOM 5737 C CA . ASN B 1 184 ? -25.578 -21.172 16.281 1 78.94 184 ASN B CA 1
ATOM 5738 C C . ASN B 1 184 ? -25.422 -21.031 17.797 1 78.94 184 ASN B C 1
ATOM 5740 O O . ASN B 1 184 ? -26.016 -21.781 18.562 1 78.94 184 ASN B O 1
ATOM 5744 N N . GLY B 1 185 ? -24.578 -20.125 18.219 1 81.56 185 GLY B N 1
ATOM 5745 C CA . GLY B 1 185 ? -24.438 -19.812 19.625 1 81.56 185 GLY B CA 1
ATOM 5746 C C . GLY B 1 185 ? -23.656 -20.844 20.406 1 81.56 185 GLY B C 1
ATOM 5747 O O . GLY B 1 185 ? -23.688 -20.859 21.641 1 81.56 185 GLY B O 1
ATOM 5748 N N . ILE B 1 186 ? -23.125 -21.875 19.766 1 81.19 186 ILE B N 1
ATOM 5749 C CA . ILE B 1 186 ? -22.375 -22.938 20.422 1 81.19 186 ILE B CA 1
ATOM 5750 C C . ILE B 1 186 ? -21.125 -22.359 21.094 1 81.19 186 ILE B C 1
ATOM 5752 O O . ILE B 1 186 ? -20.781 -22.75 22.203 1 81.19 186 ILE B O 1
ATOM 5756 N N . GLY B 1 187 ? -20.391 -21.422 20.516 1 86.94 187 GLY B N 1
ATOM 5757 C CA . GLY B 1 187 ? -19.375 -20.641 21.203 1 86.94 187 GLY B CA 1
ATOM 5758 C C . GLY B 1 187 ? -17.969 -20.922 20.703 1 86.94 187 GLY B C 1
ATOM 5759 O O . GLY B 1 187 ? -17.75 -21.875 19.953 1 86.94 187 GLY B O 1
ATOM 5760 N N . LEU B 1 188 ? -17 -20.203 21.156 1 92.81 188 LEU B N 1
ATOM 5761 C CA . LEU B 1 188 ? -15.602 -20.188 20.734 1 92.81 188 LEU B CA 1
ATOM 5762 C C . LEU B 1 188 ? -14.859 -21.406 21.281 1 92.81 188 LEU B C 1
ATOM 5764 O O . LEU B 1 188 ? -14.031 -22 20.578 1 92.81 188 LEU B O 1
ATOM 5768 N N . LYS B 1 189 ? -15.141 -21.797 22.469 1 94.88 189 LYS B N 1
ATOM 5769 C CA . LYS B 1 189 ? -14.453 -22.922 23.094 1 94.88 189 LYS B CA 1
ATOM 5770 C C . LYS B 1 189 ? -14.75 -24.219 22.344 1 94.88 189 LYS B C 1
ATOM 5772 O O . LYS B 1 189 ? -13.844 -25 22.047 1 94.88 189 LYS B O 1
ATOM 5777 N N . GLU B 1 190 ? -15.992 -24.5 22.047 1 96.31 190 GLU B N 1
ATOM 5778 C CA . GLU B 1 190 ? -16.391 -25.703 21.312 1 96.31 190 GLU B CA 1
ATOM 5779 C C . GLU B 1 190 ? -15.797 -25.703 19.906 1 96.31 190 GLU B C 1
ATOM 5781 O O . GLU B 1 190 ? -15.414 -26.766 19.406 1 96.31 190 GLU B O 1
ATOM 5786 N N . MET B 1 191 ? -15.758 -24.578 19.297 1 96.56 191 MET B N 1
ATOM 5787 C CA . MET B 1 191 ? -15.148 -24.469 17.969 1 96.56 191 MET B CA 1
ATOM 5788 C C . MET B 1 191 ? -13.68 -24.859 18.016 1 96.56 191 MET B C 1
ATOM 5790 O O . MET B 1 191 ? -13.219 -25.641 17.172 1 96.56 191 MET B O 1
ATOM 5794 N N . ARG B 1 192 ? -12.93 -24.375 19 1 97.62 192 ARG B N 1
ATOM 5795 C CA . ARG B 1 192 ? -11.516 -24.719 19.156 1 97.62 192 ARG B CA 1
ATOM 5796 C C . ARG B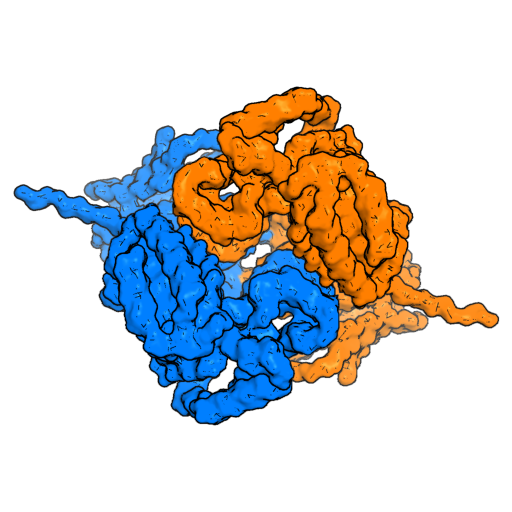 1 192 ? -11.328 -26.219 19.344 1 97.62 192 ARG B C 1
ATOM 5798 O O . ARG B 1 192 ? -10.43 -26.812 18.75 1 97.62 192 ARG B O 1
ATOM 5805 N N . ASP B 1 193 ? -12.156 -26.75 20.172 1 97.5 193 ASP B N 1
ATOM 5806 C CA . ASP B 1 193 ? -12.078 -28.188 20.438 1 97.5 193 ASP B CA 1
ATOM 5807 C C . ASP B 1 193 ? -12.336 -29 19.156 1 97.5 193 ASP B C 1
ATOM 5809 O O . ASP B 1 193 ? -11.656 -29.984 18.891 1 97.5 193 ASP B O 1
ATOM 5813 N N . TYR B 1 194 ? -13.352 -28.609 18.469 1 97.38 194 TYR B N 1
ATOM 5814 C CA . TYR B 1 194 ? -13.68 -29.266 17.219 1 97.38 194 TYR B CA 1
ATOM 5815 C C . TYR B 1 194 ? -12.508 -29.219 16.25 1 97.38 194 TYR B C 1
ATOM 5817 O O . TYR B 1 194 ? -12.164 -30.219 15.617 1 97.38 194 TYR B O 1
ATOM 5825 N N . ILE B 1 195 ? -11.914 -28.047 16.078 1 98.25 195 ILE B N 1
ATOM 5826 C CA . ILE B 1 195 ? -10.781 -27.844 15.188 1 98.25 195 ILE B CA 1
ATOM 5827 C C . ILE B 1 195 ? -9.625 -28.75 15.609 1 98.25 195 ILE B C 1
ATOM 5829 O O . ILE B 1 195 ? -9.047 -29.453 14.773 1 98.25 195 ILE B O 1
ATOM 5833 N N . ARG B 1 196 ? -9.289 -28.75 16.891 1 97.81 196 ARG B N 1
ATOM 5834 C CA . ARG B 1 196 ? -8.188 -29.562 17.406 1 97.81 196 ARG B CA 1
ATOM 5835 C C . ARG B 1 196 ? -8.43 -31.047 17.141 1 97.81 196 ARG B C 1
ATOM 5837 O O . ARG B 1 196 ? -7.516 -31.75 16.734 1 97.81 196 ARG B O 1
ATOM 5844 N N . HIS B 1 197 ? -9.617 -31.406 17.359 1 97.56 197 HIS B N 1
ATOM 5845 C CA . HIS B 1 197 ? -9.969 -32.812 17.141 1 97.56 197 HIS B CA 1
ATOM 5846 C C . HIS B 1 197 ? -9.82 -33.188 15.672 1 97.56 197 HIS B C 1
ATOM 5848 O O . HIS B 1 197 ? -9.297 -34.25 15.352 1 97.56 197 HIS B O 1
ATOM 5854 N N . ALA B 1 198 ? -10.367 -32.375 14.812 1 97.31 198 ALA B N 1
ATOM 5855 C CA . ALA B 1 198 ? -10.281 -32.625 13.383 1 97.31 198 ALA B CA 1
ATOM 5856 C C . ALA B 1 198 ? -8.828 -32.75 12.922 1 97.31 198 ALA B C 1
ATOM 5858 O O . ALA B 1 198 ? -8.492 -33.594 12.117 1 97.31 198 ALA B O 1
ATOM 5859 N N . ILE B 1 199 ? -7.945 -31.844 13.406 1 97.44 199 ILE B N 1
ATOM 5860 C CA . ILE B 1 199 ? -6.531 -31.859 13.047 1 97.44 199 ILE B CA 1
ATOM 5861 C C . ILE B 1 199 ? -5.867 -33.125 13.578 1 97.44 199 ILE B C 1
ATOM 5863 O O . ILE B 1 199 ? -5.141 -33.812 12.844 1 97.44 199 ILE B O 1
ATOM 5867 N N . ASP B 1 200 ? -6.188 -33.5 14.781 1 96.31 200 ASP B N 1
ATOM 5868 C CA . ASP B 1 200 ? -5.617 -34.688 15.398 1 96.31 200 ASP B CA 1
ATOM 5869 C C . ASP B 1 200 ? -6.059 -35.938 14.672 1 96.31 200 ASP B C 1
ATOM 5871 O O . ASP B 1 200 ? -5.246 -36.844 14.406 1 96.31 200 ASP B O 1
ATOM 5875 N N . GLU B 1 201 ? -7.301 -36 14.367 1 96.81 201 GLU B N 1
ATOM 5876 C CA . GLU B 1 201 ? -7.855 -37.156 13.695 1 96.81 201 GLU B CA 1
ATOM 5877 C C . GLU B 1 201 ? -7.242 -37.344 12.312 1 96.81 201 GLU B C 1
ATOM 5879 O O . GLU B 1 201 ? -7.098 -38.469 11.836 1 96.81 201 GLU B O 1
ATOM 5884 N N . SER B 1 202 ? -6.879 -36.312 11.695 1 95.69 202 SER B N 1
ATOM 5885 C CA . SER B 1 202 ? -6.309 -36.344 10.359 1 95.69 202 SER B CA 1
ATOM 5886 C C . SER B 1 202 ? -4.867 -36.844 10.391 1 95.69 202 SER B C 1
ATOM 5888 O O . SER B 1 202 ? -4.305 -37.219 9.352 1 95.69 202 SER B O 1
ATOM 5890 N N . ARG B 1 203 ? -4.188 -36.844 11.492 1 95.31 203 ARG B N 1
ATOM 5891 C CA . ARG B 1 203 ? -2.789 -37.219 11.688 1 95.31 203 ARG B CA 1
ATOM 5892 C C . ARG B 1 203 ? -1.868 -36.344 10.844 1 95.31 203 ARG B C 1
ATOM 5894 O O . ARG B 1 203 ? -0.869 -36.812 10.305 1 95.31 203 ARG B O 1
ATOM 5901 N N . LEU B 1 204 ? -2.293 -35.156 10.727 1 94.62 204 LEU B N 1
ATOM 5902 C CA . LEU B 1 204 ? -1.572 -34.219 9.883 1 94.62 204 LEU B CA 1
ATOM 5903 C C . LEU B 1 204 ? -0.123 -34.062 10.336 1 94.62 204 LEU B C 1
ATOM 5905 O O . LEU B 1 204 ? 0.795 -34.094 9.516 1 94.62 204 LEU B O 1
ATOM 5909 N N . ALA B 1 205 ? 0.113 -33.875 11.633 1 92.69 205 ALA B N 1
ATOM 5910 C CA . ALA B 1 205 ? 1.462 -33.719 12.164 1 92.69 205 ALA B CA 1
ATOM 5911 C C . ALA B 1 205 ? 2.338 -34.906 11.836 1 92.69 205 ALA B C 1
ATOM 5913 O O . ALA B 1 205 ? 3.504 -34.75 11.461 1 92.69 205 ALA B O 1
ATOM 5914 N N . GLU B 1 206 ? 1.771 -36.062 11.914 1 92.94 206 GLU B N 1
ATOM 5915 C CA . GLU B 1 206 ? 2.492 -37.312 11.609 1 92.94 206 GLU B CA 1
ATOM 5916 C C . GLU B 1 206 ? 2.812 -37.406 10.117 1 92.94 206 GLU B C 1
ATOM 5918 O O . GLU B 1 206 ? 3.926 -37.75 9.742 1 92.94 206 GLU B O 1
ATOM 5923 N N . LYS B 1 207 ? 1.836 -37.125 9.352 1 94.12 207 LYS B N 1
ATOM 5924 C CA . LYS B 1 207 ? 2.025 -37.156 7.906 1 94.12 207 LYS B CA 1
ATOM 5925 C C . LYS B 1 207 ? 3.127 -36.188 7.48 1 94.12 207 LYS B C 1
ATOM 5927 O O . LYS B 1 207 ? 3.92 -36.469 6.59 1 94.12 207 LYS B O 1
ATOM 5932 N N . LEU B 1 208 ? 3.168 -35.062 8.086 1 93.25 208 LEU B N 1
ATOM 5933 C CA . LEU B 1 208 ? 4.176 -34.031 7.781 1 93.25 208 LEU B CA 1
ATOM 5934 C C . LEU B 1 208 ? 5.566 -34.531 8.164 1 93.25 208 LEU B C 1
ATOM 5936 O O . LEU B 1 208 ? 6.527 -34.312 7.422 1 93.25 208 LEU B O 1
ATOM 5940 N N . ASN B 1 209 ? 5.691 -35.125 9.305 1 89.38 209 ASN B N 1
ATOM 5941 C CA . ASN B 1 209 ? 6.973 -35.656 9.75 1 89.38 209 ASN B CA 1
ATOM 5942 C C . ASN B 1 209 ? 7.477 -36.75 8.82 1 89.38 209 ASN B C 1
ATOM 5944 O O . ASN B 1 209 ? 8.68 -36.875 8.586 1 89.38 209 ASN B O 1
ATOM 5948 N N . GLU B 1 210 ? 6.562 -37.531 8.32 1 89.44 210 GLU B N 1
ATOM 5949 C CA . GLU B 1 210 ? 6.902 -38.625 7.406 1 89.44 210 GLU B CA 1
ATOM 5950 C C . GLU B 1 210 ? 7.367 -38.062 6.055 1 89.44 210 GLU B C 1
ATOM 5952 O O . GLU B 1 210 ? 8.07 -38.781 5.316 1 89.44 210 GLU B O 1
ATOM 5957 N N . SER B 1 211 ? 7.012 -36.906 5.734 1 87.44 211 SER B N 1
ATOM 5958 C CA . SER B 1 211 ? 7.355 -36.312 4.453 1 87.44 211 SER B CA 1
ATOM 5959 C C . SER B 1 211 ? 8.633 -35.469 4.555 1 87.44 211 SER B C 1
ATOM 5961 O O . SER B 1 211 ? 8.836 -34.562 3.773 1 87.44 211 SER B O 1
ATOM 5963 N N . ASP B 1 212 ? 9.531 -35.688 5.539 1 85.88 212 ASP B N 1
ATOM 5964 C CA . ASP B 1 212 ? 10.836 -35.062 5.738 1 85.88 212 ASP B CA 1
ATOM 5965 C C . ASP B 1 212 ? 10.688 -33.625 6.238 1 85.88 212 ASP B C 1
ATOM 5967 O O . ASP B 1 212 ? 11.586 -32.812 6.062 1 85.88 212 ASP B O 1
ATOM 5971 N N . GLY B 1 213 ? 9.531 -33.281 6.648 1 87 213 GLY B N 1
ATOM 5972 C CA . GLY B 1 213 ? 9.336 -31.969 7.27 1 87 213 GLY B CA 1
ATOM 5973 C C . GLY B 1 213 ? 9.32 -30.828 6.273 1 87 213 GLY B C 1
ATOM 5974 O O . GLY B 1 213 ? 8.992 -31.016 5.105 1 87 213 GLY B O 1
ATOM 5975 N N . PHE B 1 214 ? 9.414 -29.578 6.703 1 93.56 214 PHE B N 1
ATOM 5976 C CA . PHE B 1 214 ? 9.391 -28.359 5.887 1 93.56 214 PHE B CA 1
ATOM 5977 C C . PHE B 1 214 ? 10.328 -27.312 6.457 1 93.56 214 PHE B C 1
ATOM 5979 O O . PHE B 1 214 ? 10.609 -27.312 7.66 1 93.56 214 PHE B O 1
ATOM 5986 N N . GLU B 1 215 ? 10.844 -26.453 5.582 1 94.19 215 GLU B N 1
ATOM 5987 C CA . GLU B 1 215 ? 11.781 -25.391 5.953 1 94.19 215 GLU B CA 1
ATOM 5988 C C . GLU B 1 215 ? 11.055 -24.062 6.156 1 94.19 215 GLU B C 1
ATOM 5990 O O . GLU B 1 215 ? 11.508 -23.219 6.93 1 94.19 215 GLU B O 1
ATOM 5995 N N . VAL B 1 216 ? 10.023 -23.891 5.387 1 96.12 216 VAL B N 1
ATOM 5996 C CA . VAL B 1 216 ? 9.281 -22.641 5.43 1 96.12 216 VAL B CA 1
ATOM 5997 C C . VAL B 1 216 ? 7.777 -22.922 5.406 1 96.12 216 VAL B C 1
ATOM 5999 O O . VAL B 1 216 ? 7.336 -23.891 4.797 1 96.12 216 VAL B O 1
ATOM 6002 N N . VAL B 1 217 ? 7.016 -22.125 6.113 1 98.25 217 VAL B N 1
ATOM 6003 C CA . VAL B 1 217 ? 5.559 -22.219 6.102 1 98.25 217 VAL B CA 1
ATOM 6004 C C . VAL B 1 217 ? 4.969 -21.016 5.371 1 98.25 217 VAL B C 1
ATOM 6006 O O . VAL B 1 217 ? 5.336 -19.875 5.648 1 98.25 217 VAL B O 1
ATOM 6009 N N . VAL B 1 218 ? 4.113 -21.297 4.43 1 98.44 218 VAL B N 1
ATOM 6010 C CA . VAL B 1 218 ? 3.494 -20.234 3.648 1 98.44 218 VAL B CA 1
ATOM 6011 C C . VAL B 1 218 ? 1.975 -20.312 3.768 1 98.44 218 VAL B C 1
ATOM 6013 O O . VAL B 1 218 ? 1.393 -21.391 3.611 1 98.44 218 VAL B O 1
ATOM 6016 N N . GLY B 1 219 ? 1.369 -19.219 4.117 1 98.69 219 GLY B N 1
ATOM 6017 C CA . GLY B 1 219 ? -0.08 -19.094 4.102 1 98.69 219 GLY B CA 1
ATOM 6018 C C . GLY B 1 219 ? -0.605 -18.344 2.895 1 98.69 219 GLY B C 1
ATOM 6019 O O . GLY B 1 219 ? 0.057 -17.438 2.385 1 98.69 219 GLY B O 1
ATOM 6020 N N . SER B 1 220 ? -1.818 -18.703 2.475 1 97.62 220 SER B N 1
ATOM 6021 C CA . SER B 1 220 ? -2.408 -18.031 1.319 1 97.62 220 SER B CA 1
ATOM 6022 C C . SER B 1 220 ? -3.918 -17.875 1.475 1 97.62 220 SER B C 1
ATOM 6024 O O . SER B 1 220 ? -4.5 -18.375 2.439 1 97.62 220 SER B O 1
ATOM 6026 N N . SER B 1 221 ? -4.527 -17.109 0.504 1 95.75 221 SER B N 1
ATOM 6027 C CA . SER B 1 221 ? -5.957 -16.891 0.343 1 95.75 221 SER B CA 1
ATOM 6028 C C . SER B 1 221 ? -6.453 -15.789 1.281 1 95.75 221 SER B C 1
ATOM 6030 O O . SER B 1 221 ? -5.66 -15.172 1.99 1 95.75 221 SER B O 1
ATOM 6032 N N . GLY B 1 222 ? -7.695 -15.555 1.224 1 95.44 222 GLY B N 1
ATOM 6033 C CA . GLY B 1 222 ? -8.289 -14.336 1.758 1 95.44 222 GLY B CA 1
ATOM 6034 C C . GLY B 1 222 ? -8.125 -14.203 3.26 1 95.44 222 GLY B C 1
ATOM 6035 O O . GLY B 1 222 ? -7.785 -13.133 3.76 1 95.44 222 GLY B O 1
ATOM 6036 N N . THR B 1 223 ? -8.336 -15.273 3.994 1 96.94 223 THR B N 1
ATOM 6037 C CA . THR B 1 223 ? -8.289 -15.227 5.449 1 96.94 223 THR B CA 1
ATOM 6038 C C . THR B 1 223 ? -6.887 -14.891 5.941 1 96.94 223 THR B C 1
ATOM 6040 O O . THR B 1 223 ? -6.703 -13.953 6.719 1 96.94 223 THR B O 1
ATOM 6043 N N . ILE B 1 224 ? -5.926 -15.625 5.477 1 98.12 224 ILE B N 1
ATOM 6044 C CA . ILE B 1 224 ? -4.559 -15.445 5.949 1 98.12 224 ILE B CA 1
ATOM 6045 C C . ILE B 1 224 ? -4.031 -14.086 5.5 1 98.12 224 ILE B C 1
ATOM 6047 O O . ILE B 1 224 ? -3.348 -13.398 6.258 1 98.12 224 ILE B O 1
ATOM 6051 N N . ARG B 1 225 ? -4.363 -13.719 4.309 1 96.38 225 ARG B N 1
ATOM 6052 C CA . ARG B 1 225 ? -3.971 -12.391 3.84 1 96.38 225 ARG B CA 1
ATOM 6053 C C . ARG B 1 225 ? -4.594 -11.297 4.703 1 96.38 225 ARG B C 1
ATOM 6055 O O . ARG B 1 225 ? -3.951 -10.289 4.984 1 96.38 225 ARG B O 1
ATOM 6062 N N . ALA B 1 226 ? -5.855 -11.477 5.055 1 96.5 226 ALA B N 1
ATOM 6063 C CA . ALA B 1 226 ? -6.523 -10.5 5.91 1 96.5 226 ALA B CA 1
ATOM 6064 C C . ALA B 1 226 ? -5.848 -10.414 7.277 1 96.5 226 ALA B C 1
ATOM 6066 O O . ALA B 1 226 ? -5.711 -9.328 7.84 1 96.5 226 ALA B O 1
ATOM 6067 N N . ILE B 1 227 ? -5.465 -11.508 7.801 1 96.88 227 ILE B N 1
ATOM 6068 C CA . ILE B 1 227 ? -4.773 -11.547 9.086 1 96.88 227 ILE B CA 1
ATOM 6069 C C . ILE B 1 227 ? -3.42 -10.852 8.969 1 96.88 227 ILE B C 1
ATOM 6071 O O . ILE B 1 227 ? -3.031 -10.086 9.844 1 96.88 227 ILE B O 1
ATOM 6075 N N . GLU B 1 228 ? -2.703 -11.156 7.902 1 94.69 228 GLU B N 1
ATOM 6076 C CA . GLU B 1 228 ? -1.431 -10.484 7.656 1 94.69 228 GLU B CA 1
ATOM 6077 C C . GLU B 1 228 ? -1.608 -8.969 7.605 1 94.69 228 GLU B C 1
ATOM 6079 O O . GLU B 1 228 ? -0.817 -8.227 8.188 1 94.69 228 GLU B O 1
ATOM 6084 N N . ASN B 1 229 ? -2.621 -8.516 6.906 1 91.62 229 ASN B N 1
ATOM 6085 C CA . ASN B 1 229 ? -2.912 -7.09 6.84 1 91.62 229 ASN B CA 1
ATOM 6086 C C . ASN B 1 229 ? -3.221 -6.52 8.219 1 91.62 229 ASN B C 1
ATOM 6088 O O . ASN B 1 229 ? -2.85 -5.387 8.523 1 91.62 229 ASN B O 1
ATOM 6092 N N . ALA B 1 230 ? -3.953 -7.254 9 1 92.25 230 ALA B N 1
ATOM 6093 C CA . ALA B 1 230 ? -4.262 -6.828 10.367 1 92.25 230 ALA B CA 1
ATOM 6094 C C . ALA B 1 230 ? -2.988 -6.66 11.188 1 92.25 230 ALA B C 1
ATOM 6096 O O . ALA B 1 230 ? -2.83 -5.668 11.898 1 92.25 230 ALA B O 1
ATOM 6097 N N . VAL B 1 231 ? -2.102 -7.641 11.07 1 89.31 231 VAL B N 1
ATOM 6098 C CA . VAL B 1 231 ? -0.823 -7.574 11.773 1 89.31 231 VAL B CA 1
ATOM 6099 C C . VAL B 1 231 ? -0.038 -6.352 11.297 1 89.31 231 VAL B C 1
ATOM 6101 O O . VAL B 1 231 ? 0.458 -5.57 12.109 1 89.31 231 VAL B O 1
ATOM 6104 N N . PHE B 1 232 ? 0.01 -6.188 10 1 83.25 232 PHE B N 1
ATOM 6105 C CA . PHE B 1 232 ? 0.741 -5.094 9.375 1 83.25 232 PHE B CA 1
ATOM 6106 C C . PHE B 1 232 ? 0.193 -3.746 9.828 1 83.25 232 PHE B C 1
ATOM 6108 O O . PHE B 1 232 ? 0.955 -2.805 10.062 1 83.25 232 PHE B O 1
ATOM 6115 N N . SER B 1 233 ? -1.107 -3.73 9.961 1 82.62 233 SER B N 1
ATOM 6116 C CA . SER B 1 233 ? -1.78 -2.482 10.297 1 82.62 233 SER B CA 1
ATOM 6117 C C . SER B 1 233 ? -1.795 -2.258 11.812 1 82.62 233 SER B C 1
ATOM 6119 O O . SER B 1 233 ? -2.348 -1.266 12.289 1 82.62 233 SER B O 1
ATOM 6121 N N . GLY B 1 234 ? -1.302 -3.221 12.594 1 80.5 234 GLY B N 1
ATOM 6122 C CA . GLY B 1 234 ? -1.24 -3.082 14.039 1 80.5 234 GLY B CA 1
ATOM 6123 C C . GLY B 1 234 ? -2.564 -3.367 14.719 1 80.5 234 GLY B C 1
ATOM 6124 O O . GLY B 1 234 ? -2.83 -2.852 15.805 1 80.5 234 GLY B O 1
ATOM 6125 N N . TYR B 1 235 ? -3.428 -4.059 14.055 1 81.19 235 TYR B N 1
ATOM 6126 C CA . TYR B 1 235 ? -4.742 -4.375 14.602 1 81.19 235 TYR B CA 1
ATOM 6127 C C . TYR B 1 235 ? -4.613 -5.047 15.969 1 81.19 235 TYR B C 1
ATOM 6129 O O . TYR B 1 235 ? -5.395 -4.766 16.875 1 81.19 235 TYR B O 1
ATOM 6137 N N . GLY B 1 236 ? -3.719 -5.988 16.234 1 68.69 236 GLY B N 1
ATOM 6138 C CA . GLY B 1 236 ? -3.582 -6.711 17.484 1 68.69 236 GLY B CA 1
ATOM 6139 C C . GLY B 1 236 ? -2.822 -5.934 18.531 1 68.69 236 GLY B C 1
ATOM 6140 O O . GLY B 1 236 ? -2.859 -6.277 19.719 1 68.69 236 GLY B O 1
ATOM 6141 N N . ALA B 1 237 ? -1.934 -5.129 18.062 1 62.5 237 ALA B N 1
ATOM 6142 C CA . ALA B 1 237 ? -1.034 -4.465 19 1 62.5 237 ALA B CA 1
ATOM 6143 C C . ALA B 1 237 ? -1.622 -3.141 19.484 1 62.5 237 ALA B C 1
ATOM 6145 O O . ALA B 1 237 ? -2.352 -2.475 18.75 1 62.5 237 ALA B O 1
ATOM 6146 N N . ASP B 1 238 ? -2.057 -3.061 20.828 1 49.38 238 ASP B N 1
ATOM 6147 C CA . ASP B 1 238 ? -2.369 -1.743 21.375 1 49.38 238 ASP B CA 1
ATOM 6148 C C . ASP B 1 238 ? -1.33 -0.71 20.938 1 49.38 238 ASP B C 1
ATOM 6150 O O . ASP B 1 238 ? -1.345 0.427 21.422 1 49.38 238 ASP B O 1
ATOM 6154 N N . LEU B 1 239 ? -0.389 -1.244 20.469 1 44.56 239 LEU B N 1
ATOM 6155 C CA . LEU B 1 239 ? 0.711 -0.312 20.234 1 44.56 239 LEU B CA 1
ATOM 6156 C C . LEU B 1 239 ? 0.411 0.617 19.062 1 44.56 239 LEU B C 1
ATOM 6158 O O . LEU B 1 239 ? 0.168 0.155 17.953 1 44.56 239 LEU B O 1
ATOM 6162 N N . CYS B 1 240 ? -0.498 1.484 19.312 1 42.97 240 CYS B N 1
ATOM 6163 C CA . CYS B 1 240 ? -0.66 2.668 18.469 1 42.97 240 CYS B CA 1
ATOM 6164 C C . CYS B 1 240 ? 0.619 2.965 17.688 1 42.97 240 CYS B C 1
ATOM 6166 O O . CYS B 1 240 ? 0.776 4.055 17.141 1 42.97 240 CYS B O 1
ATOM 6168 N N . ASP B 1 241 ? 1.68 2.373 18.125 1 43.12 241 ASP B N 1
ATOM 6169 C CA . ASP B 1 241 ? 2.865 3.139 17.75 1 43.12 241 ASP B CA 1
ATOM 6170 C C . ASP B 1 241 ? 2.826 3.525 16.266 1 43.12 241 ASP B C 1
ATOM 6172 O O . ASP B 1 241 ? 1.821 3.303 15.594 1 43.12 241 ASP B O 1
ATOM 6176 N N . PHE B 1 242 ? 3.873 3.438 15.555 1 43.22 242 PHE B N 1
ATOM 6177 C CA . PHE B 1 242 ? 4.227 4.195 14.359 1 43.22 242 PHE B CA 1
ATOM 6178 C C . PHE B 1 242 ? 3.5 3.654 13.133 1 43.22 242 PHE B C 1
ATOM 6180 O O . PHE B 1 242 ? 3.615 2.469 12.812 1 43.22 242 PHE B O 1
ATOM 6187 N N . ASN B 1 243 ? 2.123 4.008 13.172 1 47.25 243 ASN B N 1
ATOM 6188 C CA . ASN B 1 243 ? 1.532 3.82 11.852 1 47.25 243 ASN B CA 1
ATOM 6189 C C . ASN B 1 243 ? 2.578 3.947 10.75 1 47.25 243 ASN B C 1
ATOM 6191 O O . ASN B 1 243 ? 3.066 5.043 10.477 1 47.25 243 ASN B O 1
ATOM 6195 N N . LEU B 1 244 ? 3.33 2.961 10.703 1 48.53 244 LEU B N 1
ATOM 6196 C CA . LEU B 1 244 ? 4.402 2.945 9.711 1 48.53 244 LEU B CA 1
ATOM 6197 C C . LEU B 1 244 ? 3.857 3.236 8.312 1 48.53 244 LEU B C 1
ATOM 6199 O O . LEU B 1 244 ? 3.613 2.312 7.535 1 48.53 244 LEU B O 1
ATOM 6203 N N . GLU B 1 245 ? 3.217 4.488 8.211 1 48.66 245 GLU B N 1
ATOM 6204 C CA . GLU B 1 245 ? 2.916 4.938 6.859 1 48.66 245 GLU B CA 1
ATOM 6205 C C . GLU B 1 245 ? 4.129 4.789 5.945 1 48.66 245 GLU B C 1
ATOM 6207 O O . GLU B 1 245 ? 5.246 5.145 6.32 1 48.66 245 GLU B O 1
ATOM 6212 N N . GLY B 1 246 ? 4.055 3.777 5.047 1 52.81 246 GLY B N 1
ATOM 6213 C CA . GLY B 1 246 ? 5.102 3.668 4.043 1 52.81 246 GLY B CA 1
ATOM 6214 C C . GLY B 1 246 ? 5.832 2.338 4.086 1 52.81 246 GLY B C 1
ATOM 6215 O O . GLY B 1 246 ? 6.734 2.094 3.283 1 52.81 246 GLY B O 1
ATOM 6216 N N . TYR B 1 247 ? 5.418 1.675 5.281 1 54.97 247 TYR B N 1
ATOM 6217 C CA . TYR B 1 247 ? 6.098 0.385 5.344 1 54.97 247 TYR B CA 1
ATOM 6218 C C . TYR B 1 247 ? 5.691 -0.501 4.172 1 54.97 247 TYR B C 1
ATOM 6220 O O . TYR B 1 247 ? 4.527 -0.506 3.764 1 54.97 247 TYR B O 1
ATOM 6228 N N . LYS B 1 248 ? 6.699 -0.857 3.555 1 62.41 248 LYS B N 1
ATOM 6229 C CA . LYS B 1 248 ? 6.402 -1.945 2.627 1 62.41 248 LYS B CA 1
ATOM 6230 C C . LYS B 1 248 ? 5.98 -3.205 3.375 1 62.41 248 LYS B C 1
ATOM 6232 O O . LYS B 1 248 ? 6.531 -3.52 4.434 1 62.41 248 LYS B O 1
ATOM 6237 N N . ARG B 1 249 ? 4.949 -3.842 2.961 1 70.06 249 ARG B N 1
ATOM 6238 C CA . ARG B 1 249 ? 4.441 -5.094 3.516 1 70.06 249 ARG B CA 1
ATOM 6239 C C . ARG B 1 249 ? 5.504 -6.184 3.469 1 70.06 249 ARG B C 1
ATOM 6241 O O . ARG B 1 249 ? 6.184 -6.355 2.455 1 70.06 249 ARG B O 1
ATOM 6248 N N . ASP B 1 250 ? 5.844 -6.781 4.605 1 70.56 250 ASP B N 1
ATOM 6249 C CA . ASP B 1 250 ? 6.82 -7.863 4.656 1 70.56 250 ASP B CA 1
ATOM 6250 C C . ASP B 1 250 ? 6.176 -9.203 4.316 1 70.56 250 ASP B C 1
ATOM 6252 O O . ASP B 1 250 ? 6.871 -10.203 4.125 1 70.56 250 ASP B O 1
ATOM 6256 N N . TRP B 1 251 ? 4.895 -9.281 4.27 1 82.19 251 TRP B N 1
ATOM 6257 C CA . TRP B 1 251 ? 4.117 -10.469 3.92 1 82.19 251 TRP B CA 1
ATOM 6258 C C . TRP B 1 251 ? 4.492 -11.648 4.812 1 82.19 251 TRP B C 1
ATOM 6260 O O . TRP B 1 251 ? 4.711 -12.758 4.324 1 82.19 251 TRP B O 1
ATOM 6270 N N . ARG B 1 252 ? 4.566 -11.43 6.07 1 91.31 252 ARG B N 1
ATOM 6271 C CA . ARG B 1 252 ? 4.867 -12.469 7.047 1 91.31 252 ARG B CA 1
ATOM 6272 C C . ARG B 1 252 ? 4.391 -12.07 8.438 1 91.31 252 ARG B C 1
ATOM 6274 O O . ARG B 1 252 ? 4.188 -10.883 8.711 1 91.31 252 ARG B O 1
ATOM 6281 N N . PHE B 1 253 ? 4.164 -13 9.312 1 92.81 253 PHE B N 1
ATOM 6282 C CA . PHE B 1 253 ? 3.875 -12.75 10.719 1 92.81 253 PHE B CA 1
ATOM 6283 C C . PHE B 1 253 ? 4.191 -13.977 11.562 1 92.81 253 PHE B C 1
ATOM 6285 O O . PHE B 1 253 ? 4.289 -15.086 11.047 1 92.81 253 PHE B O 1
ATOM 6292 N N . GLY B 1 254 ? 4.391 -13.797 12.852 1 94.31 254 GLY B N 1
ATOM 6293 C CA . GLY B 1 254 ? 4.723 -14.875 13.766 1 94.31 254 GLY B CA 1
ATOM 6294 C C . GLY B 1 254 ? 3.574 -15.258 14.688 1 94.31 254 GLY B C 1
ATOM 6295 O O . GLY B 1 254 ? 2.482 -14.688 14.586 1 94.31 254 GLY B O 1
ATOM 6296 N N . THR B 1 255 ? 3.891 -16.188 15.516 1 95.94 255 THR B N 1
ATOM 6297 C CA . THR B 1 255 ? 2.902 -16.75 16.422 1 95.94 255 THR B CA 1
ATOM 6298 C C . THR B 1 255 ? 2.363 -15.688 17.375 1 95.94 255 THR B C 1
ATOM 6300 O O . THR B 1 255 ? 1.155 -15.617 17.609 1 95.94 255 THR B O 1
ATOM 6303 N N . ARG B 1 256 ? 3.176 -14.867 17.875 1 91.12 256 ARG B N 1
ATOM 6304 C CA . ARG B 1 256 ? 2.76 -13.844 18.828 1 91.12 256 ARG B CA 1
ATOM 6305 C C . ARG B 1 256 ? 1.842 -12.82 18.172 1 91.12 256 ARG B C 1
ATOM 6307 O O . ARG B 1 256 ? 0.834 -12.414 18.75 1 91.12 256 ARG B O 1
ATOM 6314 N N . GLU B 1 257 ? 2.264 -12.398 17 1 91.62 257 GLU B N 1
ATOM 6315 C CA . GLU B 1 257 ? 1.445 -11.445 16.266 1 91.62 257 GLU B CA 1
ATOM 6316 C C . GLU B 1 257 ? 0.069 -12.023 15.953 1 91.62 257 GLU B C 1
ATOM 6318 O O . GLU B 1 257 ? -0.947 -11.344 16.109 1 91.62 257 GLU B O 1
ATOM 6323 N N . LEU B 1 258 ? 0.069 -13.258 15.516 1 96.56 258 LEU B N 1
ATOM 6324 C CA . LEU B 1 258 ? -1.192 -13.938 15.234 1 96.56 258 LEU B CA 1
ATOM 6325 C C . LEU B 1 258 ? -2.057 -14.016 16.484 1 96.56 258 LEU B C 1
ATOM 6327 O O . LEU B 1 258 ? -3.246 -13.688 16.453 1 96.56 258 LEU B O 1
ATOM 6331 N N . SER B 1 259 ? -1.474 -14.375 17.578 1 95.81 259 SER B N 1
ATOM 6332 C CA . SER B 1 259 ? -2.215 -14.531 18.828 1 95.81 259 SER B CA 1
ATOM 6333 C C . SER B 1 259 ? -2.803 -13.203 19.281 1 95.81 259 SER B C 1
ATOM 6335 O O . SER B 1 259 ? -3.906 -13.164 19.828 1 95.81 259 SER B O 1
ATOM 6337 N N . SER B 1 260 ? -2.043 -12.18 19.109 1 93 260 SER B N 1
ATOM 6338 C CA . SER B 1 260 ? -2.535 -10.859 19.469 1 93 260 SER B CA 1
ATOM 6339 C C . SER B 1 260 ? -3.77 -10.484 18.656 1 93 260 SER B C 1
ATOM 6341 O O . SER B 1 260 ? -4.73 -9.93 19.203 1 93 260 SER B O 1
ATOM 6343 N N . VAL B 1 261 ? -3.738 -10.734 17.391 1 94.62 261 VAL B N 1
ATOM 6344 C CA . VAL B 1 261 ? -4.879 -10.445 16.531 1 94.62 261 VAL B CA 1
ATOM 6345 C C . VAL B 1 261 ? -6.074 -11.297 16.953 1 94.62 261 VAL B C 1
ATOM 6347 O O . VAL B 1 261 ? -7.195 -10.797 17.062 1 94.62 261 VAL B O 1
ATOM 6350 N N . VAL B 1 262 ? -5.824 -12.609 17.234 1 96.56 262 VAL B N 1
ATOM 6351 C CA . VAL B 1 262 ? -6.891 -13.516 17.625 1 96.56 262 VAL B CA 1
ATOM 6352 C C . VAL B 1 262 ? -7.508 -13.055 18.938 1 96.56 262 VAL B C 1
ATOM 6354 O O . VAL B 1 262 ? -8.734 -13.062 19.094 1 96.56 262 VAL B O 1
ATOM 6357 N N . ALA B 1 263 ? -6.684 -12.656 19.844 1 94.19 263 ALA B N 1
ATOM 6358 C CA . ALA B 1 263 ? -7.168 -12.188 21.141 1 94.19 263 ALA B CA 1
ATOM 6359 C C . ALA B 1 263 ? -8.109 -11 20.984 1 94.19 263 ALA B C 1
ATOM 6361 O O . ALA B 1 263 ? -9.164 -10.938 21.609 1 94.19 263 ALA B O 1
ATOM 6362 N N . LYS B 1 264 ? -7.762 -10.102 20.141 1 91.69 264 LYS B N 1
ATOM 6363 C CA . LYS B 1 264 ? -8.594 -8.93 19.906 1 91.69 264 LYS B CA 1
ATOM 6364 C C . LYS B 1 264 ? -9.898 -9.312 19.203 1 91.69 264 LYS B C 1
ATOM 6366 O O . LYS B 1 264 ? -10.969 -8.812 19.562 1 91.69 264 LYS B O 1
ATOM 6371 N N . LEU B 1 265 ? -9.773 -10.148 18.25 1 94 265 LEU B N 1
ATOM 6372 C CA . LEU B 1 265 ? -10.938 -10.578 17.484 1 94 265 LEU B CA 1
ATOM 6373 C C . LEU B 1 265 ? -11.93 -11.32 18.375 1 94 265 LEU B C 1
ATOM 6375 O O . LEU B 1 265 ? -13.141 -11.258 18.141 1 94 265 LEU B O 1
ATOM 6379 N N . CYS B 1 266 ? -11.406 -12.047 19.375 1 92.75 266 CYS B N 1
ATOM 6380 C CA . CYS B 1 266 ? -12.242 -12.891 20.219 1 92.75 266 CYS B CA 1
ATOM 6381 C C . CYS B 1 266 ? -12.734 -12.117 21.438 1 92.75 266 CYS B C 1
ATOM 6383 O O . CYS B 1 266 ? -13.539 -12.633 22.219 1 92.75 266 CYS B O 1
ATOM 6385 N N . SER B 1 267 ? -12.18 -10.93 21.578 1 87.25 267 SER B N 1
ATOM 6386 C CA . SER B 1 267 ? -12.609 -10.125 22.703 1 87.25 267 SER B CA 1
ATOM 6387 C C . SER B 1 267 ? -14.078 -9.742 22.594 1 87.25 267 SER B C 1
ATOM 6389 O O . SER B 1 267 ? -14.594 -9.578 21.484 1 87.25 267 SER B O 1
ATOM 6391 N N . GLU B 1 268 ? -14.641 -9.734 23.781 1 77.44 268 GLU B N 1
ATOM 6392 C CA . GLU B 1 268 ? -16.062 -9.398 23.844 1 77.44 268 GLU B CA 1
ATOM 6393 C C . GLU B 1 268 ? -16.266 -7.898 24.047 1 77.44 268 GLU B C 1
ATOM 6395 O O . GLU B 1 268 ? -15.375 -7.211 24.562 1 77.44 268 GLU B O 1
ATOM 6400 N N . GLY B 1 269 ? -17.234 -7.262 23.391 1 80.94 269 GLY B N 1
ATOM 6401 C CA . GLY B 1 269 ? -17.578 -5.859 23.562 1 80.94 269 GLY B CA 1
ATOM 6402 C C . GLY B 1 269 ? -18 -5.188 22.266 1 80.94 269 GLY B C 1
ATOM 6403 O O . GLY B 1 269 ? -17.578 -5.598 21.188 1 80.94 269 GLY B O 1
ATOM 6404 N N . ASP B 1 270 ? -18.781 -4.23 22.453 1 84.19 270 ASP B N 1
ATOM 6405 C CA . ASP B 1 270 ? -19.328 -3.5 21.312 1 84.19 270 ASP B CA 1
ATOM 6406 C C . ASP B 1 270 ? -18.234 -2.777 20.547 1 84.19 270 ASP B C 1
ATOM 6408 O O . ASP B 1 270 ? -18.281 -2.707 19.312 1 84.19 270 ASP B O 1
ATOM 6412 N N . GLU B 1 271 ? -17.219 -2.371 21.219 1 86.19 271 GLU B N 1
ATOM 6413 C CA . GLU B 1 271 ? -16.156 -1.607 20.578 1 86.19 271 GLU B CA 1
ATOM 6414 C C . GLU B 1 271 ? -15.336 -2.486 19.641 1 86.19 271 GLU B C 1
ATOM 6416 O O . GLU B 1 271 ? -14.961 -2.055 18.547 1 86.19 271 GLU B O 1
ATOM 6421 N N . GLU B 1 272 ? -15.086 -3.617 20.125 1 86.44 272 GLU B N 1
ATOM 6422 C CA . GLU B 1 272 ? -14.297 -4.527 19.297 1 86.44 272 GLU B CA 1
ATOM 6423 C C . GLU B 1 272 ? -15.094 -4.988 18.078 1 86.44 272 GLU B C 1
ATOM 6425 O O . GLU B 1 272 ? -14.523 -5.211 17.016 1 86.44 272 GLU B O 1
ATOM 6430 N N . LEU B 1 273 ? -16.375 -5.133 18.266 1 88.69 273 LEU B N 1
ATOM 6431 C CA . LEU B 1 273 ? -17.234 -5.473 17.141 1 88.69 273 LEU B CA 1
ATOM 6432 C C . LEU B 1 273 ? -17.234 -4.355 16.094 1 88.69 273 LEU B C 1
ATOM 6434 O O . LEU B 1 273 ? -17.172 -4.617 14.898 1 88.69 273 LEU B O 1
ATOM 6438 N N . ILE B 1 274 ? -17.344 -3.162 16.594 1 89.62 274 ILE B N 1
ATOM 6439 C CA . ILE B 1 274 ? -17.328 -1.996 15.711 1 89.62 274 ILE B CA 1
ATOM 6440 C C . ILE B 1 274 ? -16.016 -1.926 14.961 1 89.62 274 ILE B C 1
ATOM 6442 O O . ILE B 1 274 ? -15.992 -1.721 13.742 1 89.62 274 ILE B O 1
ATOM 6446 N N . ARG B 1 275 ? -14.906 -2.154 15.641 1 88.06 275 ARG B N 1
ATOM 6447 C CA . ARG B 1 275 ? -13.578 -2.123 15.039 1 88.06 275 ARG B CA 1
ATOM 6448 C C . ARG B 1 275 ? -13.43 -3.223 13.992 1 88.06 275 ARG B C 1
ATOM 6450 O O . ARG B 1 275 ? -12.875 -2.99 12.914 1 88.06 275 ARG B O 1
ATOM 6457 N N . ARG B 1 276 ? -13.875 -4.336 14.352 1 91.44 276 ARG B N 1
ATOM 6458 C CA . ARG B 1 276 ? -13.797 -5.484 13.453 1 91.44 276 ARG B CA 1
ATOM 6459 C C . ARG B 1 276 ? -14.555 -5.215 12.156 1 91.44 276 ARG B C 1
ATOM 6461 O O . ARG B 1 276 ? -14.031 -5.465 11.062 1 91.44 276 ARG B O 1
ATOM 6468 N N . GLU B 1 277 ? -15.75 -4.734 12.266 1 90.5 277 GLU B N 1
ATOM 6469 C CA . GLU B 1 277 ? -16.562 -4.426 11.094 1 90.5 277 GLU B CA 1
ATOM 6470 C C . GLU B 1 277 ? -15.922 -3.336 10.25 1 90.5 277 GLU B C 1
ATOM 6472 O O . GLU B 1 277 ? -15.938 -3.408 9.016 1 90.5 277 GLU B O 1
ATOM 6477 N N . GLY B 1 278 ? -15.438 -2.377 10.945 1 87.38 278 GLY B N 1
ATOM 6478 C CA . GLY B 1 278 ? -14.789 -1.286 10.234 1 87.38 278 GLY B CA 1
ATOM 6479 C C . GLY B 1 278 ? -13.539 -1.717 9.492 1 87.38 278 GLY B C 1
ATOM 6480 O O . GLY B 1 278 ? -13.297 -1.271 8.367 1 87.38 278 GLY B O 1
ATOM 6481 N N . PHE B 1 279 ? -12.727 -2.572 10.047 1 88.69 279 PHE B N 1
ATOM 6482 C CA . PHE B 1 279 ? -11.438 -2.955 9.5 1 88.69 279 PHE B CA 1
ATOM 6483 C C . PHE B 1 279 ? -11.594 -4.051 8.453 1 88.69 279 PHE B C 1
ATOM 6485 O O . PHE B 1 279 ? -10.992 -3.984 7.379 1 88.69 279 PHE B O 1
ATOM 6492 N N . PHE B 1 280 ? -12.438 -5.035 8.742 1 92.75 280 PHE B N 1
ATOM 6493 C CA . PHE B 1 280 ? -12.5 -6.219 7.891 1 92.75 280 PHE B CA 1
ATOM 6494 C C . PHE B 1 280 ? -13.68 -6.141 6.934 1 92.75 280 PHE B C 1
ATOM 6496 O O . PHE B 1 280 ? -13.789 -6.938 6 1 92.75 280 PHE B O 1
ATOM 6503 N N . LYS B 1 281 ? -14.633 -5.23 7.164 1 89.56 281 LYS B N 1
ATOM 6504 C CA . LYS B 1 281 ? -15.789 -5.012 6.297 1 89.56 281 LYS B CA 1
ATOM 6505 C C . LYS B 1 281 ? -16.578 -6.301 6.098 1 89.56 281 LYS B C 1
ATOM 6507 O O . LYS B 1 281 ? -16.969 -6.957 7.07 1 89.56 281 LYS B O 1
ATOM 6512 N N . ARG B 1 282 ? -16.641 -6.801 4.93 1 86.44 282 ARG B N 1
ATOM 6513 C CA . ARG B 1 282 ? -17.453 -7.98 4.648 1 86.44 282 ARG B CA 1
ATOM 6514 C C . ARG B 1 282 ? -16.891 -9.211 5.34 1 86.44 282 ARG B C 1
ATOM 6516 O O . ARG B 1 282 ? -17.641 -10.094 5.766 1 86.44 282 ARG B O 1
ATOM 6523 N N . ARG B 1 283 ? -15.594 -9.219 5.504 1 91.81 283 ARG B N 1
ATOM 6524 C CA . ARG B 1 283 ? -14.93 -10.391 6.078 1 91.81 283 ARG B CA 1
ATOM 6525 C C . ARG B 1 283 ? -15.117 -10.438 7.59 1 91.81 283 ARG B C 1
ATOM 6527 O O . ARG B 1 283 ? -14.828 -11.453 8.227 1 91.81 283 ARG B O 1
ATOM 6534 N N . SER B 1 284 ? -15.688 -9.398 8.156 1 93.25 284 SER B N 1
ATOM 6535 C CA . SER B 1 284 ? -15.859 -9.312 9.602 1 93.25 284 SER B CA 1
ATOM 6536 C C . SER B 1 284 ? -16.719 -10.461 10.125 1 93.25 284 SER B C 1
ATOM 6538 O O . SER B 1 284 ? -16.562 -10.898 11.266 1 93.25 284 SER B O 1
ATOM 6540 N N . GLU B 1 285 ? -17.594 -10.914 9.297 1 89.94 285 GLU B N 1
ATOM 6541 C CA . GLU B 1 285 ? -18.516 -11.984 9.672 1 89.94 285 GLU B CA 1
ATOM 6542 C C . GLU B 1 285 ? -17.766 -13.297 9.906 1 89.94 285 GLU B C 1
ATOM 6544 O O . GLU B 1 285 ? -18.156 -14.094 10.766 1 89.94 285 GLU B O 1
ATOM 6549 N N . PHE B 1 286 ? -16.672 -13.508 9.203 1 94.06 286 PHE B N 1
ATOM 6550 C CA . PHE B 1 286 ? -16.078 -14.844 9.148 1 94.06 286 PHE B CA 1
ATOM 6551 C C . PHE B 1 286 ? -14.656 -14.812 9.711 1 94.06 286 PHE B C 1
ATOM 6553 O O . PHE B 1 286 ? -14.07 -15.867 9.969 1 94.06 286 PHE B O 1
ATOM 6560 N N . ILE B 1 287 ? -14.062 -13.688 9.984 1 97 287 ILE B N 1
ATOM 6561 C CA . ILE B 1 287 ? -12.633 -13.531 10.25 1 97 287 ILE B CA 1
ATOM 6562 C C . ILE B 1 287 ? -12.289 -14.18 11.594 1 97 287 ILE B C 1
ATOM 6564 O O . ILE B 1 287 ? -11.188 -14.703 11.773 1 97 287 ILE B O 1
ATOM 6568 N N . VAL B 1 288 ? -13.227 -14.219 12.555 1 96.38 288 VAL B N 1
ATOM 6569 C CA . VAL B 1 288 ? -12.969 -14.789 13.867 1 96.38 288 VAL B CA 1
ATOM 6570 C C . VAL B 1 288 ? -12.688 -16.281 13.734 1 96.38 288 VAL B C 1
ATOM 6572 O O . VAL B 1 288 ? -11.664 -16.781 14.211 1 96.38 288 VAL B O 1
ATOM 6575 N N . ALA B 1 289 ? -13.578 -16.984 13.055 1 96.94 289 ALA B N 1
ATOM 6576 C CA . ALA B 1 289 ? -13.398 -18.422 12.859 1 96.94 289 ALA B CA 1
ATOM 6577 C C . ALA B 1 289 ? -12.109 -18.719 12.102 1 96.94 289 ALA B C 1
ATOM 6579 O O . ALA B 1 289 ? -11.383 -19.656 12.438 1 96.94 289 ALA B O 1
ATOM 6580 N N . GLY B 1 290 ? -11.867 -17.938 11.062 1 98 290 GLY B N 1
ATOM 6581 C CA . GLY B 1 290 ? -10.656 -18.125 10.281 1 98 290 GLY B CA 1
ATOM 6582 C C . GLY B 1 290 ? -9.391 -17.906 11.094 1 98 290 GLY B C 1
ATOM 6583 O O . GLY B 1 290 ? -8.438 -18.688 10.977 1 98 290 GLY B O 1
ATOM 6584 N N . ALA B 1 291 ? -9.344 -16.875 11.883 1 98.19 291 ALA B N 1
ATOM 6585 C CA . ALA B 1 291 ? -8.172 -16.547 12.695 1 98.19 291 ALA B CA 1
ATOM 6586 C C . ALA B 1 291 ? -7.938 -17.609 13.773 1 98.19 291 ALA B C 1
ATOM 6588 O O . ALA B 1 291 ? -6.797 -18 14.023 1 98.19 291 ALA B O 1
ATOM 6589 N N . VAL B 1 292 ? -8.984 -18.016 14.391 1 98.12 292 VAL B N 1
ATOM 6590 C CA . VAL B 1 292 ? -8.891 -19.047 15.422 1 98.12 292 VAL B CA 1
ATOM 6591 C C . VAL B 1 292 ? -8.398 -20.359 14.797 1 98.12 292 VAL B C 1
ATOM 6593 O O . VAL B 1 292 ? -7.547 -21.031 15.367 1 98.12 292 VAL B O 1
ATOM 6596 N N . LEU B 1 293 ? -8.977 -20.703 13.672 1 98.62 293 LEU B N 1
ATOM 6597 C CA . LEU B 1 293 ? -8.531 -21.891 12.945 1 98.62 293 LEU B CA 1
ATOM 6598 C C . LEU B 1 293 ? -7.027 -21.844 12.688 1 98.62 293 LEU B C 1
ATOM 6600 O O . LEU B 1 293 ? -6.316 -22.812 12.945 1 98.62 293 LEU B O 1
ATOM 6604 N N . LEU B 1 294 ? -6.539 -20.734 12.156 1 98.75 294 LEU B N 1
ATOM 6605 C CA . LEU B 1 294 ? -5.117 -20.578 11.859 1 98.75 294 LEU B CA 1
ATOM 6606 C C . LEU B 1 294 ? -4.281 -20.719 13.125 1 98.75 294 LEU B C 1
ATOM 6608 O O . LEU B 1 294 ? -3.219 -21.344 13.117 1 98.75 294 LEU B O 1
ATOM 6612 N N . GLU B 1 295 ? -4.727 -20.094 14.211 1 98.56 295 GLU B N 1
ATOM 6613 C CA . GLU B 1 295 ? -4.004 -20.172 15.484 1 98.56 295 GLU B CA 1
ATOM 6614 C C . GLU B 1 295 ? -3.869 -21.609 15.953 1 98.56 295 GLU B C 1
ATOM 6616 O O . GLU B 1 295 ? -2.801 -22.016 16.406 1 98.56 295 GLU B O 1
ATOM 6621 N N . GLU B 1 296 ? -4.969 -22.328 15.891 1 98.38 296 GLU B N 1
ATOM 6622 C CA . GLU B 1 296 ? -4.934 -23.734 16.281 1 98.38 296 GLU B CA 1
ATOM 6623 C C . GLU B 1 296 ? -3.992 -24.547 15.391 1 98.38 296 GLU B C 1
ATOM 6625 O O . GLU B 1 296 ? -3.348 -25.484 15.844 1 98.38 296 GLU B O 1
ATOM 6630 N N . ILE B 1 297 ? -3.951 -24.234 14.125 1 98.44 297 ILE B N 1
ATOM 6631 C CA . ILE B 1 297 ? -3.025 -24.891 13.203 1 98.44 297 ILE B CA 1
ATOM 6632 C C . ILE B 1 297 ? -1.587 -24.578 13.625 1 98.44 297 ILE B C 1
ATOM 6634 O O . ILE B 1 297 ? -0.742 -25.484 13.648 1 98.44 297 ILE B O 1
ATOM 6638 N N . PHE B 1 298 ? -1.244 -23.281 13.891 1 98.38 298 PHE B N 1
ATOM 6639 C CA . PHE B 1 298 ? 0.077 -22.891 14.367 1 98.38 298 PHE B CA 1
ATOM 6640 C C . PHE B 1 298 ? 0.492 -23.75 15.562 1 98.38 298 PHE B C 1
ATOM 6642 O O . PHE B 1 298 ? 1.602 -24.281 15.586 1 98.38 298 PHE B O 1
ATOM 6649 N N . LYS B 1 299 ? -0.407 -23.922 16.531 1 97.12 299 LYS B N 1
ATOM 6650 C CA . LYS B 1 299 ? -0.131 -24.672 17.75 1 97.12 299 LYS B CA 1
ATOM 6651 C C . LYS B 1 299 ? 0.088 -26.156 17.453 1 97.12 299 LYS B C 1
ATOM 6653 O O . LYS B 1 299 ? 1.055 -26.75 17.922 1 97.12 299 LYS B O 1
ATOM 6658 N N . ALA B 1 300 ? -0.793 -26.688 16.688 1 96.62 300 ALA B N 1
ATOM 6659 C CA . ALA B 1 300 ? -0.759 -28.109 16.391 1 96.62 300 ALA B CA 1
ATOM 6660 C C . ALA B 1 300 ? 0.524 -28.484 15.656 1 96.62 300 ALA B C 1
ATOM 6662 O O . ALA B 1 300 ? 1.064 -29.578 15.859 1 96.62 300 ALA B O 1
ATOM 6663 N N . LEU B 1 301 ? 1.02 -27.609 14.805 1 96 301 LEU B N 1
ATOM 6664 C CA . LEU B 1 301 ? 2.148 -27.953 13.953 1 96 301 LEU B CA 1
ATOM 6665 C C . LEU B 1 301 ? 3.43 -27.297 14.445 1 96 301 LEU B C 1
ATOM 6667 O O . LEU B 1 301 ? 4.492 -27.469 13.844 1 96 301 LEU B O 1
ATOM 6671 N N . GLY B 1 302 ? 3.361 -26.5 15.492 1 95 302 GLY B N 1
ATOM 6672 C CA . GLY B 1 302 ? 4.523 -25.828 16.047 1 95 302 GLY B CA 1
ATOM 6673 C C . GLY B 1 302 ? 5.102 -24.766 15.117 1 95 302 GLY B C 1
ATOM 6674 O O . GLY B 1 302 ? 6.32 -24.656 14.984 1 95 302 GLY B O 1
ATOM 6675 N N . ILE B 1 303 ? 4.215 -24.078 14.43 1 96.56 303 ILE B N 1
ATOM 6676 C CA . ILE B 1 303 ? 4.656 -23.047 13.5 1 96.56 303 ILE B CA 1
ATOM 6677 C C . ILE B 1 303 ? 5.035 -21.797 14.273 1 96.56 303 ILE B C 1
ATOM 6679 O O . ILE B 1 303 ? 4.277 -21.328 15.125 1 96.56 303 ILE B O 1
ATOM 6683 N N . GLU B 1 304 ? 6.188 -21.219 13.992 1 95.56 304 GLU B N 1
ATOM 6684 C CA . GLU B 1 304 ? 6.648 -20 14.664 1 95.56 304 GLU B CA 1
ATOM 6685 C C . GLU B 1 304 ? 6.449 -18.766 13.781 1 95.56 304 GLU B C 1
ATOM 6687 O O . GLU B 1 304 ? 6.121 -17.688 14.281 1 95.56 304 GLU B O 1
ATOM 6692 N N . ASP B 1 305 ? 6.719 -18.984 12.516 1 95.75 305 ASP B N 1
ATOM 6693 C CA . ASP B 1 305 ? 6.605 -17.906 11.547 1 95.75 305 ASP B CA 1
ATOM 6694 C C . ASP B 1 305 ? 5.965 -18.406 10.25 1 95.75 305 ASP B C 1
ATOM 6696 O O . ASP B 1 305 ? 6.164 -19.547 9.852 1 95.75 305 ASP B O 1
ATOM 6700 N N . MET B 1 306 ? 5.238 -17.531 9.625 1 97.56 306 MET B N 1
ATOM 6701 C CA . MET B 1 306 ? 4.586 -17.828 8.359 1 97.56 306 MET B CA 1
ATOM 6702 C C . MET B 1 306 ? 4.797 -16.703 7.352 1 97.56 306 MET B C 1
ATOM 6704 O O . MET B 1 306 ? 4.582 -15.531 7.672 1 97.56 306 MET B O 1
ATOM 6708 N N . GLU B 1 307 ? 5.281 -17.062 6.199 1 96.44 307 GLU B N 1
ATOM 6709 C CA . GLU B 1 307 ? 5.203 -16.125 5.074 1 96.44 307 GLU B CA 1
ATOM 6710 C C . GLU B 1 307 ? 3.822 -16.156 4.43 1 96.44 307 GLU B C 1
ATOM 6712 O O . GLU B 1 307 ? 3.113 -17.156 4.504 1 96.44 307 GLU B O 1
ATOM 6717 N N . VAL B 1 308 ? 3.414 -15.047 3.875 1 96.94 308 VAL B N 1
ATOM 6718 C CA . VAL B 1 308 ? 2.082 -14.977 3.281 1 96.94 308 VAL B CA 1
ATOM 6719 C C . VAL B 1 308 ? 2.199 -14.711 1.781 1 96.94 308 VAL B C 1
ATOM 6721 O O . VAL B 1 308 ? 2.936 -13.812 1.357 1 96.94 308 VAL B O 1
ATOM 6724 N N . SER B 1 309 ? 1.527 -15.477 1.019 1 96.38 309 SER B N 1
ATOM 6725 C CA . SER B 1 309 ? 1.511 -15.312 -0.431 1 96.38 309 SER B CA 1
ATOM 6726 C C . SER B 1 309 ? 0.252 -14.578 -0.89 1 96.38 309 SER B C 1
ATOM 6728 O O . SER B 1 309 ? -0.857 -14.93 -0.478 1 96.38 309 SER B O 1
ATOM 6730 N N . GLU B 1 310 ? 0.424 -13.617 -1.701 1 92.88 310 GLU B N 1
ATOM 6731 C CA . GLU B 1 310 ? -0.731 -12.984 -2.332 1 92.88 310 GLU B CA 1
ATOM 6732 C C . GLU B 1 310 ? -1.376 -13.914 -3.357 1 92.88 310 GLU B C 1
ATOM 6734 O O . GLU B 1 310 ? -2.586 -13.844 -3.59 1 92.88 310 GLU B O 1
ATOM 6739 N N . TYR B 1 311 ? -0.57 -14.766 -3.996 1 94.94 311 TYR B N 1
ATOM 6740 C CA . TYR B 1 311 ? -1.055 -15.703 -5.004 1 94.94 311 TYR B CA 1
ATOM 6741 C C . TYR B 1 311 ? -1.466 -17.016 -4.363 1 94.94 311 TYR B C 1
ATOM 6743 O O . TYR B 1 311 ? -0.888 -17.438 -3.357 1 94.94 311 TYR B O 1
ATOM 6751 N N . ALA B 1 312 ? -2.416 -17.578 -4.953 1 97.25 312 ALA B N 1
ATOM 6752 C CA . ALA B 1 312 ? -2.957 -18.844 -4.461 1 97.25 312 ALA B CA 1
ATOM 6753 C C . ALA B 1 312 ? -3.496 -19.688 -5.609 1 97.25 312 ALA B C 1
ATOM 6755 O O . ALA B 1 312 ? -2.777 -19.984 -6.57 1 97.25 312 ALA B O 1
ATOM 6756 N N . LEU B 1 313 ? -4.68 -20.078 -5.508 1 98.06 313 LEU B N 1
ATOM 6757 C CA . LEU B 1 313 ? -5.27 -21.031 -6.441 1 98.06 313 LEU B CA 1
ATOM 6758 C C . LEU B 1 313 ? -5.375 -20.438 -7.84 1 98.06 313 LEU B C 1
ATOM 6760 O O . LEU B 1 313 ? -4.984 -21.078 -8.82 1 98.06 313 LEU B O 1
ATOM 6764 N N . ALA B 1 314 ? -5.895 -19.188 -7.98 1 97.5 314 ALA B N 1
ATOM 6765 C CA . ALA B 1 314 ? -6.109 -18.578 -9.289 1 97.5 314 ALA B CA 1
ATOM 6766 C C . ALA B 1 314 ? -4.809 -18.516 -10.086 1 97.5 314 ALA B C 1
ATOM 6768 O O . ALA B 1 314 ? -4.777 -18.906 -11.258 1 97.5 314 ALA B O 1
ATOM 6769 N N . GLU B 1 315 ? -3.783 -18.062 -9.508 1 96 315 GLU B N 1
ATOM 6770 C CA . GLU B 1 315 ? -2.479 -17.969 -10.156 1 96 315 GLU B CA 1
ATOM 6771 C C . GLU B 1 315 ? -1.88 -19.344 -10.398 1 96 315 GLU B C 1
ATOM 6773 O O . GLU B 1 315 ? -1.171 -19.562 -11.383 1 96 315 GLU B O 1
ATOM 6778 N N . GLY B 1 316 ? -2.166 -20.281 -9.453 1 96.88 316 GLY B N 1
ATOM 6779 C CA . GLY B 1 316 ? -1.734 -21.656 -9.656 1 96.88 316 GLY B CA 1
ATOM 6780 C C . GLY B 1 316 ? -2.334 -22.281 -10.898 1 96.88 316 GLY B C 1
ATOM 6781 O O . GLY B 1 316 ? -1.642 -22.984 -11.641 1 96.88 316 GLY B O 1
ATOM 6782 N N . VAL B 1 317 ? -3.576 -22.031 -11.078 1 97.5 317 VAL B N 1
ATOM 6783 C CA . VAL B 1 317 ? -4.266 -22.531 -12.266 1 97.5 317 VAL B CA 1
ATOM 6784 C C . VAL B 1 317 ? -3.627 -21.938 -13.523 1 97.5 317 VAL B C 1
ATOM 6786 O O . VAL B 1 317 ? -3.414 -22.656 -14.508 1 97.5 317 VAL B O 1
ATOM 6789 N N . ILE B 1 318 ? -3.34 -20.656 -13.477 1 95.31 318 ILE B N 1
ATOM 6790 C CA . ILE B 1 318 ? -2.676 -19.984 -14.594 1 95.31 318 ILE B CA 1
ATOM 6791 C C . ILE B 1 318 ? -1.319 -20.641 -14.852 1 95.31 318 ILE B C 1
ATOM 6793 O O . ILE B 1 318 ? -0.994 -20.984 -15.992 1 95.31 318 ILE B O 1
ATOM 6797 N N . ALA B 1 319 ? -0.538 -20.828 -13.828 1 93.19 319 ALA B N 1
ATOM 6798 C CA . ALA B 1 319 ? 0.788 -21.438 -13.961 1 93.19 319 ALA B CA 1
ATOM 6799 C C . ALA B 1 319 ? 0.699 -22.828 -14.562 1 93.19 319 ALA B C 1
ATOM 6801 O O . ALA B 1 319 ? 1.502 -23.188 -15.43 1 93.19 319 ALA B O 1
ATOM 6802 N N . ASP B 1 320 ? -0.249 -23.594 -14.094 1 93.88 320 ASP B N 1
ATOM 6803 C CA . ASP B 1 320 ? -0.465 -24.953 -14.602 1 93.88 320 ASP B CA 1
ATOM 6804 C C . ASP B 1 320 ? -0.84 -24.922 -16.078 1 93.88 320 ASP B C 1
ATOM 6806 O O . ASP B 1 320 ? -0.37 -25.75 -16.859 1 93.88 320 ASP B O 1
ATOM 6810 N N . SER B 1 321 ? -1.716 -24 -16.438 1 92.75 321 SER B N 1
ATOM 6811 C CA . SER B 1 321 ? -2.127 -23.844 -17.828 1 92.75 321 SER B CA 1
ATOM 6812 C C . SER B 1 321 ? -0.95 -23.438 -18.719 1 92.75 321 SER B C 1
ATOM 6814 O O . SER B 1 321 ? -0.816 -23.922 -19.844 1 92.75 321 SER B O 1
ATOM 6816 N N . LEU B 1 322 ? -0.151 -22.547 -18.234 1 89.38 322 LEU B N 1
ATOM 6817 C CA . LEU B 1 322 ? 1.019 -22.094 -18.969 1 89.38 322 LEU B CA 1
ATOM 6818 C C . LEU B 1 322 ? 2.02 -23.219 -19.172 1 89.38 322 LEU B C 1
ATOM 6820 O O . LEU B 1 322 ? 2.604 -23.359 -20.25 1 89.38 322 LEU B O 1
ATOM 6824 N N . ALA B 1 323 ? 2.242 -23.984 -18.141 1 87.38 323 ALA B N 1
ATOM 6825 C CA . ALA B 1 323 ? 3.15 -25.125 -18.234 1 87.38 323 ALA B CA 1
ATOM 6826 C C . ALA B 1 323 ? 2.699 -26.094 -19.328 1 87.38 323 ALA B C 1
ATOM 6828 O O . ALA B 1 323 ? 3.525 -26.641 -20.062 1 87.38 323 ALA B O 1
ATOM 6829 N N . LYS B 1 324 ? 1.448 -26.312 -19.359 1 86.62 324 LYS B N 1
ATOM 6830 C CA . LYS B 1 324 ? 0.897 -27.219 -20.375 1 86.62 324 LYS B CA 1
ATOM 6831 C C . LYS B 1 324 ? 1.007 -26.609 -21.766 1 86.62 324 LYS B C 1
ATOM 6833 O O . LYS B 1 324 ? 1.314 -27.312 -22.734 1 86.62 324 LYS B O 1
ATOM 6838 N N . ALA B 1 325 ? 0.719 -25.359 -21.875 1 83.81 325 ALA B N 1
ATOM 6839 C CA . ALA B 1 325 ? 0.715 -24.672 -23.156 1 83.81 325 ALA B CA 1
ATOM 6840 C C . ALA B 1 325 ? 2.127 -24.562 -23.719 1 83.81 325 ALA B C 1
ATOM 6842 O O . ALA B 1 325 ? 2.312 -24.578 -24.938 1 83.81 325 ALA B O 1
ATOM 6843 N N . PHE B 1 326 ? 3.135 -24.438 -22.906 1 78.31 326 PHE B N 1
ATOM 6844 C CA . PHE B 1 326 ? 4.5 -24.234 -23.375 1 78.31 326 PHE B CA 1
ATOM 6845 C C . PHE B 1 326 ? 5.32 -25.5 -23.234 1 78.31 326 PHE B C 1
ATOM 6847 O O . PHE B 1 326 ? 6.547 -25.453 -23.109 1 78.31 326 PHE B O 1
ATOM 6854 N N . ASP B 1 327 ? 4.754 -26.594 -23.344 1 74.56 327 ASP B N 1
ATOM 6855 C CA . ASP B 1 327 ? 5.312 -27.938 -23.406 1 74.56 327 ASP B CA 1
ATOM 6856 C C . ASP B 1 327 ? 6.363 -28.156 -22.312 1 74.56 327 ASP B C 1
ATOM 6858 O O . ASP B 1 327 ? 7.48 -28.594 -22.609 1 74.56 327 ASP B O 1
ATOM 6862 N N . GLY B 1 328 ? 6.043 -27.672 -21.141 1 67.5 328 GLY B N 1
ATOM 6863 C CA . GLY B 1 328 ? 6.887 -27.938 -19.984 1 67.5 328 GLY B CA 1
ATOM 6864 C C . GLY B 1 328 ? 8.047 -26.953 -19.859 1 67.5 328 GLY B C 1
ATOM 6865 O O . GLY B 1 328 ? 8.852 -27.062 -18.938 1 67.5 328 GLY B O 1
ATOM 6866 N N . SER B 1 329 ? 8.172 -26.062 -20.703 1 70.62 329 SER B N 1
ATOM 6867 C CA . SER B 1 329 ? 9.297 -25.141 -20.688 1 70.62 329 SER B CA 1
ATOM 6868 C C . SER B 1 329 ? 9 -23.938 -19.797 1 70.62 329 SER B C 1
ATOM 6870 O O . SER B 1 329 ? 9.859 -23.078 -19.594 1 70.62 329 SER B O 1
ATOM 6872 N N . TYR B 1 330 ? 7.934 -24.062 -19.156 1 78.06 330 TYR B N 1
ATOM 6873 C CA . TYR B 1 330 ? 7.598 -22.938 -18.281 1 78.06 330 TYR B CA 1
ATOM 6874 C C . TYR B 1 330 ? 8.383 -23.016 -16.969 1 78.06 330 TYR B C 1
ATOM 6876 O O . TYR B 1 330 ? 8.344 -24.031 -16.281 1 78.06 330 TYR B O 1
ATOM 6884 N N . ASP B 1 331 ? 9.156 -21.969 -16.719 1 83.75 331 ASP B N 1
ATOM 6885 C CA . ASP B 1 331 ? 9.93 -21.875 -15.484 1 83.75 331 ASP B CA 1
ATOM 6886 C C . ASP B 1 331 ? 9.055 -21.406 -14.328 1 83.75 331 ASP B C 1
ATOM 6888 O O . ASP B 1 331 ? 8.703 -20.219 -14.258 1 83.75 331 ASP B O 1
ATOM 6892 N N . LEU B 1 332 ? 8.781 -22.297 -13.406 1 85.31 332 LEU B N 1
ATOM 6893 C CA . LEU B 1 332 ? 7.898 -22.031 -12.281 1 85.31 332 LEU B CA 1
ATOM 6894 C C . LEU B 1 332 ? 8.484 -20.953 -11.375 1 85.31 332 LEU B C 1
ATOM 6896 O O . LEU B 1 332 ? 7.773 -20.406 -10.539 1 85.31 332 LEU B O 1
ATOM 6900 N N . ASN B 1 333 ? 9.75 -20.625 -11.594 1 85.12 333 ASN B N 1
ATOM 6901 C CA . ASN B 1 333 ? 10.391 -19.641 -10.727 1 85.12 333 ASN B CA 1
ATOM 6902 C C . ASN B 1 333 ? 10.484 -18.281 -11.406 1 85.12 333 ASN B C 1
ATOM 6904 O O . ASN B 1 333 ? 10.852 -17.297 -10.766 1 85.12 333 ASN B O 1
ATOM 6908 N N . ALA B 1 334 ? 10.172 -18.266 -12.594 1 82.44 334 ALA B N 1
ATOM 6909 C CA . ALA B 1 334 ? 10.438 -17.062 -13.391 1 82.44 334 ALA B CA 1
ATOM 6910 C C . ALA B 1 334 ? 9.68 -15.859 -12.844 1 82.44 334 ALA B C 1
ATOM 6912 O O . ALA B 1 334 ? 10.234 -14.766 -12.734 1 82.44 334 ALA B O 1
ATOM 6913 N N . ASN B 1 335 ? 8.445 -16.078 -12.492 1 83.88 335 ASN B N 1
ATOM 6914 C CA . ASN B 1 335 ? 7.637 -14.961 -12 1 83.88 335 ASN B CA 1
ATOM 6915 C C . ASN B 1 335 ? 8.164 -14.43 -10.664 1 83.88 335 ASN B C 1
ATOM 6917 O O . ASN B 1 335 ? 8.18 -13.227 -10.438 1 83.88 335 ASN B O 1
ATOM 6921 N N . ALA B 1 336 ? 8.516 -15.328 -9.812 1 85.62 336 ALA B N 1
ATOM 6922 C CA . ALA B 1 336 ? 9.062 -14.906 -8.523 1 85.62 336 ALA B CA 1
ATOM 6923 C C . ALA B 1 336 ? 10.359 -14.125 -8.711 1 85.62 336 ALA B C 1
ATOM 6925 O O . ALA B 1 336 ? 10.602 -13.133 -8.016 1 85.62 336 ALA B O 1
ATOM 6926 N N . ARG B 1 337 ? 11.227 -14.539 -9.617 1 87.94 337 ARG B N 1
ATOM 6927 C CA . ARG B 1 337 ? 12.469 -13.836 -9.938 1 87.94 337 ARG B CA 1
ATOM 6928 C C . ARG B 1 337 ? 12.18 -12.43 -10.445 1 87.94 337 ARG B C 1
ATOM 6930 O O . ARG B 1 337 ? 12.75 -11.453 -9.953 1 87.94 337 ARG B O 1
ATOM 6937 N N . TRP B 1 338 ? 11.312 -12.438 -11.359 1 85.69 338 TRP B N 1
ATOM 6938 C CA . TRP B 1 338 ? 10.938 -11.148 -11.938 1 85.69 338 TRP B CA 1
ATOM 6939 C C . TRP B 1 338 ? 10.398 -10.203 -10.867 1 85.69 338 TRP B C 1
ATOM 6941 O O . TRP B 1 338 ? 10.727 -9.016 -10.852 1 85.69 338 TRP B O 1
ATOM 6951 N N . ARG B 1 339 ? 9.648 -10.695 -10.016 1 83.62 339 ARG B N 1
ATOM 6952 C CA . ARG B 1 339 ? 9.062 -9.891 -8.945 1 83.62 339 ARG B CA 1
ATOM 6953 C C . ARG B 1 339 ? 10.141 -9.352 -8.023 1 83.62 339 ARG B C 1
ATOM 6955 O O . ARG B 1 339 ? 10.031 -8.227 -7.523 1 83.62 339 ARG B O 1
ATOM 6962 N N . SER B 1 340 ? 11.117 -10.156 -7.738 1 87.06 340 SER B N 1
ATOM 6963 C CA . SER B 1 340 ? 12.203 -9.688 -6.879 1 87.06 340 SER B CA 1
ATOM 6964 C C . SER B 1 340 ? 12.938 -8.508 -7.508 1 87.06 340 SER B C 1
ATOM 6966 O O . SER B 1 340 ? 13.305 -7.555 -6.812 1 87.06 340 SER B O 1
ATOM 6968 N N . VAL B 1 341 ? 13.109 -8.555 -8.836 1 90.12 341 VAL B N 1
ATOM 6969 C CA . VAL B 1 341 ? 13.766 -7.473 -9.562 1 90.12 341 VAL B CA 1
ATOM 6970 C C . VAL B 1 341 ? 12.891 -6.219 -9.508 1 90.12 341 VAL B C 1
ATOM 6972 O O . VAL B 1 341 ? 13.375 -5.129 -9.195 1 90.12 341 VAL B O 1
ATOM 6975 N N . MET B 1 342 ? 11.68 -6.41 -9.727 1 84.88 342 MET B N 1
ATOM 6976 C CA . MET B 1 342 ? 10.75 -5.285 -9.773 1 84.88 342 MET B CA 1
ATOM 6977 C C . MET B 1 342 ? 10.617 -4.633 -8.398 1 84.88 342 MET B C 1
ATOM 6979 O O . MET B 1 342 ? 10.562 -3.406 -8.289 1 84.88 342 MET B O 1
ATOM 6983 N N . ARG B 1 343 ? 10.531 -5.422 -7.395 1 81.31 343 ARG B N 1
ATOM 6984 C CA . ARG B 1 343 ? 10.445 -4.906 -6.031 1 81.31 343 ARG B CA 1
ATOM 6985 C C . ARG B 1 343 ? 11.672 -4.059 -5.691 1 81.31 343 ARG B C 1
ATOM 6987 O O . ARG B 1 343 ? 11.547 -3.012 -5.051 1 81.31 343 ARG B O 1
ATOM 6994 N N . LEU B 1 344 ? 12.797 -4.562 -6.059 1 86.94 344 LEU B N 1
ATOM 6995 C CA . LEU B 1 344 ? 14.016 -3.812 -5.789 1 86.94 344 LEU B CA 1
ATOM 6996 C C . LEU B 1 344 ? 14.039 -2.51 -6.578 1 86.94 344 LEU B C 1
ATOM 6998 O O . LEU B 1 344 ? 14.406 -1.46 -6.047 1 86.94 344 LEU B O 1
ATOM 7002 N N . ALA B 1 345 ? 13.672 -2.592 -7.816 1 88.75 345 ALA B N 1
ATOM 7003 C CA . ALA B 1 345 ? 13.672 -1.408 -8.672 1 88.75 345 ALA B CA 1
ATOM 7004 C C . ALA B 1 345 ? 12.711 -0.348 -8.141 1 88.75 345 ALA B C 1
ATOM 7006 O O . ALA B 1 345 ? 13.078 0.825 -8.023 1 88.75 345 ALA B O 1
ATOM 7007 N N . THR B 1 346 ? 11.562 -0.737 -7.758 1 80.94 346 THR B N 1
ATOM 7008 C CA . THR B 1 346 ? 10.523 0.201 -7.348 1 80.94 346 THR B CA 1
ATOM 7009 C C . THR B 1 346 ? 10.828 0.768 -5.961 1 80.94 346 THR B C 1
ATOM 7011 O O . THR B 1 346 ? 10.305 1.824 -5.594 1 80.94 346 THR B O 1
ATOM 7014 N N . ARG B 1 347 ? 11.539 0.05 -5.223 1 78.19 347 ARG B N 1
ATOM 7015 C CA . ARG B 1 347 ? 11.961 0.538 -3.914 1 78.19 347 ARG B CA 1
ATOM 7016 C C . ARG B 1 347 ? 12.805 1.799 -4.047 1 78.19 347 ARG B C 1
ATOM 7018 O O . ARG B 1 347 ? 12.758 2.68 -3.186 1 78.19 347 ARG B O 1
ATOM 7025 N N . PHE B 1 348 ? 13.508 1.872 -5.195 1 81.75 348 PHE B N 1
ATOM 7026 C CA . PHE B 1 348 ? 14.492 2.943 -5.285 1 81.75 348 PHE B CA 1
ATOM 7027 C C . PHE B 1 348 ? 14.117 3.934 -6.383 1 81.75 348 PHE B C 1
ATOM 7029 O O . PHE B 1 348 ? 14.531 5.094 -6.344 1 81.75 348 PHE B O 1
ATOM 7036 N N . ASN B 1 349 ? 13.414 3.42 -7.309 1 79.81 349 ASN B N 1
ATOM 7037 C CA . ASN B 1 349 ? 13.07 4.277 -8.438 1 79.81 349 ASN B CA 1
ATOM 7038 C C . ASN B 1 349 ? 11.695 4.91 -8.266 1 79.81 349 ASN B C 1
ATOM 7040 O O . ASN B 1 349 ? 10.734 4.223 -7.906 1 79.81 349 ASN B O 1
ATOM 7044 N N . GLY B 1 350 ? 11.641 6.211 -8.414 1 73.5 350 GLY B N 1
ATOM 7045 C CA . GLY B 1 350 ? 10.352 6.852 -8.586 1 73.5 350 GLY B CA 1
ATOM 7046 C C . GLY B 1 350 ? 9.742 6.633 -9.961 1 73.5 350 GLY B C 1
ATOM 7047 O O . GLY B 1 350 ? 10.289 5.879 -10.766 1 73.5 350 GLY B O 1
ATOM 7048 N N . LYS B 1 351 ? 8.688 7.227 -10.266 1 71.44 351 LYS B N 1
ATOM 7049 C CA . LYS B 1 351 ? 7.949 7.039 -11.508 1 71.44 351 LYS B CA 1
ATOM 7050 C C . LYS B 1 351 ? 8.82 7.363 -12.719 1 71.44 351 LYS B C 1
ATOM 7052 O O . LYS B 1 351 ? 8.883 6.586 -13.672 1 71.44 351 LYS B O 1
ATOM 7057 N N . LYS B 1 352 ? 9.461 8.492 -12.68 1 75.56 352 LYS B N 1
ATOM 7058 C CA . LYS B 1 352 ? 10.289 8.914 -13.805 1 75.56 352 LYS B CA 1
ATOM 7059 C C . LYS B 1 352 ? 11.422 7.914 -14.055 1 75.56 352 LYS B C 1
ATOM 7061 O O . LYS B 1 352 ? 11.625 7.48 -15.195 1 75.56 352 LYS B O 1
ATOM 7066 N N . ARG B 1 353 ? 12.094 7.543 -13.047 1 82.94 353 ARG B N 1
ATOM 7067 C CA . ARG B 1 353 ? 13.211 6.621 -13.188 1 82.94 353 ARG B CA 1
ATOM 7068 C C . ARG B 1 353 ? 12.734 5.238 -13.609 1 82.94 353 ARG B C 1
ATOM 7070 O O . ARG B 1 353 ? 13.422 4.531 -14.344 1 82.94 353 ARG B O 1
ATOM 7077 N N . MET B 1 354 ? 11.586 4.832 -13.133 1 81.75 354 MET B N 1
ATOM 7078 C CA . MET B 1 354 ? 11.023 3.553 -13.555 1 81.75 354 MET B CA 1
ATOM 7079 C C . MET B 1 354 ? 10.688 3.574 -15.047 1 81.75 354 MET B C 1
ATOM 7081 O O . MET B 1 354 ? 10.906 2.59 -15.75 1 81.75 354 MET B O 1
ATOM 7085 N N . THR B 1 355 ? 10.133 4.707 -15.477 1 77.62 355 THR B N 1
ATOM 7086 C CA . THR B 1 355 ? 9.844 4.84 -16.906 1 77.62 355 THR B CA 1
ATOM 7087 C C . THR B 1 355 ? 11.117 4.711 -17.734 1 77.62 355 THR B C 1
ATOM 7089 O O . THR B 1 355 ? 11.125 4.043 -18.766 1 77.62 355 THR B O 1
ATOM 7092 N N . HIS B 1 356 ? 12.141 5.324 -17.25 1 84.06 356 HIS B N 1
ATOM 7093 C CA . HIS B 1 356 ? 13.438 5.211 -17.906 1 84.06 356 HIS B CA 1
ATOM 7094 C C . HIS B 1 356 ? 13.914 3.764 -17.953 1 84.06 356 HIS B C 1
ATOM 7096 O O . HIS B 1 356 ? 14.422 3.303 -18.969 1 84.06 356 HIS B O 1
ATOM 7102 N N . ALA B 1 357 ? 13.758 3.127 -16.844 1 88.69 357 ALA B N 1
ATOM 7103 C CA . ALA B 1 357 ? 14.195 1.734 -16.766 1 88.69 357 ALA B CA 1
ATOM 7104 C C . ALA B 1 357 ? 13.406 0.854 -17.734 1 88.69 357 ALA B C 1
ATOM 7106 O O . ALA B 1 357 ? 13.977 -0.033 -18.375 1 88.69 357 ALA B O 1
ATOM 7107 N N . ILE B 1 358 ? 12.195 1.117 -17.875 1 83.44 358 ILE B N 1
ATOM 7108 C CA . ILE B 1 358 ? 11.328 0.362 -18.781 1 83.44 358 ILE B CA 1
ATOM 7109 C C . ILE B 1 358 ? 11.773 0.566 -20.219 1 83.44 358 ILE B C 1
ATOM 7111 O O . ILE B 1 358 ? 11.883 -0.395 -20.984 1 83.44 358 ILE B O 1
ATOM 7115 N N . HIS B 1 359 ? 11.992 1.758 -20.562 1 84.31 359 HIS B N 1
ATOM 7116 C CA . HIS B 1 359 ? 12.438 2.062 -21.906 1 84.31 359 HIS B CA 1
ATOM 7117 C C . HIS B 1 359 ? 13.789 1.427 -22.203 1 84.31 359 HIS B C 1
ATOM 7119 O O . HIS B 1 359 ? 14.016 0.903 -23.297 1 84.31 359 HIS B O 1
ATOM 7125 N N . CYS B 1 360 ? 14.633 1.527 -21.266 1 90.19 360 CYS B N 1
ATOM 7126 C CA . CYS B 1 360 ? 15.938 0.88 -21.406 1 90.19 360 CYS B CA 1
ATOM 7127 C C . CYS B 1 360 ? 15.773 -0.611 -21.672 1 90.19 360 CYS B C 1
ATOM 7129 O O . CYS B 1 360 ? 16.438 -1.162 -22.547 1 90.19 360 CYS B O 1
ATOM 7131 N N . ALA B 1 361 ? 14.945 -1.246 -20.906 1 90.38 361 ALA B N 1
ATOM 7132 C CA . ALA B 1 361 ? 14.719 -2.682 -21.047 1 90.38 361 ALA B CA 1
ATOM 7133 C C . ALA B 1 361 ? 14.141 -3.016 -22.422 1 90.38 361 ALA B C 1
ATOM 7135 O O . ALA B 1 361 ? 14.492 -4.031 -23.016 1 90.38 361 ALA B O 1
ATOM 7136 N N . LYS B 1 362 ? 13.273 -2.172 -22.891 1 84.81 362 LYS B N 1
ATOM 7137 C CA . LYS B 1 362 ? 12.672 -2.379 -24.203 1 84.81 362 LYS B CA 1
ATOM 7138 C C . LYS B 1 362 ? 13.727 -2.311 -25.312 1 84.81 362 LYS B C 1
ATOM 7140 O O . LYS B 1 362 ? 13.75 -3.156 -26.203 1 84.81 362 LYS B O 1
ATOM 7145 N N . ILE B 1 363 ? 14.516 -1.311 -25.234 1 88.31 363 ILE B N 1
ATOM 7146 C CA . ILE B 1 363 ? 15.586 -1.146 -26.219 1 88.31 363 ILE B CA 1
ATOM 7147 C C . ILE B 1 363 ? 16.516 -2.354 -26.156 1 88.31 363 ILE B C 1
ATOM 7149 O O . ILE B 1 363 ? 16.844 -2.938 -27.203 1 88.31 363 ILE B O 1
ATOM 7153 N N . ALA B 1 364 ? 16.906 -2.68 -24.969 1 93.19 364 ALA B N 1
ATOM 7154 C CA . ALA B 1 364 ? 17.828 -3.801 -24.766 1 93.19 364 ALA B CA 1
ATOM 7155 C C . ALA B 1 364 ? 17.25 -5.09 -25.344 1 93.19 364 ALA B C 1
ATOM 7157 O O . ALA B 1 364 ? 17.953 -5.859 -26 1 93.19 364 ALA B O 1
ATOM 7158 N N . LYS B 1 365 ? 16.031 -5.301 -25.094 1 89.56 365 LYS B N 1
ATOM 7159 C CA . LYS B 1 365 ? 15.367 -6.508 -25.562 1 89.56 365 LYS B CA 1
ATOM 7160 C C . LYS B 1 365 ? 15.383 -6.578 -27.094 1 89.56 365 LYS B C 1
ATOM 7162 O O . LYS B 1 365 ? 15.688 -7.625 -27.672 1 89.56 365 LYS B O 1
ATOM 7167 N N . GLU B 1 366 ? 15.094 -5.504 -27.734 1 87.25 366 GLU B N 1
ATOM 7168 C CA . GLU B 1 366 ? 15.047 -5.473 -29.203 1 87.25 366 GLU B CA 1
ATOM 7169 C C . GLU B 1 366 ? 16.438 -5.707 -29.797 1 87.25 366 GLU B C 1
ATOM 7171 O O . GLU B 1 366 ? 16.562 -6.422 -30.797 1 87.25 366 GLU B O 1
ATOM 7176 N N . ILE B 1 367 ? 17.375 -5.07 -29.203 1 88 367 ILE B N 1
ATOM 7177 C CA . ILE B 1 367 ? 18.734 -5.277 -29.672 1 88 367 ILE B CA 1
ATOM 7178 C C . ILE B 1 367 ? 19.125 -6.738 -29.484 1 88 367 ILE B C 1
ATOM 7180 O O . ILE B 1 367 ? 19.688 -7.359 -30.406 1 88 367 ILE B O 1
ATOM 7184 N N . TYR B 1 368 ? 18.859 -7.277 -28.328 1 91.19 368 TYR B N 1
ATOM 7185 C CA . TYR B 1 368 ? 19.203 -8.656 -27.984 1 91.19 368 TYR B CA 1
ATOM 7186 C C . TYR B 1 368 ? 18.578 -9.633 -28.969 1 91.19 368 TYR B C 1
ATOM 7188 O O . TYR B 1 368 ? 19.25 -10.516 -29.5 1 91.19 368 TYR B O 1
ATOM 7196 N N . LEU B 1 369 ? 17.297 -9.484 -29.188 1 85.56 369 LEU B N 1
ATOM 7197 C CA . LEU B 1 369 ? 16.578 -10.375 -30.094 1 85.56 369 LEU B CA 1
ATOM 7198 C C . LEU B 1 369 ? 17.094 -10.25 -31.516 1 85.56 369 LEU B C 1
ATOM 7200 O O . LEU B 1 369 ? 17.188 -11.25 -32.25 1 85.56 369 LEU B O 1
ATOM 7204 N N . GLY B 1 370 ? 17.359 -9.062 -31.906 1 83.44 370 GLY B N 1
ATOM 7205 C CA . GLY B 1 370 ? 17.953 -8.859 -33.219 1 83.44 370 GLY B CA 1
ATOM 7206 C C . GLY B 1 370 ? 19.297 -9.562 -33.375 1 83.44 370 GLY B C 1
ATOM 7207 O O . GLY B 1 370 ? 19.547 -10.203 -34.406 1 83.44 370 GLY B O 1
ATOM 7208 N N . LEU B 1 371 ? 20.109 -9.438 -32.375 1 84 371 LEU B N 1
ATOM 7209 C CA . LEU B 1 371 ? 21.422 -10.062 -32.406 1 84 371 LEU B CA 1
ATOM 7210 C C . LEU B 1 371 ? 21.312 -11.578 -32.375 1 84 371 LEU B C 1
ATOM 7212 O O . LEU B 1 371 ? 22.109 -12.281 -33 1 84 371 LEU B O 1
ATOM 7216 N N . ARG B 1 372 ? 20.406 -12.047 -31.531 1 84.31 372 ARG B N 1
ATOM 7217 C CA . ARG B 1 372 ? 20.188 -13.484 -31.438 1 84.31 372 ARG B CA 1
ATOM 7218 C C . ARG B 1 372 ? 19.844 -14.078 -32.812 1 84.31 372 ARG B C 1
ATOM 7220 O O . ARG B 1 372 ? 20.281 -15.195 -33.125 1 84.31 372 ARG B O 1
ATOM 7227 N N . LYS B 1 373 ? 19.156 -13.375 -33.625 1 81.75 373 LYS B N 1
ATOM 7228 C CA . LYS B 1 373 ? 18.766 -13.828 -34.938 1 81.75 373 LYS B CA 1
ATOM 7229 C C . LYS B 1 373 ? 19.969 -13.852 -35.875 1 81.75 373 LYS B C 1
ATOM 7231 O O . LYS B 1 373 ? 20.031 -14.68 -36.812 1 81.75 373 LYS B O 1
ATOM 7236 N N . CYS B 1 374 ? 20.828 -12.953 -35.75 1 73.5 374 CYS B N 1
ATOM 7237 C CA . CYS B 1 374 ? 21.953 -12.805 -36.656 1 73.5 374 CYS B CA 1
ATOM 7238 C C . CYS B 1 374 ? 22.969 -13.922 -36.469 1 73.5 374 CYS B C 1
ATOM 7240 O O . CYS B 1 374 ? 23.75 -14.234 -37.375 1 73.5 374 CYS B O 1
ATOM 7242 N N . ASN B 1 375 ? 22.891 -14.984 -35.719 1 61.28 375 ASN B N 1
ATOM 7243 C CA . ASN B 1 375 ? 23.656 -16.203 -35.469 1 61.28 375 ASN B CA 1
ATOM 7244 C C . ASN B 1 375 ? 25.156 -15.969 -35.656 1 61.28 375 ASN B C 1
ATOM 7246 O O . ASN B 1 375 ? 25.922 -16.922 -35.75 1 61.28 375 ASN B O 1
ATOM 7250 N N . ASP B 1 376 ? 25.672 -14.781 -35.938 1 60.97 376 ASP B N 1
ATOM 7251 C CA . ASP B 1 376 ? 27.062 -14.602 -36.375 1 60.97 376 ASP B CA 1
ATOM 7252 C C . ASP B 1 376 ? 28.016 -14.625 -35.188 1 60.97 376 ASP B C 1
ATOM 7254 O O . ASP B 1 376 ? 29.234 -14.586 -35.375 1 60.97 376 ASP B O 1
ATOM 7258 N N . PHE B 1 377 ? 27.562 -14.734 -33.969 1 61.03 377 PHE B N 1
ATOM 7259 C CA . PHE B 1 377 ? 28.469 -14.367 -32.875 1 61.03 377 PHE B CA 1
ATOM 7260 C C . PHE B 1 377 ? 28.969 -15.602 -32.156 1 61.03 377 PHE B C 1
ATOM 7262 O O . PHE B 1 377 ? 29.594 -15.492 -31.109 1 61.03 377 PHE B O 1
ATOM 7269 N N . LYS B 1 378 ? 28.969 -16.656 -32.812 1 62.88 378 LYS B N 1
ATOM 7270 C CA . LYS B 1 378 ? 29.469 -17.891 -32.188 1 62.88 378 LYS B CA 1
ATOM 7271 C C . LYS B 1 378 ? 29.047 -17.969 -30.719 1 62.88 378 LYS B C 1
ATOM 7273 O O . LYS B 1 378 ? 29.828 -18.438 -29.875 1 62.88 378 LYS B O 1
ATOM 7278 N N . VAL B 1 379 ? 28.203 -17.109 -30.281 1 75.5 379 VAL B N 1
ATOM 7279 C CA . VAL B 1 379 ? 27.688 -17.203 -28.922 1 75.5 379 VAL B CA 1
ATOM 7280 C C . VAL B 1 379 ? 26.188 -17.484 -28.953 1 75.5 379 VAL B C 1
ATOM 7282 O O . VAL B 1 379 ? 25.469 -16.969 -29.812 1 75.5 379 VAL B O 1
ATOM 7285 N N . ILE B 1 380 ? 25.922 -18.422 -28.156 1 78.62 380 ILE B N 1
ATOM 7286 C CA . ILE B 1 380 ? 24.5 -18.75 -28.062 1 78.62 380 ILE B CA 1
ATOM 7287 C C . ILE B 1 380 ? 23.828 -17.844 -27.016 1 78.62 380 ILE B C 1
ATOM 7289 O O . ILE B 1 380 ? 24.188 -17.875 -25.844 1 78.62 380 ILE B O 1
ATOM 7293 N N . LEU B 1 381 ? 23.047 -16.938 -27.5 1 85.31 381 LEU B N 1
ATOM 7294 C CA . LEU B 1 381 ? 22.219 -16.109 -26.625 1 85.31 381 LEU B CA 1
ATOM 7295 C C . LEU B 1 381 ? 20.922 -16.812 -26.25 1 85.31 381 LEU B C 1
ATOM 7297 O O . LEU B 1 381 ? 20.125 -17.156 -27.125 1 85.31 381 LEU B O 1
ATOM 7301 N N . ASP B 1 382 ? 20.797 -17.109 -24.984 1 85.12 382 ASP B N 1
ATOM 7302 C CA . ASP B 1 382 ? 19.625 -17.859 -24.547 1 85.12 382 ASP B CA 1
ATOM 7303 C C . ASP B 1 382 ? 18.672 -16.969 -23.75 1 85.12 382 ASP B C 1
ATOM 7305 O O . ASP B 1 382 ? 18.922 -15.773 -23.578 1 85.12 382 ASP B O 1
ATOM 7309 N N . ASP B 1 383 ? 17.516 -17.516 -23.328 1 82.75 383 ASP B N 1
ATOM 7310 C CA . ASP B 1 383 ? 16.453 -16.766 -22.656 1 82.75 383 ASP B CA 1
ATOM 7311 C C . ASP B 1 383 ? 16.922 -16.281 -21.281 1 82.75 383 ASP B C 1
ATOM 7313 O O . ASP B 1 383 ? 16.5 -15.211 -20.828 1 82.75 383 ASP B O 1
ATOM 7317 N N . LYS B 1 384 ? 17.766 -16.953 -20.672 1 86.75 384 LYS B N 1
ATOM 7318 C CA . LYS B 1 384 ? 18.281 -16.547 -19.375 1 86.75 384 LYS B CA 1
ATOM 7319 C C . LYS B 1 384 ? 19.125 -15.281 -19.484 1 86.75 384 LYS B C 1
ATOM 7321 O O . LYS B 1 384 ? 19.094 -14.43 -18.594 1 86.75 384 LYS B O 1
ATOM 7326 N N . ASP B 1 385 ? 19.844 -15.234 -20.562 1 91.94 385 ASP B N 1
ATOM 7327 C CA . ASP B 1 385 ? 20.641 -14.031 -20.797 1 91.94 385 ASP B CA 1
ATOM 7328 C C . ASP B 1 385 ? 19.75 -12.797 -20.906 1 91.94 385 ASP B C 1
ATOM 7330 O O . ASP B 1 385 ? 20.078 -11.734 -20.391 1 91.94 385 ASP B O 1
ATOM 7334 N N . LEU B 1 386 ? 18.688 -13.008 -21.641 1 91.12 386 LEU B N 1
ATOM 7335 C CA . LEU B 1 386 ? 17.75 -11.898 -21.797 1 91.12 386 LEU B CA 1
ATOM 7336 C C . LEU B 1 386 ? 17.188 -11.492 -20.438 1 91.12 386 LEU B C 1
ATOM 7338 O O . LEU B 1 386 ? 17 -10.305 -20.172 1 91.12 386 LEU B O 1
ATOM 7342 N N . GLU B 1 387 ? 16.906 -12.43 -19.625 1 90.38 387 GLU B N 1
ATOM 7343 C CA . GLU B 1 387 ? 16.406 -12.164 -18.281 1 90.38 387 GLU B CA 1
ATOM 7344 C C . GLU B 1 387 ? 17.391 -11.32 -17.484 1 90.38 387 GLU B C 1
ATOM 7346 O O . GLU B 1 387 ? 16.984 -10.367 -16.797 1 90.38 387 GLU B O 1
ATOM 7351 N N . TYR B 1 388 ? 18.688 -11.695 -17.562 1 94.88 388 TYR B N 1
ATOM 7352 C CA . TYR B 1 388 ? 19.719 -10.945 -16.844 1 94.88 388 TYR B CA 1
ATOM 7353 C C . TYR B 1 388 ? 19.828 -9.523 -17.375 1 94.88 388 TYR B C 1
ATOM 7355 O O . TYR B 1 388 ? 19.984 -8.578 -16.609 1 94.88 388 TYR B O 1
ATOM 7363 N N . LEU B 1 389 ? 19.719 -9.484 -18.656 1 95.19 389 LEU B N 1
ATOM 7364 C CA . LEU B 1 389 ? 19.812 -8.195 -19.312 1 95.19 389 LEU B CA 1
ATOM 7365 C C . LEU B 1 389 ? 18.672 -7.277 -18.891 1 95.19 389 LEU B C 1
ATOM 7367 O O . LEU B 1 389 ? 18.891 -6.109 -18.562 1 95.19 389 LEU B O 1
ATOM 7371 N N . GLU B 1 390 ? 17.5 -7.762 -18.875 1 93.19 390 GLU B N 1
ATOM 7372 C CA . GLU B 1 390 ? 16.328 -6.984 -18.453 1 93.19 390 GLU B CA 1
ATOM 7373 C C . GLU B 1 390 ? 16.438 -6.566 -17 1 93.19 390 GLU B C 1
ATOM 7375 O O . GLU B 1 390 ? 16.156 -5.418 -16.656 1 93.19 390 GLU B O 1
ATOM 7380 N N . ALA B 1 391 ? 16.812 -7.516 -16.141 1 94.75 391 ALA B N 1
ATOM 7381 C CA . ALA B 1 391 ? 17.016 -7.203 -14.734 1 94.75 391 ALA B CA 1
ATOM 7382 C C . ALA B 1 391 ? 18 -6.062 -14.555 1 94.75 391 ALA B C 1
ATOM 7384 O O . ALA B 1 391 ? 17.75 -5.125 -13.797 1 94.75 391 ALA B O 1
ATOM 7385 N N . ALA B 1 392 ? 19.078 -6.152 -15.289 1 97.25 392 ALA B N 1
ATOM 7386 C CA . ALA B 1 392 ? 20.109 -5.117 -15.211 1 97.25 392 ALA B CA 1
ATOM 7387 C C . ALA B 1 392 ? 19.562 -3.76 -15.633 1 97.25 392 ALA B C 1
ATOM 7389 O O . ALA B 1 392 ? 19.859 -2.736 -15.016 1 97.25 392 ALA B O 1
ATOM 7390 N N . CYS B 1 393 ? 18.75 -3.752 -16.672 1 95.56 393 CYS B N 1
ATOM 7391 C CA . CYS B 1 393 ? 18.172 -2.508 -17.156 1 95.56 393 CYS B CA 1
ATOM 7392 C C . CYS B 1 393 ? 17.234 -1.897 -16.125 1 95.56 393 CYS B C 1
ATOM 7394 O O . CYS B 1 393 ? 17.25 -0.688 -15.898 1 95.56 393 CYS B O 1
ATOM 7396 N N . PHE B 1 394 ? 16.484 -2.699 -15.469 1 92.81 394 PHE B N 1
ATOM 7397 C CA . PHE B 1 394 ? 15.531 -2.207 -14.477 1 92.81 394 PHE B CA 1
ATOM 7398 C C . PHE B 1 394 ? 16.266 -1.689 -13.242 1 92.81 394 PHE B C 1
ATOM 7400 O O . PHE B 1 394 ? 15.781 -0.771 -12.578 1 92.81 394 PHE B O 1
ATOM 7407 N N . LEU B 1 395 ? 17.438 -2.209 -12.945 1 95.75 395 LEU B N 1
ATOM 7408 C CA . LEU B 1 395 ? 18.125 -1.898 -11.703 1 95.75 395 LEU B CA 1
ATOM 7409 C C . LEU B 1 395 ? 19.281 -0.934 -11.945 1 95.75 395 LEU B C 1
ATOM 7411 O O . LEU B 1 395 ? 20.016 -0.591 -11.016 1 95.75 395 LEU B O 1
ATOM 7415 N N . HIS B 1 396 ? 19.469 -0.474 -13.156 1 95.38 396 HIS B N 1
ATOM 7416 C CA . HIS B 1 396 ? 20.688 0.238 -13.539 1 95.38 396 HIS B CA 1
ATOM 7417 C C . HIS B 1 396 ? 20.828 1.543 -12.758 1 95.38 396 HIS B C 1
ATOM 7419 O O . HIS B 1 396 ? 21.938 2.025 -12.547 1 95.38 396 HIS B O 1
ATOM 7425 N N . ASN B 1 397 ? 19.766 2.084 -12.266 1 92.38 397 ASN B N 1
ATOM 7426 C CA . ASN B 1 397 ? 19.859 3.42 -11.688 1 92.38 397 ASN B CA 1
ATOM 7427 C C . ASN B 1 397 ? 19.469 3.416 -10.211 1 92.38 397 ASN B C 1
ATOM 7429 O O . ASN B 1 397 ? 19.281 4.477 -9.617 1 92.38 397 ASN B O 1
ATOM 7433 N N . ILE B 1 398 ? 19.359 2.33 -9.547 1 90.94 398 ILE B N 1
ATOM 7434 C CA . ILE B 1 398 ? 18.859 2.279 -8.188 1 90.94 398 ILE B CA 1
ATOM 7435 C C . ILE B 1 398 ? 19.859 2.9 -7.23 1 90.94 398 ILE B C 1
ATOM 7437 O O . ILE B 1 398 ? 19.5 3.389 -6.156 1 90.94 398 ILE B O 1
ATOM 7441 N N . GLY B 1 399 ? 21.125 3.002 -7.605 1 90.81 399 GLY B N 1
ATOM 7442 C CA . GLY B 1 399 ? 22.172 3.576 -6.77 1 90.81 399 GLY B CA 1
ATOM 7443 C C . GLY B 1 399 ? 22.141 5.094 -6.746 1 90.81 399 GLY B C 1
ATOM 7444 O O . GLY B 1 399 ? 22.828 5.715 -5.934 1 90.81 399 GLY B O 1
ATOM 7445 N N . ILE B 1 400 ? 21.359 5.715 -7.602 1 89.88 400 ILE B N 1
ATOM 7446 C CA . ILE B 1 400 ? 21.281 7.168 -7.66 1 89.88 400 ILE B CA 1
ATOM 7447 C C . ILE B 1 400 ? 20.766 7.711 -6.328 1 89.88 400 ILE B C 1
ATOM 7449 O O . ILE B 1 400 ? 20.953 8.891 -6.02 1 89.88 400 ILE B O 1
ATOM 7453 N N . ILE B 1 401 ? 20.219 6.883 -5.559 1 84.31 401 ILE B N 1
ATOM 7454 C CA . ILE B 1 401 ? 19.672 7.254 -4.258 1 84.31 401 ILE B CA 1
ATOM 7455 C C . ILE B 1 401 ? 20.781 7.836 -3.379 1 84.31 401 ILE B C 1
ATOM 7457 O O . ILE B 1 401 ? 20.516 8.648 -2.488 1 84.31 401 ILE B O 1
ATOM 7461 N N . THR B 1 402 ? 22.016 7.461 -3.645 1 84.69 402 THR B N 1
ATOM 7462 C CA . THR B 1 402 ? 23.141 7.969 -2.873 1 84.69 402 THR B CA 1
ATOM 7463 C C . THR B 1 402 ? 23.797 9.156 -3.584 1 84.69 402 THR B C 1
ATOM 7465 O O . THR B 1 402 ? 24.797 9.688 -3.113 1 84.69 402 THR B O 1
ATOM 7468 N N . GLY B 1 403 ? 23.219 9.492 -4.727 1 83.81 403 GLY B N 1
ATOM 7469 C CA . GLY B 1 403 ? 23.781 10.57 -5.523 1 83.81 403 GLY B CA 1
ATOM 7470 C C . GLY B 1 403 ? 24.172 10.133 -6.922 1 83.81 403 GLY B C 1
ATOM 7471 O O . GLY B 1 403 ? 24.297 8.938 -7.191 1 83.81 403 GLY B O 1
ATOM 7472 N N . LYS B 1 404 ? 24.438 11.109 -7.758 1 86.06 404 LYS B N 1
ATOM 7473 C CA . LYS B 1 404 ? 24.734 10.836 -9.164 1 86.06 404 LYS B CA 1
ATOM 7474 C C . LYS B 1 404 ? 26.156 10.328 -9.344 1 86.06 404 LYS B C 1
ATOM 7476 O O . LYS B 1 404 ? 26.422 9.523 -10.242 1 86.06 404 LYS B O 1
ATOM 7481 N N . LYS B 1 405 ? 26.969 10.773 -8.469 1 87.5 405 LYS B N 1
ATOM 7482 C CA . LYS B 1 405 ? 28.359 10.359 -8.594 1 87.5 405 LYS B CA 1
ATOM 7483 C C . LYS B 1 405 ? 28.547 8.906 -8.164 1 87.5 405 LYS B C 1
ATOM 7485 O O . LYS B 1 405 ? 28.266 8.547 -7.023 1 87.5 405 LYS B O 1
ATOM 7490 N N . GLY B 1 406 ? 29 8.07 -9.086 1 90.56 406 GLY B N 1
ATOM 7491 C CA . GLY B 1 406 ? 29.312 6.68 -8.789 1 90.56 406 GLY B CA 1
ATOM 7492 C C . GLY B 1 406 ? 28.078 5.828 -8.547 1 90.56 406 GLY B C 1
ATOM 7493 O O . GLY B 1 406 ? 28.156 4.785 -7.898 1 90.56 406 GLY B O 1
ATOM 7494 N N . TYR B 1 407 ? 27 6.254 -9.086 1 92 407 TYR B N 1
ATOM 7495 C CA . TYR B 1 407 ? 25.75 5.562 -8.773 1 92 407 TYR B CA 1
ATOM 7496 C C . TYR B 1 407 ? 25.766 4.141 -9.32 1 92 407 TYR B C 1
ATOM 7498 O O . TYR B 1 407 ? 25.125 3.246 -8.766 1 92 407 TYR B O 1
ATOM 7506 N N . HIS B 1 408 ? 26.516 3.895 -10.477 1 94.25 408 HIS B N 1
ATOM 7507 C CA . HIS B 1 408 ? 26.594 2.549 -11.039 1 94.25 408 HIS B CA 1
ATOM 7508 C C . HIS B 1 408 ? 27.297 1.593 -10.086 1 94.25 408 HIS B C 1
ATOM 7510 O O . HIS B 1 408 ? 26.938 0.416 -10 1 94.25 408 HIS B O 1
ATOM 7516 N N . LYS B 1 409 ? 28.266 2.145 -9.305 1 93.38 409 LYS B N 1
ATOM 7517 C CA . LYS B 1 409 ? 28.938 1.328 -8.305 1 93.38 409 LYS B CA 1
ATOM 7518 C C . LYS B 1 409 ? 28.031 1.042 -7.117 1 93.38 409 LYS B C 1
ATOM 7520 O O . LYS B 1 409 ? 28.031 -0.066 -6.578 1 93.38 409 LYS B O 1
ATOM 7525 N N . GLN B 1 410 ? 27.344 2.066 -6.758 1 91.06 410 GLN B N 1
ATOM 7526 C CA . GLN B 1 410 ? 26.422 1.888 -5.648 1 91.06 410 GLN B CA 1
ATOM 7527 C C . GLN B 1 410 ? 25.312 0.9 -6.012 1 91.06 410 GLN B C 1
ATOM 7529 O O . GLN B 1 410 ? 24.875 0.105 -5.172 1 91.06 410 GLN B O 1
ATOM 7534 N N . SER B 1 411 ? 24.812 0.99 -7.258 1 94.44 411 SER B N 1
ATOM 7535 C CA . SER B 1 411 ? 23.812 0.027 -7.723 1 94.44 411 SER B CA 1
ATOM 7536 C C . SER B 1 411 ? 24.344 -1.401 -7.617 1 94.44 411 SER B C 1
ATOM 7538 O O . SER B 1 411 ? 23.625 -2.305 -7.195 1 94.44 411 SER B O 1
ATOM 7540 N N . TYR B 1 412 ? 25.625 -1.575 -7.992 1 94.62 412 TYR B N 1
ATOM 7541 C CA . TYR B 1 412 ? 26.281 -2.873 -7.875 1 94.62 412 TYR B CA 1
ATOM 7542 C C . TYR B 1 412 ? 26.234 -3.379 -6.438 1 94.62 412 TYR B C 1
ATOM 7544 O O . TYR B 1 412 ? 25.875 -4.531 -6.191 1 94.62 412 TYR B O 1
ATOM 7552 N N . HIS B 1 413 ? 26.516 -2.523 -5.504 1 91.62 413 HIS B N 1
ATOM 7553 C CA . HIS B 1 413 ? 26.578 -2.914 -4.102 1 91.62 413 HIS B CA 1
ATOM 7554 C C . HIS B 1 413 ? 25.203 -3.246 -3.559 1 91.62 413 HIS B C 1
ATOM 7556 O O . HIS B 1 413 ? 25.047 -4.168 -2.75 1 91.62 413 HIS B O 1
ATOM 7562 N N . ILE B 1 414 ? 24.234 -2.486 -3.953 1 91.25 414 ILE B N 1
ATOM 7563 C CA . ILE B 1 414 ? 22.875 -2.742 -3.508 1 91.25 414 ILE B CA 1
ATOM 7564 C C . ILE B 1 414 ? 22.422 -4.117 -3.99 1 91.25 414 ILE B C 1
ATOM 7566 O O . ILE B 1 414 ? 21.844 -4.895 -3.223 1 91.25 414 ILE B O 1
ATOM 7570 N N . ILE B 1 415 ? 22.703 -4.449 -5.211 1 94.38 415 ILE B N 1
ATOM 7571 C CA . ILE B 1 415 ? 22.297 -5.719 -5.801 1 94.38 415 ILE B CA 1
ATOM 7572 C C . ILE B 1 415 ? 23.016 -6.867 -5.102 1 94.38 415 ILE B C 1
ATOM 7574 O O . ILE B 1 415 ? 22.406 -7.887 -4.781 1 94.38 415 ILE B O 1
ATOM 7578 N N . LYS B 1 416 ? 24.234 -6.676 -4.777 1 90.06 416 LYS B N 1
ATOM 7579 C CA . LYS B 1 416 ? 25.078 -7.746 -4.258 1 90.06 416 LYS B CA 1
ATOM 7580 C C . LYS B 1 416 ? 24.812 -7.984 -2.773 1 90.06 416 LYS B C 1
ATOM 7582 O O . LYS B 1 416 ? 24.875 -9.125 -2.301 1 90.06 416 LYS B O 1
ATOM 7587 N N . ASN B 1 417 ? 24.578 -6.98 -1.998 1 79.44 417 ASN B N 1
ATOM 7588 C CA . ASN B 1 417 ? 24.578 -7.098 -0.544 1 79.44 417 ASN B CA 1
ATOM 7589 C C . ASN B 1 417 ? 23.156 -7.227 0.009 1 79.44 417 ASN B C 1
ATOM 7591 O O . ASN B 1 417 ? 22.969 -7.562 1.18 1 79.44 417 ASN B O 1
ATOM 7595 N N . GLY B 1 418 ? 22.156 -7.062 -0.668 1 70.94 418 GLY B N 1
ATOM 7596 C CA . GLY B 1 418 ? 20.844 -6.902 -0.061 1 70.94 418 GLY B CA 1
ATOM 7597 C C . GLY B 1 418 ? 20 -8.164 -0.105 1 70.94 418 GLY B C 1
ATOM 7598 O O . GLY B 1 418 ? 18.922 -8.227 0.492 1 70.94 418 GLY B O 1
ATOM 7599 N N . ASP B 1 419 ? 20.594 -9.234 -0.578 1 78.19 419 ASP B N 1
ATOM 7600 C CA . ASP B 1 419 ? 19.766 -10.438 -0.721 1 78.19 419 ASP B CA 1
ATOM 7601 C C . ASP B 1 419 ? 18.375 -10.086 -1.213 1 78.19 419 ASP B C 1
ATOM 7603 O O . ASP B 1 419 ? 17.375 -10.547 -0.643 1 78.19 419 ASP B O 1
ATOM 7607 N N . HIS B 1 420 ? 18.344 -9.211 -2.145 1 83.88 420 HIS B N 1
ATOM 7608 C CA . HIS B 1 420 ? 17.062 -8.711 -2.637 1 83.88 420 HIS B CA 1
ATOM 7609 C C . HIS B 1 420 ? 16.578 -9.516 -3.836 1 83.88 420 HIS B C 1
ATOM 7611 O O . HIS B 1 420 ? 15.383 -9.57 -4.105 1 83.88 420 HIS B O 1
ATOM 7617 N N . LEU B 1 421 ? 17.516 -10.008 -4.566 1 89.5 421 LEU B N 1
ATOM 7618 C CA . LEU B 1 421 ? 17.156 -10.828 -5.715 1 89.5 421 LEU B CA 1
ATOM 7619 C C . LEU B 1 421 ? 16.984 -12.289 -5.309 1 89.5 421 LEU B C 1
ATOM 7621 O O . LEU B 1 421 ? 17.969 -13 -5.102 1 89.5 421 LEU B O 1
ATOM 7625 N N . HIS B 1 422 ? 15.812 -12.641 -5.301 1 85 422 HIS B N 1
ATOM 7626 C CA . HIS B 1 422 ? 15.484 -13.969 -4.809 1 85 422 HIS B CA 1
ATOM 7627 C C . HIS B 1 422 ? 15.391 -14.977 -5.953 1 85 422 HIS B C 1
ATOM 7629 O O . HIS B 1 422 ? 15.078 -14.602 -7.086 1 85 422 HIS B O 1
ATOM 7635 N N . SER B 1 423 ? 15.703 -16.234 -5.711 1 81.94 423 SER B N 1
ATOM 7636 C CA . SER B 1 423 ? 15.602 -17.359 -6.633 1 81.94 423 SER B CA 1
ATOM 7637 C C . SER B 1 423 ? 16.672 -17.297 -7.711 1 81.94 423 SER B C 1
ATOM 7639 O O . SER B 1 423 ? 16.531 -17.906 -8.773 1 81.94 423 SER B O 1
ATOM 7641 N N . TYR B 1 424 ? 17.594 -16.312 -7.535 1 88.19 424 TYR B N 1
ATOM 7642 C CA . TYR B 1 424 ? 18.812 -16.281 -8.344 1 88.19 424 TYR B CA 1
ATOM 7643 C C . TYR B 1 424 ? 19.969 -16.938 -7.613 1 88.19 424 TYR B C 1
ATOM 7645 O O . TYR B 1 424 ? 20.062 -16.875 -6.383 1 88.19 424 TYR B O 1
ATOM 7653 N N . THR B 1 425 ? 20.781 -17.578 -8.344 1 87.81 425 THR B N 1
ATOM 7654 C CA . THR B 1 425 ? 22.016 -18.062 -7.742 1 87.81 425 THR B CA 1
ATOM 7655 C C . THR B 1 425 ? 22.984 -16.922 -7.496 1 87.81 425 THR B C 1
ATOM 7657 O O . THR B 1 425 ? 22.812 -15.828 -8.039 1 87.81 425 THR B O 1
ATOM 7660 N N . ALA B 1 426 ? 23.953 -17.172 -6.66 1 88.88 426 ALA B N 1
ATOM 7661 C CA . ALA B 1 426 ? 24.969 -16.156 -6.379 1 88.88 426 ALA B CA 1
ATOM 7662 C C . ALA B 1 426 ? 25.672 -15.711 -7.664 1 88.88 426 ALA B C 1
ATOM 7664 O O . ALA B 1 426 ? 25.984 -14.531 -7.828 1 88.88 426 ALA B O 1
ATOM 7665 N N . GLU B 1 427 ? 25.906 -16.688 -8.547 1 89.69 427 GLU B N 1
ATOM 7666 C CA . GLU B 1 427 ? 26.562 -16.375 -9.812 1 89.69 427 GLU B CA 1
ATOM 7667 C C . GLU B 1 427 ? 25.688 -15.508 -10.703 1 89.69 427 GLU B C 1
ATOM 7669 O O . GLU B 1 427 ? 26.172 -14.586 -11.359 1 89.69 427 GLU B O 1
ATOM 7674 N N . GLU B 1 428 ? 24.422 -15.812 -10.703 1 92.31 428 GLU B N 1
ATOM 7675 C CA . GLU B 1 428 ? 23.484 -15.039 -11.5 1 92.31 428 GLU B CA 1
ATOM 7676 C C . GLU B 1 428 ? 23.359 -13.609 -10.969 1 92.31 428 GLU B C 1
ATOM 7678 O O . GLU B 1 428 ? 23.312 -12.656 -11.75 1 92.31 428 GLU B O 1
ATOM 7683 N N . ILE B 1 429 ? 23.344 -13.469 -9.68 1 94.5 429 ILE B N 1
ATOM 7684 C CA . ILE B 1 429 ? 23.281 -12.156 -9.047 1 94.5 429 ILE B CA 1
ATOM 7685 C C . ILE B 1 429 ? 24.531 -11.352 -9.398 1 94.5 429 ILE B C 1
ATOM 7687 O O . ILE B 1 429 ? 24.438 -10.164 -9.734 1 94.5 429 ILE B O 1
ATOM 7691 N N . GLU B 1 430 ? 25.656 -12.016 -9.352 1 92.75 430 GLU B N 1
ATOM 7692 C CA . GLU B 1 430 ? 26.906 -11.367 -9.703 1 92.75 430 GLU B CA 1
ATOM 7693 C C . GLU B 1 430 ? 26.891 -10.867 -11.148 1 92.75 430 GLU B C 1
ATOM 7695 O O . GLU B 1 430 ? 27.359 -9.766 -11.438 1 92.75 430 GLU B O 1
ATOM 7700 N N . LEU B 1 431 ? 26.391 -11.711 -11.984 1 93.81 431 LEU B N 1
ATOM 7701 C CA . LEU B 1 431 ? 26.312 -11.344 -13.391 1 93.81 431 LEU B CA 1
ATOM 7702 C C . LEU B 1 431 ? 25.453 -10.102 -13.586 1 93.81 431 LEU B C 1
ATOM 7704 O O . LEU B 1 431 ? 25.859 -9.164 -14.281 1 93.81 431 LEU B O 1
ATOM 7708 N N . ILE B 1 432 ? 24.266 -10.039 -13 1 96.44 432 ILE B N 1
ATOM 7709 C CA . ILE B 1 432 ? 23.359 -8.906 -13.086 1 96.44 432 ILE B CA 1
ATOM 7710 C C . ILE B 1 432 ? 24.031 -7.664 -12.5 1 96.44 432 ILE B C 1
ATOM 7712 O O . ILE B 1 432 ? 24 -6.59 -13.109 1 96.44 432 ILE B O 1
ATOM 7716 N N . ALA B 1 433 ? 24.625 -7.859 -11.32 1 96.12 433 ALA B N 1
ATOM 7717 C CA . ALA B 1 433 ? 25.312 -6.754 -10.648 1 96.12 433 ALA B CA 1
ATOM 7718 C C . ALA B 1 433 ? 26.438 -6.188 -11.516 1 96.12 433 ALA B C 1
ATOM 7720 O O . ALA B 1 433 ? 26.609 -4.973 -11.586 1 96.12 433 ALA B O 1
ATOM 7721 N N . MET B 1 434 ? 27.141 -7.051 -12.141 1 95.25 434 MET B N 1
ATOM 7722 C CA . MET B 1 434 ? 28.266 -6.629 -12.984 1 95.25 434 MET B CA 1
ATOM 7723 C C . MET B 1 434 ? 27.766 -5.867 -14.211 1 95.25 434 MET B C 1
ATOM 7725 O O . MET B 1 434 ? 28.375 -4.879 -14.617 1 95.25 434 MET B O 1
ATOM 7729 N N . LEU B 1 435 ? 26.719 -6.348 -14.812 1 96.56 435 LEU B N 1
ATOM 7730 C CA . LEU B 1 435 ? 26.156 -5.629 -15.945 1 96.56 435 LEU B CA 1
ATOM 7731 C C . LEU B 1 435 ? 25.781 -4.203 -15.547 1 96.56 435 LEU B C 1
ATOM 7733 O O . LEU B 1 435 ? 25.984 -3.266 -16.328 1 96.56 435 LEU B O 1
ATOM 7737 N N . VAL B 1 436 ? 25.25 -4.039 -14.344 1 97 436 VAL B N 1
ATOM 7738 C CA . VAL B 1 436 ? 24.844 -2.734 -13.836 1 97 436 VAL B CA 1
ATOM 7739 C C . VAL B 1 436 ? 26.094 -1.895 -13.531 1 97 436 VAL B C 1
ATOM 7741 O O . VAL B 1 436 ? 26.125 -0.701 -13.836 1 97 436 VAL B O 1
ATOM 7744 N N . ARG B 1 437 ? 27.078 -2.502 -12.992 1 95.88 437 ARG B N 1
ATOM 7745 C CA . ARG B 1 437 ? 28.328 -1.815 -12.656 1 95.88 437 ARG B CA 1
ATOM 7746 C C . ARG B 1 437 ? 28.969 -1.229 -13.906 1 95.88 437 ARG B C 1
ATOM 7748 O O . ARG B 1 437 ? 29.516 -0.121 -13.867 1 95.88 437 ARG B O 1
ATOM 7755 N N . TYR B 1 438 ? 28.922 -1.93 -14.938 1 94.56 438 TYR B N 1
ATOM 7756 C CA . TYR B 1 438 ? 29.688 -1.553 -16.125 1 94.56 438 TYR B CA 1
ATOM 7757 C C . TYR B 1 438 ? 28.766 -0.975 -17.203 1 94.56 438 TYR B C 1
ATOM 7759 O O . TYR B 1 438 ? 29.109 -0.99 -18.375 1 94.56 438 TYR B O 1
ATOM 7767 N N . GLN B 1 439 ? 27.672 -0.482 -16.781 1 94.19 439 GLN B N 1
ATOM 7768 C CA . GLN B 1 439 ? 26.719 0.17 -17.688 1 94.19 439 GLN B CA 1
ATOM 7769 C C . GLN B 1 439 ? 27.312 1.467 -18.234 1 94.19 439 GLN B C 1
ATOM 7771 O O . GLN B 1 439 ? 26.781 2.025 -19.203 1 94.19 439 GLN B O 1
ATOM 7776 N N . ARG B 1 440 ? 28.297 1.931 -17.609 1 90.69 440 ARG B N 1
ATOM 7777 C CA . ARG B 1 440 ? 28.938 3.189 -17.984 1 90.69 440 ARG B CA 1
ATOM 7778 C C . ARG B 1 440 ? 30.406 3.199 -17.594 1 90.69 440 ARG B C 1
ATOM 7780 O O . ARG B 1 440 ? 30.875 2.295 -16.906 1 90.69 440 ARG B O 1
ATOM 7787 N N . LYS B 1 441 ? 31.109 4.199 -18.094 1 89.38 441 LYS B N 1
ATOM 7788 C CA . LYS B 1 441 ? 32.531 4.434 -17.797 1 89.38 441 LYS B CA 1
ATOM 7789 C C . LYS B 1 441 ? 33.406 3.318 -18.375 1 89.38 441 LYS B C 1
ATOM 7791 O O . LYS B 1 441 ? 33.25 2.924 -19.531 1 89.38 441 LYS B O 1
ATOM 7796 N N . LYS B 1 442 ? 34.312 2.748 -17.578 1 85.69 442 LYS B N 1
ATOM 7797 C CA . LYS B 1 442 ? 35.281 1.809 -18.109 1 85.69 442 LYS B CA 1
ATOM 7798 C C . LYS B 1 442 ? 34.719 0.398 -18.188 1 85.69 442 LYS B C 1
ATOM 7800 O O . LYS B 1 442 ? 33.875 0.013 -17.375 1 85.69 442 LYS B O 1
ATOM 7805 N N . PHE B 1 443 ? 35.125 -0.325 -19.25 1 86.12 443 PHE B N 1
ATOM 7806 C CA . PHE B 1 443 ? 34.812 -1.739 -19.375 1 86.12 443 PHE B CA 1
ATOM 7807 C C . PHE B 1 443 ? 35.562 -2.562 -18.344 1 86.12 443 PHE B C 1
ATOM 7809 O O . PHE B 1 443 ? 36.625 -2.152 -17.875 1 86.12 443 PHE B O 1
ATOM 7816 N N . PRO B 1 444 ? 35 -3.641 -18.062 1 86.5 444 PRO B N 1
ATOM 7817 C CA . PRO B 1 444 ? 35.719 -4.496 -17.094 1 86.5 444 PRO B CA 1
ATOM 7818 C C . PRO B 1 444 ? 37 -5.098 -17.688 1 86.5 444 PRO B C 1
ATOM 7820 O O . PRO B 1 444 ? 37.062 -5.383 -18.875 1 86.5 444 PRO B O 1
ATOM 7823 N N . LYS B 1 445 ? 37.938 -5.227 -16.781 1 85.69 445 LYS B N 1
ATOM 7824 C CA . LYS B 1 445 ? 39.094 -6 -17.156 1 85.69 445 LYS B CA 1
ATOM 7825 C C . LYS B 1 445 ? 38.812 -7.5 -17.078 1 85.69 445 LYS B C 1
ATOM 7827 O O . LYS B 1 445 ? 38.531 -8.031 -16 1 85.69 445 LYS B O 1
ATOM 7832 N N . LEU B 1 446 ? 38.969 -8.203 -18.188 1 86 446 LEU B N 1
ATOM 7833 C CA . LEU B 1 446 ? 38.531 -9.594 -18.328 1 86 446 LEU B CA 1
ATOM 7834 C C . LEU B 1 446 ? 39.469 -10.531 -17.547 1 86 446 LEU B C 1
ATOM 7836 O O . LEU B 1 446 ? 39.094 -11.672 -17.281 1 86 446 LEU B O 1
ATOM 7840 N N . ASP B 1 447 ? 40.625 -9.984 -17.141 1 84.44 447 ASP B N 1
ATOM 7841 C CA . ASP B 1 447 ? 41.625 -10.812 -16.469 1 84.44 447 ASP B CA 1
ATOM 7842 C C . ASP B 1 447 ? 41.562 -10.602 -14.953 1 84.44 447 ASP B C 1
ATOM 7844 O O . ASP B 1 447 ? 42.438 -11.078 -14.219 1 84.44 447 ASP B O 1
ATOM 7848 N N . ARG B 1 448 ? 40.562 -9.945 -14.508 1 84.12 448 ARG B N 1
ATOM 7849 C CA . ARG B 1 448 ? 40.406 -9.688 -13.078 1 84.12 448 ARG B CA 1
ATOM 7850 C C . ARG B 1 448 ? 39.094 -10.297 -12.562 1 84.12 448 ARG B C 1
ATOM 7852 O O . ARG B 1 448 ? 38.188 -10.602 -13.344 1 84.12 448 ARG B O 1
ATOM 7859 N N . ALA B 1 449 ? 39.125 -10.539 -11.227 1 81.25 449 ALA B N 1
ATOM 7860 C CA . ALA B 1 449 ? 37.875 -10.992 -10.602 1 81.25 449 ALA B CA 1
ATOM 7861 C C . ALA B 1 449 ? 36.781 -9.961 -10.773 1 81.25 449 ALA B C 1
ATOM 7863 O O . ALA B 1 449 ? 37.031 -8.758 -10.766 1 81.25 449 ALA B O 1
ATOM 7864 N N . PRO B 1 450 ? 35.594 -10.453 -11.102 1 81.12 450 PRO B N 1
ATOM 7865 C CA . PRO B 1 450 ? 35.156 -11.852 -11.055 1 81.12 450 PRO B CA 1
ATOM 7866 C C . PRO B 1 450 ? 35.188 -12.531 -12.422 1 81.12 450 PRO B C 1
ATOM 7868 O O . PRO B 1 450 ? 34.938 -13.734 -12.531 1 81.12 450 PRO B O 1
ATOM 7871 N N . LEU B 1 451 ? 35.656 -11.93 -13.453 1 85.38 451 LEU B N 1
ATOM 7872 C CA . LEU B 1 451 ? 35.531 -12.438 -14.82 1 85.38 451 LEU B CA 1
ATOM 7873 C C . LEU B 1 451 ? 36.656 -13.438 -15.109 1 85.38 451 LEU B C 1
ATOM 7875 O O . LEU B 1 451 ? 36.562 -14.219 -16.062 1 85.38 451 LEU B O 1
ATOM 7879 N N . LYS B 1 452 ? 37.656 -13.352 -14.25 1 84 452 LYS B N 1
ATOM 7880 C CA . LYS B 1 452 ? 38.781 -14.258 -14.461 1 84 452 LYS B CA 1
ATOM 7881 C C . LYS B 1 452 ? 38.344 -15.711 -14.469 1 84 452 LYS B C 1
ATOM 7883 O O . LYS B 1 452 ? 38.844 -16.531 -15.227 1 84 452 LYS B O 1
ATOM 7888 N N . GLY B 1 453 ? 37.312 -16.047 -13.695 1 82.44 453 GLY B N 1
ATOM 7889 C CA . GLY B 1 453 ? 36.844 -17.406 -13.555 1 82.44 453 GLY B CA 1
ATOM 7890 C C . GLY B 1 453 ? 35.875 -17.812 -14.641 1 82.44 453 GLY B C 1
ATOM 7891 O O . GLY B 1 453 ? 35.5 -18.984 -14.758 1 82.44 453 GLY B O 1
ATOM 7892 N N . PHE B 1 454 ? 35.531 -17 -15.625 1 86.44 454 PHE B N 1
ATOM 7893 C CA . PHE B 1 454 ? 34.594 -17.281 -16.688 1 86.44 454 PHE B CA 1
ATOM 7894 C C . PHE B 1 454 ? 35.25 -17.984 -17.859 1 86.44 454 PHE B C 1
ATOM 7896 O O . PHE B 1 454 ? 36.438 -17.766 -18.125 1 86.44 454 PHE B O 1
ATOM 7903 N N . THR B 1 455 ? 34.531 -18.797 -18.531 1 85.69 455 THR B N 1
ATOM 7904 C CA . THR B 1 455 ? 35 -19.375 -19.781 1 85.69 455 THR B CA 1
ATOM 7905 C C . THR B 1 455 ? 35.094 -18.297 -20.859 1 85.69 455 THR B C 1
ATOM 7907 O O . THR B 1 455 ? 34.531 -17.219 -20.719 1 85.69 455 THR B O 1
ATOM 7910 N N . GLY B 1 456 ? 35.844 -18.594 -21.875 1 82.81 456 GLY B N 1
ATOM 7911 C CA . GLY B 1 456 ? 35.938 -17.672 -22.984 1 82.81 456 GLY B CA 1
ATOM 7912 C C . GLY B 1 456 ? 34.594 -17.297 -23.578 1 82.81 456 GLY B C 1
ATOM 7913 O O . GLY B 1 456 ? 34.344 -16.125 -23.875 1 82.81 456 GLY B O 1
ATOM 7914 N N . GLU B 1 457 ? 33.812 -18.281 -23.688 1 85.62 457 GLU B N 1
ATOM 7915 C CA . GLU B 1 457 ? 32.469 -18.047 -24.219 1 85.62 457 GLU B CA 1
ATOM 7916 C C . GLU B 1 457 ? 31.656 -17.156 -23.281 1 85.62 457 GLU B C 1
ATOM 7918 O O . GLU B 1 457 ? 30.953 -16.266 -23.734 1 85.62 457 GLU B O 1
ATOM 7923 N N . ALA B 1 458 ? 31.797 -17.422 -22 1 87.75 458 ALA B N 1
ATOM 7924 C CA . ALA B 1 458 ? 31.062 -16.656 -21 1 87.75 458 ALA B CA 1
ATOM 7925 C C . ALA B 1 458 ? 31.531 -15.195 -20.984 1 87.75 458 ALA B C 1
ATOM 7927 O O . ALA B 1 458 ? 30.734 -14.281 -20.797 1 87.75 458 ALA B O 1
ATOM 7928 N N . LYS B 1 459 ? 32.812 -15.047 -21.188 1 88.31 459 LYS B N 1
ATOM 7929 C CA . LYS B 1 459 ? 33.344 -13.695 -21.25 1 88.31 459 LYS B CA 1
ATOM 7930 C C . LYS B 1 459 ? 32.812 -12.93 -22.453 1 88.31 459 LYS B C 1
ATOM 7932 O O . LYS B 1 459 ? 32.469 -11.758 -22.344 1 88.31 459 LYS B O 1
ATOM 7937 N N . ARG B 1 460 ? 32.812 -13.578 -23.562 1 85.56 460 ARG B N 1
ATOM 7938 C CA . ARG B 1 460 ? 32.312 -12.953 -24.781 1 85.56 460 ARG B CA 1
ATOM 7939 C C . ARG B 1 460 ? 30.828 -12.586 -24.625 1 85.56 460 ARG B C 1
ATOM 7941 O O . ARG B 1 460 ? 30.422 -11.5 -25.047 1 85.56 460 ARG B O 1
ATOM 7948 N N . LYS B 1 461 ? 30.125 -13.477 -24.078 1 89.31 461 LYS B N 1
ATOM 7949 C CA . LYS B 1 461 ? 28.703 -13.234 -23.844 1 89.31 461 LYS B CA 1
ATOM 7950 C C . LYS B 1 461 ? 28.5 -12.039 -22.922 1 89.31 461 LYS B C 1
ATOM 7952 O O . LYS B 1 461 ? 27.625 -11.211 -23.172 1 89.31 461 LYS B O 1
ATOM 7957 N N . PHE B 1 462 ? 29.297 -12 -21.906 1 92 462 PHE B N 1
ATOM 7958 C CA . PHE B 1 462 ? 29.188 -10.914 -20.953 1 92 462 PHE B CA 1
ATOM 7959 C C . PHE B 1 462 ? 29.453 -9.57 -21.625 1 92 462 PHE B C 1
ATOM 7961 O O . PHE B 1 462 ? 28.734 -8.594 -21.359 1 92 462 PHE B O 1
ATOM 7968 N N . ILE B 1 463 ? 30.406 -9.578 -22.453 1 89.19 463 ILE B N 1
ATOM 7969 C CA . ILE B 1 463 ? 30.766 -8.336 -23.141 1 89.19 463 ILE B CA 1
ATOM 7970 C C . ILE B 1 463 ? 29.625 -7.902 -24.047 1 89.19 463 ILE B C 1
ATOM 7972 O O . ILE B 1 463 ? 29.312 -6.711 -24.141 1 89.19 463 ILE B O 1
ATOM 7976 N N . ILE B 1 464 ? 29.047 -8.812 -24.703 1 89 464 ILE B N 1
ATOM 7977 C CA . ILE B 1 464 ? 27.906 -8.508 -25.578 1 89 464 ILE B CA 1
ATOM 7978 C C . ILE B 1 464 ? 26.781 -7.902 -24.75 1 89 464 ILE B C 1
ATOM 7980 O O . ILE B 1 464 ? 26.219 -6.863 -25.125 1 89 464 ILE B O 1
ATOM 7984 N N . LEU B 1 465 ? 26.438 -8.547 -23.625 1 94.12 465 LEU B N 1
ATOM 7985 C CA . LEU B 1 465 ? 25.375 -8.062 -22.75 1 94.12 465 LEU B CA 1
ATOM 7986 C C . LEU B 1 465 ? 25.703 -6.676 -22.203 1 94.12 465 LEU B C 1
ATOM 7988 O O . LEU B 1 465 ? 24.828 -5.816 -22.094 1 94.12 465 LEU B O 1
ATOM 7992 N N . CYS B 1 466 ? 26.969 -6.508 -21.906 1 93.62 466 CYS B N 1
ATOM 7993 C CA . CYS B 1 466 ? 27.422 -5.215 -21.406 1 93.62 466 CYS B CA 1
ATOM 7994 C C . CYS B 1 466 ? 27.219 -4.129 -22.469 1 93.62 466 CYS B C 1
ATOM 7996 O O . CYS B 1 466 ? 26.75 -3.035 -22.156 1 93.62 466 CYS B O 1
ATOM 7998 N N . LEU B 1 467 ? 27.562 -4.449 -23.672 1 90.88 467 LEU B N 1
ATOM 7999 C CA . LEU B 1 467 ? 27.422 -3.494 -24.766 1 90.88 467 LEU B CA 1
ATOM 8000 C C . LEU B 1 467 ? 25.969 -3.129 -24.984 1 90.88 467 LEU B C 1
ATOM 8002 O O . LEU B 1 467 ? 25.641 -1.961 -25.219 1 90.88 467 LEU B O 1
ATOM 8006 N N . ILE B 1 468 ? 25.125 -4.109 -24.938 1 92.88 468 ILE B N 1
ATOM 8007 C CA . ILE B 1 468 ? 23.688 -3.871 -25.109 1 92.88 468 ILE B CA 1
ATOM 8008 C C . ILE B 1 468 ? 23.188 -2.957 -23.984 1 92.88 468 ILE B C 1
ATOM 8010 O O . ILE B 1 468 ? 22.469 -1.995 -24.25 1 92.88 468 ILE B O 1
ATOM 8014 N N . THR B 1 469 ? 23.594 -3.244 -22.75 1 94.88 469 THR B N 1
ATOM 8015 C CA . THR B 1 469 ? 23.172 -2.455 -21.594 1 94.88 469 THR B CA 1
ATOM 8016 C C . THR B 1 469 ? 23.625 -1.005 -21.734 1 94.88 469 THR B C 1
ATOM 8018 O O . THR B 1 469 ? 22.828 -0.081 -21.547 1 94.88 469 THR B O 1
ATOM 8021 N N . ARG B 1 470 ? 24.859 -0.845 -22.125 1 93.25 470 ARG B N 1
ATOM 8022 C CA . ARG B 1 470 ? 25.438 0.489 -22.266 1 93.25 470 ARG B CA 1
ATOM 8023 C C . ARG B 1 470 ? 24.719 1.287 -23.344 1 93.25 470 ARG B C 1
ATOM 8025 O O . ARG B 1 470 ? 24.359 2.451 -23.141 1 93.25 470 ARG B O 1
ATOM 8032 N N . LEU B 1 471 ? 24.5 0.656 -24.453 1 89.75 471 LEU B N 1
ATOM 8033 C CA . LEU B 1 471 ? 23.828 1.322 -25.547 1 89.75 471 LEU B CA 1
ATOM 8034 C C . LEU B 1 471 ? 22.406 1.695 -25.172 1 89.75 471 LEU B C 1
ATOM 8036 O O . LEU B 1 471 ? 21.938 2.791 -25.484 1 89.75 471 LEU B O 1
ATOM 8040 N N . SER B 1 472 ? 21.703 0.791 -24.531 1 92.31 472 SER B N 1
ATOM 8041 C CA . SER B 1 472 ? 20.328 1.021 -24.125 1 92.31 472 SER B CA 1
ATOM 8042 C C . SER B 1 472 ? 20.219 2.18 -23.141 1 92.31 472 SER B C 1
ATOM 8044 O O . SER B 1 472 ? 19.344 3.033 -23.266 1 92.31 472 SER B O 1
ATOM 8046 N N . VAL B 1 473 ? 21.109 2.209 -22.141 1 91.75 473 VAL B N 1
ATOM 8047 C CA . VAL B 1 473 ? 21.125 3.25 -21.125 1 91.75 473 VAL B CA 1
ATOM 8048 C C . VAL B 1 473 ? 21.422 4.602 -21.766 1 91.75 473 VAL B C 1
ATOM 8050 O O . VAL B 1 473 ? 20.781 5.602 -21.469 1 91.75 473 VAL B O 1
ATOM 8053 N N . THR B 1 474 ? 22.375 4.602 -22.672 1 88.44 474 THR B N 1
ATOM 8054 C CA . THR B 1 474 ? 22.781 5.836 -23.344 1 88.44 474 THR B CA 1
ATOM 8055 C C . THR B 1 474 ? 21.672 6.367 -24.234 1 88.44 474 THR B C 1
ATOM 8057 O O . THR B 1 474 ? 21.422 7.574 -24.266 1 88.44 474 THR B O 1
ATOM 8060 N N . LEU B 1 475 ? 21.062 5.5 -24.922 1 85.38 475 LEU B N 1
ATOM 8061 C CA . LEU B 1 475 ? 19.984 5.895 -25.844 1 85.38 475 LEU B CA 1
ATOM 8062 C C . LEU B 1 475 ? 18.812 6.48 -25.062 1 85.38 475 LEU B C 1
ATOM 8064 O O . LEU B 1 475 ? 18.219 7.473 -25.5 1 85.38 475 LEU B O 1
ATOM 8068 N N . GLN B 1 476 ? 18.469 5.836 -23.984 1 83.44 476 GLN B N 1
ATOM 8069 C CA . GLN B 1 476 ? 17.344 6.312 -23.188 1 83.44 476 GLN B CA 1
ATOM 8070 C C . GLN B 1 476 ? 17.641 7.684 -22.594 1 83.44 476 GLN B C 1
ATOM 8072 O O . GLN B 1 476 ? 16.75 8.523 -22.484 1 83.44 476 GLN B O 1
ATOM 8077 N N . ARG B 1 477 ? 18.797 7.922 -22.156 1 78.44 477 ARG B N 1
ATOM 8078 C CA . ARG B 1 477 ? 19.188 9.195 -21.562 1 78.44 477 ARG B CA 1
ATOM 8079 C C . ARG B 1 477 ? 19.125 10.32 -22.594 1 78.44 477 ARG B C 1
ATOM 8081 O O . ARG B 1 477 ? 18.734 11.445 -22.266 1 78.44 477 ARG B O 1
ATOM 8088 N N . ASN B 1 478 ? 19.531 10.062 -23.75 1 66.62 478 ASN B N 1
ATOM 8089 C CA . ASN B 1 478 ? 19.578 11.055 -24.812 1 66.62 478 ASN B CA 1
ATOM 8090 C C . ASN B 1 478 ? 18.172 11.484 -25.25 1 66.62 478 ASN B C 1
ATOM 8092 O O . ASN B 1 478 ? 17.953 12.641 -25.594 1 66.62 478 ASN B O 1
ATOM 8096 N N . GLU B 1 479 ? 17.219 10.602 -25.312 1 56.38 479 GLU B N 1
ATOM 8097 C CA . GLU B 1 479 ? 15.977 10.914 -26 1 56.38 479 GLU B CA 1
ATOM 8098 C C . GLU B 1 479 ? 14.836 11.141 -25.016 1 56.38 479 GLU B C 1
ATOM 8100 O O . GLU B 1 479 ? 13.766 11.609 -25.391 1 56.38 479 GLU B O 1
ATOM 8105 N N . ASN B 1 480 ? 15.297 11.375 -23.672 1 55.09 480 ASN B N 1
ATOM 8106 C CA . ASN B 1 480 ? 14.148 11.547 -22.781 1 55.09 480 ASN B CA 1
ATOM 8107 C C . ASN B 1 480 ? 12.875 10.992 -23.406 1 55.09 480 ASN B C 1
ATOM 8109 O O . ASN B 1 480 ? 11.836 11.656 -23.406 1 55.09 480 ASN B O 1
ATOM 8113 N N . MET B 1 481 ? 12.93 9.938 -24.281 1 53.5 481 MET B N 1
ATOM 8114 C CA . MET B 1 481 ? 11.922 9.586 -25.281 1 53.5 481 MET B CA 1
ATOM 8115 C C . MET B 1 481 ? 10.867 8.664 -24.703 1 53.5 481 MET B C 1
ATOM 8117 O O . MET B 1 481 ? 11.188 7.773 -23.906 1 53.5 481 MET B O 1
ATOM 8121 N N . ASP B 1 482 ? 9.734 9.078 -24.625 1 60.03 482 ASP B N 1
ATOM 8122 C CA . ASP B 1 482 ? 8.609 8.156 -24.531 1 60.03 482 ASP B CA 1
ATOM 8123 C C . ASP B 1 482 ? 8.602 7.18 -25.703 1 60.03 482 ASP B C 1
ATOM 8125 O O . ASP B 1 482 ? 7.926 7.418 -26.703 1 60.03 482 ASP B O 1
ATOM 8129 N N . LEU B 1 483 ? 9.594 6.238 -25.719 1 63.06 483 LEU B N 1
ATOM 8130 C CA . LEU B 1 483 ? 9.773 5.289 -26.812 1 63.06 483 LEU B CA 1
ATOM 8131 C C . LEU B 1 483 ? 8.57 4.352 -26.906 1 63.06 483 LEU B C 1
ATOM 8133 O O . LEU B 1 483 ? 8.133 3.785 -25.906 1 63.06 483 LEU B O 1
ATOM 8137 N N . GLN B 1 484 ? 7.934 4.441 -27.984 1 60.44 484 GLN B N 1
ATOM 8138 C CA . GLN B 1 484 ? 6.82 3.533 -28.25 1 60.44 484 GLN B CA 1
ATOM 8139 C C . GLN B 1 484 ? 7.309 2.215 -28.844 1 60.44 484 GLN B C 1
ATOM 8141 O O . GLN B 1 484 ? 6.855 1.141 -28.438 1 60.44 484 GLN B O 1
ATOM 8146 N N . GLU B 1 485 ? 8.242 2.363 -29.922 1 70.56 485 GLU B N 1
ATOM 8147 C CA . GLU B 1 485 ? 8.656 1.147 -30.625 1 70.56 485 GLU B CA 1
ATOM 8148 C C . GLU B 1 485 ? 10.156 1.175 -30.922 1 70.56 485 GLU B C 1
ATOM 8150 O O . GLU B 1 485 ? 10.719 2.238 -31.188 1 70.56 485 GLU B O 1
ATOM 8155 N N . VAL B 1 486 ? 10.852 0.097 -30.734 1 74.94 486 VAL B N 1
ATOM 8156 C CA . VAL B 1 486 ? 12.25 -0.124 -31.078 1 74.94 486 VAL B CA 1
ATOM 8157 C C . VAL B 1 486 ? 12.359 -1.301 -32.062 1 74.94 486 VAL B C 1
ATOM 8159 O O . VAL B 1 486 ? 11.703 -2.33 -31.859 1 74.94 486 VAL B O 1
ATOM 8162 N N . GLU B 1 487 ? 12.969 -1.022 -33.188 1 77.31 487 GLU B N 1
ATOM 8163 C CA . GLU B 1 487 ? 13.172 -2.088 -34.188 1 77.31 487 GLU B CA 1
ATOM 8164 C C . GLU B 1 487 ? 14.656 -2.279 -34.469 1 77.31 487 GLU B C 1
ATOM 8166 O O . GLU B 1 487 ? 15.398 -1.306 -34.625 1 77.31 487 GLU B O 1
ATOM 8171 N N . PHE B 1 488 ? 15.086 -3.498 -34.438 1 79.75 488 PHE B N 1
ATOM 8172 C CA . PHE B 1 488 ? 16.453 -3.869 -34.781 1 79.75 488 PHE B CA 1
ATOM 8173 C C . PHE B 1 488 ? 16.484 -4.566 -36.125 1 79.75 488 PHE B C 1
ATOM 8175 O O . PHE B 1 488 ? 15.828 -5.594 -36.312 1 79.75 488 PHE B O 1
ATOM 8182 N N . ILE B 1 489 ? 17.109 -3.982 -37.094 1 75.31 489 ILE B N 1
ATOM 8183 C CA . ILE B 1 489 ? 17.172 -4.512 -38.438 1 75.31 489 ILE B CA 1
ATOM 8184 C C . ILE B 1 489 ? 18.625 -4.867 -38.781 1 75.31 489 ILE B C 1
ATOM 8186 O O . ILE B 1 489 ? 19.547 -4.09 -38.5 1 75.31 489 ILE B O 1
ATOM 8190 N N . GLU B 1 490 ? 18.734 -6.094 -39.219 1 78.94 490 GLU B N 1
ATOM 8191 C CA . GLU B 1 490 ? 20.062 -6.512 -39.656 1 78.94 490 GLU B CA 1
ATOM 8192 C C . GLU B 1 490 ? 20.156 -6.496 -41.188 1 78.94 490 GLU B C 1
ATOM 8194 O O . GLU B 1 490 ? 19.234 -6.953 -41.875 1 78.94 490 GLU B O 1
ATOM 8199 N N . SER B 1 491 ? 21.078 -5.738 -41.656 1 71.69 491 SER B N 1
ATOM 8200 C CA . SER B 1 491 ? 21.469 -5.871 -43.062 1 71.69 491 SER B CA 1
ATOM 8201 C C . SER B 1 491 ? 22.906 -6.371 -43.188 1 71.69 491 SER B C 1
ATOM 8203 O O . SER B 1 491 ? 23.594 -6.559 -42.156 1 71.69 491 SER B O 1
ATOM 8205 N N . SER B 1 492 ? 23.297 -6.742 -44.469 1 69.5 492 SER B N 1
ATOM 8206 C CA . SER B 1 492 ? 24.578 -7.402 -44.719 1 69.5 492 SER B CA 1
ATOM 8207 C C . SER B 1 492 ? 25.734 -6.676 -44.031 1 69.5 492 SER B C 1
ATOM 8209 O O . SER B 1 492 ? 26.609 -7.309 -43.469 1 69.5 492 SER B O 1
ATOM 8211 N N . GLU B 1 493 ? 25.641 -5.312 -43.938 1 72.25 493 GLU B N 1
ATOM 8212 C CA . GLU B 1 493 ? 26.828 -4.645 -43.406 1 72.25 493 GLU B CA 1
ATOM 8213 C C . GLU B 1 493 ? 26.453 -3.693 -42.281 1 72.25 493 GLU B C 1
ATOM 8215 O O . GLU B 1 493 ? 27.328 -3.066 -41.688 1 72.25 493 GLU B O 1
ATOM 8220 N N . ILE B 1 494 ? 25.172 -3.74 -41.875 1 78.31 494 ILE B N 1
ATOM 8221 C CA . ILE B 1 494 ? 24.781 -2.703 -40.938 1 78.31 494 ILE B CA 1
ATOM 8222 C C . ILE B 1 494 ? 23.719 -3.24 -39.969 1 78.31 494 ILE B C 1
ATOM 8224 O O . ILE B 1 494 ? 22.844 -4.008 -40.375 1 78.31 494 ILE B O 1
ATOM 8228 N N . PHE B 1 495 ? 23.938 -2.924 -38.719 1 80.62 495 PHE B N 1
ATOM 8229 C CA . PHE B 1 495 ? 22.844 -3.025 -37.781 1 80.62 495 PHE B CA 1
ATOM 8230 C C . PHE B 1 495 ? 22.109 -1.699 -37.656 1 80.62 495 PHE B C 1
ATOM 8232 O O . PHE B 1 495 ? 22.719 -0.645 -37.5 1 80.62 495 PHE B O 1
ATOM 8239 N N . LYS B 1 496 ? 20.859 -1.817 -37.844 1 79.38 496 LYS B N 1
ATOM 8240 C CA . LYS B 1 496 ? 20.047 -0.607 -37.75 1 79.38 496 LYS B CA 1
ATOM 8241 C C . LYS B 1 496 ? 19.078 -0.699 -36.562 1 79.38 496 LYS B C 1
ATOM 8243 O O . LYS B 1 496 ? 18.328 -1.673 -36.469 1 79.38 496 LYS B O 1
ATOM 8248 N N . LEU B 1 497 ? 19.25 0.197 -35.719 1 82.38 497 LEU B N 1
ATOM 8249 C CA . LEU B 1 497 ? 18.297 0.339 -34.594 1 82.38 497 LEU B CA 1
ATOM 8250 C C . LEU B 1 497 ? 17.375 1.534 -34.844 1 82.38 497 LEU B C 1
ATOM 8252 O O . LEU B 1 497 ? 17.844 2.678 -34.875 1 82.38 497 LEU B O 1
ATOM 8256 N N . VAL B 1 498 ? 16.109 1.27 -35 1 78.75 498 VAL B N 1
ATOM 8257 C CA . VAL B 1 498 ? 15.125 2.316 -35.281 1 78.75 498 VAL B CA 1
ATOM 8258 C C . VAL B 1 498 ? 14.266 2.568 -34.062 1 78.75 498 VAL B C 1
ATOM 8260 O O . VAL B 1 498 ? 13.594 1.661 -33.562 1 78.75 498 VAL B O 1
ATOM 8263 N N . LEU B 1 499 ? 14.344 3.781 -33.625 1 78.75 499 LEU B N 1
ATOM 8264 C CA . LEU B 1 499 ? 13.539 4.195 -32.469 1 78.75 499 LEU B CA 1
ATOM 8265 C C . LEU B 1 499 ? 12.328 5.004 -32.938 1 78.75 499 LEU B C 1
ATOM 8267 O O . LEU B 1 499 ? 12.453 5.891 -33.781 1 78.75 499 LEU B O 1
ATOM 8271 N N . LYS B 1 500 ? 11.125 4.656 -32.469 1 74.88 500 LYS B N 1
ATOM 8272 C CA . LYS B 1 500 ? 9.906 5.383 -32.812 1 74.88 500 LYS B CA 1
ATOM 8273 C C . LYS B 1 500 ? 9.234 5.965 -31.578 1 74.88 500 LYS B C 1
ATOM 8275 O O . LYS B 1 500 ? 9.219 5.324 -30.531 1 74.88 500 LYS B O 1
ATOM 8280 N N . ARG B 1 501 ? 8.867 7.219 -31.625 1 63.81 501 ARG B N 1
ATOM 8281 C CA . ARG B 1 501 ? 8.211 7.891 -30.516 1 63.81 501 ARG B CA 1
ATOM 8282 C C . ARG B 1 501 ? 6.699 7.719 -30.578 1 63.81 501 ARG B C 1
ATOM 8284 O O . ARG B 1 501 ? 6.137 7.562 -31.672 1 63.81 501 ARG B O 1
ATOM 8291 N N . GLN B 1 502 ? 6.148 7.508 -29.422 1 55.22 502 GLN B N 1
ATOM 8292 C CA . GLN B 1 502 ? 4.699 7.688 -29.422 1 55.22 502 GLN B CA 1
ATOM 8293 C C . GLN B 1 502 ? 4.32 9.125 -29.766 1 55.22 502 GLN B C 1
ATOM 8295 O O . GLN B 1 502 ? 5.047 10.062 -29.422 1 55.22 502 GLN B O 1
ATOM 8300 N N . HIS B 1 503 ? 3.57 9.406 -30.797 1 46.03 503 HIS B N 1
ATOM 8301 C CA . HIS B 1 503 ? 3.137 10.727 -31.234 1 46.03 503 HIS B CA 1
ATOM 8302 C C . HIS B 1 503 ? 2.801 11.617 -30.047 1 46.03 503 HIS B C 1
ATOM 8304 O O . HIS B 1 503 ? 2.115 12.633 -30.203 1 46.03 503 HIS B O 1
ATOM 8310 N N . GLN B 1 504 ? 2.994 11.289 -28.828 1 42.62 504 GLN B N 1
ATOM 8311 C CA . GLN B 1 504 ? 2.414 12.352 -28 1 42.62 504 GLN B CA 1
ATOM 8312 C C . GLN B 1 504 ? 3.287 13.602 -28.031 1 42.62 504 GLN B C 1
ATOM 8314 O O . GLN B 1 504 ? 4.484 13.523 -28.312 1 42.62 504 GLN B O 1
ATOM 8319 N N . GLU B 1 505 ? 2.621 14.836 -27.859 1 38.41 505 GLU B N 1
ATOM 8320 C CA . GLU B 1 505 ? 3.174 16.188 -27.859 1 38.41 505 GLU B CA 1
ATOM 8321 C C . GLU B 1 505 ? 4.438 16.266 -27 1 38.41 505 GLU B C 1
ATOM 8323 O O . GLU B 1 505 ? 4.5 15.672 -25.922 1 38.41 505 GLU B O 1
ATOM 8328 N N . PRO B 1 506 ? 5.434 16.75 -27.594 1 35 506 PRO B N 1
ATOM 8329 C CA . PRO B 1 506 ? 6.707 16.984 -26.922 1 35 506 PRO B CA 1
ATOM 8330 C C . PRO B 1 506 ? 6.539 17.656 -25.562 1 35 506 PRO B C 1
ATOM 8332 O O . PRO B 1 506 ? 5.836 18.672 -25.453 1 35 506 PRO B O 1
ATOM 8335 N N . VAL B 1 507 ? 6.363 17.125 -24.516 1 34.59 507 VAL B N 1
ATOM 8336 C CA . VAL B 1 507 ? 6.492 17.922 -23.297 1 34.59 507 VAL B CA 1
ATOM 8337 C C . VAL B 1 507 ? 7.824 18.672 -23.312 1 34.59 507 VAL B C 1
ATOM 8339 O O . VAL B 1 507 ? 8.883 18.062 -23.516 1 34.59 507 VAL B O 1
ATOM 8342 N N . GLU B 1 508 ? 7.812 19.953 -23.594 1 30.17 508 GLU B N 1
ATOM 8343 C CA . GLU B 1 508 ? 8.953 20.859 -23.484 1 30.17 508 GLU B CA 1
ATOM 8344 C C . GLU B 1 508 ? 9.711 20.625 -22.188 1 30.17 508 GLU B C 1
ATOM 8346 O O . GLU B 1 508 ? 9.18 20.859 -21.094 1 30.17 508 GLU B O 1
ATOM 8351 N N . VAL B 1 509 ? 10.5 19.688 -22.109 1 34.12 509 VAL B N 1
ATOM 8352 C CA . VAL B 1 509 ? 11.398 19.641 -20.969 1 34.12 509 VAL B CA 1
ATOM 8353 C C . VAL B 1 509 ? 12.258 20.906 -20.938 1 34.12 509 VAL B C 1
ATOM 8355 O O . VAL B 1 509 ? 12.719 21.375 -21.969 1 34.12 509 VAL B O 1
ATOM 8358 N N . GLY B 1 510 ? 12.234 21.703 -19.891 1 30.78 510 GLY B N 1
ATOM 8359 C CA . GLY B 1 510 ? 13.062 22.859 -19.641 1 30.78 510 GLY B CA 1
ATOM 8360 C C . GLY B 1 510 ? 14.5 22.688 -20.094 1 30.78 510 GLY B C 1
ATOM 8361 O O . GLY B 1 510 ? 14.953 21.562 -20.312 1 30.78 510 GLY B O 1
ATOM 8362 N N . CYS B 1 511 ? 15.219 23.938 -20.516 1 29.42 511 CYS B N 1
ATOM 8363 C CA . CYS B 1 511 ? 16.453 24.406 -21.141 1 29.42 511 CYS B CA 1
ATOM 8364 C C . CYS B 1 511 ? 17.672 23.703 -20.531 1 29.42 511 CYS B C 1
ATOM 8366 O O . CYS B 1 511 ? 18.781 23.859 -21.016 1 29.42 511 CYS B O 1
ATOM 8368 N N . GLN B 1 512 ? 17.609 23.438 -19.297 1 32.31 512 GLN B N 1
ATOM 8369 C CA . GLN B 1 512 ? 18.938 23.234 -18.734 1 32.31 512 GLN B CA 1
ATOM 8370 C C . GLN B 1 512 ? 19.625 22.016 -19.344 1 32.31 512 GLN B C 1
ATOM 8372 O O . GLN B 1 512 ? 20.781 21.734 -19.062 1 32.31 512 GLN B O 1
ATOM 8377 N N . ASP B 1 513 ? 18.953 21.219 -20.125 1 36.53 513 ASP B N 1
ATOM 8378 C CA . ASP B 1 513 ? 19.484 19.906 -20.484 1 36.53 513 ASP B CA 1
ATOM 8379 C C . ASP B 1 513 ? 20.312 19.984 -21.766 1 36.53 513 ASP B C 1
ATOM 8381 O O . ASP B 1 513 ? 20.578 18.953 -22.406 1 36.53 513 ASP B O 1
ATOM 8385 N N . GLN B 1 514 ? 20.625 21.078 -22.234 1 37.59 514 GLN B N 1
ATOM 8386 C CA . GLN B 1 514 ? 21.453 21.141 -23.438 1 37.59 514 GLN B CA 1
ATOM 8387 C C . GLN B 1 514 ? 22.844 20.594 -23.172 1 37.59 514 GLN B C 1
ATOM 8389 O O . GLN B 1 514 ? 23.484 20.062 -24.094 1 37.59 514 GLN B O 1
ATOM 8394 N N . VAL B 1 515 ? 23.469 21.078 -22.188 1 38.56 515 VAL B N 1
ATOM 8395 C CA . VAL B 1 515 ? 24.828 20.625 -21.906 1 38.56 515 VAL B CA 1
ATOM 8396 C C . VAL B 1 515 ? 24.844 19.109 -21.797 1 38.56 515 VAL B C 1
ATOM 8398 O O . VAL B 1 515 ? 25.781 18.453 -22.281 1 38.56 515 VAL B O 1
ATOM 8401 N N . ASN B 1 516 ? 23.781 18.453 -21.25 1 48.66 516 ASN B N 1
ATOM 8402 C CA . ASN B 1 516 ? 23.75 17.016 -21.016 1 48.66 516 ASN B CA 1
ATOM 8403 C C . ASN B 1 516 ? 23.5 16.234 -22.297 1 48.66 516 ASN B C 1
ATOM 8405 O O . ASN B 1 516 ? 23.812 15.047 -22.391 1 48.66 516 ASN B O 1
ATOM 8409 N N . LYS B 1 517 ? 23.188 17.016 -23.391 1 51.5 517 LYS B N 1
ATOM 8410 C CA . LYS B 1 517 ? 22.875 16.375 -24.656 1 51.5 517 LYS B CA 1
ATOM 8411 C C . LYS B 1 517 ? 24.156 16.031 -25.438 1 51.5 517 LYS B C 1
ATOM 8413 O O . LYS B 1 517 ? 24.266 14.945 -26.016 1 51.5 517 LYS B O 1
ATOM 8418 N N . ASN B 1 518 ? 25.031 17.031 -25.422 1 51.72 518 ASN B N 1
ATOM 8419 C CA . ASN B 1 518 ? 26.281 16.812 -26.156 1 51.72 518 ASN B CA 1
ATOM 8420 C C . ASN B 1 518 ? 27.078 15.664 -25.547 1 51.72 518 ASN B C 1
ATOM 8422 O O . ASN B 1 518 ? 27.656 14.844 -26.281 1 51.72 518 ASN B O 1
ATOM 8426 N N . SER B 1 519 ? 27.094 15.664 -24.219 1 58.19 519 SER B N 1
ATOM 8427 C CA . SER B 1 519 ? 27.812 14.594 -23.531 1 58.19 519 SER B CA 1
ATOM 8428 C C . SER B 1 519 ? 27.156 13.242 -23.797 1 58.19 519 SER B C 1
ATOM 8430 O O . SER B 1 519 ? 27.859 12.242 -24 1 58.19 519 SER B O 1
ATOM 8432 N N . ASP B 1 520 ? 25.953 13.328 -24.094 1 68.19 520 ASP B N 1
ATOM 8433 C CA . ASP B 1 520 ? 25.234 12.078 -24.328 1 68.19 520 ASP B CA 1
ATOM 8434 C C . ASP B 1 520 ? 25.453 11.578 -25.75 1 68.19 520 ASP B C 1
ATOM 8436 O O . ASP B 1 520 ? 25.578 10.367 -25.984 1 68.19 520 ASP B O 1
ATOM 8440 N N . GLU B 1 521 ? 25.625 12.531 -26.688 1 70.94 521 GLU B N 1
ATOM 8441 C CA . GLU B 1 521 ? 25.875 12.148 -28.078 1 70.94 521 GLU B CA 1
ATOM 8442 C C . GLU B 1 521 ? 27.266 11.555 -28.234 1 70.94 521 GLU B C 1
ATOM 8444 O O . GLU B 1 521 ? 27.453 10.57 -28.953 1 70.94 521 GLU B O 1
ATOM 8449 N N . SER B 1 522 ? 28.141 12.211 -27.547 1 75.5 522 SER B N 1
ATOM 8450 C CA . SER B 1 522 ? 29.5 11.695 -27.594 1 75.5 522 SER B CA 1
ATOM 8451 C C . SER B 1 522 ? 29.578 10.297 -27 1 75.5 522 SER B C 1
ATOM 8453 O O . SER B 1 522 ? 30.281 9.43 -27.531 1 75.5 522 SER B O 1
ATOM 8455 N N . GLN B 1 523 ? 28.875 10.148 -26 1 81.94 523 GLN B N 1
ATOM 8456 C CA . GLN B 1 523 ? 28.859 8.836 -25.359 1 81.94 523 GLN B CA 1
ATOM 8457 C C . GLN B 1 523 ? 28.234 7.785 -26.281 1 81.94 523 GLN B C 1
ATOM 8459 O O . GLN B 1 523 ? 28.688 6.645 -26.328 1 81.94 523 GLN B O 1
ATOM 8464 N N . LEU B 1 524 ? 27.266 8.195 -27 1 83 524 LEU B N 1
ATOM 8465 C CA . LEU B 1 524 ? 26.594 7.27 -27.906 1 83 524 LEU B CA 1
ATOM 8466 C C . LEU B 1 524 ? 27.531 6.824 -29.016 1 83 524 LEU B C 1
ATOM 8468 O O . LEU B 1 524 ? 27.562 5.645 -29.375 1 83 524 LEU B O 1
ATOM 8472 N N . GLU B 1 525 ? 28.266 7.742 -29.484 1 82.38 525 GLU B N 1
ATOM 8473 C CA . GLU B 1 525 ? 29.234 7.418 -30.531 1 82.38 525 GLU B CA 1
ATOM 8474 C C . GLU B 1 525 ? 30.266 6.414 -30.047 1 82.38 525 GLU B C 1
ATOM 8476 O O . GLU B 1 525 ? 30.641 5.492 -30.766 1 82.38 525 GLU B O 1
ATOM 8481 N N . LYS B 1 526 ? 30.641 6.668 -28.891 1 83.94 526 LYS B N 1
ATOM 8482 C CA . LYS B 1 526 ? 31.609 5.754 -28.312 1 83.94 526 LYS B CA 1
ATOM 8483 C C . LYS B 1 526 ? 31.031 4.348 -28.156 1 83.94 526 LYS B C 1
ATOM 8485 O O . LYS B 1 526 ? 31.719 3.361 -28.453 1 83.94 526 LYS B O 1
ATOM 8490 N N . GLU B 1 527 ? 29.859 4.27 -27.766 1 85.81 527 GLU B N 1
ATOM 8491 C CA . GLU B 1 527 ? 29.219 2.969 -27.562 1 85.81 527 GLU B CA 1
ATOM 8492 C C . GLU B 1 527 ? 29 2.256 -28.891 1 85.81 527 GLU B C 1
ATOM 8494 O O . GLU B 1 527 ? 29.172 1.038 -28.984 1 85.81 527 GLU B O 1
ATOM 8499 N N . VAL B 1 528 ? 28.688 3.01 -29.875 1 82.75 528 VAL B N 1
ATOM 8500 C CA . VAL B 1 528 ? 28.5 2.455 -31.219 1 82.75 528 VAL B CA 1
ATOM 8501 C C . VAL B 1 528 ? 29.828 1.93 -31.75 1 82.75 528 VAL B C 1
ATOM 8503 O O . VAL B 1 528 ? 29.859 0.888 -32.406 1 82.75 528 VAL B O 1
ATOM 8506 N N . GLU B 1 529 ? 30.812 2.637 -31.422 1 82.94 529 GLU B N 1
ATOM 8507 C CA . GLU B 1 529 ? 32.125 2.203 -31.859 1 82.94 529 GLU B CA 1
ATOM 8508 C C . GLU B 1 529 ? 32.531 0.881 -31.203 1 82.94 529 GLU B C 1
ATOM 8510 O O . GLU B 1 529 ? 33.156 0.03 -31.828 1 82.94 529 GLU B O 1
ATOM 8515 N N . HIS B 1 530 ? 32.188 0.78 -29.984 1 81.94 530 HIS B N 1
ATOM 8516 C CA . HIS B 1 530 ? 32.438 -0.479 -29.297 1 81.94 530 HIS B CA 1
ATOM 8517 C C . HIS B 1 530 ? 31.688 -1.632 -29.953 1 81.94 530 HIS B C 1
ATOM 8519 O O . HIS B 1 530 ? 32.219 -2.734 -30.094 1 81.94 530 HIS B O 1
ATOM 8525 N N . PHE B 1 531 ? 30.547 -1.34 -30.344 1 79.88 531 PHE B N 1
ATOM 8526 C CA . PHE B 1 531 ? 29.703 -2.332 -31.016 1 79.88 531 PHE B CA 1
ATOM 8527 C C . PHE B 1 531 ? 30.312 -2.734 -32.344 1 79.88 531 PHE B C 1
ATOM 8529 O O . PHE B 1 531 ? 30.344 -3.92 -32.688 1 79.88 531 PHE B O 1
ATOM 8536 N N . LYS B 1 532 ? 30.812 -1.76 -33 1 79.81 532 LYS B N 1
ATOM 8537 C CA . LYS B 1 532 ? 31.438 -1.993 -34.281 1 79.81 532 LYS B CA 1
ATOM 8538 C C . LYS B 1 532 ? 32.688 -2.842 -34.125 1 79.81 532 LYS B C 1
ATOM 8540 O O . LYS B 1 532 ? 32.969 -3.725 -34.938 1 79.81 532 LYS B O 1
ATOM 8545 N N . ARG B 1 533 ? 33.375 -2.541 -33.156 1 78.94 533 ARG B N 1
ATOM 8546 C CA . ARG B 1 533 ? 34.625 -3.264 -32.938 1 78.94 533 ARG B CA 1
ATOM 8547 C C . ARG B 1 533 ? 34.375 -4.73 -32.625 1 78.94 533 ARG B C 1
ATOM 8549 O O . ARG B 1 533 ? 35.125 -5.609 -33.062 1 78.94 533 ARG B O 1
ATOM 8556 N N . LEU B 1 534 ? 33.375 -4.922 -31.922 1 76 534 LEU B N 1
ATOM 8557 C CA . LEU B 1 534 ? 33.062 -6.289 -31.5 1 76 534 LEU B CA 1
ATOM 8558 C C . LEU B 1 534 ? 32.438 -7.086 -32.625 1 76 534 LEU B C 1
ATOM 8560 O O . LEU B 1 534 ? 32.781 -8.25 -32.844 1 76 534 LEU B O 1
ATOM 8564 N N . TYR B 1 535 ? 31.547 -6.414 -33.406 1 75.25 535 TYR B N 1
ATOM 8565 C CA . TYR B 1 535 ? 30.75 -7.164 -34.375 1 75.25 535 TYR B CA 1
ATOM 8566 C C . TYR B 1 535 ? 31.234 -6.91 -35.812 1 75.25 535 TYR B C 1
ATOM 8568 O O . TYR B 1 535 ? 30.797 -7.57 -36.75 1 75.25 535 TYR B O 1
ATOM 8576 N N . LYS B 1 536 ? 32.094 -6.016 -35.906 1 74.81 536 LYS B N 1
ATOM 8577 C CA . LYS B 1 536 ? 32.656 -5.645 -37.219 1 74.81 536 LYS B CA 1
ATOM 8578 C C . LYS B 1 536 ? 31.547 -5.191 -38.156 1 74.81 536 LYS B C 1
ATOM 8580 O O . LYS B 1 536 ? 31.625 -5.434 -39.375 1 74.81 536 LYS B O 1
ATOM 8585 N N . LYS B 1 537 ? 30.484 -4.812 -37.625 1 80 537 LYS B N 1
ATOM 8586 C CA . LYS B 1 537 ? 29.375 -4.223 -38.375 1 80 537 LYS B CA 1
ATOM 8587 C C . LYS B 1 537 ? 29.031 -2.838 -37.844 1 80 537 LYS B C 1
ATOM 8589 O O . LYS B 1 537 ? 29.078 -2.605 -36.625 1 80 537 LYS B O 1
ATOM 8594 N N . GLU B 1 538 ? 28.703 -2.041 -38.781 1 80.31 538 GLU B N 1
ATOM 8595 C CA . GLU B 1 538 ? 28.328 -0.692 -38.344 1 80.31 538 GLU B CA 1
ATOM 8596 C C . GLU B 1 538 ? 26.938 -0.682 -37.719 1 80.31 538 GLU B C 1
ATOM 8598 O O . GLU B 1 538 ? 26.031 -1.398 -38.156 1 80.31 538 GLU B O 1
ATOM 8603 N N . MET B 1 539 ? 26.828 0.021 -36.656 1 80.81 539 MET B N 1
ATOM 8604 C CA . MET B 1 539 ? 25.531 0.206 -36 1 80.81 539 MET B CA 1
ATOM 8605 C C . MET B 1 539 ? 24.984 1.61 -36.25 1 80.81 539 MET B C 1
ATOM 8607 O O . MET B 1 539 ? 25.656 2.6 -35.938 1 80.81 539 MET B O 1
ATOM 8611 N N . VAL B 1 540 ? 23.859 1.643 -36.938 1 81.75 540 VAL B N 1
ATOM 8612 C CA . VAL B 1 540 ? 23.203 2.92 -37.219 1 81.75 540 VAL B CA 1
ATOM 8613 C C . VAL B 1 540 ? 21.953 3.066 -36.344 1 81.75 540 VAL B C 1
ATOM 8615 O O . VAL B 1 540 ? 21.125 2.154 -36.281 1 81.75 540 VAL B O 1
ATOM 8618 N N . ILE B 1 541 ? 21.891 4.16 -35.688 1 83.12 541 ILE B N 1
ATOM 8619 C CA . ILE B 1 541 ? 20.719 4.445 -34.875 1 83.12 541 ILE B CA 1
ATOM 8620 C C . ILE B 1 541 ? 19.859 5.512 -35.531 1 83.12 541 ILE B C 1
ATOM 8622 O O . ILE B 1 541 ? 20.344 6.594 -35.875 1 83.12 541 ILE B O 1
ATOM 8626 N N . VAL B 1 542 ? 18.641 5.18 -35.75 1 78.62 542 VAL B N 1
ATOM 8627 C CA . VAL B 1 542 ? 17.688 6.105 -36.375 1 78.62 542 VAL B CA 1
ATOM 8628 C C . VAL B 1 542 ? 16.734 6.637 -35.312 1 78.62 542 VAL B C 1
ATOM 8630 O O . VAL B 1 542 ? 15.992 5.871 -34.688 1 78.62 542 VAL B O 1
ATOM 8633 N N . PHE B 1 543 ? 16.781 7.879 -35.094 1 77.62 543 PHE B N 1
ATOM 8634 C CA . PHE B 1 543 ? 15.922 8.516 -34.094 1 77.62 543 PHE B CA 1
ATOM 8635 C C . PHE B 1 543 ? 14.617 9 -34.719 1 77.62 543 PHE B C 1
ATOM 8637 O O . PHE B 1 543 ? 14.57 9.258 -35.938 1 77.62 543 PHE B O 1
ATOM 8644 N N . PRO B 1 544 ? 13.5 8.945 -33.844 1 65.5 544 PRO B N 1
ATOM 8645 C CA . PRO B 1 544 ? 12.242 9.445 -34.406 1 65.5 544 PRO B CA 1
ATOM 8646 C C . PRO B 1 544 ? 12.367 10.875 -34.938 1 65.5 544 PRO B C 1
ATOM 8648 O O . PRO B 1 544 ? 13.133 11.68 -34.375 1 65.5 544 PRO B O 1
ATOM 8651 N N . SER B 1 545 ? 11.867 11.172 -36.25 1 55.78 545 SER B N 1
ATOM 8652 C CA . SER B 1 545 ? 11.789 12.523 -36.781 1 55.78 545 SER B CA 1
ATOM 8653 C C . SER B 1 545 ? 10.867 13.398 -35.969 1 55.78 545 SER B C 1
ATOM 8655 O O . SER B 1 545 ? 9.906 12.914 -35.344 1 55.78 545 SER B O 1
#

Foldseek 3Di:
DPDDPVVPPLDFAKAWEWEAAQFKIKIWIWTADSVLAAIGTPDIDIGGQNQPPPHQQAGDPSSLVSVLVVLQVNLVVCVVVVHDLLRYAAEYEDSLLRHPCNVVSQVCSCVRRNDHYHYDDQQRQLLLQVLFQLLAAQQQQWFEWEWEAGAQWIWTWTDHNSGTQDIDIFRQHLNVLLVVCVVVPVDDVVSLVVLLVRCVVVCVLVSQVVSVHTDAYEYEDDLLVLLLVCLLCCVLPPCPPDSVVPDDRPQKDFLVSLVSNLCLLRDDDPVSLVVLCVRVPPCSSRNNSSSSSVNSVCVVNVTTMYGYGHTGNRSSVSQVSSCVVVVNPHDSNSSNQVVLLQVLLPVQDDPLLQLLLVQLLQQLLQVLVLVCVVVPQVAHDDPLLNVLLSSLSSQLQSQCSVPDPQSLVSSLVCLQPVCSRHNDDNVSSNLSSQLSNLLDDDDDDCCDPPNVPPDPSRSLSSVVSSLSSNLSSLVSQQPCACFPDWHWDDDPAETEIETAGDPDDPPPDDDPCPVVNVVSVVSNVVSQVVVCVSVVGGYHYHYHD/DPDDVVVPPLDFAKAWEWEAAQFKIKIWIWTADSVLAAIGTPDIDIGGQNQPPPHQQAGDPSSLVSVLVVLQVNLVVCVVVVHDLLRYAAEYEDSLLRHPCNVVSQVCSCVRRNDHYHYDDQQRQLLLQVLQQLLAAQQQAWFEWEWEAGAQWIWTWTDHNSGTQDIDIFRQHLNVLLVVCVVVPVDDVVSLVVLLVRCVVRCVLVSQVVSVHTDAYEYEDDLLVLLLVCLLCCVLPPCPPDSVVPDDRPQKDFLVSLVSNLCLLRDDDPVSLVVLCVSVPPCSSRNNSSSSSVNSVCVVNVTTMYGYGHTGNRSSVSQVSSCVVVVNPHDSNSSNQVVLLVVLLPVQDDPLLQLLLVQLLQQLLQVLVLVCVVCPQVAHDDPLLNVLLSSLSSQLQSQCSVNDPQSLVSSLVCLQPVCSRHNDDNVSSNLSSQLSNLLDDDDDDCCDPPNVPPDPSRSLSSVVSSLSSNLSSLVSQQPCACFDDWHWDDDPAETEIETAGDPDDPPPDDDPCPVVNVVSVVSNVVSQVVVCVSNVGGYHYHYHD

Nearest PDB structures (foldseek):
  3mdq-assembly1_A  TM=8.553E-01  e=8.193E-20  Cytophaga hutchinsonii ATCC 33406
  8jgt-assembly1_A  TM=5.731E-01  e=2.865E-25  Deinococcus radiodurans R1 = ATCC 13939 = DSM 20539
  8jgp-assembly1_A  TM=5.700E-01  e=4.146E-25  Deinococcus radiodurans R1 = ATCC 13939 = DSM 20539
  7epq-assembly1_B  TM=8.390E-01  e=7.282E-17  Porphyromonas gingivalis ATCC 33277
  7epq-assembly1_A  TM=8.086E-01  e=7.987E-17  Porphyromonas gingivalis ATCC 33277

Secondary structure (DSSP, 8-state):
------------EEEEEEEE-SSEEEEEEEEEPTTSS-EEEEEEEEEE--TTSS-SSS--HHHHHHHHHHHHHHHHHHHHTT--GGGEEEEE-HHHHH-TTHHHHHHHHHHHH---EEEPPHHHHHHHHHHHHHTTSS-TTS-EEEEEE-SS-EEEEEEETTEEEEEEEES--HHHHIIIIITTT--HHHHHHHHHHHHHHHTHHHHHHHTT--SEEEEEHHHHHHHHHHHHTTSS--------TTPPP--EEEHHHHHHHHHHHH--SHHHHHHHHHHHGGGGGTHHHHHHHHHHHHHHHT--EEEE-S--HHHHHHHHHHHHHTTT---TTHHHHHHHHHHHHHHH--HHHHHHHHHHHHHHHHHHHHHHHH-TTSS---HHHHHHHHHHHHHTTGGGGG-STTHHHHHHHHHHHS--STT--HHHHHHHHHHHHTSSSSPPPTTSTTGGGS-HHHHHHHHHHHHHHHHHHHHHHHH---EEEEEEEE-SSEEEEEEEE-S-------GGGHHHHHHHHHHHHHHHHHHHHHHSSEEEEE---/------------EEEEEEEE-SSEEEEEEEEEPTTSS-EEEEEEEEEE--TTSS-SSS--HHHHHHHHHHHHHHHHHHHHTT--GGGEEEEE-HHHHH-TTHHHHHHHHHHHH---EEEPPHHHHHHHHHHHHHTTSS-TTS-EEEEEE-SS-EEEEEEETTEEEEEEEES--HHHHIIIIITTT--HHHHHHHHHHHHHHHTHHHHHHHTT--SEEEEEHHHHHHHHHHHHTTSS--------TTPPP--EEEHHHHHHHHHHHH--SHHHHHHHHHHHGGGGGTHHHHHHHHHHHHHHHT--EEEE-S--HHHHHHHHHHHHHTTT---TTHHHHHHHHHHHHHHH--HHHHHHHHHHHHHHHHHHHHHHHH-TTS----HHHHHHHHHHHHHTTGGGGG-STTHHHHHHHHHHHS--STT--HHHHHHHHHHHHTSSSSPPPTTSTTGGGS-HHHHHHHHHHHHHHHHHHHHHHHH---EEEEEEEE-SSEEEEEEEE---------GGGHHHHHHHHHHHHHHHHHHHHHHSSEEEEE---

InterPro domains:
  IPR003695 Ppx/GppA phosphatase, N-terminal [PF02541] (42-324)
  IPR030673 Pyrophosphatase, GppA/Ppx-type [PIRSF001267] (12-504)
  IPR043129 ATPase, nucleotide binding domain [SSF53067] (17-138)
  IPR043129 ATPase, nucleotide binding domain [SSF53067] (142-323)
  IPR048950 Ppx/GppA phosphatase, C-terminal [PF21447] (337-503)
  IPR050273 GppA/Ppx guanosine pentaphosphate hydrolase [PTHR30005] (11-542)

Sequence (1090 aa):
MNSNLLSNPISSEVFTSIDLGTNSFKLLIVQAEPSGRSFVPIERLKEPVVLSRESPTSISSQSQARALQSLRKFKSLILSHHVSGDRIRCVATEALRRAENQEEFVDAVFEDVGLKVDVLSGEEEARLVYLGVLQFLPVFEKSVLCVDIGGGSTEFVVGKCGDVKLAVSLKLGHVNLTQMFMKNGIGLKEMRDYIRHAIDESRLAEKLNESDGFEVVVGSSGTIRAIENAVFSGYGADLCDFNLEGYKRDWRFGTRELSSVVAKLCSEGDEELIRREGFFKRRSEFIVAGAVLLEEIFKALGIEDMEVSEYALAEGVIADSLAKAFDGSYDLNANARWRSVMRLATRFNGKKRMTHAIHCAKIAKEIYLGLRKCNDFKVILDDKDLEYLEAACFLHNIGIITGKKGYHKQSYHIIKNGDHLHSYTAEEIELIAMLVRYQRKKFPKLDRAPLKGFTGEAKRKFIILCLITRLSVTLQRNENMDLQEVEFIESSEIFKLVLKRQHQEPVEVGCQDQVNKNSDESQLEKEVEHFKRLYKKEMVIVFPSMNSNLLSNPISSEVFTSIDLGTNSFKLLIVQAEPSGRSFVPIERLKEPVVLSRESPTSISSQSQARALQSLRKFKSLILSHHVSGDRIRCVATEALRRAENQEEFVDAVFEDVGLKVDVLSGEEEARLVYLGVLQFLPVFEKSVLCVDIGGGSTEFVVGKCGDVKLAVSLKLGHVNLTQMFMKNGIGLKEMRDYIRHAIDESRLAEKLNESDGFEVVVGSSGTIRAIENAVFSGYGADLCDFNLEGYKRDWRFGTRELSSVVAKLCSEGDEELIRREGFFKRRSEFIVAGAVLLEEIFKALGIEDMEVSEYALAEGVIADSLAKAFDGSYDLNANARWRSVMRLATRFNGKKRMTHAIHCAKIAKEIYLGLRKCNDFKVILDDKDLEYLEAACFLHNIGIITGKKGYHKQSYHIIKNGDHLHSYTAEEIELIAMLVRYQRKKFPKLDRAPLKGFTGEAKRKFIILCLITRLSVTLQRNENMDLQEVEFIESSEIFKLVLKRQHQEPVEVGCQDQVNKNSDESQLEKEVEHFKRLYKKEMVIVFPS

pLDDT: mean 85.19, std 15.69, range [20.16, 98.75]

Solvent-accessible surface area (backbone atoms only — not comparable to full-atom values): 56336 Å² total; per-residue (Å²): 135,93,73,79,77,70,74,66,72,75,62,66,44,55,40,36,21,33,37,43,44,26,45,34,36,38,41,41,33,27,40,28,42,68,82,45,39,39,69,43,71,67,41,79,44,76,43,84,44,34,39,52,72,86,28,90,52,34,68,36,70,68,30,46,51,48,43,52,53,52,47,44,54,49,48,53,46,44,59,75,67,66,52,54,73,91,37,53,46,33,37,28,30,55,49,51,61,62,19,75,50,31,66,60,51,47,49,46,41,32,73,74,65,66,46,68,68,45,71,41,52,51,43,56,46,21,50,29,24,51,50,5,30,29,41,54,40,67,49,46,90,37,38,30,32,37,41,35,48,42,27,40,25,26,25,34,23,33,31,40,69,89,41,76,76,42,56,43,56,43,89,52,13,18,49,50,46,24,57,64,16,60,74,63,66,65,35,69,67,57,45,52,51,51,50,52,49,54,49,58,72,64,38,50,63,58,55,41,56,73,59,78,50,63,79,44,38,34,32,16,42,67,53,48,48,50,50,44,49,34,50,73,71,33,66,35,45,85,56,58,54,77,75,58,65,57,50,67,84,81,47,54,53,36,48,65,53,50,49,33,36,39,52,50,61,68,44,84,54,71,54,48,51,53,49,39,38,63,74,46,44,83,48,41,79,32,45,52,41,33,43,48,52,50,51,51,49,30,63,72,64,67,48,57,56,33,37,48,30,91,31,21,50,54,49,6,48,43,51,53,50,46,26,62,73,49,75,63,65,38,46,66,51,36,32,14,33,52,47,24,46,44,36,56,25,31,63,55,32,54,71,68,54,44,52,50,17,50,49,17,27,50,42,31,49,32,48,50,55,39,56,53,69,58,67,76,66,90,58,87,73,52,72,66,54,51,51,39,50,39,48,20,33,47,37,36,62,42,14,41,49,53,23,78,78,61,14,30,55,40,21,21,31,32,54,68,55,46,78,50,60,37,82,53,52,72,67,54,47,48,52,28,22,46,41,21,36,38,38,51,89,68,74,79,61,65,82,32,87,80,46,49,81,47,52,71,66,53,48,52,50,49,50,51,54,27,51,41,46,26,46,19,52,41,52,44,65,60,51,76,55,66,64,64,45,62,44,49,43,80,52,100,62,33,36,35,38,39,41,34,60,47,86,65,76,77,72,82,69,75,77,81,52,58,70,61,43,56,58,32,51,56,50,42,52,51,48,38,48,52,48,20,68,74,65,73,30,45,61,45,77,44,70,58,131,133,95,70,78,78,68,75,67,72,75,60,68,46,56,40,34,22,33,37,43,43,23,45,33,34,37,40,40,34,29,40,30,42,68,84,45,38,40,68,43,74,68,42,78,45,74,43,84,45,35,39,53,72,87,28,90,52,35,67,36,73,67,28,46,50,47,42,51,54,51,47,45,54,51,48,51,47,45,58,74,67,68,53,53,73,91,37,53,46,33,37,28,30,55,50,52,61,63,20,76,49,33,66,60,52,48,49,46,41,31,71,76,66,66,45,68,69,44,70,42,51,52,43,56,47,20,51,28,25,51,49,6,28,28,42,54,40,68,50,46,90,37,38,30,34,37,40,36,49,40,27,41,26,27,25,33,23,32,31,41,70,88,41,76,76,43,56,43,55,43,88,50,14,18,50,50,46,24,57,66,17,60,74,63,66,66,34,69,68,58,44,53,52,52,51,51,47,54,50,59,74,64,40,49,62,56,53,41,56,73,60,76,51,62,78,44,38,34,32,16,42,67,54,48,47,50,49,45,49,34,51,74,70,34,67,35,45,87,57,53,56,79,74,59,63,61,50,68,82,80,47,53,54,35,49,66,53,50,49,33,37,39,52,49,62,68,44,85,53,70,54,48,51,51,48,40,39,64,73,46,45,83,48,41,78,31,45,51,42,34,45,47,51,51,51,52,48,31,62,72,66,68,49,58,57,33,39,48,29,90,31,21,50,54,50,6,48,44,51,53,51,46,25,62,72,49,75,62,65,39,46,66,51,38,33,13,32,51,47,24,46,44,35,55,24,30,62,55,32,54,71,69,54,44,52,49,18,50,50,17,26,50,42,32,49,31,48,49,54,41,53,53,67,60,65,76,66,90,56,88,73,52,71,65,55,52,51,40,50,39,46,21,32,47,39,36,63,41,14,41,50,52,22,78,78,61,13,31,55,42,21,22,32,33,55,67,57,48,78,51,61,36,81,51,52,73,68,54,47,48,50,28,23,48,41,21,37,39,38,50,89,67,74,79,62,65,83,33,87,79,46,49,80,48,50,71,66,53,48,52,51,48,49,51,52,28,50,41,45,25,44,19,51,41,51,43,66,60,49,76,55,65,65,66,47,62,44,48,43,81,52,100,64,34,37,34,38,40,41,35,57,46,84,65,78,78,72,82,70,76,78,81,53,57,71,60,42,56,59,32,50,54,50,43,52,52,48,38,48,52,46,20,68,74,65,72,31,47,62,43,77,43,69,59,131

Radius of gyration: 30.94 Å; Cα contacts (8 Å, |Δi|>4): 1972; chains: 2; bounding box: 78×77×108 Å

Organism: NCBI:txid1240361